Protein 3MJ8 (pdb70)

Nearest PDB structures (foldseek):
  3mj8-assembly1_L  TM=1.005E+00  e=5.708E-41  Nothocricetulus migratorius
  8ef3-assembly2_D  TM=9.587E-01  e=4.349E-30  Macaca mulatta
  5j13-assembly1_B  TM=7.323E-01  e=1.480E-30  Homo sapiens
  8ek6-assembly1_L  TM=7.692E-01  e=1.653E-29  Homo sapiens
  7dm2-assembly1_L  TM=6.391E-01  e=2.285E-27  Homo sapiens

Radius of gyration: 39.38 Å; Cα contacts (8 Å, |Δi|>4): 2222; chains: 4; bounding box: 56×84×122 Å

Secondary structure (DSSP, 8-state):
---BB--SEEEEETTS-EEEEEE-TTTTTS--EEEEE-TTS--EEEEBTTTBPPTTS-TTEEEEEETTEEEEEE-S--GGG-EEEEEEEEETTTTEEEEB--EEEEEE-S--BPPEEEEEPPPHHHHTTTEEEEEEEEEEEBSS--EEEEEESS-EE-TTEEEPPPEEETTEEEEEEEEEEEHHHHHH-S-EEEEEEETTEEE--EE--/--EEEEE--SEE-TTS-EEEEEEEESS-GGG--EEEEEE-TTS-EEEEEEE-TTS-EEE-SSSTTSEEEEEETTTTEEEEEE-S--GGG-EEEEEEEEETTEEEEE---EEEEE-----B--EEEEE-----EEEEEEEEEEEBSS--EEEEGGGT--TTB-----EEETTEEEEEEEEEEETTTTTTS--EEEEEEGGGTEEEEEE----/--EEEEE--SEE-TTSPEEEEEEEESS-GGG--EEEEEE-TTS-EEEEEEE-TTS-EEE-TTTTTSEEEEEETTTTEEEEEE-S--GGG-EEEEEEE-BTTB---B---EEEEE-----B--EEEEE-----EEEEEEEEEEEBSS--EEEEGGGT--TTEEEPPPEEETTEEEEEEEEEEETTHHHHS-EEEEEEETTTTEEEEEEE---/---BB--SEEEEETTS-EEEEEE-SSTTTS-EEEEEE-TTS--EEEEBTTTB--TTS-TTEEEEEETTEEEEEESS--GGG-EEEEEEEEETTTTEEEEB--EEEEEE-S--B--EEEEEPPPHHHHTTTEEEEEEEEEEEBSS--EEEEEETTEEE-TTEEEPPPEEETTEEEEEEEEEEESHHHHS-S-EEEEEEETTEEEEEEE--

B-factor: mean 54.67, std 15.6, range [28.01, 130.69]

Structure (mmCIF, N/CA/C/O backbone):
data_3MJ8
#
_entry.id   3MJ8
#
_cell.length_a   43.836
_cell.length_b   148.768
_cell.length_c   68.798
_cell.angle_alpha   90.00
_cell.angle_beta   106.23
_cell.angle_gamma   90.00
#
_symmetry.space_group_name_H-M   'P 1 21 1'
#
loop_
_entity.id
_entity.type
_entity.pdbx_description
1 polymer 'STIMULATORY HAMSTER ANTIBODY HL4E10 FAB LIGHT CHAIN'
2 polymer 'STIMULATORY HAMSTER ANTIBODY HL4E10 FAB HEAVY CHAIN'
#
loop_
_atom_site.group_PDB
_atom_site.id
_atom_site.type_symbol
_atom_site.label_atom_id
_atom_site.label_alt_id
_atom_site.label_comp_id
_atom_site.label_asym_id
_atom_site.label_entity_id
_atom_site.label_seq_id
_atom_site.pdbx_PDB_ins_code
_atom_site.Cartn_x
_atom_site.Cartn_y
_atom_site.Cartn_z
_atom_site.occupancy
_atom_site.B_iso_or_equiv
_atom_site.auth_seq_id
_atom_site.auth_comp_id
_atom_site.auth_asym_id
_atom_site.auth_atom_id
_atom_site.pdbx_PDB_model_num
ATOM 1 N N . SER A 1 1 ? -21.565 14.672 -4.402 1.00 104.17 1 SER L N 1
ATOM 2 C CA . SER A 1 1 ? -20.701 14.361 -3.225 1.00 100.93 1 SER L CA 1
ATOM 3 C C . SER A 1 1 ? -20.488 12.852 -3.104 1.00 95.52 1 SER L C 1
ATOM 4 O O . SER A 1 1 ? -20.763 12.253 -2.063 1.00 96.59 1 SER L O 1
ATOM 7 N N . TYR A 1 2 ? -19.986 12.250 -4.178 1.00 90.29 2 TYR L N 1
ATOM 8 C CA . TYR A 1 2 ? -19.816 10.802 -4.258 1.00 85.71 2 TYR L CA 1
ATOM 9 C C . TYR A 1 2 ? -18.668 10.339 -3.357 1.00 80.85 2 TYR L C 1
ATOM 10 O O . TYR A 1 2 ? -17.617 10.981 -3.315 1.00 78.60 2 TYR L O 1
ATOM 19 N N . THR A 1 3 ? -18.874 9.234 -2.638 1.00 79.77 3 THR L N 1
ATOM 20 C CA . THR A 1 3 ? -17.849 8.683 -1.741 1.00 75.55 3 THR L CA 1
ATOM 21 C C . THR A 1 3 ? -17.758 7.162 -1.845 1.00 71.97 3 THR L C 1
ATOM 22 O O . THR A 1 3 ? -18.780 6.472 -1.867 1.00 74.80 3 THR L O 1
ATOM 26 N N . LEU A 1 4 ? -16.525 6.656 -1.899 1.00 66.36 4 LEU L N 1
ATOM 27 C CA . LEU A 1 4 ? -16.264 5.221 -1.987 1.00 62.94 4 LEU L CA 1
ATOM 28 C C . LEU A 1 4 ? -15.832 4.675 -0.626 1.00 61.88 4 LEU L C 1
ATOM 29 O O . LEU A 1 4 ? -14.872 5.159 -0.034 1.00 60.12 4 LEU L O 1
ATOM 34 N N . THR A 1 5 ? -16.547 3.665 -0.139 1.00 63.52 5 THR L N 1
ATOM 35 C CA . THR A 1 5 ? -16.270 3.077 1.167 1.00 63.36 5 THR L CA 1
ATOM 36 C C . THR A 1 5 ? -15.242 1.952 1.032 1.00 58.24 5 THR L C 1
ATOM 37 O O . THR A 1 5 ? -15.360 1.084 0.161 1.00 56.73 5 THR L O 1
ATOM 41 N N . GLN A 1 6 ? -14.231 1.989 1.897 1.00 56.04 6 GLN L N 1
ATOM 42 C CA . GLN A 1 6 ? -13.150 1.005 1.902 1.00 51.77 6 GLN L CA 1
ATOM 43 C C . GLN A 1 6 ? -12.797 0.627 3.336 1.00 52.25 6 GLN L C 1
ATOM 44 O O . GLN A 1 6 ? -12.556 1.511 4.160 1.00 53.57 6 GLN L O 1
ATOM 50 N N . PRO A 1 7 ? -12.748 -0.683 3.640 1.00 51.62 7 PRO L N 1
ATOM 51 C CA . PRO A 1 7 ? -12.390 -1.089 4.997 1.00 52.34 7 PRO L CA 1
ATOM 52 C C . PRO A 1 7 ? -10.934 -0.734 5.301 1.00 49.06 7 PRO L C 1
ATOM 53 O O . PRO A 1 7 ? -10.061 -0.993 4.477 1.00 45.54 7 PRO L O 1
ATOM 57 N N . PRO A 1 8 ? -10.673 -0.147 6.479 1.00 50.92 8 PRO L N 1
ATOM 58 C CA . PRO A 1 8 ? -9.388 0.498 6.762 1.00 49.12 8 PRO L CA 1
ATOM 59 C C . PRO A 1 8 ? -8.164 -0.422 6.814 1.00 45.67 8 PRO L C 1
ATOM 60 O O . PRO A 1 8 ? -7.080 -0.013 6.395 1.00 43.50 8 PRO L O 1
ATOM 64 N N . LEU A 1 9 ? -8.330 -1.638 7.324 1.00 45.87 9 LEU L N 1
ATOM 65 C CA . LEU A 1 9 ? -7.198 -2.542 7.538 1.00 43.48 9 LEU L CA 1
ATOM 66 C C . LEU A 1 9 ? -7.522 -3.939 7.019 1.00 42.59 9 LEU L C 1
ATOM 67 O O . LEU A 1 9 ? -8.692 -4.322 6.942 1.00 44.71 9 LEU L O 1
ATOM 72 N N . VAL A 1 10 ? -6.482 -4.690 6.659 1.00 40.15 11 VAL L N 1
ATOM 73 C CA . VAL A 1 10 ? -6.629 -6.071 6.175 1.00 39.78 11 VAL L CA 1
ATOM 74 C C . VAL A 1 10 ? -5.362 -6.893 6.465 1.00 38.48 11 VAL L C 1
ATOM 75 O O . VAL A 1 10 ? -4.416 -6.905 5.679 1.00 36.55 11 VAL L O 1
ATOM 79 N N . SER A 1 11 ? -5.350 -7.571 7.607 1.00 40.19 12 SER L N 1
ATOM 80 C CA . SER A 1 11 ? -4.238 -8.444 7.975 1.00 39.68 12 SER L CA 1
ATOM 81 C C . SER A 1 11 ? -4.324 -9.760 7.218 1.00 39.78 12 SER L C 1
ATOM 82 O O . SER A 1 11 ? -5.408 -10.203 6.852 1.00 41.22 12 SER L O 1
ATOM 85 N N . VAL A 1 12 ? -3.171 -10.379 6.990 1.00 38.94 13 VAL L N 1
ATOM 86 C CA . VAL A 1 12 ? -3.093 -11.617 6.222 1.00 39.57 13 VAL L CA 1
ATOM 87 C C . VAL A 1 12 ? -1.686 -12.197 6.317 1.00 39.47 13 VAL L C 1
ATOM 88 O O . VAL A 1 12 ? -0.710 -11.512 6.016 1.00 38.21 13 VAL L O 1
ATOM 92 N N . ALA A 1 13 ? -1.585 -13.455 6.736 1.00 41.45 14 ALA L N 1
ATOM 93 C CA . ALA A 1 13 ? -0.288 -14.119 6.846 1.00 42.18 14 ALA L CA 1
ATOM 94 C C . ALA A 1 13 ? 0.318 -14.325 5.463 1.00 41.85 14 ALA L C 1
ATOM 95 O O . ALA A 1 13 ? -0.404 -14.486 4.479 1.00 41.92 14 ALA L O 1
ATOM 97 N N . LEU A 1 14 ? 1.645 -14.308 5.398 1.00 42.09 15 LEU L N 1
ATOM 98 C CA . LEU A 1 14 ? 2.359 -14.492 4.138 1.00 42.81 15 LEU L CA 1
ATOM 99 C C . LEU A 1 14 ? 1.891 -15.739 3.410 1.00 45.20 15 LEU L C 1
ATOM 100 O O . LEU A 1 14 ? 1.822 -16.814 4.000 1.00 47.45 15 LEU L O 1
ATOM 105 N N . GLY A 1 15 ? 1.575 -15.580 2.127 1.00 45.18 16 GLY L N 1
ATOM 106 C CA . GLY A 1 15 ? 1.082 -16.677 1.296 1.00 48.02 16 GLY L CA 1
ATOM 107 C C . GLY A 1 15 ? -0.424 -16.889 1.325 1.00 48.05 16 GLY L C 1
ATOM 108 O O . GLY A 1 15 ? -0.897 -17.917 0.852 1.00 51.36 16 GLY L O 1
ATOM 109 N N . GLN A 1 16 ? -1.179 -15.925 1.859 1.00 45.25 17 GLN L N 1
ATOM 110 C CA . GLN A 1 16 ? -2.647 -16.005 1.907 1.00 45.80 17 GLN L CA 1
ATOM 111 C C . GLN A 1 16 ? -3.328 -14.982 0.981 1.00 44.15 17 GLN L C 1
ATOM 112 O O . GLN A 1 16 ? -2.723 -13.993 0.567 1.00 41.46 17 GLN L O 1
ATOM 118 N N . LYS A 1 17 ? -4.598 -15.242 0.667 1.00 46.17 18 LYS L N 1
ATOM 119 C CA . LYS A 1 17 ? -5.406 -14.354 -0.184 1.00 45.48 18 LYS L CA 1
ATOM 120 C C . LYS A 1 17 ? -5.899 -13.133 0.587 1.00 43.18 18 LYS L C 1
ATOM 121 O O . LYS A 1 17 ? -6.629 -13.276 1.576 1.00 44.25 18 LYS L O 1
ATOM 127 N N . ALA A 1 18 ? -5.520 -11.945 0.119 1.00 40.68 19 ALA L N 1
ATOM 128 C CA . ALA A 1 18 ? -6.038 -10.690 0.661 1.00 39.21 19 ALA L CA 1
ATOM 129 C C . ALA A 1 18 ? -7.093 -10.111 -0.280 1.00 39.94 19 ALA L C 1
ATOM 130 O O . ALA A 1 18 ? -6.870 -10.003 -1.482 1.00 39.61 19 ALA L O 1
ATOM 132 N N . THR A 1 19 ? -8.242 -9.747 0.278 1.00 41.49 20 THR L N 1
ATOM 133 C CA . THR A 1 19 ? -9.319 -9.138 -0.489 1.00 43.03 20 THR L CA 1
ATOM 134 C C . THR A 1 19 ? -9.633 -7.752 0.059 1.00 42.41 20 THR L C 1
ATOM 135 O O . THR A 1 19 ? -9.901 -7.603 1.255 1.00 43.44 20 THR L O 1
ATOM 139 N N . ILE A 1 20 ? -9.585 -6.748 -0.817 1.00 41.49 21 ILE L N 1
ATOM 140 C CA . ILE A 1 20 ? -9.947 -5.378 -0.468 1.00 41.37 21 ILE L CA 1
ATOM 141 C C . ILE A 1 20 ? -11.159 -4.961 -1.279 1.00 43.77 21 ILE L C 1
ATOM 142 O O . ILE A 1 20 ? -11.181 -5.151 -2.493 1.00 43.79 21 ILE L O 1
ATOM 147 N N . THR A 1 21 ? -12.139 -4.357 -0.608 1.00 46.31 22 THR L N 1
ATOM 148 C CA . THR A 1 21 ? -13.452 -4.087 -1.194 1.00 49.68 22 THR L CA 1
ATOM 149 C C . THR A 1 21 ? -13.759 -2.595 -1.276 1.00 50.35 22 THR L C 1
ATOM 150 O O . THR A 1 21 ? -13.568 -1.866 -0.307 1.00 50.52 22 THR L O 1
ATOM 154 N N . CYS A 1 22 ? -14.252 -2.158 -2.434 1.00 51.60 23 CYS L N 1
ATOM 155 C CA . CYS A 1 22 ? -14.596 -0.754 -2.684 1.00 52.66 23 CYS L CA 1
ATOM 156 C C . CYS A 1 22 ? -16.098 -0.652 -3.013 1.00 57.49 23 CYS L C 1
ATOM 157 O O . CYS A 1 22 ? -16.581 -1.342 -3.912 1.00 58.85 23 CYS L O 1
ATOM 160 N N . SER A 1 23 ? -16.832 0.187 -2.274 1.00 60.66 24 SER L N 1
ATOM 161 C CA . SER A 1 23 ? -18.299 0.321 -2.438 1.00 66.25 24 SER L CA 1
ATOM 162 C C . SER A 1 23 ? -18.745 1.683 -2.988 1.00 68.42 24 SER L C 1
ATOM 163 O O . SER A 1 23 ? -18.041 2.682 -2.850 1.00 66.33 24 SER L O 1
ATOM 166 N N . GLY A 1 24 ? -19.929 1.703 -3.603 1.00 73.08 25 GLY L N 1
ATOM 167 C CA . GLY A 1 24 ? -20.511 2.928 -4.162 1.00 76.23 25 GLY L CA 1
ATOM 168 C C . GLY A 1 24 ? -21.982 2.758 -4.516 1.00 82.75 25 GLY L C 1
ATOM 169 O O . GLY A 1 24 ? -22.548 1.686 -4.309 1.00 85.04 25 GLY L O 1
ATOM 170 N N . ASP A 1 25 ? -22.600 3.808 -5.054 1.00 86.29 26 ASP L N 1
ATOM 171 C CA . ASP A 1 25 ? -24.026 3.767 -5.411 1.00 93.43 26 ASP L CA 1
ATOM 172 C C . ASP A 1 25 ? -24.305 2.785 -6.551 1.00 93.78 26 ASP L C 1
ATOM 173 O O . ASP A 1 25 ? -24.934 1.751 -6.337 1.00 96.90 26 ASP L O 1
ATOM 178 N N . LYS A 1 26 ? -23.856 3.124 -7.756 1.00 91.35 27 LYS L N 1
ATOM 179 C CA . LYS A 1 26 ? -23.948 2.231 -8.907 1.00 91.48 27 LYS L CA 1
ATOM 180 C C . LYS A 1 26 ? -22.533 2.037 -9.430 1.00 84.53 27 LYS L C 1
ATOM 181 O O . LYS A 1 26 ? -22.178 2.489 -10.520 1.00 83.59 27 LYS L O 1
ATOM 187 N N . LEU A 1 27 ? -21.724 1.360 -8.627 1.00 80.21 28 LEU L N 1
ATOM 188 C CA . LEU A 1 27 ? -20.298 1.266 -8.892 1.00 74.00 28 LEU L CA 1
ATOM 189 C C . LEU A 1 27 ? -19.976 0.436 -10.132 1.00 73.40 28 LEU L C 1
ATOM 190 O O . LEU A 1 27 ? -18.914 0.614 -10.728 1.00 69.86 28 LEU L O 1
ATOM 195 N N . SER A 1 28 ? -20.877 -0.461 -10.524 1.00 77.61 29 SER L N 1
ATOM 196 C CA . SER A 1 28 ? -20.657 -1.273 -11.723 1.00 78.18 29 SER L CA 1
ATOM 197 C C . SER A 1 28 ? -20.918 -0.510 -13.027 1.00 80.48 29 SER L C 1
ATOM 198 O O . SER A 1 28 ? -20.474 -0.943 -14.090 1.00 80.62 29 SER L O 1
ATOM 201 N N . ASP A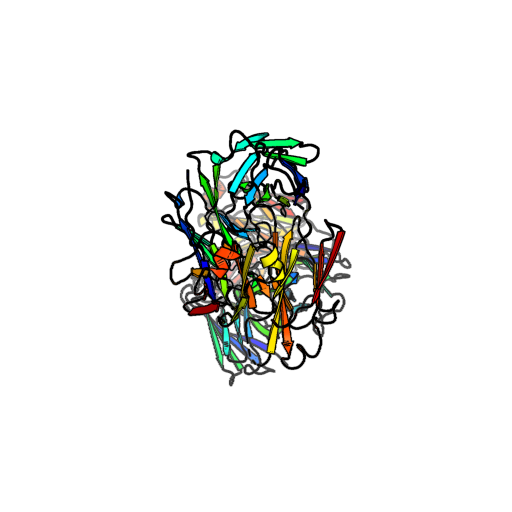 1 29 ? -21.625 0.616 -12.957 1.00 82.84 30 ASP L N 1
ATOM 202 C CA . ASP A 1 29 ? -21.819 1.456 -14.141 1.00 84.85 30 ASP L CA 1
ATOM 203 C C . ASP A 1 29 ? -20.484 2.022 -14.617 1.00 79.74 30 ASP L C 1
ATOM 204 O O . ASP A 1 29 ? -20.173 1.967 -15.808 1.00 80.36 30 ASP L O 1
ATOM 209 N N . VAL A 1 30 ? -19.700 2.542 -13.673 1.00 75.23 31 VAL L N 1
ATOM 210 C CA . VAL A 1 30 ? -18.425 3.194 -13.970 1.00 71.03 31 VAL L CA 1
ATOM 211 C C . VAL A 1 30 ? -17.241 2.280 -13.666 1.00 66.34 31 VAL L C 1
ATOM 212 O O . VAL A 1 30 ? -17.314 1.443 -12.772 1.00 65.26 31 VAL L O 1
ATOM 216 N N . TYR A 1 31 ? -16.152 2.451 -14.414 1.00 64.15 32 TYR L N 1
ATOM 217 C CA . TYR A 1 31 ? -14.909 1.707 -14.177 1.00 60.24 32 TYR L CA 1
ATOM 218 C C . TYR A 1 31 ? -14.242 2.070 -12.850 1.00 56.40 32 TYR L C 1
ATOM 219 O O . TYR A 1 31 ? -14.282 3.226 -12.414 1.00 56.07 32 TYR L O 1
ATOM 228 N N . VAL A 1 32 ? -13.611 1.068 -12.239 1.00 53.86 33 VAL L N 1
ATOM 229 C CA . VAL A 1 32 ? -12.836 1.233 -11.010 1.00 50.39 33 VAL L CA 1
ATOM 230 C C . VAL A 1 32 ? -11.355 0.972 -11.293 1.00 47.75 33 VAL L C 1
ATOM 231 O O . VAL A 1 32 ? -11.018 0.153 -12.157 1.00 48.47 33 VAL L O 1
ATOM 235 N N . HIS A 1 33 ? -10.487 1.683 -10.566 1.00 45.38 34 HIS L N 1
ATOM 236 C CA . HIS A 1 33 ? -9.027 1.555 -10.692 1.00 43.28 34 HIS L CA 1
ATOM 237 C C . HIS A 1 33 ? -8.392 1.480 -9.306 1.00 40.77 34 HIS L C 1
ATOM 238 O O . HIS A 1 33 ? -8.907 2.084 -8.362 1.00 40.86 34 HIS L O 1
ATOM 245 N N . TRP A 1 34 ? -7.281 0.748 -9.189 1.00 39.13 35 TRP L N 1
ATOM 246 C CA . TRP A 1 34 ? -6.602 0.550 -7.899 1.00 36.83 35 TRP L CA 1
ATOM 247 C C . TRP A 1 34 ? -5.151 0.987 -7.957 1.00 35.92 35 TRP L C 1
ATOM 248 O O . TRP A 1 34 ? -4.422 0.623 -8.882 1.00 36.56 35 TRP L O 1
ATOM 259 N N . TYR A 1 35 ? -4.739 1.759 -6.955 1.00 35.10 36 TYR L N 1
ATOM 260 C CA . TYR A 1 35 ? -3.349 2.175 -6.812 1.00 35.04 36 TYR L CA 1
ATOM 261 C C . TYR A 1 35 ? -2.776 1.637 -5.513 1.00 33.70 36 TYR L C 1
ATOM 262 O O . TYR A 1 35 ? -3.452 1.630 -4.476 1.00 33.34 36 TYR L O 1
ATOM 271 N N . GLN A 1 36 ? -1.529 1.188 -5.584 1.00 33.60 37 GLN L N 1
ATOM 272 C CA . GLN A 1 36 ? -0.773 0.756 -4.414 1.00 32.78 37 GLN L CA 1
ATOM 273 C C . GLN A 1 36 ? 0.072 1.941 -3.963 1.00 33.80 37 GLN L C 1
ATOM 274 O O . GLN A 1 36 ? 0.584 2.683 -4.799 1.00 35.50 37 GLN L O 1
ATOM 280 N N . GLN A 1 37 ? 0.205 2.128 -2.654 1.00 33.40 38 GLN L N 1
ATOM 281 C CA . GLN A 1 37 ? 1.068 3.181 -2.117 1.00 35.37 38 GLN L CA 1
ATOM 282 C C . GLN A 1 37 ? 1.838 2.687 -0.896 1.00 35.53 38 GLN L C 1
ATOM 283 O O . GLN A 1 37 ? 1.244 2.295 0.102 1.00 34.59 38 GLN L O 1
ATOM 289 N N . LYS A 1 38 ? 3.164 2.704 -0.992 1.00 37.48 39 LYS L N 1
ATOM 290 C CA . LYS A 1 38 ? 4.032 2.341 0.120 1.00 38.58 39 LYS L CA 1
ATOM 291 C C . LYS A 1 38 ? 4.472 3.613 0.821 1.00 41.47 39 LYS L C 1
ATOM 292 O O . LYS A 1 38 ? 4.813 4.593 0.164 1.00 43.58 39 LYS L O 1
ATOM 298 N N . ALA A 1 39 ? 4.465 3.586 2.151 1.00 42.20 40 ALA L N 1
ATOM 299 C CA . ALA A 1 39 ? 4.784 4.757 2.971 1.00 45.61 40 ALA L CA 1
ATOM 300 C C . ALA A 1 39 ? 5.803 5.694 2.310 1.00 49.15 40 ALA L C 1
ATOM 301 O O . ALA A 1 39 ? 6.897 5.267 1.923 1.00 50.43 40 ALA L O 1
ATOM 303 N N . GLY A 1 40 ? 5.421 6.963 2.167 1.00 51.33 41 GLY L N 1
ATOM 304 C CA . GLY A 1 40 ? 6.326 8.004 1.679 1.00 55.58 41 GLY L CA 1
ATOM 305 C C . GLY A 1 40 ? 6.701 7.901 0.208 1.00 55.52 41 GLY L C 1
ATOM 306 O O . GLY A 1 40 ? 7.763 8.385 -0.204 1.00 59.38 41 GLY L O 1
ATOM 307 N N . GLN A 1 41 ? 5.834 7.273 -0.584 1.00 51.79 42 GLN L N 1
ATOM 308 C CA . GLN A 1 41 ? 6.067 7.117 -2.020 1.00 51.79 42 GLN L CA 1
ATOM 309 C C . GLN A 1 41 ? 4.814 7.437 -2.813 1.00 49.63 42 GLN L C 1
ATOM 310 O O . GLN A 1 41 ? 3.702 7.395 -2.294 1.00 47.34 42 GLN L O 1
ATOM 316 N N . ALA A 1 42 ? 5.010 7.753 -4.084 1.00 50.88 43 ALA L N 1
ATOM 317 C CA . ALA A 1 42 ? 3.900 8.020 -4.973 1.00 49.41 43 ALA L CA 1
ATOM 318 C C . ALA A 1 42 ? 3.134 6.727 -5.209 1.00 45.27 43 ALA L C 1
ATOM 319 O O . ALA A 1 42 ? 3.718 5.645 -5.175 1.00 44.20 43 ALA L O 1
ATOM 321 N N . PRO A 1 43 ? 1.814 6.830 -5.422 1.00 43.38 44 PRO L N 1
ATOM 322 C CA . PRO A 1 43 ? 1.039 5.674 -5.834 1.00 40.56 44 PRO L CA 1
ATOM 323 C C . PRO A 1 43 ? 1.561 5.030 -7.118 1.00 41.12 44 PRO L C 1
ATOM 324 O O . PRO A 1 43 ? 2.222 5.692 -7.924 1.00 43.61 44 PRO L O 1
ATOM 328 N N . VAL A 1 44 ? 1.262 3.743 -7.283 1.00 39.19 45 VAL L N 1
ATOM 329 C CA . VAL A 1 44 ? 1.579 3.000 -8.500 1.00 40.25 45 VAL L CA 1
ATOM 330 C C . VAL A 1 44 ? 0.311 2.330 -9.000 1.00 38.80 45 VAL L C 1
ATOM 331 O O . VAL A 1 44 ? -0.424 1.739 -8.216 1.00 36.78 45 VAL L O 1
ATOM 335 N N . LEU A 1 45 ? 0.055 2.426 -10.300 1.00 40.62 46 LEU L N 1
ATOM 336 C CA . LEU A 1 45 ? -1.152 1.844 -10.892 1.00 40.33 46 LEU L CA 1
ATOM 337 C C . LEU A 1 45 ? -1.026 0.322 -10.997 1.00 40.21 46 LEU L C 1
ATOM 338 O O . LEU A 1 45 ? -0.348 -0.191 -11.889 1.00 42.41 46 LEU L O 1
ATOM 343 N N . VAL A 1 46 ? -1.678 -0.391 -10.078 1.00 38.26 47 VAL L N 1
ATOM 344 C CA . VAL A 1 46 ? -1.610 -1.863 -10.043 1.00 38.58 47 VAL L CA 1
ATOM 345 C C . VAL A 1 46 ? -2.685 -2.522 -10.900 1.00 40.03 47 VAL L C 1
ATOM 346 O O . VAL A 1 46 ? -2.431 -3.554 -11.520 1.00 41.95 47 VAL L O 1
ATOM 350 N N . ILE A 1 47 ? -3.876 -1.924 -10.921 1.00 39.74 48 ILE L N 1
ATOM 351 C CA . ILE A 1 47 ? -4.990 -2.411 -11.731 1.00 41.77 48 ILE L CA 1
ATOM 352 C C . ILE A 1 47 ? -5.761 -1.230 -12.309 1.00 42.69 48 ILE L C 1
ATOM 353 O O . ILE A 1 47 ? -5.808 -0.155 -11.705 1.00 41.33 48 ILE L O 1
ATOM 358 N N . TYR A 1 48 ? -6.342 -1.435 -13.491 1.00 45.54 49 TYR L N 1
ATOM 359 C CA . TYR A 1 48 ? -7.223 -0.448 -14.111 1.00 46.96 49 TYR L CA 1
ATOM 360 C C . TYR A 1 48 ? -8.385 -1.118 -14.841 1.00 49.88 49 TYR L C 1
ATOM 361 O O . TYR A 1 48 ? -8.351 -2.321 -15.107 1.00 51.26 49 TYR L O 1
ATOM 370 N N . GLU A 1 49 ? -9.407 -0.321 -15.150 1.00 51.39 50 GLU L N 1
ATOM 371 C CA . GLU A 1 49 ? -10.646 -0.789 -15.778 1.00 54.76 50 GLU L CA 1
ATOM 372 C C . GLU A 1 49 ? -11.116 -2.119 -15.202 1.00 55.14 50 GLU L C 1
ATOM 373 O O . GLU A 1 49 ? -11.140 -3.139 -15.893 1.00 57.79 50 GLU L O 1
ATOM 379 N N . ASP A 1 50 ? -11.456 -2.086 -13.914 1.00 53.03 51 ASP L N 1
ATOM 380 C CA . ASP A 1 50 ? -11.996 -3.234 -13.171 1.00 53.57 51 ASP L CA 1
ATOM 381 C C . ASP A 1 50 ? -11.012 -4.391 -12.986 1.00 52.69 51 ASP L C 1
ATOM 382 O O . ASP A 1 50 ? -10.680 -4.741 -11.850 1.00 50.29 51 ASP L O 1
ATOM 387 N N . ASN A 1 51 ? -10.554 -4.972 -14.095 1.00 55.22 52 ASN L N 1
ATOM 388 C CA . ASN A 1 51 ? -9.798 -6.222 -14.071 1.00 55.99 52 ASN L CA 1
ATOM 389 C C . ASN A 1 51 ? -8.706 -6.303 -15.144 1.00 57.73 52 ASN L C 1
ATOM 390 O O . ASN A 1 51 ? -8.674 -7.238 -15.943 1.00 61.59 52 ASN L O 1
ATOM 395 N N . ARG A 1 52 ? -7.803 -5.326 -15.145 1.00 55.76 53 ARG L N 1
ATOM 396 C CA . ARG A 1 52 ? -6.754 -5.239 -16.163 1.00 57.87 53 ARG L CA 1
ATOM 397 C C . ARG A 1 52 ? -5.436 -4.736 -15.571 1.00 55.19 53 ARG L C 1
ATOM 398 O O . ARG A 1 52 ? -5.433 -3.833 -14.735 1.00 51.86 53 ARG L O 1
ATOM 406 N N . ARG A 1 53 ? -4.325 -5.321 -16.016 1.00 57.49 54 ARG L N 1
ATOM 407 C CA . ARG A 1 53 ? -2.991 -4.972 -15.517 1.00 56.10 54 ARG L CA 1
ATOM 408 C C . ARG A 1 53 ? -2.208 -4.113 -16.508 1.00 58.64 54 ARG L C 1
ATOM 409 O O . ARG A 1 53 ? -2.239 -4.368 -17.713 1.00 62.94 54 ARG L O 1
ATOM 417 N N . PRO A 1 54 ? -1.491 -3.095 -16.005 1.00 56.76 55 PRO L N 1
ATOM 418 C CA . PRO A 1 54 ? -0.497 -2.440 -16.838 1.00 59.95 55 PRO L CA 1
ATOM 419 C C . PRO A 1 54 ? 0.777 -3.276 -16.846 1.00 62.56 55 PRO L C 1
ATOM 420 O O . PRO A 1 54 ? 1.007 -4.034 -15.900 1.00 60.58 55 PRO L O 1
ATOM 424 N N . SER A 1 55 ? 1.589 -3.146 -17.895 1.00 67.54 56 SER L N 1
ATOM 425 C CA . SER A 1 55 ? 2.799 -3.966 -18.040 1.00 71.49 56 SER L CA 1
ATOM 426 C C . SER A 1 55 ? 3.810 -3.685 -16.928 1.00 69.58 56 SER L C 1
ATOM 427 O O . SER A 1 55 ? 4.012 -2.534 -16.535 1.00 67.68 56 SER L O 1
ATOM 430 N N . GLY A 1 56 ? 4.437 -4.748 -16.428 1.00 70.71 57 GLY L N 1
ATOM 431 C CA . GLY A 1 56 ? 5.403 -4.649 -15.336 1.00 69.44 57 GLY L CA 1
ATOM 432 C C . GLY A 1 56 ? 4.847 -5.145 -14.015 1.00 64.58 57 GLY L C 1
ATOM 433 O O . GLY A 1 56 ? 5.591 -5.666 -13.187 1.00 64.66 57 GLY L O 1
ATOM 434 N N . ILE A 1 57 ? 3.541 -4.990 -13.818 1.00 61.17 58 ILE L N 1
ATOM 435 C CA . ILE A 1 57 ? 2.897 -5.383 -12.566 1.00 56.96 58 ILE L CA 1
ATOM 436 C C . ILE A 1 57 ? 2.784 -6.917 -12.460 1.00 58.62 58 ILE L C 1
ATOM 437 O O . ILE A 1 57 ? 2.450 -7.583 -13.445 1.00 61.94 58 ILE L O 1
ATOM 442 N N . PRO A 1 58 ? 3.078 -7.478 -11.265 1.00 56.89 59 PRO L N 1
ATOM 443 C CA . PRO A 1 58 ? 2.894 -8.902 -10.948 1.00 57.99 59 PRO L CA 1
ATOM 444 C C . PRO A 1 58 ? 1.544 -9.500 -11.354 1.00 58.20 59 PRO L C 1
ATOM 445 O O . PRO A 1 58 ? 0.522 -8.808 -11.346 1.00 55.62 59 PRO L O 1
ATOM 449 N N . ASP A 1 59 ? 1.557 -10.794 -11.667 1.00 61.75 60 ASP L N 1
ATOM 450 C CA . ASP A 1 59 ? 0.346 -11.528 -12.039 1.00 63.09 60 ASP L CA 1
ATOM 451 C C . ASP A 1 59 ? -0.499 -11.952 -10.829 1.00 59.96 60 ASP L C 1
ATOM 452 O O . ASP A 1 59 ? -1.574 -12.525 -11.008 1.00 61.21 60 ASP L O 1
ATOM 457 N N . HIS A 1 60 ? -0.029 -11.688 -9.609 1.00 56.52 61 HIS L N 1
ATOM 458 C CA . HIS A 1 60 ? -0.792 -12.074 -8.414 1.00 54.10 61 HIS L CA 1
ATOM 459 C C . HIS A 1 60 ? -1.777 -10.999 -7.932 1.00 50.14 61 HIS L C 1
ATOM 460 O O . HIS A 1 60 ? -2.423 -11.175 -6.903 1.00 48.55 61 HIS L O 1
ATOM 467 N N . PHE A 1 61 ? -1.887 -9.899 -8.675 1.00 49.21 62 PHE L N 1
ATOM 468 C CA . PHE A 1 61 ? -2.970 -8.928 -8.488 1.00 46.76 62 PHE L CA 1
ATOM 469 C C . PHE A 1 61 ? -4.099 -9.240 -9.459 1.00 49.15 62 PHE L C 1
ATOM 470 O O . PHE A 1 61 ? -3.853 -9.581 -10.616 1.00 52.20 62 PHE L O 1
ATOM 478 N N . SER A 1 62 ? -5.336 -9.111 -8.991 1.00 48.28 63 SER L N 1
ATOM 479 C CA . SER A 1 62 ? -6.505 -9.444 -9.808 1.00 51.12 63 SER L CA 1
ATOM 480 C C . SER A 1 62 ? -7.754 -8.747 -9.279 1.00 49.91 63 SER L C 1
ATOM 481 O O . SER A 1 62 ? -8.053 -8.819 -8.091 1.00 48.58 63 SER L O 1
ATOM 484 N N . GLY A 1 63 ? -8.478 -8.075 -10.169 1.00 51.04 64 GLY L N 1
ATOM 485 C CA . GLY A 1 63 ? -9.626 -7.263 -9.775 1.00 50.54 64 GLY L CA 1
ATOM 486 C C . GLY A 1 63 ? -10.915 -7.691 -10.440 1.00 54.47 64 GLY L C 1
ATOM 487 O O . GLY A 1 63 ? -10.908 -8.489 -11.373 1.00 57.74 64 GLY L O 1
ATOM 488 N N . SER A 1 64 ? -12.025 -7.154 -9.946 1.00 54.90 65 SER L N 1
ATOM 489 C CA . SER A 1 64 ? -13.351 -7.447 -10.485 1.00 59.25 65 SER L CA 1
ATOM 490 C C . SER A 1 64 ? -14.352 -6.429 -9.958 1.00 59.40 65 SER L C 1
ATOM 491 O O . SER A 1 64 ? -14.120 -5.807 -8.921 1.00 56.45 65 SER L O 1
ATOM 494 N N . ASN A 1 65 ? -15.463 -6.268 -10.670 1.00 63.39 66 ASN L N 1
ATOM 495 C CA . ASN A 1 65 ? -16.460 -5.258 -10.322 1.00 64.69 66 ASN L CA 1
ATOM 496 C C . ASN A 1 65 ? -17.879 -5.697 -10.689 1.00 70.65 66 ASN L C 1
ATOM 497 O O . ASN A 1 65 ? -18.335 -5.488 -11.815 1.00 73.67 66 ASN L O 1
ATOM 502 N N . SER A 1 66 ? -18.572 -6.299 -9.726 1.00 72.90 67 SER L N 1
ATOM 503 C CA . SER A 1 66 ? -19.961 -6.726 -9.920 1.00 79.44 67 SER L CA 1
ATOM 504 C C . SER A 1 66 ? -20.817 -6.398 -8.700 1.00 81.37 67 SER L C 1
ATOM 505 O O . SER A 1 66 ? -20.312 -6.278 -7.585 1.00 77.93 67 SER L O 1
ATOM 508 N N . GLY A 1 67 ? -22.120 -6.259 -8.925 1.00 87.55 68 GLY L N 1
ATOM 509 C CA . GLY A 1 67 ? -23.030 -5.758 -7.902 1.00 90.68 68 GLY L CA 1
ATOM 510 C C . GLY A 1 67 ? -22.780 -4.274 -7.730 1.00 87.68 68 GLY L C 1
ATOM 511 O O . GLY A 1 67 ? -23.034 -3.490 -8.645 1.00 88.76 68 GLY L O 1
ATOM 512 N N . ASN A 1 68 ? -22.295 -3.887 -6.554 1.00 84.47 69 ASN L N 1
ATOM 513 C CA . ASN A 1 68 ? -21.773 -2.541 -6.338 1.00 81.09 69 ASN L CA 1
ATOM 514 C C . ASN A 1 68 ? -20.379 -2.552 -5.716 1.00 74.64 69 ASN L C 1
ATOM 515 O O . ASN A 1 68 ? -19.845 -1.497 -5.365 1.00 72.03 69 ASN L O 1
ATOM 520 N N . MET A 1 69 ? -19.783 -3.741 -5.617 1.00 72.67 70 MET L N 1
ATOM 521 C CA . MET A 1 69 ? -18.474 -3.916 -5.003 1.00 67.10 70 MET L CA 1
ATOM 522 C C . MET A 1 69 ? -17.417 -4.092 -6.086 1.00 63.25 70 MET L C 1
ATOM 523 O O . MET A 1 69 ? -17.534 -4.971 -6.937 1.00 64.78 70 MET L O 1
ATOM 528 N N . ALA A 1 70 ? -16.400 -3.240 -6.066 1.00 58.99 71 ALA L N 1
ATOM 529 C CA . ALA A 1 70 ? -15.144 -3.541 -6.751 1.00 55.38 71 ALA L CA 1
ATOM 530 C C . ALA A 1 70 ? -14.279 -4.287 -5.742 1.00 52.60 71 ALA L C 1
ATOM 531 O O . ALA A 1 70 ? -14.456 -4.115 -4.535 1.00 52.69 71 ALA L O 1
ATOM 533 N N . THR A 1 71 ? -13.364 -5.125 -6.216 1.00 50.78 72 THR L N 1
ATOM 534 C CA . THR A 1 71 ? -12.525 -5.907 -5.311 1.00 48.60 72 THR L CA 1
ATOM 535 C C . THR A 1 71 ? -11.131 -6.141 -5.881 1.00 45.82 72 THR L C 1
ATOM 536 O O . THR A 1 71 ? -10.992 -6.574 -7.021 1.00 46.94 72 THR L O 1
ATOM 540 N N . LEU A 1 72 ? -10.105 -5.852 -5.083 1.00 42.81 73 LEU L N 1
ATOM 541 C CA . LEU A 1 72 ? -8.720 -6.132 -5.465 1.00 40.89 73 LEU L CA 1
ATOM 542 C C . LEU A 1 72 ? -8.181 -7.346 -4.710 1.00 40.67 73 LEU L C 1
ATOM 543 O O . LEU A 1 72 ? -8.038 -7.314 -3.492 1.00 39.40 73 LEU L O 1
ATOM 548 N N . THR A 1 73 ? -7.880 -8.410 -5.450 1.00 42.40 74 THR L N 1
ATOM 549 C CA . THR A 1 73 ? -7.328 -9.633 -4.881 1.00 43.04 74 THR L CA 1
ATOM 550 C C . THR A 1 73 ? -5.803 -9.613 -4.927 1.00 41.45 74 THR L C 1
ATOM 551 O O . THR A 1 73 ? -5.203 -9.252 -5.941 1.00 41.57 74 THR L O 1
ATOM 555 N N . ILE A 1 74 ? -5.193 -9.991 -3.807 1.00 40.47 75 ILE L N 1
ATOM 556 C CA . ILE A 1 74 ? -3.773 -10.301 -3.741 1.00 40.01 75 ILE L CA 1
ATOM 557 C C . ILE A 1 74 ? -3.661 -11.761 -3.336 1.00 42.18 75 ILE L C 1
ATOM 558 O O . ILE A 1 74 ? -3.807 -12.096 -2.160 1.00 42.03 75 ILE L O 1
ATOM 563 N N . SER A 1 75 ? -3.435 -12.632 -4.312 1.00 44.95 76 SER L N 1
ATOM 564 C CA . SER A 1 75 ? -3.278 -14.052 -4.033 1.00 47.86 76 SER L CA 1
ATOM 565 C C . SER A 1 75 ? -1.824 -14.315 -3.670 1.00 47.70 76 SER L C 1
ATOM 566 O O . SER A 1 75 ? -0.921 -13.683 -4.216 1.00 47.20 76 SER L O 1
ATOM 569 N N . LYS A 1 76 ? -1.607 -15.236 -2.737 1.00 48.73 77 LYS L N 1
ATOM 570 C CA . LYS A 1 76 ? -0.270 -15.523 -2.209 1.00 48.93 77 LYS L CA 1
ATOM 571 C C . LYS A 1 76 ? 0.518 -14.248 -1.860 1.00 45.53 77 LYS L C 1
ATOM 572 O O . LYS A 1 76 ? 1.539 -13.944 -2.473 1.00 46.33 77 LYS L O 1
ATOM 578 N N . ALA A 1 77 ? 0.028 -13.520 -0.858 1.00 42.56 78 ALA L N 1
ATOM 579 C CA . ALA A 1 77 ? 0.626 -12.254 -0.424 1.00 39.88 78 ALA L CA 1
ATOM 580 C C . ALA A 1 77 ? 2.097 -12.396 -0.049 1.00 40.76 78 ALA L C 1
ATOM 581 O O . ALA A 1 77 ? 2.536 -13.461 0.398 1.00 42.78 78 ALA L O 1
ATOM 583 N N . GLN A 1 78 ? 2.847 -11.310 -0.234 1.00 39.75 79 GLN L N 1
ATOM 584 C CA . GLN A 1 78 ? 4.268 -11.252 0.133 1.00 41.04 79 GLN L CA 1
ATOM 585 C C . GLN A 1 78 ? 4.604 -10.004 0.956 1.00 39.22 79 GLN L C 1
ATOM 586 O O . GLN A 1 78 ? 3.779 -9.104 1.114 1.00 36.85 79 GLN L O 1
ATOM 592 N N . ALA A 1 79 ? 5.825 -9.971 1.482 1.00 40.82 80 ALA L N 1
ATOM 593 C CA . ALA A 1 79 ? 6.301 -8.841 2.273 1.00 40.22 80 ALA L CA 1
ATOM 594 C C . ALA A 1 79 ? 6.250 -7.546 1.477 1.00 39.42 80 ALA L C 1
ATOM 595 O O . ALA A 1 79 ? 5.895 -6.505 2.011 1.00 38.20 80 ALA L O 1
ATOM 597 N N . GLY A 1 80 ? 6.589 -7.620 0.195 1.00 40.84 81 GLY L N 1
ATOM 598 C CA . GLY A 1 80 ? 6.590 -6.452 -0.675 1.00 40.79 81 GLY L CA 1
ATOM 599 C C . GLY A 1 80 ? 5.231 -6.024 -1.191 1.00 38.23 81 GLY L C 1
ATOM 600 O O . GLY A 1 80 ? 5.137 -5.022 -1.894 1.00 38.00 81 GLY L O 1
ATOM 601 N N . ASP A 1 81 ? 4.187 -6.782 -0.858 1.00 37.00 82 ASP L N 1
ATOM 602 C CA . ASP A 1 81 ? 2.801 -6.432 -1.216 1.00 35.43 82 ASP L CA 1
ATOM 603 C C . ASP A 1 81 ? 2.118 -5.580 -0.146 1.00 33.73 82 ASP L C 1
ATOM 604 O O . ASP A 1 81 ? 1.098 -4.946 -0.414 1.00 32.61 82 ASP L O 1
ATOM 609 N N . GLU A 1 82 ? 2.679 -5.572 1.060 1.00 34.11 83 GLU L N 1
ATOM 610 C CA . GLU A 1 82 ? 2.169 -4.744 2.146 1.00 33.71 83 GLU L CA 1
ATOM 611 C C . GLU A 1 82 ? 2.209 -3.268 1.746 1.00 34.01 83 GLU L C 1
ATOM 612 O O . GLU A 1 82 ? 3.243 -2.781 1.279 1.00 35.22 83 GLU L O 1
ATOM 618 N N . ALA A 1 83 ? 1.088 -2.567 1.928 1.00 33.49 84 ALA L N 1
ATOM 619 C CA . ALA A 1 83 ? 0.979 -1.157 1.540 1.00 34.10 84 ALA L CA 1
ATOM 620 C C . ALA A 1 83 ? -0.411 -0.601 1.800 1.00 34.14 84 ALA L C 1
ATOM 621 O O . ALA A 1 83 ? -1.323 -1.334 2.201 1.00 33.78 84 ALA L O 1
ATOM 623 N N . ASP A 1 84 ? -0.563 0.703 1.571 1.00 35.24 85 ASP L N 1
ATOM 624 C CA . ASP A 1 84 ? -1.883 1.329 1.514 1.00 35.85 85 ASP L CA 1
ATOM 625 C C . ASP A 1 84 ? -2.407 1.163 0.095 1.00 35.08 85 ASP L C 1
ATOM 626 O O . ASP A 1 84 ? -1.673 1.374 -0.865 1.00 35.24 85 ASP L O 1
ATOM 631 N N . TYR A 1 85 ? -3.667 0.763 -0.033 1.00 35.07 86 TYR L N 1
ATOM 632 C CA . TYR A 1 85 ? -4.284 0.538 -1.336 1.00 34.84 86 TYR L CA 1
ATOM 633 C C . TYR A 1 85 ? -5.496 1.431 -1.494 1.00 36.47 86 TYR L C 1
ATOM 634 O O . TYR A 1 85 ? -6.302 1.550 -0.569 1.00 37.73 86 TYR L O 1
ATOM 643 N N . TYR A 1 86 ? -5.626 2.050 -2.666 1.00 37.01 87 TYR L N 1
ATOM 644 C CA . TYR A 1 86 ? -6.708 2.995 -2.923 1.00 38.96 87 TYR L CA 1
ATOM 645 C C . TYR A 1 86 ? -7.471 2.659 -4.198 1.00 39.55 87 TYR L C 1
ATOM 646 O O . TYR A 1 86 ? -6.867 2.567 -5.267 1.00 39.17 87 TYR L O 1
ATOM 655 N N . CYS A 1 87 ? -8.789 2.486 -4.084 1.00 41.15 88 CYS L N 1
ATOM 656 C CA . CYS A 1 87 ? -9.658 2.408 -5.261 1.00 42.61 88 CYS L CA 1
ATOM 657 C C . CYS A 1 87 ? -10.000 3.822 -5.725 1.00 44.54 88 CYS L C 1
ATOM 658 O O . CYS A 1 87 ? -9.793 4.793 -4.995 1.00 45.15 88 CYS L O 1
ATOM 661 N N . GLN A 1 88 ? -10.541 3.923 -6.935 1.00 45.98 89 GLN L N 1
ATOM 662 C CA . GLN A 1 88 ? -10.757 5.207 -7.591 1.00 48.09 89 GLN L CA 1
ATOM 663 C C . GLN A 1 88 ? -11.827 5.064 -8.665 1.00 50.56 89 GLN L C 1
ATOM 664 O O . GLN A 1 88 ? -12.031 3.970 -9.188 1.00 50.45 89 GLN L O 1
ATOM 670 N N . SER A 1 89 ? -12.498 6.165 -8.998 1.00 53.38 90 SER L N 1
ATOM 671 C CA . SER A 1 89 ? -13.482 6.171 -10.076 1.00 56.25 90 SER L CA 1
ATOM 672 C C . SER A 1 89 ? -13.843 7.586 -10.531 1.00 59.30 90 SER L C 1
ATOM 673 O O . SER A 1 89 ? -13.501 8.573 -9.880 1.00 59.59 90 SER L O 1
ATOM 676 N N . TRP A 1 90 ? -14.537 7.661 -11.663 1.00 62.02 91 TRP L N 1
ATOM 677 C CA . TRP A 1 90 ? -15.058 8.917 -12.199 1.00 65.70 91 TRP L CA 1
ATOM 678 C C . TRP A 1 90 ? -16.528 9.047 -11.812 1.00 69.73 91 TRP L C 1
ATOM 679 O O . TRP A 1 90 ? -17.155 8.059 -11.431 1.00 69.97 91 TRP L O 1
ATOM 690 N N . ASP A 1 91 ? -17.067 10.263 -11.884 1.00 73.51 92 ASP L N 1
ATOM 691 C CA . ASP A 1 91 ? -18.516 10.459 -11.803 1.00 78.64 92 ASP L CA 1
ATOM 692 C C . ASP A 1 91 ? -18.966 11.677 -12.611 1.00 83.06 92 ASP L C 1
ATOM 693 O O . ASP A 1 91 ? -18.444 12.781 -12.443 1.00 83.67 92 ASP L O 1
ATOM 698 N N . GLY A 1 92 ? -19.933 11.460 -13.497 1.00 86.59 93 GLY L N 1
ATOM 699 C CA . GLY A 1 92 ? -20.449 12.521 -14.350 1.00 91.31 93 GLY L CA 1
ATOM 700 C C . GLY A 1 92 ? -21.280 13.531 -13.584 1.00 96.32 93 GLY L C 1
ATOM 701 O O . GLY A 1 92 ? -21.103 14.735 -13.766 1.00 98.71 93 GLY L O 1
ATOM 702 N N . THR A 1 93 ? -22.177 13.037 -12.726 1.00 98.47 94 THR L N 1
ATOM 703 C CA . THR A 1 93 ? -23.111 13.873 -11.949 1.00 104.46 94 THR L CA 1
ATOM 704 C C . THR A 1 93 ? -22.530 15.250 -11.654 1.00 105.47 94 THR L C 1
ATOM 705 O O . THR A 1 93 ? -23.189 16.273 -11.852 1.00 111.52 94 THR L O 1
ATOM 709 N N . ASN A 1 94 ? -21.296 15.252 -11.162 1.00 100.03 95 ASN L N 1
ATOM 710 C CA . ASN A 1 94 ? -20.471 16.452 -11.111 1.00 100.20 95 ASN L CA 1
ATOM 711 C C . ASN A 1 94 ? -19.065 16.073 -11.567 1.00 93.65 95 ASN L C 1
ATOM 712 O O . ASN A 1 94 ? -18.381 15.284 -10.907 1.00 88.91 95 ASN L O 1
ATOM 717 N N . SER A 1 95 A -18.658 16.613 -12.715 1.00 93.92 95 SER L N 1
ATOM 718 C CA . SER A 1 95 A -17.397 16.238 -13.356 1.00 88.76 95 SER L CA 1
ATOM 719 C C . SER A 1 95 A -16.229 16.264 -12.365 1.00 84.81 95 SER L C 1
ATOM 720 O O . SER A 1 95 A -15.704 17.325 -12.028 1.00 86.61 95 SER L O 1
ATOM 723 N N . ALA A 1 96 B -15.850 15.083 -11.887 1.00 79.81 95 ALA L N 1
ATOM 724 C CA . ALA A 1 96 B -14.792 14.963 -10.893 1.00 76.27 95 ALA L CA 1
ATOM 725 C C . ALA A 1 96 B -14.339 13.514 -10.716 1.00 70.87 95 ALA L C 1
ATOM 726 O O . ALA A 1 96 B -15.089 12.579 -11.001 1.00 70.50 95 ALA L O 1
ATOM 728 N N . TRP A 1 97 ? -13.100 13.346 -10.256 1.00 67.27 96 TRP L N 1
ATOM 729 C CA . TRP A 1 97 ? -12.550 12.034 -9.907 1.00 62.49 96 TRP L CA 1
ATOM 730 C C . TRP A 1 97 ? -12.614 11.847 -8.392 1.00 61.74 96 TRP L C 1
ATOM 731 O O . TRP A 1 97 ? -12.333 12.779 -7.638 1.00 63.59 96 TRP L O 1
ATOM 742 N N . VAL A 1 98 ? -12.984 10.643 -7.957 1.00 59.57 97 VAL L N 1
ATOM 743 C CA . VAL A 1 98 ? -13.220 10.354 -6.541 1.00 59.53 97 VAL L CA 1
ATOM 744 C C . VAL A 1 98 ? -12.336 9.198 -6.089 1.00 55.04 97 VAL L C 1
ATOM 745 O O . VAL A 1 98 ? -12.256 8.178 -6.771 1.00 52.89 97 VAL L O 1
ATOM 749 N N . PHE A 1 99 ? -11.677 9.360 -4.943 1.00 54.28 98 PHE L N 1
ATOM 750 C CA . PHE A 1 99 ? -10.824 8.307 -4.384 1.00 50.50 98 PHE L CA 1
ATOM 751 C C . PHE A 1 99 ? -11.499 7.604 -3.213 1.00 51.03 98 PHE L C 1
ATOM 752 O O . PHE A 1 99 ? -12.242 8.222 -2.448 1.00 54.57 98 PHE L O 1
ATOM 760 N N . GLY A 1 100 ? -11.224 6.311 -3.075 1.00 48.12 99 GLY L N 1
ATOM 761 C CA . GLY A 1 100 ? -11.713 5.537 -1.945 1.00 48.63 99 GLY L CA 1
ATOM 762 C C . GLY A 1 100 ? -11.036 5.936 -0.652 1.00 48.87 99 GLY L C 1
ATOM 763 O O . GLY A 1 100 ? -9.982 6.582 -0.659 1.00 47.76 99 GLY L O 1
ATOM 764 N N . SER A 1 101 ? -11.644 5.537 0.461 1.00 50.80 100 SER L N 1
ATOM 765 C CA . SER A 1 101 ? -11.136 5.873 1.789 1.00 52.08 100 SER L CA 1
ATOM 766 C C . SER A 1 101 ? -9.800 5.199 2.123 1.00 48.45 100 SER L C 1
ATOM 767 O O . SER A 1 101 ? -9.128 5.609 3.064 1.00 49.44 100 SER L O 1
ATOM 770 N N . GLY A 1 102 ? -9.429 4.162 1.374 1.00 45.15 101 GLY L N 1
ATOM 771 C CA . GLY A 1 102 ? -8.125 3.515 1.521 1.00 42.09 101 GLY L CA 1
ATOM 772 C C . GLY A 1 102 ? -8.148 2.303 2.438 1.00 41.55 101 GLY L C 1
ATOM 773 O O . GLY A 1 102 ? -8.776 2.332 3.491 1.00 44.05 101 GLY L O 1
ATOM 774 N N . THR A 1 103 ? -7.454 1.239 2.035 1.00 38.91 102 THR L N 1
ATOM 775 C CA . THR A 1 103 ? -7.314 0.033 2.857 1.00 38.46 102 THR L CA 1
ATOM 776 C C . THR A 1 103 ? -5.837 -0.279 3.106 1.00 36.53 102 THR L C 1
ATOM 777 O O . THR A 1 103 ? -5.132 -0.732 2.208 1.00 34.76 102 THR L O 1
ATOM 781 N N . LYS A 1 104 ? -5.378 -0.042 4.329 1.00 37.75 103 LYS L N 1
ATOM 782 C CA . LYS A 1 104 ? -4.013 -0.382 4.722 1.00 36.57 103 LYS L CA 1
ATOM 783 C C . LYS A 1 104 ? -3.854 -1.895 4.873 1.00 35.27 103 LYS L C 1
ATOM 784 O O . LYS A 1 104 ? -4.129 -2.456 5.929 1.00 36.37 103 LYS L O 1
ATOM 790 N N . VAL A 1 105 ? -3.407 -2.552 3.811 1.00 33.48 104 VAL L N 1
ATOM 791 C CA . VAL A 1 105 ? -3.212 -4.001 3.837 1.00 32.83 104 VAL L CA 1
ATOM 792 C C . VAL A 1 105 ? -1.891 -4.364 4.501 1.00 32.78 104 VAL L C 1
ATOM 793 O O . VAL A 1 105 ? -0.815 -4.108 3.939 1.00 32.55 104 VAL L O 1
ATOM 797 N N . THR A 1 106 ? -1.967 -4.968 5.683 1.00 33.53 105 THR L N 1
ATOM 798 C CA . THR A 1 106 ? -0.765 -5.404 6.391 1.00 33.73 105 THR L CA 1
ATOM 799 C C . THR A 1 106 ? -0.531 -6.906 6.161 1.00 33.44 105 THR L C 1
ATOM 800 O O . THR A 1 106 ? -1.438 -7.719 6.349 1.00 34.06 105 THR L O 1
ATOM 804 N N . VAL A 1 107 ? 0.680 -7.259 5.725 1.00 33.06 106 VAL L N 1
ATOM 805 C CA . VAL A 1 107 ? 1.048 -8.655 5.446 1.00 33.46 106 VAL L CA 1
ATOM 806 C C . VAL A 1 107 ? 1.897 -9.227 6.575 1.00 34.71 106 VAL L C 1
ATOM 807 O O . VAL A 1 107 ? 3.095 -8.950 6.650 1.00 35.30 106 VAL L O 1
ATOM 811 N N . LEU A 1 108 A 1.280 -10.028 7.442 1.00 35.50 106 LEU L N 1
ATOM 812 C CA . LEU A 1 108 A 1.955 -10.526 8.640 1.00 37.20 106 LEU L CA 1
ATOM 813 C C . LEU A 1 108 A 3.018 -11.577 8.311 1.00 38.39 106 LEU L C 1
ATOM 814 O O . LEU A 1 108 A 2.730 -12.565 7.634 1.00 39.05 106 LEU L O 1
ATOM 819 N N . GLY A 1 109 ? 4.242 -11.356 8.793 1.00 39.43 107 GLY L N 1
ATOM 820 C CA . GLY A 1 109 ? 5.362 -12.263 8.532 1.00 41.39 107 GLY L CA 1
ATOM 821 C C . GLY A 1 109 ? 6.138 -12.684 9.769 1.00 43.84 107 GLY L C 1
ATOM 822 O O . GLY A 1 109 ? 7.307 -13.062 9.667 1.00 45.95 107 GLY L O 1
ATOM 823 N N . GLN A 1 110 ? 5.495 -12.608 10.934 1.00 44.07 108 GLN L N 1
ATOM 824 C CA . GLN A 1 110 ? 6.087 -13.059 12.203 1.00 46.85 108 GLN L CA 1
ATOM 825 C C . GLN A 1 110 ? 5.024 -13.083 13.306 1.00 47.28 108 GLN L C 1
ATOM 826 O O . GLN A 1 110 ? 3.944 -12.515 13.137 1.00 45.62 108 GLN L O 1
ATOM 832 N N . PRO A 1 111 ? 5.314 -13.755 14.435 1.00 50.45 109 PRO L N 1
ATOM 833 C CA . PRO A 1 111 ? 4.326 -13.786 15.510 1.00 50.17 109 PRO L CA 1
ATOM 834 C C . PRO A 1 111 ? 3.974 -12.396 16.020 1.00 46.68 109 PRO L C 1
ATOM 835 O O . PRO A 1 111 ? 4.854 -11.539 16.117 1.00 44.87 109 PRO L O 1
ATOM 839 N N . ASN A 1 112 ? 2.697 -12.181 16.333 1.00 46.38 110 ASN L N 1
ATOM 840 C CA . ASN A 1 112 ? 2.257 -10.922 16.920 1.00 43.97 110 ASN L CA 1
ATOM 841 C C . ASN A 1 112 ? 2.806 -10.787 18.334 1.00 44.24 110 ASN L C 1
ATOM 842 O O . ASN A 1 112 ? 2.484 -11.593 19.205 1.00 47.17 110 ASN L O 1
ATOM 847 N N . ALA A 1 113 ? 3.638 -9.770 18.551 1.00 41.91 111 ALA L N 1
ATOM 848 C CA . ALA A 1 113 ? 4.346 -9.598 19.813 1.00 42.44 111 ALA L CA 1
ATOM 849 C C . ALA A 1 113 ? 3.730 -8.471 20.625 1.00 40.52 111 ALA L C 1
ATOM 850 O O . ALA A 1 113 ? 3.265 -7.479 20.062 1.00 38.04 111 ALA L O 1
ATOM 852 N N . ALA A 1 114 ? 3.741 -8.633 21.949 1.00 42.38 112 ALA L N 1
ATOM 853 C CA . ALA A 1 114 ? 3.171 -7.647 22.866 1.00 41.40 112 ALA L CA 1
ATOM 854 C C . ALA A 1 114 ? 4.129 -6.475 23.047 1.00 38.96 112 ALA L C 1
ATOM 855 O O . ALA A 1 114 ? 5.338 -6.639 22.889 1.00 39.30 112 ALA L O 1
ATOM 857 N N . PRO A 1 115 ? 3.591 -5.286 23.388 1.00 37.28 113 PRO L N 1
ATOM 858 C CA . PRO A 1 115 ? 4.425 -4.111 23.641 1.00 35.08 113 PRO L CA 1
ATOM 859 C C . PRO A 1 115 ? 5.013 -4.076 25.054 1.00 36.64 113 PRO L C 1
ATOM 860 O O . PRO A 1 115 ? 4.422 -4.624 25.982 1.00 39.29 113 PRO L O 1
ATOM 864 N N . SER A 1 116 ? 6.169 -3.435 25.205 1.00 35.96 114 SER L N 1
ATOM 865 C CA . SER A 1 116 ? 6.731 -3.121 26.520 1.00 37.28 114 SER L CA 1
ATOM 866 C C . SER A 1 116 ? 6.564 -1.627 26.763 1.00 34.97 114 SER L C 1
ATOM 867 O O . SER A 1 116 ? 7.190 -0.808 26.077 1.00 33.46 114 SER L O 1
ATOM 870 N N . VAL A 1 117 ? 5.719 -1.282 27.736 1.00 35.38 115 VAL L N 1
ATOM 871 C CA . VAL A 1 117 ? 5.413 0.113 28.044 1.00 33.36 115 VAL L CA 1
ATOM 872 C C . VAL A 1 117 ? 6.342 0.654 29.141 1.00 34.14 115 VAL L C 1
ATOM 873 O O . VAL A 1 117 ? 6.694 -0.067 30.074 1.00 36.97 115 VAL L O 1
ATOM 877 N N . THR A 1 118 ? 6.748 1.916 29.006 1.00 32.05 116 THR L N 1
ATOM 878 C CA . THR A 1 118 ? 7.449 2.636 30.069 1.00 32.69 116 THR L CA 1
ATOM 879 C C . THR A 1 118 ? 6.862 4.033 30.189 1.00 31.01 116 THR L C 1
ATOM 880 O O . THR A 1 118 ? 6.844 4.783 29.218 1.00 29.04 116 THR L O 1
ATOM 884 N N . LEU A 1 119 ? 6.380 4.362 31.387 1.00 32.39 117 LEU L N 1
ATOM 885 C CA . LEU A 1 119 ? 5.726 5.637 31.665 1.00 31.74 117 LEU L CA 1
ATOM 886 C C . LEU A 1 119 ? 6.623 6.464 32.580 1.00 32.23 117 LEU L C 1
ATOM 887 O O . LEU A 1 119 ? 6.864 6.083 33.729 1.00 34.30 117 LEU L O 1
ATOM 892 N N . PHE A 1 120 ? 7.125 7.582 32.050 1.00 30.92 118 PHE L N 1
ATOM 893 C CA . PHE A 1 120 ? 8.035 8.478 32.776 1.00 31.75 118 PHE L CA 1
ATOM 894 C C . PHE A 1 120 ? 7.271 9.648 33.405 1.00 32.23 118 PHE L C 1
ATOM 895 O O . PHE A 1 120 ? 6.352 10.194 32.793 1.00 31.53 118 PHE L O 1
ATOM 903 N N . PRO A 1 121 ? 7.671 10.062 34.617 1.00 34.16 119 PRO L N 1
ATOM 904 C CA . PRO A 1 121 ? 7.044 11.208 35.251 1.00 35.17 119 PRO L CA 1
ATOM 905 C C . PRO A 1 121 ? 7.678 12.506 34.769 1.00 34.62 119 PRO L C 1
ATOM 906 O O . PRO A 1 121 ? 8.733 12.466 34.140 1.00 34.23 119 PRO L O 1
ATOM 910 N N . PRO A 1 122 ? 7.054 13.657 35.077 1.00 35.67 120 PRO L N 1
ATOM 911 C CA . PRO A 1 122 ? 7.645 14.939 34.684 1.00 35.83 120 PRO L CA 1
ATOM 912 C C . PRO A 1 122 ? 8.993 15.178 35.355 1.00 36.86 120 PRO L C 1
ATOM 913 O O . PRO A 1 122 ? 9.232 14.665 36.444 1.00 38.15 120 PRO L O 1
ATOM 917 N N . SER A 1 123 ? 9.862 15.948 34.709 1.00 37.29 121 SER L N 1
ATOM 918 C CA . SER A 1 123 ? 11.170 16.271 35.271 1.00 39.24 121 SER L CA 1
ATOM 919 C C . SER A 1 123 ? 11.099 17.551 36.088 1.00 41.04 121 SER L C 1
ATOM 920 O O . SER A 1 123 ? 10.498 18.532 35.652 1.00 41.34 121 SER L O 1
ATOM 923 N N . SER A 1 124 ? 11.725 17.542 37.263 1.00 42.94 122 SER L N 1
ATOM 924 C CA . SER A 1 124 ? 11.882 18.750 38.080 1.00 45.20 122 SER L CA 1
ATOM 925 C C . SER A 1 124 ? 12.212 19.955 37.214 1.00 46.13 122 SER L C 1
ATOM 926 O O . SER A 1 124 ? 11.578 21.004 37.319 1.00 46.90 122 SER L O 1
ATOM 929 N N . GLU A 1 125 ? 13.195 19.769 36.338 1.00 46.84 123 GLU L N 1
ATOM 930 C CA . GLU A 1 125 ? 13.660 20.816 35.428 1.00 48.97 123 GLU L CA 1
ATOM 931 C C . GLU A 1 125 ? 12.510 21.411 34.607 1.00 48.05 123 GLU L C 1
ATOM 932 O O . GLU A 1 125 ? 12.446 22.627 34.424 1.00 50.35 123 GLU L O 1
ATOM 938 N N . GLU A 1 126 ? 11.604 20.555 34.130 1.00 45.27 124 GLU L N 1
ATOM 939 C CA . GLU A 1 126 ? 10.412 21.014 33.414 1.00 45.08 124 GLU L CA 1
ATOM 940 C C . GLU A 1 126 ? 9.387 21.643 34.346 1.00 45.70 124 GLU L C 1
ATOM 941 O O . GLU A 1 126 ? 8.710 22.600 33.968 1.00 47.69 124 GLU L O 1
ATOM 947 N N . LEU A 1 127 ? 9.263 21.095 35.553 1.00 44.78 125 LEU L N 1
ATOM 948 C CA . LEU A 1 127 ? 8.229 21.539 36.494 1.00 45.99 125 LEU L CA 1
ATOM 949 C C . LEU A 1 127 ? 8.462 22.960 36.982 1.00 48.88 125 LEU L C 1
ATOM 950 O O . LEU A 1 127 ? 7.516 23.636 37.392 1.00 50.95 125 LEU L O 1
ATOM 955 N N . LYS A 1 128 ? 9.714 23.410 36.929 1.00 49.72 126 LYS L N 1
ATOM 956 C CA . LYS A 1 128 ? 10.051 24.797 37.251 1.00 53.01 126 LYS L CA 1
ATOM 957 C C . LYS A 1 128 ? 9.528 25.774 36.190 1.00 55.07 126 LYS L C 1
ATOM 958 O O . LYS A 1 128 ? 9.419 26.967 36.450 1.00 58.34 126 LYS L O 1
ATOM 964 N N . THR A 1 129 ? 9.196 25.260 35.007 1.00 53.75 127 THR L N 1
ATOM 965 C CA . THR A 1 129 ? 8.516 26.042 33.973 1.00 56.43 127 THR L CA 1
ATOM 966 C C . THR A 1 129 ? 7.008 26.140 34.224 1.00 57.18 127 THR L C 1
ATOM 967 O O . THR A 1 129 ? 6.302 26.841 33.501 1.00 60.36 127 THR L O 1
ATOM 971 N N . ASN A 1 130 ? 6.528 25.438 35.246 1.00 55.21 128 ASN L N 1
ATOM 972 C CA . ASN A 1 130 ? 5.100 25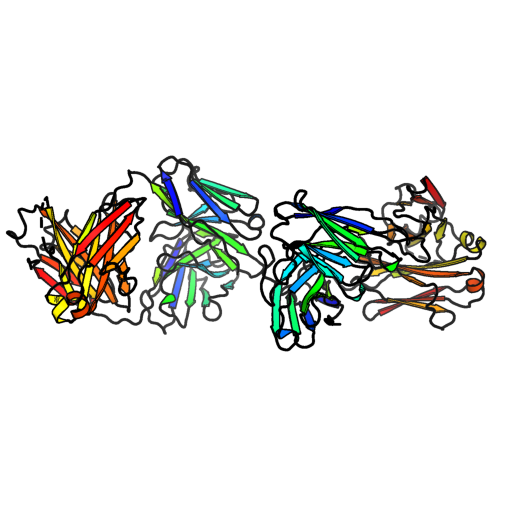.332 35.549 1.00 56.73 128 ASN L CA 1
ATOM 973 C C . ASN A 1 130 ? 4.365 24.536 34.466 1.00 55.60 128 ASN L C 1
ATOM 974 O O . ASN A 1 130 ? 3.232 24.842 34.100 1.00 58.52 128 ASN L O 1
ATOM 979 N N . GLN A 1 131 ? 5.035 23.501 33.973 1.00 51.96 129 GLN L N 1
ATOM 980 C CA . GLN A 1 131 ? 4.487 22.602 32.966 1.00 50.53 129 GLN L CA 1
ATOM 981 C C . GLN A 1 131 ? 4.762 21.164 33.375 1.00 46.59 129 GLN L C 1
ATOM 982 O O . GLN A 1 131 ? 5.619 20.903 34.223 1.00 45.04 129 GLN L O 1
ATOM 988 N N . ALA A 1 132 ? 4.035 20.238 32.760 1.00 45.64 130 ALA L N 1
ATOM 989 C CA . ALA A 1 132 ? 4.195 18.810 33.037 1.00 42.67 130 ALA L CA 1
ATOM 990 C C . ALA A 1 132 ? 3.940 17.982 31.778 1.00 41.30 130 ALA L C 1
ATOM 991 O O . ALA A 1 132 ? 2.853 18.048 31.193 1.00 43.07 130 ALA L O 1
ATOM 993 N N . THR A 1 133 ? 4.948 17.215 31.365 1.00 38.67 131 THR L N 1
ATOM 994 C CA . THR A 1 133 ? 4.831 16.327 30.213 1.00 37.27 131 THR L CA 1
ATOM 995 C C . THR A 1 133 ? 5.115 14.897 30.638 1.00 34.95 131 THR L C 1
ATOM 996 O O . THR A 1 133 ? 6.249 14.568 31.000 1.00 34.08 131 THR L O 1
ATOM 1000 N N . LEU A 1 134 ? 4.079 14.059 30.611 1.00 34.98 132 LEU L N 1
ATOM 1001 C CA . LEU A 1 134 ? 4.222 12.626 30.858 1.00 33.30 132 LEU L CA 1
ATOM 1002 C C . LEU A 1 134 ? 4.640 11.974 29.542 1.00 31.68 132 LEU L C 1
ATOM 1003 O O . LEU A 1 134 ? 4.150 12.358 28.475 1.00 32.18 132 LEU L O 1
ATOM 1008 N N . VAL A 1 135 ? 5.538 10.994 29.615 1.00 30.44 133 VAL L N 1
ATOM 1009 C CA . VAL A 1 135 ? 6.040 10.294 28.417 1.00 29.56 133 VAL L CA 1
ATOM 1010 C C . VAL A 1 135 ? 5.773 8.789 28.535 1.00 29.19 133 VAL L C 1
ATOM 1011 O O . VAL A 1 135 ? 6.428 8.105 29.325 1.00 29.66 133 VAL L O 1
ATOM 1015 N N . CYS A 1 136 ? 4.808 8.287 27.762 1.00 29.20 134 CYS L N 1
ATOM 1016 C CA . CYS A 1 136 ? 4.469 6.860 27.749 1.00 29.18 134 CYS L CA 1
ATOM 1017 C C . CYS A 1 136 ? 5.071 6.235 26.485 1.00 28.29 134 CYS L C 1
ATOM 1018 O O . CYS A 1 136 ? 4.584 6.458 25.385 1.00 28.01 134 CYS L O 1
ATOM 1021 N N . MET A 1 137 ? 6.157 5.481 26.670 1.00 28.48 135 MET L N 1
ATOM 1022 C CA . MET A 1 137 ? 6.944 4.891 25.583 1.00 28.62 135 MET L CA 1
ATOM 1023 C C . MET A 1 137 ? 6.572 3.427 25.378 1.00 28.94 135 MET L C 1
ATOM 1024 O O . MET A 1 137 ? 6.610 2.653 26.330 1.00 30.02 135 MET L O 1
ATOM 1029 N N . ILE A 1 138 ? 6.269 3.051 24.132 1.00 28.64 136 ILE L N 1
ATOM 1030 C CA . ILE A 1 138 ? 5.786 1.707 23.788 1.00 29.05 136 ILE L CA 1
ATOM 1031 C C . ILE A 1 138 ? 6.749 0.997 22.824 1.00 29.64 136 ILE L C 1
ATOM 1032 O O . ILE A 1 138 ? 7.125 1.561 21.799 1.00 29.49 136 ILE L O 1
ATOM 1037 N N . ASN A 1 139 ? 7.130 -0.242 23.152 1.00 31.03 137 ASN L N 1
ATOM 1038 C CA . ASN A 1 139 ? 8.241 -0.932 22.463 1.00 32.66 137 ASN L CA 1
ATOM 1039 C C . ASN A 1 139 ? 7.966 -2.373 22.048 1.00 33.90 137 ASN L C 1
ATOM 1040 O O . ASN A 1 139 ? 7.127 -3.054 22.629 1.00 34.29 137 ASN L O 1
ATOM 1045 N N . GLY A 1 140 ? 8.702 -2.819 21.033 1.00 35.15 138 GLY L N 1
ATOM 1046 C CA . GLY A 1 140 ? 8.783 -4.229 20.659 1.00 37.06 138 GLY L CA 1
ATOM 1047 C C . GLY A 1 140 ? 7.478 -4.938 20.376 1.00 36.20 138 GLY L C 1
ATOM 1048 O O . GLY A 1 140 ? 7.288 -6.073 20.800 1.00 37.98 138 GLY L O 1
ATOM 1049 N N . PHE A 1 141 ? 6.585 -4.281 19.647 1.00 34.25 139 PHE L N 1
ATOM 1050 C CA . PHE A 1 141 ? 5.300 -4.889 19.289 1.00 34.40 139 PHE L CA 1
ATOM 1051 C C . PHE A 1 141 ? 5.189 -5.081 17.782 1.00 34.82 139 PHE L C 1
ATOM 1052 O O . PHE A 1 141 ? 5.928 -4.468 17.011 1.00 35.09 139 PHE L O 1
ATOM 1060 N N . TYR A 1 142 ? 4.276 -5.961 17.384 1.00 35.77 140 TYR L N 1
ATOM 1061 C CA . TYR A 1 142 ? 4.036 -6.271 15.980 1.00 36.70 140 TYR L CA 1
ATOM 1062 C C . TYR A 1 142 ? 2.655 -6.917 15.879 1.00 37.99 140 TYR L C 1
ATOM 1063 O O . TYR A 1 142 ? 2.313 -7.755 16.712 1.00 39.22 140 TYR L O 1
ATOM 1072 N N . PRO A 1 143 ? 1.846 -6.524 14.877 1.00 38.66 141 PRO L N 1
ATOM 1073 C CA . PRO A 1 143 ? 2.088 -5.550 13.823 1.00 38.70 141 PRO L CA 1
ATOM 1074 C C . PRO A 1 143 ? 2.089 -4.106 14.340 1.00 37.42 141 PRO L C 1
ATOM 1075 O O . PRO A 1 143 ? 2.038 -3.886 15.550 1.00 36.21 141 PRO L O 1
ATOM 1079 N N . ALA A 1 144 ? 2.162 -3.141 13.422 1.00 38.39 142 ALA L N 1
ATOM 1080 C CA . ALA A 1 144 ? 2.287 -1.731 13.770 1.00 37.88 142 ALA L CA 1
ATOM 1081 C C . ALA A 1 144 ? 0.936 -1.046 13.893 1.00 39.21 142 ALA L C 1
ATOM 1082 O O . ALA A 1 144 ? 0.568 -0.250 13.033 1.00 41.79 142 ALA L O 1
ATOM 1084 N N . ASP A 1 145 ? 0.193 -1.359 14.951 1.00 38.91 143 ASP L N 1
ATOM 1085 C CA . ASP A 1 145 ? -1.032 -0.617 15.283 1.00 40.73 143 ASP L CA 1
ATOM 1086 C C . ASP A 1 145 ? -1.401 -0.768 16.760 1.00 40.02 143 ASP L C 1
ATOM 1087 O O . ASP A 1 145 ? -1.728 -1.859 17.231 1.00 40.45 143 ASP L O 1
ATOM 1092 N N . VAL A 1 146 ? -1.319 0.347 17.478 1.00 39.40 144 VAL L N 1
ATOM 1093 C CA . VAL A 1 146 ? -1.588 0.401 18.906 1.00 39.15 144 VAL L CA 1
ATOM 1094 C C . VAL A 1 146 ? -2.723 1.400 19.135 1.00 42.05 144 VAL L C 1
ATOM 1095 O O . VAL A 1 146 ? -3.082 2.158 18.229 1.00 44.07 144 VAL L O 1
ATOM 1099 N N . ALA A 1 147 ? -3.319 1.364 20.322 1.00 43.27 145 ALA L N 1
ATOM 1100 C CA . ALA A 1 147 ? -4.298 2.368 20.727 1.00 46.50 145 ALA L CA 1
ATOM 1101 C C . ALA A 1 147 ? -4.014 2.781 22.166 1.00 45.61 145 ALA L C 1
ATOM 1102 O O . ALA A 1 147 ? -4.050 1.944 23.074 1.00 46.04 145 ALA L O 1
ATOM 1104 N N . VAL A 1 148 ? -3.727 4.069 22.365 1.00 44.91 146 VAL L N 1
ATOM 1105 C CA . VAL A 1 148 ? -3.368 4.598 23.679 1.00 43.89 146 VAL L CA 1
ATOM 1106 C C . VAL A 1 148 ? -4.523 5.408 24.284 1.00 48.39 146 VAL L C 1
ATOM 1107 O O . VAL A 1 148 ? -5.194 6.162 23.582 1.00 51.25 146 VAL L O 1
ATOM 1111 N N . THR A 1 149 ? -4.752 5.220 25.585 1.00 49.75 147 THR L N 1
ATOM 1112 C CA . THR A 1 149 ? -5.757 5.970 26.340 1.00 54.63 147 THR L CA 1
ATOM 1113 C C . THR A 1 149 ? -5.117 6.464 27.632 1.00 53.39 147 THR L C 1
ATOM 1114 O O . THR A 1 149 ? -4.334 5.735 28.250 1.00 50.98 147 THR L O 1
ATOM 1118 N N . TRP A 1 150 ? -5.436 7.697 28.031 1.00 55.64 148 TRP L N 1
ATOM 1119 C CA . TRP A 1 150 ? -4.972 8.243 29.310 1.00 55.12 148 TRP L CA 1
ATOM 1120 C C . TRP A 1 150 ? -6.141 8.407 30.273 1.00 61.42 148 TRP L C 1
ATOM 1121 O O . TRP A 1 150 ? -7.278 8.640 29.859 1.00 66.40 148 TRP L O 1
ATOM 1132 N N . GLU A 1 151 ? -5.843 8.289 31.564 1.00 61.83 149 GLU L N 1
ATOM 1133 C CA . GLU A 1 151 ? -6.865 8.226 32.595 1.00 68.43 149 GLU L CA 1
ATOM 1134 C C . GLU A 1 151 ? -6.317 8.770 33.909 1.00 68.32 149 GLU L C 1
ATOM 1135 O O . GLU A 1 151 ? -5.284 8.306 34.389 1.00 64.61 149 GLU L O 1
ATOM 1141 N N . ALA A 1 152 ? -7.014 9.748 34.484 1.00 73.07 150 ALA L N 1
ATOM 1142 C CA . ALA A 1 152 ? -6.600 10.375 35.741 1.00 73.92 150 ALA L CA 1
ATOM 1143 C C . ALA A 1 152 ? -7.661 10.139 36.818 1.00 82.12 150 ALA L C 1
ATOM 1144 O O . ALA A 1 152 ? -8.844 10.446 36.626 1.00 88.14 150 ALA L O 1
ATOM 1146 N N . ASP A 1 153 ? -7.224 9.580 37.945 1.00 82.93 151 ASP L N 1
ATOM 1147 C CA . ASP A 1 153 ? -8.114 9.230 39.047 1.00 91.30 151 ASP L CA 1
ATOM 1148 C C . ASP A 1 153 ? -9.367 8.508 38.546 1.00 97.26 151 ASP L C 1
ATOM 1149 O O . ASP A 1 153 ? -10.449 8.647 39.124 1.00 106.01 151 ASP L O 1
ATOM 1154 N N . GLY A 1 154 ? -9.208 7.732 37.474 1.00 93.11 152 GLY L N 1
ATOM 1155 C CA . GLY A 1 154 ? -10.307 6.962 36.897 1.00 98.39 152 GLY L CA 1
ATOM 1156 C C . GLY A 1 154 ? -11.359 7.763 36.145 1.00 102.58 152 GLY L C 1
ATOM 1157 O O . GLY A 1 154 ? -12.554 7.475 36.255 1.00 111.16 152 GLY L O 1
ATOM 1158 N N . THR A 1 155 ? -10.922 8.768 35.387 1.00 97.40 153 THR L N 1
ATOM 1159 C CA . THR A 1 155 ? -11.821 9.522 34.505 1.00 101.33 153 THR L CA 1
ATOM 1160 C C . THR A 1 155 ? -11.100 9.842 33.197 1.00 93.69 153 THR L C 1
ATOM 1161 O O . THR A 1 155 ? -10.222 10.698 33.182 1.00 88.52 153 THR L O 1
ATOM 1165 N N . PRO A 1 156 ? -11.471 9.152 32.098 1.00 93.55 154 PRO L N 1
ATOM 1166 C CA . PRO A 1 156 ? -10.818 9.269 30.792 1.00 87.29 154 PRO L CA 1
ATOM 1167 C C . PRO A 1 156 ? -10.311 10.674 30.451 1.00 84.90 154 PRO L C 1
ATOM 1168 O O . PRO A 1 156 ? -11.094 11.623 30.451 1.00 90.96 154 PRO L O 1
ATOM 1172 N N . ILE A 1 157 ? -9.011 10.791 30.175 1.00 76.98 155 ILE L N 1
ATOM 1173 C CA . ILE A 1 157 ? -8.375 12.084 29.883 1.00 74.72 155 ILE L CA 1
ATOM 1174 C C . ILE A 1 157 ? -7.974 12.195 28.411 1.00 71.70 155 ILE L C 1
ATOM 1175 O O . ILE A 1 157 ? -7.054 11.512 27.946 1.00 65.66 155 ILE L O 1
ATOM 1180 N N . THR A 1 158 ? -8.664 13.075 27.694 1.00 76.72 156 THR L N 1
ATOM 1181 C CA . THR A 1 158 ? -8.460 13.258 26.262 1.00 75.81 156 THR L CA 1
ATOM 1182 C C . THR A 1 158 ? -7.608 14.493 25.974 1.00 74.06 156 THR L C 1
ATOM 1183 O O . THR A 1 158 ? -6.586 14.407 25.291 1.00 68.98 156 THR L O 1
ATOM 1187 N N . GLN A 1 159 ? -8.031 15.636 26.509 1.00 78.94 157 GLN L N 1
ATOM 1188 C CA . GLN A 1 159 ? -7.428 16.928 26.170 1.00 79.30 157 GLN L CA 1
ATOM 1189 C C . GLN A 1 159 ? -5.945 17.003 26.555 1.00 71.91 157 GLN L C 1
ATOM 1190 O O . GLN A 1 159 ? -5.532 16.491 27.596 1.00 68.15 157 GLN L O 1
ATOM 1196 N N . GLY A 1 160 ? -5.157 17.644 25.696 1.00 70.73 158 GLY L N 1
ATOM 1197 C CA . GLY A 1 160 ? -3.724 17.802 25.916 1.00 65.01 158 GLY L CA 1
ATOM 1198 C C . GLY A 1 160 ? -2.886 16.634 25.430 1.00 59.21 158 GLY L C 1
ATOM 1199 O O . GLY A 1 160 ? -1.664 16.654 25.579 1.00 55.06 158 GLY L O 1
ATOM 1200 N N . VAL A 1 161 ? -3.527 15.625 24.838 1.00 59.61 159 VAL L N 1
ATOM 1201 C CA . VAL A 1 161 ? -2.838 14.392 24.428 1.00 54.58 159 VAL L CA 1
ATOM 1202 C C . VAL A 1 161 ? -2.413 14.428 22.958 1.00 54.78 159 VAL L C 1
ATOM 1203 O O . VAL A 1 161 ? -3.048 15.075 22.126 1.00 59.49 159 VAL L O 1
ATOM 1207 N N . LYS A 1 162 ? -1.320 13.729 22.661 1.00 50.32 160 LYS L N 1
ATOM 1208 C CA . LYS A 1 162 ? -0.827 13.574 21.297 1.00 50.60 160 LYS L CA 1
ATOM 1209 C C . LYS A 1 162 ? 0.050 12.330 21.217 1.00 45.72 160 LYS L C 1
ATOM 1210 O O . LYS A 1 162 ? 0.844 12.072 22.124 1.00 42.30 160 LYS L O 1
ATOM 1216 N N . THR A 1 163 ? -0.110 11.563 20.137 1.00 46.03 161 THR L N 1
ATOM 1217 C CA . THR A 1 163 ? 0.578 10.282 19.963 1.00 42.37 161 THR L CA 1
ATOM 1218 C C . THR A 1 163 ? 1.273 10.200 18.608 1.00 43.12 161 THR L C 1
ATOM 1219 O O . THR A 1 163 ? 0.689 10.547 17.584 1.00 46.61 161 THR L O 1
ATOM 1223 N N . THR A 1 164 ? 2.517 9.727 18.613 1.00 40.61 162 THR L N 1
ATOM 1224 C CA . THR A 1 164 ? 3.270 9.519 17.382 1.00 42.03 162 THR L CA 1
ATOM 1225 C C . THR A 1 164 ? 2.683 8.324 16.660 1.00 42.09 162 THR L C 1
ATOM 1226 O O . THR A 1 164 ? 2.136 7.424 17.297 1.00 40.18 162 THR L O 1
ATOM 1230 N N . GLN A 1 165 ? 2.790 8.308 15.335 1.00 45.12 163 GLN L N 1
ATOM 1231 C CA . GLN A 1 165 ? 2.423 7.120 14.576 1.00 45.33 163 GLN L CA 1
ATOM 1232 C C . GLN A 1 165 ? 3.494 6.054 14.823 1.00 42.41 163 GLN L C 1
ATOM 1233 O O . GLN A 1 165 ? 4.612 6.392 15.229 1.00 41.79 163 GLN L O 1
ATOM 1239 N N . PRO A 1 166 ? 3.158 4.766 14.609 1.00 41.36 164 PRO L N 1
ATOM 1240 C CA . PRO A 1 166 ? 4.157 3.713 14.815 1.00 39.46 164 PRO L CA 1
ATOM 1241 C C . PRO A 1 166 ? 5.351 3.851 13.872 1.00 41.75 164 PRO L C 1
ATOM 1242 O O . PRO A 1 166 ? 5.314 4.653 12.935 1.00 45.05 164 PRO L O 1
ATOM 1246 N N . SER A 1 167 ? 6.398 3.074 14.120 1.00 40.97 165 SER L N 1
ATOM 1247 C CA . SER A 1 167 ? 7.638 3.209 13.369 1.00 44.10 165 SER L CA 1
ATOM 1248 C C . SER A 1 167 ? 8.570 2.043 13.655 1.00 43.88 165 SER L C 1
ATOM 1249 O O . SER A 1 167 ? 8.758 1.659 14.810 1.00 41.63 165 SER L O 1
ATOM 1252 N N . LYS A 1 168 ? 9.166 1.499 12.599 1.00 47.16 166 LYS L N 1
ATOM 1253 C CA . LYS A 1 168 ? 9.862 0.221 12.686 1.00 47.77 166 LYS L CA 1
ATOM 1254 C C . LYS A 1 168 ? 11.248 0.372 13.315 1.00 49.62 166 LYS L C 1
ATOM 1255 O O . LYS A 1 168 ? 11.988 1.308 13.001 1.00 52.62 166 LYS L O 1
ATOM 1261 N N . SER A 1 169 ? 11.574 -0.554 14.216 1.00 48.66 168 SER L N 1
ATOM 1262 C CA . SER A 1 169 ? 12.871 -0.593 14.890 1.00 51.17 168 SER L CA 1
ATOM 1263 C C . SER A 1 169 ? 13.435 -1.999 14.816 1.00 53.68 168 SER L C 1
ATOM 1264 O O . SER A 1 169 ? 12.852 -2.927 15.384 1.00 51.74 168 SER L O 1
ATOM 1267 N N . ASP A 1 170 ? 14.558 -2.155 14.118 1.00 58.86 170 ASP L N 1
ATOM 1268 C CA . ASP A 1 170 ? 15.274 -3.434 14.049 1.00 62.62 170 ASP L CA 1
ATOM 1269 C C . ASP A 1 170 ? 14.410 -4.589 13.523 1.00 61.05 170 ASP L C 1
ATOM 1270 O O . ASP A 1 170 ? 14.601 -5.015 12.388 1.00 64.29 170 ASP L O 1
ATOM 1275 N N . SER A 1 171 ? 13.488 -5.102 14.343 1.00 56.85 171 SER L N 1
ATOM 1276 C CA . SER A 1 171 ? 12.529 -6.128 13.896 1.00 55.47 171 SER L CA 1
ATOM 1277 C C . SER A 1 171 ? 11.067 -5.854 14.253 1.00 50.37 171 SER L C 1
ATOM 1278 O O . SER A 1 171 ? 10.178 -6.509 13.705 1.00 49.53 171 SER L O 1
ATOM 1281 N N . LYS A 1 172 ? 10.819 -4.916 15.170 1.00 47.46 172 LYS L N 1
ATOM 1282 C CA . LYS A 1 172 ? 9.466 -4.644 15.662 1.00 43.56 172 LYS L CA 1
ATOM 1283 C C . LYS A 1 172 ? 9.184 -3.148 15.695 1.00 41.52 172 LYS L C 1
ATOM 1284 O O . LYS A 1 172 ? 10.084 -2.344 15.476 1.00 43.20 172 LYS L O 1
ATOM 1290 N N . TYR A 1 173 ? 7.937 -2.781 15.974 1.00 38.71 173 TYR L N 1
ATOM 1291 C CA . TYR A 1 173 ? 7.515 -1.382 15.922 1.00 37.60 173 TYR L CA 1
ATOM 1292 C C . TYR A 1 173 ? 7.626 -0.678 17.274 1.00 35.89 173 TYR L C 1
ATOM 1293 O O . TYR A 1 173 ? 7.741 -1.336 18.311 1.00 35.42 173 TYR L O 1
ATOM 1302 N N . MET A 1 174 ? 7.600 0.659 17.245 1.00 35.55 174 MET L N 1
ATOM 1303 C CA . MET A 1 174 ? 7.678 1.488 18.460 1.00 34.20 174 MET L CA 1
ATOM 1304 C C . MET A 1 174 ? 6.857 2.781 18.343 1.00 33.75 174 MET L C 1
ATOM 1305 O O . MET A 1 174 ? 6.693 3.316 17.244 1.00 35.47 174 MET L O 1
ATOM 1310 N N . ALA A 1 175 ? 6.349 3.273 19.476 1.00 32.21 175 ALA L N 1
ATOM 1311 C CA . ALA A 1 175 ? 5.594 4.534 19.514 1.00 32.46 175 ALA L CA 1
ATOM 1312 C C . ALA A 1 175 ? 5.528 5.149 20.917 1.00 31.43 175 ALA L C 1
ATOM 1313 O O . ALA A 1 175 ? 5.596 4.431 21.913 1.00 30.43 175 ALA L O 1
ATOM 1315 N N . THR A 1 176 ? 5.390 6.478 20.981 1.00 32.18 176 THR L N 1
ATOM 1316 C CA . THR A 1 176 ? 5.197 7.202 22.247 1.00 31.56 176 THR L CA 1
ATOM 1317 C C . THR A 1 176 ? 3.870 7.952 22.278 1.00 32.78 176 THR L C 1
ATOM 1318 O O . THR A 1 176 ? 3.337 8.342 21.233 1.00 34.59 176 THR L O 1
ATOM 1322 N N . SER A 1 177 ? 3.358 8.170 23.487 1.00 32.48 177 SER L N 1
ATOM 1323 C CA . SER A 1 177 ? 2.188 9.015 23.700 1.00 34.50 177 SER L CA 1
ATOM 1324 C C . SER A 1 177 ? 2.506 10.003 24.818 1.00 34.43 177 SER L C 1
ATOM 1325 O O . SER A 1 177 ? 3.010 9.610 25.862 1.00 32.97 177 SER L O 1
ATOM 1328 N N . TYR A 1 178 ? 2.228 11.283 24.584 1.00 36.60 178 TYR L N 1
ATOM 1329 C CA . TYR A 1 178 ? 2.499 12.330 25.565 1.00 37.18 178 TYR L CA 1
ATOM 1330 C C . TYR A 1 178 ? 1.207 12.925 26.130 1.00 40.17 178 TYR L C 1
ATOM 1331 O O . TYR A 1 178 ? 0.222 13.107 25.405 1.00 42.87 178 TYR L O 1
ATOM 1340 N N . LEU A 1 179 ? 1.226 13.240 27.422 1.00 40.28 179 LEU L N 1
ATOM 1341 C CA . LEU A 1 179 ? 0.162 14.023 28.041 1.00 43.92 179 LEU L CA 1
ATOM 1342 C C . LEU A 1 179 ? 0.760 15.316 28.594 1.00 44.78 179 LEU L C 1
ATOM 1343 O O . LEU A 1 179 ? 1.544 15.288 29.547 1.00 42.97 179 LEU L O 1
ATOM 1348 N N . THR A 1 180 ? 0.394 16.439 27.976 1.00 48.16 180 THR L N 1
ATOM 1349 C CA . THR A 1 180 ? 0.872 17.763 28.374 1.00 49.77 180 THR L CA 1
ATOM 1350 C C . THR A 1 180 ? -0.147 18.469 29.261 1.00 53.74 180 THR L C 1
ATOM 1351 O O . THR A 1 180 ? -1.354 18.363 29.042 1.00 57.15 180 THR L O 1
ATOM 1355 N N . MET A 1 181 ? 0.354 19.192 30.258 1.00 53.93 181 MET L N 1
ATOM 1356 C CA . MET A 1 181 ? -0.492 19.863 31.248 1.00 57.99 181 MET L CA 1
ATOM 1357 C C . MET A 1 181 ? 0.337 20.768 32.157 1.00 57.71 181 MET L C 1
ATOM 1358 O O . MET A 1 181 ? 1.567 20.780 32.077 1.00 54.56 181 MET L O 1
ATOM 1363 N N . THR A 1 182 ? -0.342 21.516 33.024 1.00 61.68 182 THR L N 1
ATOM 1364 C CA . THR A 1 182 ? 0.329 22.428 33.948 1.00 62.14 182 THR L CA 1
ATOM 1365 C C . THR A 1 182 ? 1.042 21.655 35.054 1.00 58.66 182 THR L C 1
ATOM 1366 O O . THR A 1 182 ? 0.733 20.486 35.309 1.00 57.14 182 THR L O 1
ATOM 1370 N N . ALA A 1 183 ? 1.984 22.327 35.712 1.00 58.14 183 ALA L N 1
ATOM 1371 C CA . ALA A 1 183 ? 2.810 21.710 36.746 1.00 55.61 183 ALA L CA 1
ATOM 1372 C C . ALA A 1 183 ? 1.993 21.259 37.950 1.00 57.90 183 ALA L C 1
ATOM 1373 O O . ALA A 1 183 ? 2.250 20.193 38.505 1.00 56.16 183 ALA L O 1
ATOM 1375 N N . ASP A 1 184 ? 1.016 22.074 38.346 1.00 62.66 184 ASP L N 1
ATOM 1376 C CA . ASP A 1 184 ? 0.185 21.791 39.529 1.00 66.37 184 ASP L CA 1
ATOM 1377 C C . ASP A 1 184 ? -1.022 20.885 39.236 1.00 68.43 184 ASP L C 1
ATOM 1378 O O . ASP A 1 184 ? -1.497 20.167 40.127 1.00 70.68 184 ASP L O 1
ATOM 1383 N N . ALA A 1 185 ? -1.513 20.908 37.996 1.00 68.33 185 ALA L N 1
ATOM 1384 C CA . ALA A 1 185 ? -2.558 19.967 37.574 1.00 70.01 185 ALA L CA 1
ATOM 1385 C C . ALA A 1 185 ? -2.001 18.542 37.479 1.00 65.32 185 ALA L C 1
ATOM 1386 O O . ALA A 1 185 ? -2.740 17.603 37.192 1.00 66.46 185 ALA L O 1
ATOM 1388 N N . TRP A 1 186 ? -0.693 18.400 37.688 1.00 60.73 186 TRP L N 1
ATOM 1389 C CA . TRP A 1 186 ? -0.047 17.101 37.877 1.00 57.38 186 TRP L CA 1
ATOM 1390 C C . TRP A 1 186 ? 0.034 16.770 39.375 1.00 59.69 186 TRP L C 1
ATOM 1391 O O . TRP A 1 186 ? -0.291 15.656 39.788 1.00 60.81 186 TRP L O 1
ATOM 1402 N N . LYS A 1 187 ? 0.465 17.744 40.178 1.00 60.90 187 LYS L N 1
ATOM 1403 C CA . LYS A 1 187 ? 0.667 17.548 41.621 1.00 63.47 187 LYS L CA 1
ATOM 1404 C C . LYS A 1 187 ? -0.647 17.310 42.349 1.00 69.37 187 LYS L C 1
ATOM 1405 O O . LYS A 1 187 ? -0.683 16.621 43.371 1.00 72.27 187 LYS L O 1
ATOM 1411 N N . SER A 1 188 ? -1.718 17.889 41.817 1.00 72.05 188 SER L N 1
ATOM 1412 C CA . SER A 1 188 ? -3.055 17.729 42.372 1.00 78.68 188 SER L CA 1
ATOM 1413 C C . SER A 1 188 ? -3.561 16.282 42.331 1.00 79.74 188 SER L C 1
ATOM 1414 O O . SER A 1 188 ? -4.094 15.778 43.317 1.00 85.18 188 SER L O 1
ATOM 1417 N N . ARG A 1 189 ? -3.377 15.615 41.197 1.00 75.16 189 ARG L N 1
ATOM 1418 C CA . ARG A 1 189 ? -3.991 14.303 40.955 1.00 76.55 189 ARG L CA 1
ATOM 1419 C C . ARG A 1 189 ? -3.426 13.182 41.829 1.00 76.63 189 ARG L C 1
ATOM 1420 O O . ARG A 1 189 ? -2.290 13.259 42.303 1.00 73.59 189 ARG L O 1
ATOM 1428 N N . ASN A 1 190 ? -4.231 12.137 42.017 1.00 80.81 190 ASN L N 1
ATOM 1429 C CA . ASN A 1 190 ? -3.821 10.954 42.776 1.00 82.11 190 ASN L CA 1
ATOM 1430 C C . ASN A 1 190 ? -2.992 9.989 41.937 1.00 76.01 190 ASN L C 1
ATOM 1431 O O . ASN A 1 190 ? -1.893 9.615 42.339 1.00 73.67 190 ASN L O 1
ATOM 1436 N N . THR A 1 191 ? -3.518 9.579 40.784 1.00 74.08 191 THR L N 1
ATOM 1437 C CA . THR A 1 191 ? -2.828 8.605 39.934 1.00 69.16 191 THR L CA 1
ATOM 1438 C C . THR A 1 191 ? -3.148 8.766 38.446 1.00 65.44 191 THR L C 1
ATOM 1439 O O . THR A 1 191 ? -4.311 8.945 38.067 1.00 68.83 191 THR L O 1
ATOM 1443 N N . PHE A 1 192 ? -2.098 8.689 37.622 1.00 59.10 192 PHE L N 1
ATOM 1444 C CA . PHE A 1 192 ? -2.204 8.724 36.160 1.00 55.49 192 PHE L CA 1
ATOM 1445 C C . PHE A 1 192 ? -1.874 7.360 35.551 1.00 53.52 192 PHE L C 1
ATOM 1446 O O . PHE A 1 192 ? -1.027 6.630 36.076 1.00 52.90 192 PHE L O 1
ATOM 1454 N N . ILE A 1 193 ? -2.518 7.037 34.428 1.00 53.10 193 ILE L N 1
ATOM 1455 C CA . ILE A 1 193 ? -2.279 5.774 33.712 1.00 51.38 193 ILE L CA 1
ATOM 1456 C C . ILE A 1 193 ? -2.296 5.956 32.182 1.00 48.05 193 ILE L C 1
ATOM 1457 O O . ILE A 1 193 ? -3.153 6.662 31.645 1.00 49.47 193 ILE L O 1
ATOM 1462 N N . CYS A 1 194 ? -1.336 5.338 31.488 1.00 44.21 194 CYS L N 1
ATOM 1463 C CA . CYS A 1 194 ? -1.435 5.185 30.031 1.00 42.27 194 CYS L CA 1
ATOM 1464 C C . CYS A 1 194 ? -1.801 3.717 29.737 1.00 43.60 194 CYS L C 1
ATOM 1465 O O . CYS A 1 194 ? -1.146 2.785 30.225 1.00 43.21 194 CYS L O 1
ATOM 1468 N N . LYS A 1 195 ? -2.888 3.530 28.985 1.00 45.82 195 LYS L N 1
ATOM 1469 C CA . LYS A 1 195 ? -3.358 2.207 28.582 1.00 47.57 195 LYS L CA 1
ATOM 1470 C C . LYS A 1 195 ? -3.007 1.970 27.122 1.00 44.39 195 LYS L C 1
ATOM 1471 O O . LYS A 1 195 ? -3.556 2.629 26.248 1.00 44.80 195 LYS L O 1
ATOM 1477 N N . VAL A 1 196 ? -2.099 1.031 26.866 1.00 42.04 196 VAL L N 1
ATOM 1478 C CA . VAL A 1 196 ? -1.665 0.707 25.508 1.00 39.69 196 VAL L CA 1
ATOM 1479 C C . VAL A 1 196 ? -2.309 -0.596 25.039 1.00 42.15 196 VAL L C 1
ATOM 1480 O O . VAL A 1 196 ? -1.972 -1.678 25.528 1.00 43.19 196 VAL L O 1
ATOM 1484 N N . THR A 1 197 ? -3.235 -0.484 24.092 1.00 43.84 197 THR L N 1
ATOM 1485 C CA . THR A 1 197 ? -3.963 -1.635 23.572 1.00 46.67 197 THR L CA 1
ATOM 1486 C C . THR A 1 197 ? -3.296 -2.139 22.295 1.00 44.04 197 THR L C 1
ATOM 1487 O O . THR A 1 197 ? -2.916 -1.346 21.433 1.00 41.88 197 THR L O 1
ATOM 1491 N N . HIS A 1 198 ? -3.165 -3.458 22.178 1.00 44.90 198 HIS L N 1
ATOM 1492 C CA . HIS A 1 198 ? -2.591 -4.081 20.991 1.00 43.22 198 HIS L CA 1
ATOM 1493 C C . HIS A 1 198 ? -3.078 -5.520 20.856 1.00 46.22 198 HIS L C 1
ATOM 1494 O O . HIS A 1 198 ? -2.930 -6.317 21.779 1.00 47.92 198 HIS L O 1
ATOM 1501 N N . GLY A 1 199 ? -3.640 -5.852 19.699 1.00 47.57 199 GLY L N 1
ATOM 1502 C CA . GLY A 1 199 ? -4.320 -7.131 19.514 1.00 51.32 199 GLY L CA 1
ATOM 1503 C C . GLY A 1 199 ? -5.544 -7.173 20.410 1.00 56.14 199 GLY L C 1
ATOM 1504 O O . GLY A 1 199 ? -6.378 -6.267 20.369 1.00 57.69 199 GLY L O 1
ATOM 1505 N N . GLY A 1 200 ? -5.638 -8.220 21.226 1.00 59.34 200 GLY L N 1
ATOM 1506 C CA . GLY A 1 200 ? -6.652 -8.311 22.279 1.00 64.89 200 GLY L CA 1
ATOM 1507 C C . GLY A 1 200 ? -6.016 -8.258 23.657 1.00 64.79 200 GLY L C 1
ATOM 1508 O O . GLY A 1 200 ? -6.438 -8.973 24.571 1.00 69.91 200 GLY L O 1
ATOM 1509 N N . ASN A 1 201 ? -4.997 -7.409 23.795 1.00 59.71 203 ASN L N 1
ATOM 1510 C CA . ASN A 1 201 ? -4.232 -7.268 25.035 1.00 59.34 203 ASN L CA 1
ATOM 1511 C C . ASN A 1 201 ? -4.074 -5.796 25.415 1.00 56.53 203 ASN L C 1
ATOM 1512 O O . ASN A 1 201 ? -3.701 -4.974 24.580 1.00 52.30 203 ASN L O 1
ATOM 1517 N N . THR A 1 202 ? -4.356 -5.472 26.673 1.00 59.44 204 THR L N 1
ATOM 1518 C CA . THR A 1 202 ? -4.042 -4.154 27.212 1.00 57.08 204 THR L CA 1
ATOM 1519 C C . THR A 1 202 ? -2.827 -4.282 28.119 1.00 55.68 204 THR L C 1
ATOM 1520 O O . THR A 1 202 ? -2.652 -5.287 28.803 1.00 58.97 204 THR L O 1
ATOM 1524 N N . VAL A 1 203 ? -1.976 -3.265 28.093 1.00 51.51 205 VAL L N 1
ATOM 1525 C CA . VAL A 1 203 ? -0.848 -3.171 29.000 1.00 50.70 205 VAL L CA 1
ATOM 1526 C C . VAL A 1 203 ? -0.992 -1.822 29.692 1.00 50.23 205 VAL L C 1
ATOM 1527 O O . VAL A 1 203 ? -1.248 -0.807 29.032 1.00 47.94 205 VAL L O 1
ATOM 1531 N N . GLU A 1 204 ? -0.840 -1.810 31.014 1.00 53.07 206 GLU L N 1
ATOM 1532 C CA . GLU A 1 204 ? -1.024 -0.590 31.803 1.00 53.33 206 GLU L CA 1
ATOM 1533 C C . GLU A 1 204 ? 0.237 -0.243 32.595 1.00 51.84 206 GLU L C 1
ATOM 1534 O O . GLU A 1 204 ? 0.984 -1.127 33.013 1.00 53.35 206 GLU L O 1
ATOM 1540 N N . LYS A 1 205 ? 0.472 1.052 32.781 1.00 49.60 207 LYS L N 1
ATOM 1541 C CA . LYS A 1 205 ? 1.570 1.537 33.612 1.00 48.93 207 LYS L CA 1
ATOM 1542 C C . LYS A 1 205 ? 1.087 2.747 34.410 1.00 50.07 207 LYS L C 1
ATOM 1543 O O . LYS A 1 205 ? 0.492 3.675 33.846 1.00 48.29 207 LYS L O 1
ATOM 1549 N N . SER A 1 206 ? 1.345 2.719 35.720 1.00 53.42 208 SER L N 1
ATOM 1550 C CA . SER A 1 206 ? 0.820 3.717 36.654 1.00 55.78 208 SER L CA 1
ATOM 1551 C C . SER A 1 206 ? 1.860 4.768 37.026 1.00 53.27 208 SER L C 1
ATOM 1552 O O . SER A 1 206 ? 3.069 4.540 36.920 1.00 51.38 208 SER L O 1
ATOM 1555 N N . LEU A 1 207 ? 1.370 5.921 37.469 1.00 54.04 209 LEU L N 1
ATOM 1556 C CA . LEU A 1 207 ? 2.226 7.047 37.815 1.00 52.12 209 LEU L CA 1
ATOM 1557 C C . LEU A 1 207 ? 1.448 7.962 38.756 1.00 55.68 209 LEU L C 1
ATOM 1558 O O . LEU A 1 207 ? 0.521 8.653 38.331 1.00 56.06 209 LEU L O 1
ATOM 1563 N N . SER A 1 208 ? 1.823 7.943 40.035 1.00 59.03 210 SER L N 1
ATOM 1564 C CA . SER A 1 208 ? 1.110 8.671 41.085 1.00 63.43 210 SER L CA 1
ATOM 1565 C C . SER A 1 208 ? 2.033 9.652 41.817 1.00 62.86 210 SER L C 1
ATOM 1566 O O . SER A 1 208 ? 2.973 9.226 42.489 1.00 64.06 210 SER L O 1
ATOM 1569 N N . PRO A 1 209 ? 1.760 10.965 41.713 1.00 61.89 211 PRO L N 1
ATOM 1570 C CA . PRO A 1 209 ? 2.603 11.932 42.431 1.00 61.81 211 PRO L CA 1
ATOM 1571 C C . PRO A 1 209 ? 2.385 11.894 43.946 1.00 67.68 211 PRO L C 1
ATOM 1572 O O . PRO A 1 209 ? 3.028 12.645 44.680 1.00 68.41 211 PRO L O 1
ATOM 1576 N N . GLN B 2 1 ? 10.695 6.578 -20.029 1.00 65.80 1 GLN H N 1
ATOM 1577 C CA . GLN B 2 1 ? 10.891 7.948 -20.587 1.00 66.57 1 GLN H CA 1
ATOM 1578 C C . GLN B 2 1 ? 9.894 8.949 -20.013 1.00 62.64 1 GLN H C 1
ATOM 1579 O O . GLN B 2 1 ? 10.287 10.015 -19.527 1.00 62.22 1 GLN H O 1
ATOM 1585 N N . VAL B 2 2 ? 8.610 8.594 -20.063 1.00 60.21 2 VAL H N 1
ATOM 1586 C CA . VAL B 2 2 ? 7.535 9.493 -19.638 1.00 57.06 2 VAL H CA 1
ATOM 1587 C C . VAL B 2 2 ? 7.616 9.785 -18.135 1.00 54.08 2 VAL H C 1
ATOM 1588 O O . VAL B 2 2 ? 7.271 8.932 -17.316 1.00 52.39 2 VAL H O 1
ATOM 1592 N N . GLN B 2 3 ? 8.067 10.994 -17.790 1.00 53.88 3 GLN H N 1
ATOM 1593 C CA . GLN B 2 3 ? 8.315 11.385 -16.392 1.00 51.87 3 GLN H CA 1
ATOM 1594 C C . GLN B 2 3 ? 7.660 12.717 -15.994 1.00 50.22 3 GLN H C 1
ATOM 1595 O O . GLN B 2 3 ? 7.535 13.632 -16.812 1.00 51.58 3 GLN H O 1
ATOM 1601 N N . LEU B 2 4 ? 7.249 12.798 -14.725 1.00 47.74 4 LEU H N 1
ATOM 1602 C CA . LEU B 2 4 ? 6.696 14.018 -14.124 1.00 46.42 4 LEU H CA 1
ATOM 1603 C C . LEU B 2 4 ? 7.429 14.312 -12.822 1.00 45.85 4 LEU H C 1
ATOM 1604 O O . LEU B 2 4 ? 7.552 13.429 -11.978 1.00 45.09 4 LEU H O 1
ATOM 1609 N N . LYS B 2 5 ? 7.909 15.544 -12.658 1.00 46.82 5 LYS H N 1
ATOM 1610 C CA . LYS B 2 5 ? 8.599 15.947 -11.430 1.00 46.63 5 LYS H CA 1
ATOM 1611 C C . LYS B 2 5 ? 7.942 17.187 -10.824 1.00 45.76 5 LYS H C 1
ATOM 1612 O O . LYS B 2 5 ? 7.552 18.096 -11.552 1.00 46.88 5 LYS H O 1
ATOM 1618 N N . GLU B 2 6 ? 7.823 17.218 -9.498 1.00 44.23 6 GLU H N 1
ATOM 1619 C CA . GLU B 2 6 ? 7.291 18.384 -8.797 1.00 43.93 6 GLU H CA 1
ATOM 1620 C C . GLU B 2 6 ? 8.428 19.229 -8.235 1.00 45.54 6 GLU H C 1
ATOM 1621 O O . GLU B 2 6 ? 9.420 18.689 -7.752 1.00 46.06 6 GLU H O 1
ATOM 1627 N N . SER B 2 7 ? 8.272 20.551 -8.303 1.00 46.65 7 SER H N 1
ATOM 1628 C CA . SER B 2 7 ? 9.201 21.494 -7.679 1.00 48.60 7 SER H CA 1
ATOM 1629 C C . SER B 2 7 ? 8.423 22.544 -6.892 1.00 48.48 7 SER H C 1
ATOM 1630 O O . SER B 2 7 ? 7.233 22.758 -7.142 1.00 47.53 7 SER H O 1
ATOM 1633 N N . GLY B 2 8 ? 9.098 23.192 -5.942 1.00 49.78 8 GLY H N 1
ATOM 1634 C CA . GLY B 2 8 ? 8.474 24.223 -5.107 1.00 50.23 8 GLY H CA 1
ATOM 1635 C C . GLY B 2 8 ? 8.934 24.204 -3.658 1.00 50.28 8 GLY H C 1
ATOM 1636 O O . GLY B 2 8 ? 9.801 23.410 -3.293 1.00 50.22 8 GLY H O 1
ATOM 1637 N N . PRO B 2 9 ? 8.354 25.086 -2.823 1.00 50.87 9 PRO H N 1
ATOM 1638 C CA . PRO B 2 9 ? 8.727 25.207 -1.420 1.00 51.45 9 PRO H CA 1
ATOM 1639 C C . PRO B 2 9 ? 8.099 24.131 -0.547 1.00 49.08 9 PRO H C 1
ATOM 1640 O O . PRO B 2 9 ? 7.098 23.531 -0.936 1.00 47.18 9 PRO H O 1
ATOM 1644 N N . GLY B 2 10 ? 8.692 23.901 0.624 1.00 49.76 10 GLY H N 1
ATOM 1645 C CA . GLY B 2 10 ? 8.148 22.977 1.629 1.00 48.31 10 GLY H CA 1
ATOM 1646 C C . GLY B 2 10 ? 7.733 23.623 2.950 1.00 49.64 10 GLY H C 1
ATOM 1647 O O . GLY B 2 10 ? 7.225 22.937 3.842 1.00 49.06 10 GLY H O 1
ATOM 1648 N N . LEU B 2 11 ? 7.950 24.933 3.082 1.00 51.73 11 LEU H N 1
ATOM 1649 C CA . LEU B 2 11 ? 7.561 25.674 4.280 1.00 53.62 11 LEU H CA 1
ATOM 1650 C C . LEU B 2 11 ? 6.909 27.014 3.918 1.00 55.21 11 LEU H C 1
ATOM 1651 O O . LEU B 2 11 ? 7.577 27.914 3.406 1.00 56.94 11 LEU H O 1
ATOM 1656 N N . LEU B 2 12 ? 5.602 27.121 4.179 1.00 55.01 12 LEU H N 1
ATOM 1657 C CA . LEU B 2 12 ? 4.823 28.355 3.987 1.00 57.08 12 LEU H CA 1
ATOM 1658 C C . LEU B 2 12 ? 4.079 28.704 5.273 1.00 59.11 12 LEU H C 1
ATOM 1659 O O . LEU B 2 12 ? 4.028 27.888 6.202 1.00 58.51 12 LEU H O 1
ATOM 1664 N N . GLN B 2 13 ? 3.484 29.900 5.311 1.00 61.88 13 GLN H N 1
ATOM 1665 C CA . GLN B 2 13 ? 2.634 30.330 6.436 1.00 64.36 13 GLN H CA 1
ATOM 1666 C C . GLN B 2 13 ? 1.190 30.559 5.982 1.00 64.98 13 GLN H C 1
ATOM 1667 O O . GLN B 2 13 ? 0.941 30.736 4.788 1.00 64.24 13 GLN H O 1
ATOM 1673 N N . PRO B 2 14 ? 0.232 30.570 6.936 1.00 66.84 14 PRO H N 1
ATOM 1674 C CA . PRO B 2 14 ? -1.198 30.677 6.613 1.00 68.08 14 PRO H CA 1
ATOM 1675 C C . PRO B 2 14 ? -1.649 31.954 5.879 1.00 71.15 14 PRO H C 1
ATOM 1676 O O . PRO B 2 14 ? -2.854 32.179 5.736 1.00 73.24 14 PRO H O 1
ATOM 1680 N N . SER B 2 15 ? -0.706 32.779 5.434 1.00 71.91 15 SER H N 1
ATOM 1681 C CA . SER B 2 15 ? -1.016 33.895 4.550 1.00 74.82 15 SER H CA 1
ATOM 1682 C C . SER B 2 15 ? -0.736 33.525 3.096 1.00 72.15 15 SER H C 1
ATOM 1683 O O . SER B 2 15 ? -1.608 33.663 2.234 1.00 73.16 15 SER H O 1
ATOM 1686 N N . GLN B 2 16 ? 0.475 33.032 2.846 1.00 69.18 16 GLN H N 1
ATOM 1687 C CA . GLN B 2 16 ? 1.044 32.970 1.498 1.00 67.71 16 GLN H CA 1
ATOM 1688 C C . GLN B 2 16 ? 0.241 32.110 0.523 1.00 65.24 16 GLN H C 1
ATOM 1689 O O . GLN B 2 16 ? -0.606 31.321 0.938 1.00 63.84 16 GLN H O 1
ATOM 1695 N N . THR B 2 17 ? 0.503 32.292 -0.772 1.00 65.21 17 THR H N 1
ATOM 1696 C CA . THR B 2 17 ? -0.110 31.477 -1.822 1.00 63.07 17 THR H CA 1
ATOM 1697 C C . THR B 2 17 ? 0.899 30.444 -2.319 1.00 59.38 17 THR H C 1
ATOM 1698 O O . THR B 2 17 ? 2.047 30.780 -2.617 1.00 59.68 17 THR H O 1
ATOM 1702 N N . LEU B 2 18 ? 0.462 29.189 -2.404 1.00 56.29 18 LEU H N 1
ATOM 1703 C CA . LEU B 2 18 ? 1.338 28.086 -2.794 1.00 53.13 18 LEU H CA 1
ATOM 1704 C C . LEU B 2 18 ? 1.511 28.057 -4.303 1.00 53.28 18 LEU H C 1
ATOM 1705 O O . LEU B 2 18 ? 0.569 28.340 -5.039 1.00 54.47 18 LEU H O 1
ATOM 1710 N N . SER B 2 19 ? 2.719 27.715 -4.750 1.00 52.42 19 SER H N 1
ATOM 1711 C CA . SER B 2 19 ? 3.027 27.609 -6.172 1.00 52.72 19 SER H CA 1
ATOM 1712 C C . SER B 2 19 ? 3.901 26.395 -6.456 1.00 50.24 19 SER H C 1
ATOM 1713 O O . SER B 2 19 ? 5.084 26.385 -6.114 1.00 50.50 19 SER H O 1
ATOM 1716 N N . LEU B 2 20 ? 3.310 25.376 -7.075 1.00 48.33 20 LEU H N 1
ATOM 1717 C CA . LEU B 2 20 ? 4.049 24.182 -7.480 1.00 46.50 20 LEU H CA 1
ATOM 1718 C C . LEU B 2 20 ? 4.031 24.034 -8.996 1.00 47.38 20 LEU H C 1
ATOM 1719 O O . LEU B 2 20 ? 2.982 24.153 -9.631 1.00 47.81 20 LEU H O 1
ATOM 1724 N N . THR B 2 21 ? 5.208 23.776 -9.559 1.00 48.11 21 THR H N 1
ATOM 1725 C CA . THR B 2 21 ? 5.360 23.494 -10.975 1.00 49.22 21 THR H CA 1
ATOM 1726 C C . THR B 2 21 ? 5.607 21.998 -11.142 1.00 47.06 21 THR H C 1
ATOM 1727 O O . THR B 2 21 ? 6.508 21.445 -10.521 1.00 46.48 21 THR H O 1
ATOM 1731 N N . CYS B 2 22 ? 4.792 21.338 -11.954 1.00 46.50 22 CYS H N 1
ATOM 1732 C CA . CYS B 2 22 ? 5.041 19.954 -12.335 1.00 45.13 22 CYS H CA 1
ATOM 1733 C C . CYS B 2 22 ? 5.678 19.949 -13.719 1.00 47.40 22 CYS H C 1
ATOM 1734 O O . CYS B 2 22 ? 5.072 20.418 -14.681 1.00 49.07 22 CYS H O 1
ATOM 1737 N N . THR B 2 23 ? 6.898 19.426 -13.813 1.00 47.96 23 THR H N 1
ATOM 1738 C CA . THR B 2 23 ? 7.661 19.444 -15.061 1.00 50.80 23 THR H CA 1
ATOM 1739 C C . THR B 2 23 ? 7.593 18.094 -15.783 1.00 50.38 23 THR H C 1
ATOM 1740 O O . THR B 2 23 ? 8.003 17.065 -15.238 1.00 48.94 23 THR H O 1
ATOM 1744 N N . VAL B 2 24 ? 7.079 18.120 -17.014 1.00 51.89 24 VAL H N 1
ATOM 1745 C CA . VAL B 2 24 ? 6.938 16.925 -17.844 1.00 52.24 24 VAL H CA 1
ATOM 1746 C C . VAL B 2 24 ? 8.129 16.723 -18.780 1.00 55.71 24 VAL H C 1
ATOM 1747 O O . VAL B 2 24 ? 8.718 17.691 -19.269 1.00 58.76 24 VAL H O 1
ATOM 1751 N N . SER B 2 25 ? 8.472 15.460 -19.030 1.00 55.83 25 SER H N 1
ATOM 1752 C CA . SER B 2 25 ? 9.536 15.107 -19.977 1.00 59.44 25 SER H CA 1
ATOM 1753 C C . SER B 2 25 ? 9.339 13.680 -20.484 1.00 59.44 25 SER H C 1
ATOM 1754 O O . SER B 2 25 ? 8.850 12.819 -19.751 1.00 56.63 25 SER H O 1
ATOM 1757 N N . GLY B 2 26 ? 9.719 13.439 -21.736 1.00 63.01 26 GLY H N 1
ATOM 1758 C CA . GLY B 2 26 ? 9.410 12.177 -22.409 1.00 63.70 26 GLY H CA 1
ATOM 1759 C C . GLY B 2 26 ? 8.216 12.330 -23.334 1.00 63.89 26 GLY H C 1
ATOM 1760 O O . GLY B 2 26 ? 8.219 11.811 -24.451 1.00 66.97 26 GLY H O 1
ATOM 1761 N N . ILE B 2 27 ? 7.199 13.051 -22.863 1.00 61.11 27 ILE H N 1
ATOM 1762 C CA . ILE B 2 27 ? 5.979 13.312 -23.628 1.00 61.49 27 ILE H CA 1
ATOM 1763 C C . ILE B 2 27 ? 5.711 14.807 -23.703 1.00 62.20 27 ILE H C 1
ATOM 1764 O O . ILE B 2 27 ? 6.319 15.585 -22.974 1.00 61.63 27 ILE H O 1
ATOM 1769 N N . SER B 2 28 ? 4.781 15.195 -24.569 1.00 63.89 28 SER H N 1
ATOM 1770 C CA . SER B 2 28 ? 4.419 16.598 -24.745 1.00 65.40 28 SER H CA 1
ATOM 1771 C C . SER B 2 28 ? 3.069 16.910 -24.105 1.00 62.84 28 SER H C 1
ATOM 1772 O O . SER B 2 28 ? 2.155 16.086 -24.128 1.00 61.50 28 SER H O 1
ATOM 1775 N N . LEU B 2 29 ? 2.953 18.112 -23.548 1.00 62.73 29 LEU H N 1
ATOM 1776 C CA . LEU B 2 29 ? 1.718 18.558 -22.895 1.00 61.15 29 LEU H CA 1
ATOM 1777 C C . LEU B 2 29 ? 0.590 18.806 -23.890 1.00 64.04 29 LEU H C 1
ATOM 1778 O O . LEU B 2 29 ? -0.587 18.720 -23.535 1.00 62.88 29 LEU H O 1
ATOM 1783 N N . SER B 2 30 ? 0.954 19.117 -25.132 1.00 68.20 30 SER H N 1
ATOM 1784 C CA . SER B 2 30 ? -0.026 19.372 -26.190 1.00 71.88 30 SER H CA 1
ATOM 1785 C C . SER B 2 30 ? -1.038 18.237 -26.332 1.00 70.66 30 SER H C 1
ATOM 1786 O O . SER B 2 30 ? -2.192 18.471 -26.698 1.00 72.64 30 SER H O 1
ATOM 1789 N N . ASP B 2 31 ? -0.603 17.014 -26.039 1.00 67.95 31 ASP H N 1
ATOM 1790 C CA . ASP B 2 31 ? -1.448 15.835 -26.201 1.00 67.15 31 ASP H CA 1
ATOM 1791 C C . ASP B 2 31 ? -1.491 14.966 -24.937 1.00 62.58 31 ASP H C 1
ATOM 1792 O O . ASP B 2 31 ? -1.494 13.739 -25.020 1.00 61.60 31 ASP H O 1
ATOM 1797 N N . TYR B 2 32 ? -1.540 15.622 -23.774 1.00 60.17 32 TYR H N 1
ATOM 1798 C CA . TYR B 2 32 ? -1.789 14.956 -22.484 1.00 56.28 32 TYR H CA 1
ATOM 1799 C C . TYR B 2 32 ? -2.210 15.964 -21.417 1.00 54.85 32 TYR H C 1
ATOM 1800 O O . TYR B 2 32 ? -1.697 17.082 -21.376 1.00 55.74 32 TYR H O 1
ATOM 1809 N N . GLY B 2 33 ? -3.142 15.556 -20.557 1.00 53.08 33 GLY H N 1
ATOM 1810 C CA . GLY B 2 33 ? -3.566 16.361 -19.407 1.00 51.86 33 GLY H CA 1
ATOM 1811 C C . GLY B 2 33 ? -2.845 15.931 -18.141 1.00 48.41 33 GLY H C 1
ATOM 1812 O O . GLY B 2 33 ? -2.322 14.822 -18.078 1.00 47.05 33 GLY H O 1
ATOM 1813 N N . VAL B 2 34 ? -2.822 16.805 -17.134 1.00 47.57 34 VAL H N 1
ATOM 1814 C CA . VAL B 2 34 ? -2.095 16.552 -15.883 1.00 44.89 34 VAL H CA 1
ATOM 1815 C C . VAL B 2 34 ? -2.967 16.834 -14.660 1.00 44.27 34 VAL H C 1
ATOM 1816 O O . VAL B 2 34 ? -3.490 17.941 -14.516 1.00 45.92 34 VAL H O 1
ATOM 1820 N N . HIS B 2 35 ? -3.111 15.837 -13.785 1.00 42.52 35 HIS H N 1
ATOM 1821 C CA . HIS B 2 35 ? -3.860 15.987 -12.531 1.00 42.06 35 HIS H CA 1
ATOM 1822 C C . HIS B 2 35 ? -2.963 16.486 -11.415 1.00 40.77 35 HIS H C 1
ATOM 1823 O O . HIS B 2 35 ? -1.748 16.294 -11.460 1.00 40.06 35 HIS H O 1
ATOM 1830 N N . TRP B 2 36 ? -3.574 17.095 -10.401 1.00 41.10 36 TRP H N 1
ATOM 1831 C CA . TRP B 2 36 ? -2.921 17.314 -9.108 1.00 39.73 36 TRP H CA 1
ATOM 1832 C C . TRP B 2 36 ? -3.709 16.576 -8.031 1.00 39.30 36 TRP H C 1
ATOM 1833 O O . TRP B 2 36 ? -4.940 16.579 -8.041 1.00 40.69 36 TRP H O 1
ATOM 1844 N N . VAL B 2 37 ? -2.991 15.928 -7.119 1.00 37.81 37 VAL H N 1
ATOM 1845 C CA . VAL B 2 37 ? -3.594 15.262 -5.969 1.00 37.78 37 VAL H CA 1
ATOM 1846 C C . VAL B 2 37 ? -2.735 15.519 -4.743 1.00 37.09 37 VAL H C 1
ATOM 1847 O O . VAL B 2 37 ? -1.509 15.626 -4.847 1.00 36.21 37 VAL H O 1
ATOM 1851 N N . ARG B 2 38 ? -3.375 15.623 -3.583 1.00 37.91 38 ARG H N 1
ATOM 1852 C CA . ARG B 2 38 ? -2.642 15.801 -2.336 1.00 37.73 38 ARG H CA 1
ATOM 1853 C C . ARG B 2 38 ? -3.069 14.782 -1.295 1.00 38.19 38 ARG H C 1
ATOM 1854 O O . ARG B 2 38 ? -4.057 14.070 -1.476 1.00 38.95 38 ARG H O 1
ATOM 1862 N N . GLN B 2 39 ? -2.310 14.726 -0.206 1.00 38.20 39 GLN H N 1
ATOM 1863 C CA . GLN B 2 39 ? -2.501 13.719 0.823 1.00 39.15 39 GLN H CA 1
ATOM 1864 C C . GLN B 2 39 ? -2.002 14.221 2.175 1.00 40.29 39 GLN H C 1
ATOM 1865 O O . GLN B 2 39 ? -0.792 14.306 2.409 1.00 39.56 39 GLN H O 1
ATOM 1871 N N . ALA B 2 40 ? -2.946 14.541 3.061 1.00 42.47 40 ALA H N 1
ATOM 1872 C CA . ALA B 2 40 ? -2.626 14.967 4.423 1.00 44.14 40 ALA H CA 1
ATOM 1873 C C . ALA B 2 40 ? -2.005 13.808 5.204 1.00 44.74 40 ALA H C 1
ATOM 1874 O O . ALA B 2 40 ? -2.335 12.644 4.952 1.00 44.76 40 ALA H O 1
ATOM 1876 N N . PRO B 2 41 ? -1.103 14.120 6.152 1.00 45.60 41 PRO H N 1
ATOM 1877 C CA . PRO B 2 41 ? -0.442 13.087 6.937 1.00 46.75 41 PRO H CA 1
ATOM 1878 C C . PRO B 2 41 ? -1.407 11.980 7.376 1.00 48.72 41 PRO H C 1
ATOM 1879 O O . PRO B 2 41 ? -2.413 12.258 8.033 1.00 50.92 41 PRO H O 1
ATOM 1883 N N . GLY B 2 42 ? -1.116 10.744 6.975 1.00 48.44 42 GLY H N 1
ATOM 1884 C CA . GLY B 2 42 ? -1.900 9.582 7.391 1.00 50.63 42 GLY H CA 1
ATOM 1885 C C . GLY B 2 42 ? -3.367 9.620 7.000 1.00 51.30 42 GLY H C 1
ATOM 1886 O O . GLY B 2 42 ? -4.212 9.077 7.713 1.00 54.15 42 GLY H O 1
ATOM 1887 N N . LYS B 2 43 ? -3.668 10.250 5.864 1.00 49.21 43 LYS H N 1
ATOM 1888 C CA . LYS B 2 43 ? -5.045 10.395 5.383 1.00 50.01 43 LYS H CA 1
ATOM 1889 C C . LYS B 2 43 ? -5.150 10.099 3.887 1.00 47.81 43 LYS H C 1
ATOM 1890 O O . LYS B 2 43 ? -4.145 9.856 3.226 1.00 45.60 43 LYS H O 1
ATOM 1896 N N . GLY B 2 44 ? -6.374 10.095 3.367 1.00 49.07 44 GLY H N 1
ATOM 1897 C CA . GLY B 2 44 ? -6.638 9.652 1.998 1.00 47.91 44 GLY H CA 1
ATOM 1898 C C . GLY B 2 44 ? -6.114 10.567 0.907 1.00 45.49 44 GLY H C 1
ATOM 1899 O O . GLY B 2 44 ? -5.791 11.733 1.149 1.00 45.02 44 GLY H O 1
ATOM 1900 N N . LEU B 2 45 ? -6.026 10.022 -0.302 1.00 44.45 45 LEU H N 1
ATOM 1901 C CA . LEU B 2 45 ? -5.608 10.782 -1.474 1.00 42.65 45 LEU H CA 1
ATOM 1902 C C . LEU B 2 45 ? -6.796 11.590 -1.952 1.00 44.11 45 LEU H C 1
ATOM 1903 O O . LEU B 2 45 ? -7.859 11.024 -2.190 1.00 45.76 45 LEU H O 1
ATOM 1908 N N . GLU B 2 46 ? -6.619 12.906 -2.078 1.00 43.92 46 GLU H N 1
ATOM 1909 C CA . GLU B 2 46 ? -7.675 13.784 -2.577 1.00 45.76 46 GLU H CA 1
ATOM 1910 C C . GLU B 2 46 ? -7.283 14.384 -3.923 1.00 44.55 46 GLU H C 1
ATOM 1911 O O . GLU B 2 46 ? -6.204 14.960 -4.065 1.00 43.05 46 GLU H O 1
ATOM 1917 N N . TRP B 2 47 ? -8.169 14.235 -4.905 1.00 45.73 47 TRP H N 1
ATOM 1918 C CA . TRP B 2 47 ? -8.026 14.915 -6.187 1.00 45.54 47 TRP H CA 1
ATOM 1919 C C . TRP B 2 47 ? -8.383 16.390 -6.015 1.00 47.19 47 TRP H C 1
ATOM 1920 O O . TRP B 2 47 ? -9.407 16.727 -5.415 1.00 49.73 47 TRP H O 1
ATOM 1931 N N . MET B 2 48 ? -7.528 17.259 -6.538 1.00 46.18 48 MET H N 1
ATOM 1932 C CA . MET B 2 48 ? -7.745 18.697 -6.469 1.00 48.11 48 MET H CA 1
ATOM 1933 C C . MET B 2 48 ? -8.284 19.206 -7.798 1.00 49.92 48 MET H C 1
ATOM 1934 O O . MET B 2 48 ? -9.266 19.949 -7.835 1.00 53.16 48 MET H O 1
ATOM 1939 N N . GLY B 2 49 ? -7.636 18.808 -8.889 1.00 48.34 49 GLY H N 1
ATOM 1940 C CA . GLY B 2 49 ? -8.003 19.309 -10.203 1.00 50.36 49 GLY H CA 1
ATOM 1941 C C . GLY B 2 49 ? -7.191 18.742 -11.350 1.00 48.76 49 GLY H C 1
ATOM 1942 O O . GLY B 2 49 ? -6.348 17.860 -11.166 1.00 45.85 49 GLY H O 1
ATOM 1943 N N . ILE B 2 50 ? -7.457 19.277 -12.538 1.00 51.04 50 ILE H N 1
ATOM 1944 C CA . ILE B 2 50 ? -6.839 18.821 -13.775 1.00 50.65 50 ILE H CA 1
ATOM 1945 C C . ILE B 2 50 ? -6.788 19.962 -14.784 1.00 53.57 50 ILE H C 1
ATOM 1946 O O . ILE B 2 50 ? -7.673 20.823 -14.804 1.00 56.53 50 ILE H O 1
ATOM 1951 N N . ILE B 2 51 ? -5.736 19.968 -15.601 1.00 53.19 51 ILE H N 1
ATOM 1952 C CA . ILE B 2 51 ? -5.675 20.806 -16.799 1.00 56.41 51 ILE H CA 1
ATOM 1953 C C . ILE B 2 51 ? -5.412 19.885 -17.991 1.00 56.63 51 ILE H C 1
ATOM 1954 O O . ILE B 2 51 ? -4.366 19.244 -18.070 1.00 54.58 51 ILE H O 1
ATOM 1959 N N . GLY B 2 52 ? -6.376 19.808 -18.904 1.00 59.60 52 GLY H N 1
ATOM 1960 C CA . GLY B 2 52 ? -6.330 18.846 -20.004 1.00 60.17 52 GLY H CA 1
ATOM 1961 C C . GLY B 2 52 ? -5.341 19.190 -21.102 1.00 61.82 52 GLY H C 1
ATOM 1962 O O . GLY B 2 52 ? -4.670 20.227 -21.058 1.00 62.79 52 GLY H O 1
ATOM 1963 N N . HIS B 2 53 ? -5.258 18.306 -22.092 1.00 62.58 53 HIS H N 1
ATOM 1964 C CA . HIS B 2 53 ? -4.400 18.519 -23.257 1.00 64.87 53 HIS H CA 1
ATOM 1965 C C . HIS B 2 53 ? -4.891 19.704 -24.089 1.00 69.56 53 HIS H C 1
ATOM 1966 O O . HIS B 2 53 ? -4.098 20.381 -24.739 1.00 71.82 53 HIS H O 1
ATOM 1973 N N . ALA B 2 54 ? -6.202 19.946 -24.056 1.00 71.49 54 ALA H N 1
ATOM 1974 C CA . ALA B 2 54 ? -6.818 21.053 -24.787 1.00 76.51 54 ALA H CA 1
ATOM 1975 C C . ALA B 2 54 ? -6.654 22.399 -24.076 1.00 77.12 54 ALA H C 1
ATOM 1976 O O . ALA B 2 54 ? -6.882 23.450 -24.676 1.00 81.56 54 ALA H O 1
ATOM 1978 N N . GLY B 2 55 ? -6.269 22.364 -22.803 1.00 73.08 55 GLY H N 1
ATOM 1979 C CA . GLY B 2 55 ? -6.136 23.574 -21.998 1.00 73.62 55 GLY H CA 1
ATOM 1980 C C . GLY B 2 55 ? -7.347 23.831 -21.119 1.00 73.99 55 GLY H C 1
ATOM 1981 O O . GLY B 2 55 ? -7.362 24.787 -20.343 1.00 74.59 55 GLY H O 1
ATOM 1982 N N . GLY B 2 56 ? -8.368 22.985 -21.245 1.00 74.14 56 GLY H N 1
ATOM 1983 C CA . GLY B 2 56 ? -9.530 23.048 -20.369 1.00 74.66 56 GLY H CA 1
ATOM 1984 C C . GLY B 2 56 ? -9.168 22.572 -18.973 1.00 69.90 56 GLY H C 1
ATOM 1985 O O . GLY B 2 56 ? -8.341 21.670 -18.815 1.00 66.01 56 GLY H O 1
ATOM 1986 N N . THR B 2 57 ? -9.785 23.183 -17.964 1.00 70.62 57 THR H N 1
ATOM 1987 C CA . THR B 2 57 ? -9.509 22.861 -16.565 1.00 66.80 57 THR H CA 1
ATOM 1988 C C . THR B 2 57 ? -10.765 22.354 -15.859 1.00 67.55 57 THR H C 1
ATOM 1989 O O . THR B 2 57 ? -11.874 22.492 -16.380 1.00 71.54 57 THR H O 1
ATOM 1993 N N . ASP B 2 58 ? -10.586 21.758 -14.680 1.00 64.18 58 ASP H N 1
ATOM 1994 C CA . ASP B 2 58 ? -11.709 21.214 -13.906 1.00 65.02 58 ASP H CA 1
ATOM 1995 C C . ASP B 2 58 ? -11.276 20.948 -12.465 1.00 61.81 58 ASP H C 1
ATOM 1996 O O . ASP B 2 58 ? -10.360 20.159 -12.239 1.00 57.94 58 ASP H O 1
ATOM 2001 N N . TYR B 2 59 ? -11.942 21.591 -11.502 1.00 63.91 59 TYR H N 1
ATOM 2002 C CA . TYR B 2 59 ? -11.514 21.555 -10.092 1.00 61.60 59 TYR H CA 1
ATOM 2003 C C . TYR B 2 59 ? -12.516 20.871 -9.156 1.00 62.64 59 TYR H C 1
ATOM 2004 O O . TYR B 2 59 ? -13.679 20.668 -9.509 1.00 66.13 59 TYR H O 1
ATOM 2013 N N . ASN B 2 60 ? -12.040 20.530 -7.958 1.00 60.15 60 ASN H N 1
ATOM 2014 C CA . ASN B 2 60 ? -12.859 19.911 -6.911 1.00 61.34 60 ASN H CA 1
ATOM 2015 C C . ASN B 2 60 ? -13.715 20.958 -6.183 1.00 65.65 60 ASN H C 1
ATOM 2016 O O . ASN B 2 60 ? -13.292 22.100 -6.011 1.00 66.39 60 ASN H O 1
ATOM 2021 N N . SER B 2 61 ? -14.908 20.560 -5.746 1.00 68.96 61 SER H N 1
ATOM 2022 C CA . SER B 2 61 ? -15.865 21.495 -5.140 1.00 74.12 61 SER H CA 1
ATOM 2023 C C . SER B 2 61 ? -15.382 22.092 -3.821 1.00 73.81 61 SER H C 1
ATOM 2024 O O . SER B 2 61 ? -15.501 23.299 -3.607 1.00 76.75 61 SER H O 1
ATOM 2027 N N . ASN B 2 62 ? -14.850 21.249 -2.940 1.00 70.79 62 ASN H N 1
ATOM 2028 C CA . ASN B 2 62 ? -14.382 21.705 -1.626 1.00 70.68 62 ASN H CA 1
ATOM 2029 C C . ASN B 2 62 ? -13.118 22.570 -1.691 1.00 68.04 62 ASN H C 1
ATOM 2030 O O . ASN B 2 62 ? -12.846 23.334 -0.769 1.00 69.19 62 ASN H O 1
ATOM 2035 N N . LEU B 2 63 ? -12.357 22.449 -2.778 1.00 65.02 63 LEU H N 1
ATOM 2036 C CA . LEU B 2 63 ? -11.176 23.290 -3.010 1.00 63.16 63 LEU H CA 1
ATOM 2037 C C . LEU B 2 63 ? -11.521 24.625 -3.679 1.00 66.85 63 LEU H C 1
ATOM 2038 O O . LEU B 2 63 ? -10.800 25.609 -3.505 1.00 67.16 63 LEU H O 1
ATOM 2043 N N . LYS B 2 64 ? -12.615 24.655 -4.439 1.00 70.20 64 LYS H N 1
ATOM 2044 C CA . LYS B 2 64 ? -12.915 25.784 -5.339 1.00 73.78 64 LYS H CA 1
ATOM 2045 C C . LYS B 2 64 ? -12.989 27.152 -4.657 1.00 77.43 64 LYS H C 1
A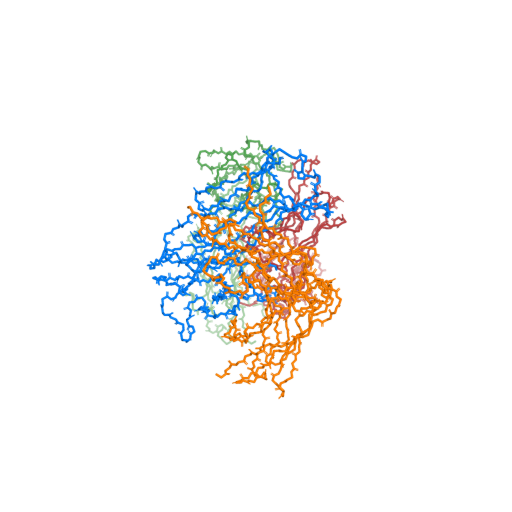TOM 2046 O O . LYS B 2 64 ? -13.112 27.255 -3.435 1.00 78.15 64 LYS H O 1
ATOM 2052 N N . SER B 2 65 ? -12.896 28.188 -5.489 1.00 80.04 65 SER H N 1
ATOM 2053 C CA . SER B 2 65 ? -12.801 29.589 -5.066 1.00 83.83 65 SER H CA 1
ATOM 2054 C C . SER B 2 65 ? -11.427 29.955 -4.494 1.00 80.59 65 SER H C 1
ATOM 2055 O O . SER B 2 65 ? -11.235 31.082 -4.038 1.00 83.60 65 SER H O 1
ATOM 2058 N N . ARG B 2 66 ? -10.474 29.023 -4.518 1.00 74.99 66 ARG H N 1
ATOM 2059 C CA . ARG B 2 66 ? -9.116 29.320 -4.059 1.00 72.24 66 ARG H CA 1
ATOM 2060 C C . ARG B 2 66 ? -8.047 28.381 -4.636 1.00 66.98 66 ARG H C 1
ATOM 2061 O O . ARG B 2 66 ? -7.033 28.111 -3.989 1.00 63.85 66 ARG H O 1
ATOM 2069 N N . VAL B 2 67 ? -8.263 27.915 -5.863 1.00 66.46 67 VAL H N 1
ATOM 2070 C CA . VAL B 2 67 ? -7.336 26.993 -6.507 1.00 62.27 67 VAL H CA 1
ATOM 2071 C C . VAL B 2 67 ? -7.236 27.264 -8.012 1.00 63.54 67 VAL H C 1
ATOM 2072 O O . VAL B 2 67 ? -8.251 27.387 -8.705 1.00 66.45 67 VAL H O 1
ATOM 2076 N N . SER B 2 68 ? -6.004 27.352 -8.506 1.00 61.77 68 SER H N 1
ATOM 2077 C CA . SER B 2 68 ? -5.748 27.688 -9.903 1.00 63.31 68 SER H CA 1
ATOM 2078 C C . SER B 2 68 ? -4.713 26.741 -10.511 1.00 59.76 68 SER H C 1
ATOM 2079 O O . SER B 2 68 ? -3.685 26.461 -9.892 1.00 57.17 68 SER H O 1
ATOM 2082 N N . ILE B 2 69 ? -4.996 26.245 -11.715 1.00 60.09 69 ILE H N 1
ATOM 2083 C CA . ILE B 2 69 ? -4.051 25.410 -12.454 1.00 57.57 69 ILE H CA 1
ATOM 2084 C C . ILE B 2 69 ? -3.809 25.989 -13.839 1.00 60.48 69 ILE H C 1
ATOM 2085 O O . ILE B 2 69 ? -4.755 26.368 -14.526 1.00 63.63 69 ILE H O 1
ATOM 2090 N N . SER B 2 70 ? -2.542 26.052 -14.239 1.00 59.86 70 SER H N 1
ATOM 2091 C CA . SER B 2 70 ? -2.164 26.520 -15.572 1.00 62.97 70 SER H CA 1
ATOM 2092 C C . SER B 2 70 ? -0.932 25.755 -16.059 1.00 61.10 70 SER H C 1
ATOM 2093 O O . SER B 2 70 ? -0.459 24.844 -15.370 1.00 57.50 70 SER H O 1
ATOM 2096 N N . ARG B 2 71 ? -0.421 26.121 -17.238 1.00 63.93 71 ARG H N 1
ATOM 2097 C CA . ARG B 2 71 ? 0.730 25.432 -17.829 1.00 62.96 71 ARG H CA 1
ATOM 2098 C C . ARG B 2 71 ? 1.587 26.328 -18.735 1.00 67.03 71 ARG H C 1
ATOM 2099 O O . ARG B 2 71 ? 1.291 27.510 -18.926 1.00 70.66 71 ARG H O 1
ATOM 2107 N N . ASP B 2 72 ? 2.661 25.746 -19.267 1.00 66.82 72 ASP H N 1
ATOM 2108 C CA . ASP B 2 72 ? 3.494 26.379 -20.293 1.00 71.01 72 ASP H CA 1
ATOM 2109 C C . ASP B 2 72 ? 4.058 25.276 -21.192 1.00 70.72 72 ASP H C 1
ATOM 2110 O O . ASP B 2 72 ? 5.042 24.618 -20.853 1.00 68.95 72 ASP H O 1
ATOM 2115 N N . THR B 2 73 ? 3.423 25.085 -22.341 1.00 72.90 73 THR H N 1
ATOM 2116 C CA . THR B 2 73 ? 3.636 23.894 -23.158 1.00 72.49 73 THR H CA 1
ATOM 2117 C C . THR B 2 73 ? 5.009 23.803 -23.827 1.00 75.15 73 THR H C 1
ATOM 2118 O O . THR B 2 73 ? 5.443 22.713 -24.196 1.00 74.40 73 THR H O 1
ATOM 2122 N N . SER B 2 74 ? 5.687 24.937 -23.986 1.00 78.81 74 SER H N 1
ATOM 2123 C CA . SER B 2 74 ? 7.030 24.956 -24.570 1.00 82.04 74 SER H CA 1
ATOM 2124 C C . SER B 2 74 ? 8.050 24.361 -23.603 1.00 79.02 74 SER H C 1
ATOM 2125 O O . SER B 2 74 ? 8.837 23.490 -23.973 1.00 79.50 74 SER H O 1
ATOM 2128 N N . LYS B 2 75 ? 8.019 24.837 -22.361 1.00 76.36 75 LYS H N 1
ATOM 2129 C CA . LYS B 2 75 ? 8.891 24.321 -21.304 1.00 73.59 75 LYS H CA 1
ATOM 2130 C C . LYS B 2 75 ? 8.360 23.027 -20.675 1.00 68.44 75 LYS H C 1
ATOM 2131 O O . LYS B 2 75 ? 9.007 22.458 -19.795 1.00 66.14 75 LYS H O 1
ATOM 2137 N N . SER B 2 76 ? 7.187 22.573 -21.118 1.00 67.10 76 SER H N 1
ATOM 2138 C CA . SER B 2 76 ? 6.535 21.379 -20.569 1.00 62.79 76 SER H CA 1
ATOM 2139 C C . SER B 2 76 ? 6.301 21.493 -19.058 1.00 59.09 76 SER H C 1
ATOM 2140 O O . SER B 2 76 ? 6.467 20.526 -18.317 1.00 56.17 76 SER H O 1
ATOM 2143 N N . GLN B 2 77 ? 5.905 22.682 -18.614 1.00 59.78 77 GLN H N 1
ATOM 2144 C CA . GLN B 2 77 ? 5.657 22.936 -17.201 1.00 57.17 77 GLN H CA 1
ATOM 2145 C C . GLN B 2 77 ? 4.159 23.019 -16.931 1.00 55.83 77 GLN H C 1
ATOM 2146 O O . GLN B 2 77 ? 3.418 23.601 -17.725 1.00 58.35 77 GLN H O 1
ATOM 2152 N N . VAL B 2 78 ? 3.724 22.439 -15.811 1.00 52.42 78 VAL H N 1
ATOM 2153 C CA . VAL B 2 78 ? 2.334 22.529 -15.361 1.00 51.49 78 VAL H CA 1
ATOM 2154 C C . VAL B 2 78 ? 2.306 23.153 -13.968 1.00 50.48 78 VAL H C 1
ATOM 2155 O O . VAL B 2 78 ? 3.046 22.722 -13.089 1.00 48.53 78 VAL H O 1
ATOM 2159 N N . PHE B 2 79 ? 1.448 24.152 -13.765 1.00 52.27 79 PHE H N 1
ATOM 2160 C CA . PHE B 2 79 ? 1.479 24.971 -12.544 1.00 52.44 79 PHE H CA 1
ATOM 2161 C C . PHE B 2 79 ? 0.241 24.817 -11.671 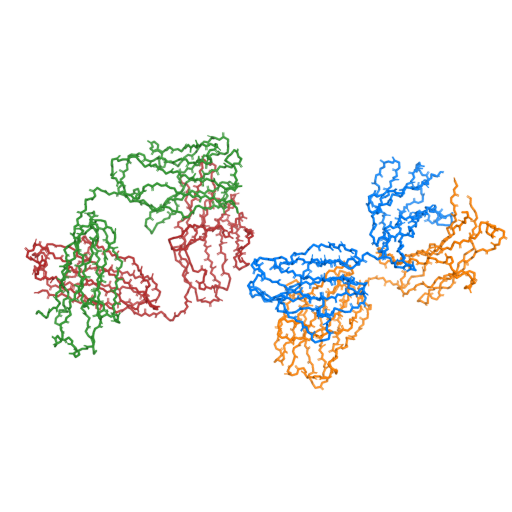1.00 51.37 79 PHE H C 1
ATOM 2162 O O . PHE B 2 79 ? -0.857 24.610 -12.177 1.00 52.20 79 PHE H O 1
ATOM 2170 N N . LEU B 2 80 ? 0.434 24.941 -10.359 1.00 50.18 80 LEU H N 1
ATOM 2171 C CA . LEU B 2 80 ? -0.645 24.800 -9.379 1.00 49.58 80 LEU H CA 1
ATOM 2172 C C . LEU B 2 80 ? -0.549 25.882 -8.315 1.00 51.08 80 LEU H C 1
ATOM 2173 O O . LEU B 2 80 ? 0.545 26.162 -7.830 1.00 50.85 80 LEU H O 1
ATOM 2178 N N . LYS B 2 81 ? -1.688 26.463 -7.931 1.00 53.09 81 LYS H N 1
ATOM 2179 C CA . LYS B 2 81 ? -1.701 27.523 -6.915 1.00 55.24 81 LYS H CA 1
ATOM 2180 C C . LYS B 2 81 ? -2.876 27.458 -5.923 1.00 55.94 81 LYS H C 1
ATOM 2181 O O . LYS B 2 81 ? -4.040 27.422 -6.331 1.00 57.41 81 LYS H O 1
ATOM 2187 N N . LEU B 2 82 ? -2.545 27.462 -4.625 1.00 55.30 82 LEU H N 1
ATOM 2188 C CA . LEU B 2 82 ? -3.525 27.460 -3.532 1.00 56.41 82 LEU H CA 1
ATOM 2189 C C . LEU B 2 82 ? -3.346 28.721 -2.688 1.00 59.43 82 LEU H C 1
ATOM 2190 O O . LEU B 2 82 ? -2.366 28.844 -1.959 1.00 58.67 82 LEU H O 1
ATOM 2195 N N . ASN B 2 83 A -4.271 29.667 -2.810 1.00 63.35 82 ASN H N 1
ATOM 2196 C CA . ASN B 2 83 A -4.263 30.848 -1.949 1.00 66.89 82 ASN H CA 1
ATOM 2197 C C . ASN B 2 83 A -5.174 30.617 -0.750 1.00 68.06 82 ASN H C 1
ATOM 2198 O O . ASN B 2 83 A -5.992 29.697 -0.756 1.00 66.97 82 ASN H O 1
ATOM 2203 N N . SER B 2 84 B -5.028 31.463 0.268 1.00 70.73 82 SER H N 1
ATOM 2204 C CA . SER B 2 84 B -5.774 31.332 1.521 1.00 72.39 82 SER H CA 1
ATOM 2205 C C . SER B 2 84 B -5.449 29.991 2.190 1.00 68.43 82 SER H C 1
ATOM 2206 O O . SER B 2 84 B -6.264 29.065 2.182 1.00 67.59 82 SER H O 1
ATOM 2209 N N . LEU B 2 85 C -4.247 29.904 2.761 1.00 66.46 82 LEU H N 1
ATOM 2210 C CA . LEU B 2 85 C -3.728 28.655 3.330 1.00 62.85 82 LEU H CA 1
ATOM 2211 C C . LEU B 2 85 C -4.013 28.533 4.824 1.00 64.62 82 LEU H C 1
ATOM 2212 O O . LEU B 2 85 C -4.236 29.535 5.505 1.00 68.30 82 LEU H O 1
ATOM 2217 N N . GLN B 2 86 ? -3.997 27.294 5.318 1.00 62.36 83 GLN H N 1
ATOM 2218 C CA . GLN B 2 86 ? -4.065 27.006 6.757 1.00 63.88 83 GLN H CA 1
ATOM 2219 C C . GLN B 2 86 ? -3.269 25.742 7.109 1.00 60.68 83 GLN H C 1
ATOM 2220 O O . GLN B 2 86 ? -2.765 25.051 6.224 1.00 57.26 83 GLN H O 1
ATOM 2226 N N . GLN B 2 87 ? -3.163 25.454 8.408 1.00 62.25 84 GLN H N 1
ATOM 2227 C CA . GLN B 2 87 ? -2.490 24.247 8.910 1.00 60.22 84 GLN H CA 1
ATOM 2228 C C . GLN B 2 87 ? -2.866 23.006 8.109 1.00 57.39 84 GLN H C 1
ATOM 2229 O O . GLN B 2 87 ? -2.001 22.231 7.705 1.00 54.54 84 GLN H O 1
ATOM 2235 N N . GLU B 2 88 ? -4.164 22.839 7.878 1.00 58.64 85 GLU H N 1
ATOM 2236 C CA . GLU B 2 88 ? -4.705 21.619 7.273 1.00 56.84 85 GLU H CA 1
ATOM 2237 C C . GLU B 2 88 ? -4.512 21.560 5.755 1.00 54.00 85 GLU H C 1
ATOM 2238 O O . GLU B 2 88 ? -4.993 20.632 5.107 1.00 52.87 85 GLU H O 1
ATOM 2244 N N . ASP B 2 89 ? -3.814 22.543 5.189 1.00 53.38 86 ASP H N 1
ATOM 2245 C CA . ASP B 2 89 ? -3.333 22.442 3.812 1.00 50.75 86 ASP H CA 1
ATOM 2246 C C . ASP B 2 89 ? -2.021 21.648 3.736 1.00 47.99 86 ASP H C 1
ATOM 2247 O O . ASP B 2 89 ? -1.592 21.258 2.646 1.00 45.89 86 ASP H O 1
ATOM 2252 N N . THR B 2 90 ? -1.400 21.405 4.892 1.00 48.44 87 THR H N 1
ATOM 2253 C CA . THR B 2 90 ? -0.128 20.686 4.966 1.00 46.68 87 THR H CA 1
ATOM 2254 C C . THR B 2 90 ? -0.285 19.248 4.469 1.00 44.68 87 THR H C 1
ATOM 2255 O O . THR B 2 90 ? -1.084 18.484 5.011 1.00 45.34 87 THR H O 1
ATOM 2259 N N . ALA B 2 91 ? 0.471 18.889 3.432 1.00 42.60 88 ALA H N 1
ATOM 2260 C CA . ALA B 2 91 ? 0.320 17.578 2.800 1.00 41.01 88 ALA H CA 1
ATOM 2261 C C . ALA B 2 91 ? 1.412 17.283 1.778 1.00 39.32 88 ALA H C 1
ATOM 2262 O O . ALA B 2 91 ? 2.210 18.155 1.444 1.00 39.42 88 ALA H O 1
ATOM 2264 N N . MET B 2 92 ? 1.436 16.039 1.302 1.00 38.31 89 MET H N 1
ATOM 2265 C CA . MET B 2 92 ? 2.273 15.639 0.170 1.00 37.30 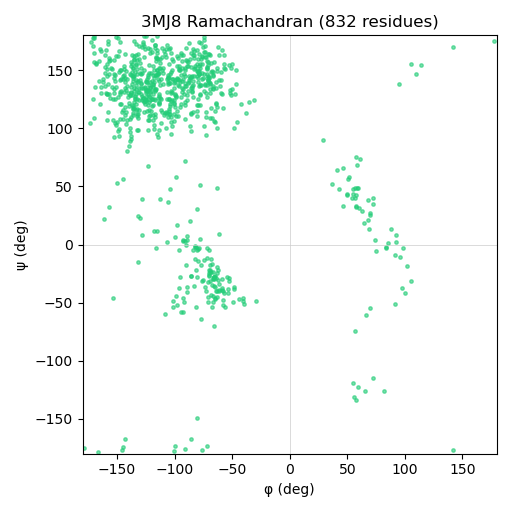89 MET H CA 1
ATOM 2266 C C . MET B 2 92 ? 1.522 15.960 -1.107 1.00 36.70 89 MET H C 1
ATOM 2267 O O . MET B 2 92 ? 0.347 15.621 -1.233 1.00 36.85 89 MET H O 1
ATOM 2272 N N . TYR B 2 93 ? 2.194 16.613 -2.050 1.00 36.56 90 TYR H N 1
ATOM 2273 C CA . TYR B 2 93 ? 1.555 17.025 -3.298 1.00 36.42 90 TYR H CA 1
ATOM 2274 C C . TYR B 2 93 ? 2.135 16.263 -4.487 1.00 35.84 90 TYR H C 1
ATOM 2275 O O . TYR B 2 93 ? 3.356 16.249 -4.702 1.00 36.02 90 TYR H O 1
ATOM 2284 N N . PHE B 2 94 ? 1.242 15.632 -5.248 1.00 35.54 91 PHE H N 1
ATOM 2285 C CA . PHE B 2 94 ? 1.615 14.836 -6.416 1.00 35.40 91 PHE H CA 1
ATOM 2286 C C . PHE B 2 94 ? 1.038 15.439 -7.688 1.00 36.06 91 PHE H C 1
ATOM 2287 O O . PHE B 2 94 ? -0.053 15.994 -7.662 1.00 36.75 91 PHE H O 1
ATOM 2295 N N . CYS B 2 95 ? 1.761 15.325 -8.798 1.00 36.61 92 CYS H N 1
ATOM 2296 C CA . CYS B 2 95 ? 1.167 15.559 -10.117 1.00 37.75 92 CYS H CA 1
ATOM 2297 C C . CYS B 2 95 ? 1.178 14.245 -10.905 1.00 37.79 92 CYS H C 1
ATOM 2298 O O . CYS B 2 95 ? 2.117 13.454 -10.799 1.00 37.62 92 CYS H O 1
ATOM 2301 N N . ALA B 2 96 ? 0.123 14.003 -11.676 1.00 38.54 93 ALA H N 1
ATOM 2302 C CA . ALA B 2 96 ? -0.083 12.698 -12.314 1.00 38.74 93 ALA H CA 1
ATOM 2303 C C . ALA B 2 96 ? -0.723 12.849 -13.691 1.00 40.45 93 ALA H C 1
ATOM 2304 O O . ALA B 2 96 ? -1.563 13.732 -13.896 1.00 41.43 93 ALA H O 1
ATOM 2306 N N . ARG B 2 97 ? -0.336 11.985 -14.629 1.00 41.26 94 ARG H N 1
ATOM 2307 C CA . ARG B 2 97 ? -0.852 12.071 -15.996 1.00 43.17 94 ARG H CA 1
ATOM 2308 C C . ARG B 2 97 ? -2.311 11.632 -16.088 1.00 43.66 94 ARG H C 1
ATOM 2309 O O . ARG B 2 97 ? -2.759 10.759 -15.349 1.00 42.86 94 ARG H O 1
ATOM 2317 N N . HIS B 2 98 ? -3.046 12.258 -16.999 1.00 45.62 95 HIS H N 1
ATOM 2318 C CA . HIS B 2 98 ? -4.394 11.826 -17.336 1.00 47.04 95 HIS H CA 1
ATOM 2319 C C . HIS B 2 98 ? -4.315 10.855 -18.509 1.00 48.63 95 HIS H C 1
ATOM 2320 O O . HIS B 2 98 ? -3.677 11.147 -19.526 1.00 50.11 95 HIS H O 1
ATOM 2327 N N . PHE B 2 99 ? -4.960 9.702 -18.354 1.00 48.60 96 PHE H N 1
ATOM 2328 C CA . PHE B 2 99 ? -5.004 8.683 -19.398 1.00 50.29 96 PHE H CA 1
ATOM 2329 C C . PHE B 2 99 ? -6.338 7.952 -19.247 1.00 51.39 96 PHE H C 1
ATOM 2330 O O . PHE B 2 99 ? -6.482 7.065 -18.401 1.00 50.42 96 PHE H O 1
ATOM 2338 N N . TYR B 2 100 ? -7.310 8.361 -20.062 1.00 53.77 97 TYR H N 1
ATOM 2339 C CA . TYR B 2 100 ? -8.707 7.956 -19.910 1.00 55.52 97 TYR H CA 1
ATOM 2340 C C . TYR B 2 100 ? -9.204 8.277 -18.486 1.00 53.89 97 TYR H C 1
ATOM 2341 O O . TYR B 2 100 ? -9.198 9.441 -18.086 1.00 53.29 97 TYR H O 1
ATOM 2350 N N . THR B 2 101 ? -9.610 7.265 -17.720 1.00 53.60 98 THR H N 1
ATOM 2351 C CA . THR B 2 101 ? -10.147 7.477 -16.372 1.00 52.73 98 THR H CA 1
ATOM 2352 C C . THR B 2 101 ? -9.084 7.320 -15.284 1.00 49.39 98 THR H C 1
ATOM 2353 O O . THR B 2 101 ? -9.177 7.935 -14.225 1.00 48.35 98 THR H O 1
ATOM 2357 N N . TYR B 2 102 ? -8.073 6.502 -15.557 1.00 48.18 99 TYR H N 1
ATOM 2358 C CA . TYR B 2 102 ? -7.035 6.192 -14.573 1.00 45.74 99 TYR H CA 1
ATOM 2359 C C . TYR B 2 102 ? -5.857 7.175 -14.641 1.00 43.77 99 TYR H C 1
ATOM 2360 O O . TYR B 2 102 ? -5.756 7.986 -15.565 1.00 44.41 99 TYR H O 1
ATOM 2369 N N . PHE B 2 103 ? -4.991 7.093 -13.632 1.00 41.89 100 PHE H N 1
ATOM 2370 C CA . PHE B 2 103 ? -3.816 7.949 -13.488 1.00 40.19 100 PHE H CA 1
ATOM 2371 C C . PHE B 2 103 ? -2.609 7.039 -13.652 1.00 39.82 100 PHE H C 1
ATOM 2372 O O . PHE B 2 103 ? -2.225 6.369 -12.699 1.00 39.08 100 PHE H O 1
ATOM 2380 N N . ASP B 2 104 ? -2.009 7.002 -14.841 1.00 40.67 101 ASP H N 1
ATOM 2381 C CA . ASP B 2 104 ? -0.995 5.970 -15.154 1.00 41.40 101 ASP H CA 1
ATOM 2382 C C . ASP B 2 104 ? 0.432 6.262 -14.685 1.00 40.48 101 ASP H C 1
ATOM 2383 O O . ASP B 2 104 ? 1.150 5.342 -14.306 1.00 40.90 101 ASP H O 1
ATOM 2388 N N . VAL B 2 105 ? 0.843 7.524 -14.729 1.00 39.73 102 VAL H N 1
ATOM 2389 C CA . VAL B 2 105 ? 2.189 7.913 -14.314 1.00 39.45 102 VAL H CA 1
ATOM 2390 C C . VAL B 2 105 ? 2.099 9.057 -13.307 1.00 37.82 102 VAL H C 1
ATOM 2391 O O . VAL B 2 105 ? 1.447 10.072 -13.565 1.00 37.54 102 VAL H O 1
ATOM 2395 N N . TRP B 2 106 ? 2.757 8.879 -12.163 1.00 37.15 103 TRP H N 1
ATOM 2396 C CA . TRP B 2 106 ? 2.738 9.852 -11.077 1.00 35.85 103 TRP H CA 1
ATOM 2397 C C . TRP B 2 106 ? 4.110 10.489 -10.895 1.00 36.41 103 TRP H C 1
ATOM 2398 O O . TRP B 2 106 ? 5.121 9.937 -11.327 1.00 37.77 103 TRP H O 1
ATOM 2409 N N . GLY B 2 107 ? 4.135 11.652 -10.251 1.00 35.87 104 GLY H N 1
ATOM 2410 C CA . GLY B 2 107 ? 5.378 12.265 -9.803 1.00 36.63 104 GLY H CA 1
ATOM 2411 C C . GLY B 2 107 ? 5.873 11.560 -8.558 1.00 36.60 104 GLY H C 1
ATOM 2412 O O . GLY B 2 107 ? 5.186 10.704 -8.019 1.00 36.06 104 GLY H O 1
ATOM 2413 N N . GLN B 2 108 ? 7.071 11.902 -8.099 1.00 37.99 105 GLN H N 1
ATOM 2414 C CA . GLN B 2 108 ? 7.619 11.290 -6.884 1.00 38.61 105 GLN H CA 1
ATOM 2415 C C . GLN B 2 108 ? 6.971 11.879 -5.624 1.00 37.34 105 GLN H C 1
ATOM 2416 O O . GLN B 2 108 ? 6.828 11.191 -4.613 1.00 37.41 105 GLN H O 1
ATOM 2422 N N . GLY B 2 109 ? 6.587 13.150 -5.694 1.00 36.71 106 GLY H N 1
ATOM 2423 C CA . GLY B 2 109 ? 5.892 13.811 -4.600 1.00 36.04 106 GLY H CA 1
ATOM 2424 C C . GLY B 2 109 ? 6.746 14.857 -3.912 1.00 37.09 106 GLY H C 1
ATOM 2425 O O . GLY B 2 109 ? 7.970 14.716 -3.802 1.00 38.56 106 GLY H O 1
ATOM 2426 N N . ILE B 2 110 ? 6.086 15.911 -3.445 1.00 36.69 107 ILE H N 1
ATOM 2427 C CA . ILE B 2 110 ? 6.745 16.995 -2.742 1.00 37.85 107 ILE H CA 1
ATOM 2428 C C . ILE B 2 110 ? 5.947 17.302 -1.476 1.00 37.68 107 ILE H C 1
ATOM 2429 O O . ILE B 2 110 ? 4.739 17.538 -1.539 1.00 36.97 107 ILE H O 1
ATOM 2434 N N . GLN B 2 111 ? 6.624 17.263 -0.329 1.00 38.75 108 GLN H N 1
ATOM 2435 C CA . GLN B 2 111 ? 5.994 17.567 0.953 1.00 39.07 108 GLN H CA 1
ATOM 2436 C C . GLN B 2 111 ? 5.917 19.073 1.078 1.00 39.98 108 GLN H C 1
ATOM 2437 O O . GLN B 2 111 ? 6.844 19.781 0.676 1.00 41.11 108 GLN H O 1
ATOM 2443 N N . VAL B 2 112 ? 4.801 19.561 1.609 1.00 40.07 109 VAL H N 1
ATOM 2444 C CA . VAL B 2 112 ? 4.650 20.976 1.935 1.00 41.56 109 VAL H CA 1
ATOM 2445 C C . VAL B 2 112 ? 4.004 21.091 3.315 1.00 42.72 109 VAL H C 1
ATOM 2446 O O . VAL B 2 112 ? 3.041 20.374 3.616 1.00 42.19 109 VAL H O 1
ATOM 2450 N N . THR B 2 113 ? 4.556 21.969 4.154 1.00 44.63 110 THR H N 1
ATOM 2451 C CA . THR B 2 113 ? 3.987 22.252 5.477 1.00 46.40 110 THR H CA 1
ATOM 2452 C C . THR B 2 113 ? 3.545 23.709 5.585 1.00 48.37 110 THR H C 1
ATOM 2453 O O . THR B 2 113 ? 4.290 24.620 5.218 1.00 49.39 110 THR H O 1
ATOM 2457 N N . VAL B 2 114 ? 2.328 23.914 6.085 1.00 49.33 111 VAL H N 1
ATOM 2458 C CA . VAL B 2 114 ? 1.816 25.247 6.369 1.00 51.95 111 VAL H CA 1
ATOM 2459 C C . VAL B 2 114 ? 1.875 25.451 7.875 1.00 54.48 111 VAL H C 1
ATOM 2460 O O . VAL B 2 114 ? 1.247 24.710 8.630 1.00 54.80 111 VAL H O 1
ATOM 2464 N N . SER B 2 115 ? 2.635 26.450 8.309 1.00 56.69 112 SER H N 1
ATOM 2465 C CA . SER B 2 115 ? 2.867 26.672 9.732 1.00 59.50 112 SER H CA 1
ATOM 2466 C C . SER B 2 115 ? 3.424 28.067 9.996 1.00 62.48 112 SER H C 1
ATOM 2467 O O . SER B 2 115 ? 4.394 28.490 9.367 1.00 62.05 112 SER H O 1
ATOM 2470 N N . SER B 2 116 ? 2.810 28.761 10.949 1.00 65.91 113 SER H N 1
ATOM 2471 C CA . SER B 2 116 ? 3.239 30.096 11.350 1.00 69.66 113 SER H CA 1
ATOM 2472 C C . SER B 2 116 ? 4.333 30.036 12.421 1.00 71.53 113 SER H C 1
ATOM 2473 O O . SER B 2 116 ? 4.562 31.013 13.133 1.00 75.20 113 SER H O 1
ATOM 2476 N N . ALA B 2 117 ? 5.013 28.895 12.522 1.00 59.58 114 ALA H N 1
ATOM 2477 C CA . ALA B 2 117 ? 6.057 28.688 13.521 1.00 55.62 114 ALA H CA 1
ATOM 2478 C C . ALA B 2 117 ? 7.374 29.353 13.112 1.00 55.32 114 ALA H C 1
ATOM 2479 O O . ALA B 2 117 ? 7.703 29.433 11.925 1.00 56.90 114 ALA H O 1
ATOM 2481 N N . THR B 2 118 ? 8.113 29.829 14.113 1.00 53.91 115 THR H N 1
ATOM 2482 C CA . THR B 2 118 ? 9.443 30.403 13.920 1.00 53.85 115 THR H CA 1
ATOM 2483 C C . THR B 2 118 ? 10.496 29.439 14.453 1.00 50.18 115 THR H C 1
ATOM 2484 O O . THR B 2 118 ? 10.185 28.555 15.256 1.00 47.68 115 THR H O 1
ATOM 2488 N N . THR B 2 119 ? 11.741 29.619 14.018 1.00 50.48 116 THR H N 1
ATOM 2489 C CA . THR B 2 119 ? 12.824 28.709 14.393 1.00 47.97 116 THR H CA 1
ATOM 2490 C C . THR B 2 119 ? 13.073 28.730 15.905 1.00 46.19 116 THR H C 1
ATOM 2491 O O . THR B 2 119 ? 13.718 29.645 16.433 1.00 47.49 116 THR H O 1
ATOM 2495 N N . THR B 2 120 ? 12.545 27.713 16.585 1.00 43.69 117 THR H N 1
ATOM 2496 C CA . THR B 2 120 ? 12.647 27.590 18.035 1.00 42.15 117 THR H CA 1
ATOM 2497 C C . THR B 2 120 ? 13.543 26.398 18.391 1.00 39.85 117 THR H C 1
ATOM 2498 O O . THR B 2 120 ? 13.305 25.278 17.939 1.00 38.67 117 THR H O 1
ATOM 2502 N N . ALA B 2 121 ? 14.579 26.655 19.187 1.00 39.89 118 ALA H N 1
ATOM 2503 C CA . ALA B 2 121 ? 15.467 25.601 19.676 1.00 38.25 118 ALA H CA 1
ATOM 2504 C C . ALA B 2 121 ? 14.742 24.860 20.791 1.00 36.48 118 ALA H C 1
ATOM 2505 O O . ALA B 2 121 ? 13.962 25.467 21.529 1.00 37.21 118 ALA H O 1
ATOM 2507 N N . PRO B 2 122 ? 14.997 23.549 20.924 1.00 34.82 119 PRO H N 1
ATOM 2508 C CA . PRO B 2 122 ? 14.237 22.725 21.850 1.00 33.54 119 PRO H CA 1
ATOM 2509 C C . PRO B 2 122 ? 14.657 22.899 23.296 1.00 33.67 119 PRO H C 1
ATOM 2510 O O . PRO B 2 122 ? 15.758 23.369 23.570 1.00 34.42 119 PRO H O 1
ATOM 2514 N N . SER B 2 123 ? 13.755 22.527 24.200 1.00 33.54 120 SER H N 1
ATOM 2515 C CA . SER B 2 123 ? 14.082 22.308 25.598 1.00 33.96 120 SER H CA 1
ATOM 2516 C C . SER B 2 123 ? 14.306 20.808 25.779 1.00 32.96 120 SER H C 1
ATOM 2517 O O . SER B 2 123 ? 13.356 20.029 25.667 1.00 32.65 120 SER H O 1
ATOM 2520 N N . VAL B 2 124 ? 15.556 20.407 26.024 1.00 32.98 121 VAL H N 1
ATOM 2521 C CA . VAL B 2 124 ? 15.871 19.020 26.372 1.00 32.70 121 VAL H CA 1
ATOM 2522 C C . VAL B 2 124 ? 15.668 18.790 27.867 1.00 33.91 121 VAL H C 1
ATOM 2523 O O . VAL B 2 124 ? 16.216 19.522 28.684 1.00 35.48 121 VAL H O 1
ATOM 2527 N N . TYR B 2 125 ? 14.882 17.775 28.219 1.00 33.96 122 TYR H N 1
ATOM 2528 C CA . TYR B 2 125 ? 14.700 17.378 29.616 1.00 35.55 122 TYR H CA 1
ATOM 2529 C C . TYR B 2 125 ? 15.063 15.899 29.800 1.00 35.78 122 TYR H C 1
ATOM 2530 O O . TYR B 2 125 ? 14.766 15.081 28.932 1.00 34.74 122 TYR H O 1
ATOM 2539 N N . PRO B 2 126 ? 15.697 15.548 30.936 1.00 37.60 123 PRO H N 1
ATOM 2540 C CA . PRO B 2 126 ? 16.027 14.145 31.200 1.00 38.63 123 PRO H CA 1
ATOM 2541 C C . PRO B 2 126 ? 14.806 13.333 31.635 1.00 39.56 123 PRO H C 1
ATOM 2542 O O . PRO B 2 126 ? 13.791 13.899 32.032 1.00 40.32 123 PRO H O 1
ATOM 2546 N N . LEU B 2 127 ? 14.915 12.014 31.551 1.00 40.31 124 LEU H N 1
ATOM 2547 C CA . LEU B 2 127 ? 13.839 11.121 31.952 1.00 42.05 124 LEU H CA 1
ATOM 2548 C C . LEU B 2 127 ? 14.429 9.950 32.720 1.00 44.53 124 LEU H C 1
ATOM 2549 O O . LEU B 2 127 ? 14.866 8.967 32.126 1.00 44.63 124 LEU H O 1
ATOM 2554 N N . ALA B 2 128 ? 14.466 10.073 34.043 1.00 47.13 125 ALA H N 1
ATOM 2555 C CA . ALA B 2 128 ? 14.925 8.991 34.905 1.00 50.31 125 ALA H CA 1
ATOM 2556 C C . ALA B 2 128 ? 13.727 8.134 35.295 1.00 52.81 125 ALA H C 1
ATOM 2557 O O . ALA B 2 128 ? 12.602 8.634 35.352 1.00 52.85 125 ALA H O 1
ATOM 2559 N N . PRO B 2 129 ? 13.958 6.839 35.574 1.00 55.53 126 PRO H N 1
ATOM 2560 C CA . PRO B 2 129 ? 12.818 5.996 35.929 1.00 58.61 126 PRO H CA 1
ATOM 2561 C C . PRO B 2 129 ? 12.228 6.444 37.255 1.00 61.92 126 PRO H C 1
ATOM 2562 O O . PRO B 2 129 ? 12.970 6.892 38.130 1.00 63.11 126 PRO H O 1
ATOM 2566 N N . ALA B 2 130 ? 10.910 6.345 37.388 1.00 64.04 127 ALA H N 1
ATOM 2567 C CA . ALA B 2 130 ? 10.239 6.688 38.637 1.00 68.23 127 ALA H CA 1
ATOM 2568 C C . ALA B 2 130 ? 10.242 5.476 39.574 1.00 73.51 127 ALA H C 1
ATOM 2569 O O . ALA B 2 130 ? 9.404 4.583 39.446 1.00 76.36 127 ALA H O 1
ATOM 2571 N N . CYS B 2 131 ? 11.199 5.451 40.500 1.00 75.32 128 CYS H N 1
ATOM 2572 C CA . CYS B 2 131 ? 11.356 4.356 41.463 1.00 80.83 128 CYS H CA 1
ATOM 2573 C C . CYS B 2 131 ? 10.857 3.009 40.944 1.00 82.68 128 CYS H C 1
ATOM 2574 O O . CYS B 2 131 ? 11.649 2.173 40.508 1.00 82.08 128 CYS H O 1
ATOM 2577 N N . ASN B 2 139 ? 16.267 -6.979 34.401 1.00 92.97 136 ASN H N 1
ATOM 2578 C CA . ASN B 2 139 ? 17.654 -6.931 34.850 1.00 94.17 136 ASN H CA 1
ATOM 2579 C C . ASN B 2 139 ? 18.468 -5.869 34.095 1.00 89.00 136 ASN H C 1
ATOM 2580 O O . ASN B 2 139 ? 19.679 -6.013 33.916 1.00 90.37 136 ASN H O 1
ATOM 2585 N N . THR B 2 140 ? 17.800 -4.796 33.672 1.00 83.66 137 THR H N 1
ATOM 2586 C CA . THR B 2 140 ? 18.428 -3.756 32.855 1.00 78.80 137 THR H CA 1
ATOM 2587 C C . THR B 2 140 ? 17.548 -2.500 32.811 1.00 73.95 137 THR H C 1
ATOM 2588 O O . THR B 2 140 ? 16.321 -2.600 32.721 1.00 73.63 137 THR H O 1
ATOM 2592 N N . VAL B 2 141 ? 18.186 -1.329 32.861 1.00 70.69 138 VAL H N 1
ATOM 2593 C CA . VAL B 2 141 ? 17.488 -0.048 33.021 1.00 66.75 138 VAL H CA 1
ATOM 2594 C C . VAL B 2 141 ? 17.395 0.727 31.708 1.00 62.19 138 VAL H C 1
ATOM 2595 O O . VAL B 2 141 ? 18.291 0.636 30.871 1.00 61.77 138 VAL H O 1
ATOM 2599 N N . THR B 2 142 ? 16.317 1.499 31.546 1.00 59.39 139 THR H N 1
ATOM 2600 C CA . THR B 2 142 ? 16.116 2.349 30.367 1.00 55.37 139 THR H CA 1
ATOM 2601 C C . THR B 2 142 ? 15.885 3.812 30.750 1.00 52.46 139 THR H C 1
ATOM 2602 O O . THR B 2 142 ? 15.006 4.125 31.547 1.00 52.99 139 THR H O 1
ATOM 2606 N N . LEU B 2 143 ? 16.677 4.697 30.154 1.00 50.09 140 LEU H N 1
ATOM 2607 C CA . LEU B 2 143 ? 16.621 6.134 30.421 1.00 47.89 140 LEU H CA 1
ATOM 2608 C C . LEU B 2 143 ? 16.217 6.876 29.144 1.00 44.87 140 LEU H C 1
ATOM 2609 O O . LEU B 2 143 ? 16.150 6.267 28.072 1.00 44.80 140 LEU H O 1
ATOM 2614 N N . GLY B 2 144 ? 15.953 8.181 29.245 1.00 42.84 141 GLY H N 1
ATOM 2615 C CA . GLY B 2 144 ? 15.437 8.929 28.094 1.00 40.33 141 GLY H CA 1
ATOM 2616 C C . GLY B 2 144 ? 15.649 10.429 28.072 1.00 38.47 141 GLY H C 1
ATOM 2617 O O . GLY B 2 144 ? 15.908 11.051 29.097 1.00 38.85 141 GLY H O 1
ATOM 2618 N N . CYS B 2 145 ? 15.541 10.997 26.871 1.00 36.89 142 CYS H N 1
ATOM 2619 C CA . CYS B 2 145 ? 15.711 12.430 26.638 1.00 35.57 142 CYS H CA 1
ATOM 2620 C C . CYS B 2 145 ? 14.484 12.963 25.943 1.00 34.27 142 CYS H C 1
ATOM 2621 O O . CYS B 2 145 ? 14.086 12.450 24.902 1.00 33.90 142 CYS H O 1
ATOM 2624 N N . LEU B 2 146 ? 13.882 13.987 26.531 1.00 34.10 143 LEU H N 1
ATOM 2625 C CA . LEU B 2 146 ? 12.712 14.621 25.951 1.00 33.74 143 LEU H CA 1
ATOM 2626 C C . LEU B 2 146 ? 13.146 15.905 25.261 1.00 32.56 143 LEU H C 1
ATOM 2627 O O . LEU B 2 146 ? 13.477 16.886 25.922 1.00 32.54 143 LEU H O 1
ATOM 2632 N N . VAL B 2 147 ? 13.165 15.875 23.931 1.00 31.96 144 VAL H N 1
ATOM 2633 C CA . VAL B 2 147 ? 13.338 17.083 23.125 1.00 31.71 144 VAL H CA 1
ATOM 2634 C C . VAL B 2 147 ? 11.954 17.713 22.903 1.00 32.29 144 VAL H C 1
ATOM 2635 O O . VAL B 2 147 ? 11.173 17.239 22.067 1.00 32.78 144 VAL H O 1
ATOM 2639 N N . LYS B 2 148 ? 11.653 18.766 23.667 1.00 32.73 145 LYS H N 1
ATOM 2640 C CA . LYS B 2 148 ? 10.338 19.409 23.634 1.00 34.20 145 LYS H CA 1
ATOM 2641 C C . LYS B 2 148 ? 10.403 20.744 22.901 1.00 34.62 145 LYS H C 1
ATOM 2642 O O . LYS B 2 148 ? 11.392 21.470 23.006 1.00 34.17 145 LYS H O 1
ATOM 2648 N N . GLY B 2 149 ? 9.340 21.044 22.153 1.00 36.04 146 GLY H N 1
ATOM 2649 C CA . GLY B 2 149 ? 9.124 22.365 21.551 1.00 37.26 146 GLY H CA 1
ATOM 2650 C C . GLY B 2 149 ? 10.215 22.879 20.628 1.00 36.54 146 GLY H C 1
ATOM 2651 O O . GLY B 2 149 ? 10.987 23.757 21.011 1.00 36.88 146 GLY H O 1
ATOM 2652 N N . TYR B 2 150 ? 10.282 22.349 19.412 1.00 36.30 147 TYR H N 1
ATOM 2653 C CA . TYR B 2 150 ? 11.199 22.890 18.410 1.00 36.64 147 TYR H CA 1
ATOM 2654 C C . TYR B 2 150 ? 10.566 22.998 17.035 1.00 38.36 147 TYR H C 1
ATOM 2655 O O . TYR B 2 150 ? 9.544 22.375 16.754 1.00 39.24 147 TYR H O 1
ATOM 2664 N N . PHE B 2 151 ? 11.198 23.793 16.182 1.00 39.54 148 PHE H N 1
ATOM 2665 C CA . PHE B 2 151 ? 10.790 23.935 14.789 1.00 41.50 148 PHE H CA 1
ATOM 2666 C C . PHE B 2 151 ? 11.955 24.594 14.061 1.00 42.48 148 PHE H C 1
ATOM 2667 O O . PHE B 2 151 ? 12.546 25.534 14.585 1.00 42.83 148 PHE H O 1
ATOM 2675 N N . PRO B 2 152 ? 12.309 24.101 12.866 1.00 43.54 149 PRO H N 1
ATOM 2676 C CA . PRO B 2 152 ? 11.752 22.991 12.119 1.00 43.86 149 PRO H CA 1
ATOM 2677 C C . PRO B 2 152 ? 12.446 21.661 12.421 1.00 41.95 149 PRO H C 1
ATOM 2678 O O . PRO B 2 152 ? 13.323 21.590 13.282 1.00 40.18 149 PRO H O 1
ATOM 2682 N N . GLU B 2 153 ? 12.037 20.624 11.695 1.00 42.81 150 GLU H N 1
ATOM 2683 C CA . GLU B 2 153 ? 12.737 19.343 11.670 1.00 42.14 150 GLU H CA 1
ATOM 2684 C C . GLU B 2 153 ? 14.059 19.508 10.908 1.00 43.81 150 GLU H C 1
ATOM 2685 O O . GLU B 2 153 ? 14.171 20.393 10.054 1.00 46.23 150 GLU H O 1
ATOM 2691 N N . PRO B 2 154 ? 15.068 18.664 11.199 1.00 43.20 151 PRO H N 1
ATOM 2692 C CA . PRO B 2 154 ? 15.124 17.575 12.155 1.00 41.08 151 PRO H CA 1
ATOM 2693 C C . PRO B 2 154 ? 15.823 17.972 13.467 1.00 39.26 151 PRO H C 1
ATOM 2694 O O . PRO B 2 154 ? 16.150 19.141 13.673 1.00 39.35 151 PRO H O 1
ATOM 2698 N N . VAL B 2 155 ? 16.035 16.985 14.335 1.00 37.96 152 VAL H N 1
ATOM 2699 C CA . VAL B 2 155 ? 16.788 17.145 15.576 1.00 36.83 152 VAL H CA 1
ATOM 2700 C C . VAL B 2 155 ? 17.577 15.859 15.790 1.00 37.44 152 VAL H C 1
ATOM 2701 O O . VAL B 2 155 ? 16.976 14.799 15.911 1.00 37.27 152 VAL H O 1
ATOM 2705 N N . THR B 2 156 ? 18.906 15.943 15.825 1.00 38.96 153 THR H N 1
ATOM 2706 C CA . THR B 2 156 ? 19.755 14.769 16.071 1.00 40.10 153 THR H CA 1
ATOM 2707 C C . THR B 2 156 ? 19.761 14.426 17.555 1.00 38.35 153 THR H C 1
ATOM 2708 O O . THR B 2 156 ? 19.858 15.323 18.380 1.00 37.59 153 THR H O 1
ATOM 2712 N N . VAL B 2 157 ? 19.663 13.142 17.897 1.00 38.25 154 VAL H N 1
ATOM 2713 C CA . VAL B 2 157 ? 19.812 12.702 19.294 1.00 37.60 154 VAL H CA 1
ATOM 2714 C C . VAL B 2 157 ? 20.857 11.586 19.408 1.00 40.16 154 VAL H C 1
ATOM 2715 O O . VAL B 2 157 ? 20.767 10.565 18.714 1.00 41.52 154 VAL H O 1
ATOM 2719 N N . SER B 2 158 ? 21.839 11.796 20.284 1.00 41.34 156 SER H N 1
ATOM 2720 C CA . SER B 2 158 ? 22.927 10.841 20.517 1.00 44.57 156 SER H CA 1
ATOM 2721 C C . SER B 2 158 ? 23.052 10.521 22.006 1.00 44.62 156 SER H C 1
ATOM 2722 O O . SER B 2 158 ? 22.382 11.137 22.837 1.00 42.51 156 SER H O 1
ATOM 2725 N N . TRP B 2 159 ? 23.904 9.552 22.337 1.00 47.61 157 TRP H N 1
ATOM 2726 C CA . TRP B 2 159 ? 24.169 9.190 23.729 1.00 48.46 157 TRP H CA 1
ATOM 2727 C C . TRP B 2 159 ? 25.657 8.978 23.947 1.00 52.95 157 TRP H C 1
ATOM 2728 O O . TRP B 2 159 ? 26.298 8.229 23.208 1.00 55.92 157 TRP H O 1
ATOM 2739 N N . ASN B 2 160 ? 26.188 9.646 24.972 1.00 53.87 162 ASN H N 1
ATOM 2740 C CA . ASN B 2 160 ? 27.618 9.664 25.261 1.00 58.72 162 ASN H CA 1
ATOM 2741 C C . ASN B 2 160 ? 28.449 9.825 23.986 1.00 61.49 162 ASN H C 1
ATOM 2742 O O . ASN B 2 160 ? 29.401 9.086 23.755 1.00 66.30 162 ASN H O 1
ATOM 2747 N N . SER B 2 161 ? 28.057 10.787 23.154 1.00 59.10 163 SER H N 1
ATOM 2748 C CA . SER B 2 161 ? 28.789 11.138 21.933 1.00 62.12 163 SER H CA 1
ATOM 2749 C C . SER B 2 161 ? 29.134 9.935 21.042 1.00 65.22 163 SER H C 1
ATOM 2750 O O . SER B 2 161 ? 30.252 9.826 20.526 1.00 70.47 163 SER H O 1
ATOM 2753 N N . GLY B 2 162 ? 28.167 9.038 20.865 1.00 62.51 164 GLY H N 1
ATOM 2754 C CA . GLY B 2 162 ? 28.339 7.876 19.995 1.00 65.37 164 GLY H CA 1
ATOM 2755 C C . GLY B 2 162 ? 28.866 6.631 20.686 1.00 68.92 164 GLY H C 1
ATOM 2756 O O . GLY B 2 162 ? 28.879 5.557 20.087 1.00 71.20 164 GLY H O 1
ATOM 2757 N N . ALA B 2 163 ? 29.293 6.763 21.941 1.00 69.93 165 ALA H N 1
ATOM 2758 C CA . ALA B 2 163 ? 29.776 5.619 22.719 1.00 73.80 165 ALA H CA 1
ATOM 2759 C C . ALA B 2 163 ? 28.657 4.638 23.079 1.00 71.07 165 ALA H C 1
ATOM 2760 O O . ALA B 2 163 ? 28.930 3.465 23.336 1.00 74.48 165 ALA H O 1
ATOM 2762 N N . LEU B 2 164 ? 27.412 5.123 23.109 1.00 65.72 166 LEU H N 1
ATOM 2763 C CA . LEU B 2 164 ? 26.227 4.269 23.289 1.00 63.42 166 LEU H CA 1
ATOM 2764 C C . LEU B 2 164 ? 25.511 4.068 21.958 1.00 62.03 166 LEU H C 1
ATOM 2765 O O . LEU B 2 164 ? 24.695 4.900 21.557 1.00 58.09 166 LEU H O 1
ATOM 2770 N N . THR B 2 165 ? 25.829 2.963 21.283 1.00 65.90 167 THR H N 1
ATOM 2771 C CA . THR B 2 165 ? 25.218 2.619 19.997 1.00 65.68 167 THR H CA 1
ATOM 2772 C C . THR B 2 165 ? 24.092 1.597 20.175 1.00 64.84 167 THR H C 1
ATOM 2773 O O . THR B 2 165 ? 23.019 1.744 19.586 1.00 62.10 167 THR H O 1
ATOM 2777 N N . SER B 2 166 ? 24.337 0.578 20.994 1.00 67.78 168 SER H N 1
ATOM 2778 C CA . SER B 2 166 ? 23.357 -0.478 21.240 1.00 68.14 168 SER H CA 1
ATOM 2779 C C . SER B 2 166 ? 22.314 -0.021 22.264 1.00 64.30 168 SER H C 1
ATOM 2780 O O . SER B 2 166 ? 22.606 0.798 23.137 1.00 62.70 168 SER H O 1
ATOM 2783 N N . GLY B 2 167 ? 21.096 -0.543 22.134 1.00 63.48 169 GLY H N 1
ATOM 2784 C CA . GLY B 2 167 ? 20.019 -0.267 23.087 1.00 60.95 169 GLY H CA 1
ATOM 2785 C C . GLY B 2 167 ? 19.242 1.022 22.862 1.00 56.56 169 GLY H C 1
ATOM 2786 O O . GLY B 2 167 ? 18.282 1.299 23.585 1.00 54.78 169 GLY H O 1
ATOM 2787 N N . VAL B 2 168 ? 19.637 1.804 21.858 1.00 55.40 171 VAL H N 1
ATOM 2788 C CA . VAL B 2 168 ? 19.017 3.105 21.598 1.00 51.57 171 VAL H CA 1
ATOM 2789 C C . VAL B 2 168 ? 17.683 2.953 20.863 1.00 50.78 171 VAL H C 1
ATOM 2790 O O . VAL B 2 168 ? 17.509 2.036 20.061 1.00 53.22 171 VAL H O 1
ATOM 2794 N N . HIS B 2 169 ? 16.744 3.850 21.153 1.00 48.06 172 HIS H N 1
ATOM 2795 C CA . HIS B 2 169 ? 15.472 3.913 20.438 1.00 47.59 172 HIS H CA 1
ATOM 2796 C C . HIS B 2 169 ? 15.035 5.365 20.259 1.00 44.62 172 HIS H C 1
ATOM 2797 O O . HIS B 2 169 ? 14.714 6.033 21.241 1.00 43.09 172 HIS H O 1
ATOM 2804 N N . THR B 2 170 ? 15.044 5.847 19.014 1.00 44.29 173 THR H N 1
ATOM 2805 C CA . THR B 2 170 ? 14.553 7.189 18.683 1.00 42.11 173 THR H CA 1
ATOM 2806 C C . THR B 2 170 ? 13.179 7.123 18.026 1.00 42.70 173 THR H C 1
ATOM 2807 O O . THR B 2 170 ? 13.009 6.513 16.968 1.00 44.69 173 THR H O 1
ATOM 2811 N N . PHE B 2 171 ? 12.214 7.783 18.660 1.00 41.49 174 PHE H N 1
ATOM 2812 C CA . PHE B 2 171 ? 10.813 7.721 18.261 1.00 42.62 174 PHE H CA 1
ATOM 2813 C C . PHE B 2 171 ? 10.495 8.888 17.327 1.00 41.73 174 PHE H C 1
ATOM 2814 O O . PHE B 2 171 ? 11.256 9.855 17.271 1.00 39.73 174 PHE H O 1
ATOM 2822 N N . PRO B 2 172 ? 9.374 8.804 16.588 1.00 43.60 175 PRO H N 1
ATOM 2823 C CA . PRO B 2 172 ? 9.033 9.871 15.650 1.00 43.66 175 PRO H CA 1
ATOM 2824 C C . PRO B 2 172 ? 8.569 11.136 16.355 1.00 42.23 175 PRO H C 1
ATOM 2825 O O . PRO B 2 172 ? 8.019 11.058 17.459 1.00 42.37 175 PRO H O 1
ATOM 2829 N N . SER B 2 173 ? 8.779 12.289 15.722 1.00 41.45 176 SER H N 1
ATOM 2830 C CA . SER B 2 173 ? 8.365 13.564 16.305 1.00 40.52 176 SER H CA 1
ATOM 2831 C C . SER B 2 173 ? 6.851 13.749 16.210 1.00 42.94 176 SER H C 1
ATOM 2832 O O . SER B 2 173 ? 6.232 13.289 15.257 1.00 45.58 176 SER H O 1
ATOM 2835 N N . VAL B 2 174 ? 6.269 14.412 17.206 1.00 42.78 177 VAL H N 1
ATOM 2836 C CA . VAL B 2 174 ? 4.844 14.730 17.221 1.00 45.94 177 VAL H CA 1
ATOM 2837 C C . VAL B 2 174 ? 4.689 16.244 17.341 1.00 45.76 177 VAL H C 1
ATOM 2838 O O . VAL B 2 174 ? 5.573 16.921 17.864 1.00 43.37 177 VAL H O 1
ATOM 2842 N N . LEU B 2 175 ? 3.565 16.771 16.864 1.00 49.10 178 LEU H N 1
ATOM 2843 C CA . LEU B 2 175 ? 3.390 18.218 16.717 1.00 49.74 178 LEU H CA 1
ATOM 2844 C C . LEU B 2 175 ? 2.029 18.720 17.232 1.00 53.64 178 LEU H C 1
ATOM 2845 O O . LEU B 2 175 ? 0.975 18.211 16.832 1.00 57.45 178 LEU H O 1
ATOM 2850 N N . HIS B 2 176 ? 2.058 19.704 18.132 1.00 53.23 179 HIS H N 1
ATOM 2851 C CA . HIS B 2 176 ? 0.852 20.478 18.465 1.00 57.48 179 HIS H 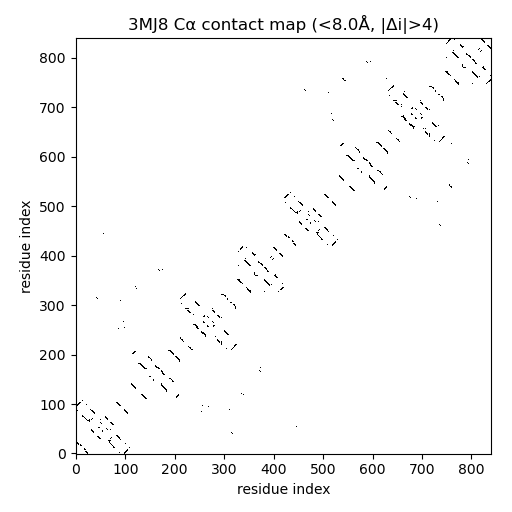CA 1
ATOM 2852 C C . HIS B 2 176 ? 1.194 21.877 18.983 1.00 56.76 179 HIS H C 1
ATOM 2853 O O . HIS B 2 176 ? 2.249 22.088 19.584 1.00 53.01 179 HIS H O 1
ATOM 2860 N N . SER B 2 177 ? 0.277 22.814 18.743 1.00 60.69 180 SER H N 1
ATOM 2861 C CA . SER B 2 177 ? 0.516 24.255 18.905 1.00 61.08 180 SER H CA 1
ATOM 2862 C C . SER B 2 177 ? 1.810 24.712 18.207 1.00 57.16 180 SER H C 1
ATOM 2863 O O . SER B 2 177 ? 2.589 25.491 18.751 1.00 55.32 180 SER H O 1
ATOM 2866 N N . GLY B 2 178 ? 2.023 24.209 16.994 1.00 56.46 183 GLY H N 1
ATOM 2867 C CA . GLY B 2 178 ? 3.091 24.688 16.123 1.00 54.42 183 GLY H CA 1
ATOM 2868 C C . GLY B 2 178 ? 4.407 23.945 16.247 1.00 49.88 183 GLY H C 1
ATOM 2869 O O . GLY B 2 178 ? 4.976 23.513 15.243 1.00 49.11 183 GLY H O 1
ATOM 2870 N N . LEU B 2 179 ? 4.890 23.802 17.478 1.00 47.49 184 LEU H N 1
ATOM 2871 C CA . LEU B 2 179 ? 6.216 23.250 17.729 1.00 43.65 184 LEU H CA 1
ATOM 2872 C C . LEU B 2 179 ? 6.203 21.728 17.786 1.00 42.37 184 LEU H C 1
ATOM 2873 O O . LEU B 2 179 ? 5.184 21.115 18.123 1.00 44.16 184 LEU H O 1
ATOM 2878 N N . TYR B 2 180 ? 7.350 21.133 17.454 1.00 39.87 185 TYR H N 1
ATOM 2879 C CA . TYR B 2 180 ? 7.522 19.685 17.451 1.00 38.71 185 TYR H CA 1
ATOM 2880 C C . TYR B 2 180 ? 7.997 19.193 18.810 1.00 36.85 185 TYR H C 1
ATOM 2881 O O . TYR B 2 180 ? 8.559 19.947 19.607 1.00 35.67 185 TYR H O 1
ATOM 2890 N N . SER B 2 181 ? 7.761 17.909 19.052 1.00 36.92 186 SER H N 1
ATOM 2891 C CA . SER B 2 181 ? 8.231 17.220 20.244 1.00 35.66 186 SER H CA 1
ATOM 2892 C C . SER B 2 181 ? 8.749 15.839 19.830 1.00 35.05 186 SER H C 1
ATOM 2893 O O . SER B 2 181 ? 8.219 15.230 18.908 1.00 36.32 186 SER H O 1
ATOM 2896 N N . LEU B 2 182 ? 9.780 15.350 20.509 1.00 33.44 187 LEU H N 1
ATOM 2897 C CA . LEU B 2 182 ? 10.395 14.072 20.153 1.00 33.37 187 LEU H CA 1
ATOM 2898 C C . LEU B 2 182 ? 11.195 13.550 21.331 1.00 32.62 187 LEU H C 1
ATOM 2899 O O . LEU B 2 182 ? 11.757 14.332 22.088 1.00 31.95 187 LEU H O 1
ATOM 2904 N N . SER B 2 183 ? 11.254 12.230 21.476 1.00 33.49 188 SER H N 1
ATOM 2905 C CA . SER B 2 183 ? 11.930 11.606 22.613 1.00 33.58 188 SER H CA 1
ATOM 2906 C C . SER B 2 183 ? 12.798 10.426 22.187 1.00 34.23 188 SER H C 1
ATOM 2907 O O . SER B 2 183 ? 12.535 9.776 21.177 1.00 35.01 188 SER H O 1
ATOM 2910 N N . SER B 2 184 ? 13.844 10.167 22.965 1.00 34.49 189 SER H N 1
ATOM 2911 C CA . SER B 2 184 ? 14.768 9.064 22.696 1.00 35.92 189 SER H CA 1
ATOM 2912 C C . SER B 2 184 ? 15.065 8.308 23.985 1.00 37.31 189 SER H C 1
ATOM 2913 O O . SER B 2 184 ? 14.816 8.825 25.079 1.00 37.02 189 SER H O 1
ATOM 2916 N N . SER B 2 185 ? 15.586 7.087 23.857 1.00 39.27 190 SER H N 1
ATOM 2917 C CA . SER B 2 185 ? 15.838 6.241 25.026 1.00 41.28 190 SER H CA 1
ATOM 2918 C C . SER B 2 185 ? 17.028 5.315 24.844 1.00 43.52 190 SER H C 1
ATOM 2919 O O . SER B 2 185 ? 17.461 5.065 23.724 1.00 43.98 190 SER H O 1
ATOM 2922 N N . VAL B 2 186 ? 17.537 4.799 25.960 1.00 45.55 191 VAL H N 1
ATOM 2923 C CA . VAL B 2 186 ? 18.689 3.898 25.955 1.00 48.56 191 VAL H CA 1
ATOM 2924 C C . VAL B 2 186 ? 18.585 2.853 27.061 1.00 51.52 191 VAL H C 1
ATOM 2925 O O . VAL B 2 186 ? 18.634 3.188 28.235 1.00 51.84 191 VAL H O 1
ATOM 2929 N N . THR B 2 187 ? 18.441 1.589 26.677 1.00 54.30 192 THR H N 1
ATOM 2930 C CA . THR B 2 187 ? 18.495 0.485 27.629 1.00 58.11 192 THR H CA 1
ATOM 2931 C C . THR B 2 187 ? 19.954 0.167 27.937 1.00 61.05 192 THR H C 1
ATOM 2932 O O . THR B 2 187 ? 20.723 -0.167 27.033 1.00 62.45 192 THR H O 1
ATOM 2936 N N . VAL B 2 188 ? 20.334 0.275 29.207 1.00 62.69 193 VAL H N 1
ATOM 2937 C CA . VAL B 2 188 ? 21.703 -0.013 29.631 1.00 66.35 193 VAL H CA 1
ATOM 2938 C C . VAL B 2 188 ? 21.720 -1.157 30.636 1.00 71.03 193 VAL H C 1
ATOM 2939 O O . VAL B 2 188 ? 20.790 -1.283 31.438 1.00 71.03 193 VAL H O 1
ATOM 2943 N N . PRO B 2 189 ? 22.775 -1.997 30.595 1.00 75.69 194 PRO H N 1
ATOM 2944 C CA . PRO B 2 189 ? 22.955 -3.027 31.620 1.00 80.85 194 PRO H CA 1
ATOM 2945 C C . PRO B 2 189 ? 22.785 -2.461 33.034 1.00 81.14 194 PRO H C 1
ATOM 2946 O O . PRO B 2 189 ? 23.394 -1.443 33.374 1.00 79.89 194 PRO H O 1
ATOM 2950 N N . SER B 2 190 ? 21.955 -3.122 33.838 1.00 83.27 195 SER H N 1
ATOM 2951 C CA . SER B 2 190 ? 21.570 -2.621 35.161 1.00 83.77 195 SER H CA 1
ATOM 2952 C C . SER B 2 190 ? 22.753 -2.169 36.021 1.00 86.45 195 SER H C 1
ATOM 2953 O O . SER B 2 190 ? 22.641 -1.191 36.761 1.00 85.03 195 SER H O 1
ATOM 2956 N N . SER B 2 191 ? 23.876 -2.880 35.918 1.00 90.84 196 SER H N 1
ATOM 2957 C CA . SER B 2 191 ? 25.068 -2.573 36.711 1.00 94.61 196 SER H CA 1
ATOM 2958 C C . SER B 2 191 ? 25.709 -1.230 36.337 1.00 91.38 196 SER H C 1
ATOM 2959 O O . SER B 2 191 ? 26.062 -0.449 37.219 1.00 92.24 196 SER H O 1
ATOM 2962 N N . THR B 2 192 ? 25.842 -0.959 35.038 1.00 88.15 197 THR H N 1
ATOM 2963 C CA . THR B 2 192 ? 26.555 0.237 34.562 1.00 86.02 197 THR H CA 1
ATOM 2964 C C . THR B 2 192 ? 25.975 1.555 35.101 1.00 82.01 197 THR H C 1
ATOM 2965 O O . THR B 2 192 ? 26.712 2.376 35.648 1.00 83.50 197 THR H O 1
ATOM 2969 N N . TRP B 2 193 ? 24.668 1.755 34.942 1.00 77.51 198 TRP H N 1
ATOM 2970 C CA . TRP B 2 193 ? 23.998 2.945 35.479 1.00 74.17 198 TRP H CA 1
ATOM 2971 C C . TRP B 2 193 ? 23.616 2.700 36.940 1.00 77.18 198 TRP H C 1
ATOM 2972 O O . TRP B 2 193 ? 23.120 1.622 37.266 1.00 79.56 198 TRP H O 1
ATOM 2983 N N . PRO B 2 194 ? 23.834 3.693 37.828 1.00 77.64 200 PRO H N 1
ATOM 2984 C CA . PRO B 2 194 ? 24.432 5.013 37.642 1.00 75.82 200 PRO H CA 1
ATOM 2985 C C . PRO B 2 194 ? 25.921 5.107 38.033 1.00 80.55 200 PRO H C 1
ATOM 2986 O O . PRO B 2 194 ? 26.434 6.214 38.200 1.00 80.47 200 PRO H O 1
ATOM 2990 N N . SER B 2 195 ? 26.606 3.970 38.168 1.00 85.12 202 SER H N 1
ATOM 2991 C CA . SER B 2 195 ? 28.047 3.957 38.471 1.00 90.54 202 SER H CA 1
ATOM 2992 C C . SER B 2 195 ? 28.863 4.649 37.375 1.00 89.28 202 SER H C 1
ATOM 2993 O O . SER B 2 195 ? 29.900 5.257 37.649 1.00 92.74 202 SER H O 1
ATOM 2996 N N . GLN B 2 196 ? 28.395 4.514 36.136 1.00 84.94 203 GLN H N 1
ATOM 2997 C CA . GLN B 2 196 ? 28.897 5.279 35.002 1.00 82.90 203 GLN H CA 1
ATOM 2998 C C . GLN B 2 196 ? 27.760 6.181 34.551 1.00 76.26 203 GLN H C 1
ATOM 2999 O O . GLN B 2 196 ? 26.601 5.762 34.556 1.00 73.14 203 GLN H O 1
ATOM 3005 N N . THR B 2 197 ? 28.084 7.418 34.182 1.00 74.66 205 THR H N 1
ATOM 3006 C CA . THR B 2 197 ? 27.059 8.402 33.830 1.00 69.12 205 THR H CA 1
ATOM 3007 C C . THR B 2 197 ? 26.618 8.237 32.387 1.00 65.40 205 THR H C 1
ATOM 3008 O O . THR B 2 197 ? 27.395 7.795 31.539 1.00 67.32 205 THR H O 1
ATOM 3012 N N . VAL B 2 198 ? 25.367 8.600 32.119 1.00 60.71 206 VAL H N 1
ATOM 3013 C CA . VAL B 2 198 ? 24.839 8.635 30.757 1.00 57.30 206 VAL H CA 1
ATOM 3014 C C . VAL B 2 198 ? 24.299 10.032 30.435 1.00 53.83 206 VAL H C 1
ATOM 3015 O O . VAL B 2 198 ? 23.406 10.546 31.114 1.00 51.94 206 VAL H O 1
ATOM 3019 N N . THR B 2 199 ? 24.879 10.646 29.409 1.00 53.67 207 THR H N 1
ATOM 3020 C CA . THR B 2 199 ? 24.434 11.935 28.905 1.00 50.93 207 THR H CA 1
ATOM 3021 C C . THR B 2 199 ? 23.882 11.713 27.516 1.00 48.59 207 THR H C 1
ATOM 3022 O O . THR B 2 199 ? 24.296 10.781 26.828 1.00 50.08 207 THR H O 1
ATOM 3026 N N . CYS B 2 200 ? 22.939 12.552 27.104 1.00 45.62 208 CYS H N 1
ATOM 3027 C CA . CYS B 2 200 ? 22.465 12.522 25.726 1.00 44.01 208 CYS H CA 1
ATOM 3028 C C . CYS B 2 200 ? 22.839 13.825 25.048 1.00 43.79 208 CYS H C 1
ATOM 3029 O O . CYS B 2 200 ? 22.881 14.874 25.686 1.00 43.63 208 CYS H O 1
ATOM 3032 N N . ASN B 2 201 ? 23.125 13.742 23.755 1.00 44.32 209 ASN H N 1
ATOM 3033 C CA . ASN B 2 201 ? 23.578 14.889 22.988 1.00 45.05 209 ASN H CA 1
ATOM 3034 C C . ASN B 2 201 ? 22.563 15.204 21.905 1.00 42.71 209 ASN H C 1
ATOM 3035 O O . ASN B 2 201 ? 22.405 14.432 20.956 1.00 43.04 209 ASN H O 1
ATOM 3040 N N . VAL B 2 202 ? 21.864 16.329 22.075 1.00 40.83 210 VAL H N 1
ATOM 3041 C CA . VAL B 2 202 ? 20.847 16.793 21.129 1.00 38.87 210 VAL H CA 1
ATOM 3042 C C . VAL B 2 202 ? 21.379 17.935 20.248 1.00 40.38 210 VAL H C 1
ATOM 3043 O O . VAL B 2 202 ? 21.974 18.883 20.755 1.00 41.75 210 VAL H O 1
ATOM 3047 N N . ALA B 2 203 ? 21.156 17.829 18.935 1.00 40.74 211 ALA H N 1
ATOM 3048 C CA . ALA B 2 203 ? 21.594 18.831 17.951 1.00 42.69 211 ALA H CA 1
ATOM 3049 C C . ALA B 2 203 ? 20.410 19.323 17.112 1.00 41.27 211 ALA H C 1
ATOM 3050 O O . ALA B 2 203 ? 19.534 18.536 16.741 1.00 39.94 211 ALA H O 1
ATOM 3052 N N . HIS B 2 204 ? 20.386 20.624 16.824 1.00 42.10 212 HIS H N 1
ATOM 3053 C CA . HIS B 2 204 ? 19.301 21.246 16.059 1.00 41.54 212 HIS H CA 1
ATOM 3054 C C . HIS B 2 204 ? 19.890 22.287 15.123 1.00 44.71 212 HIS H C 1
ATOM 3055 O O . HIS B 2 204 ? 19.869 23.481 15.420 1.00 45.55 212 HIS H O 1
ATOM 3062 N N . PRO B 2 205 ? 20.426 21.836 13.982 1.00 47.18 213 PRO H N 1
ATOM 3063 C CA . PRO B 2 205 ? 21.182 22.700 13.073 1.00 51.19 213 PRO H CA 1
ATOM 3064 C C . PRO B 2 205 ? 20.455 23.980 12.650 1.00 51.91 213 PRO H C 1
ATOM 3065 O O . PRO B 2 205 ? 21.106 24.981 12.349 1.00 55.27 213 PRO H O 1
ATOM 3069 N N . ALA B 2 206 ? 19.124 23.942 12.619 1.00 49.50 214 ALA H N 1
ATOM 3070 C CA . ALA B 2 206 ? 18.326 25.119 12.284 1.00 50.37 214 ALA H CA 1
ATOM 3071 C C . ALA B 2 206 ? 18.518 26.249 13.297 1.00 50.45 214 ALA H C 1
ATOM 3072 O O . ALA B 2 206 ? 18.603 27.417 12.910 1.00 53.07 214 ALA H O 1
ATOM 3074 N N . SER B 2 207 ? 18.594 25.894 14.583 1.00 48.01 215 SER H N 1
ATOM 3075 C CA . SER B 2 207 ? 18.814 26.868 15.664 1.00 48.39 215 SER H CA 1
ATOM 3076 C C . SER B 2 207 ? 20.273 26.941 16.144 1.00 50.48 215 SER H C 1
ATOM 3077 O O . SER B 2 207 ? 20.561 27.628 17.122 1.00 51.10 215 SER H O 1
ATOM 3080 N N . SER B 2 208 ? 21.176 26.238 15.456 1.00 52.31 216 SER H N 1
ATOM 3081 C CA . SER B 2 208 ? 22.615 26.233 15.767 1.00 55.40 216 SER H CA 1
ATOM 3082 C C . SER B 2 208 ? 22.889 25.854 17.219 1.00 53.82 216 SER H C 1
ATOM 3083 O O . SER B 2 208 ? 23.681 26.508 17.901 1.00 56.36 216 SER H O 1
ATOM 3086 N N . THR B 2 209 ? 22.242 24.780 17.668 1.00 50.27 217 THR H N 1
ATOM 3087 C CA . THR B 2 209 ? 22.180 24.434 19.083 1.00 48.43 217 THR H CA 1
ATOM 3088 C C . THR B 2 209 ? 22.643 23.011 19.360 1.00 47.81 217 THR H C 1
ATOM 3089 O O . THR B 2 209 ? 22.095 22.061 18.800 1.00 45.99 217 THR H O 1
ATOM 3093 N N . LYS B 2 210 ? 23.639 22.880 20.237 1.00 49.75 218 LYS H N 1
ATOM 3094 C CA . LYS B 2 210 ? 24.091 21.584 20.752 1.00 49.47 218 LYS H CA 1
ATOM 3095 C C . LYS B 2 210 ? 23.955 21.590 22.276 1.00 48.53 218 LYS H C 1
ATOM 3096 O O . LYS B 2 210 ? 24.515 22.467 22.938 1.00 50.78 218 LYS H O 1
ATOM 3102 N N . VAL B 2 211 ? 23.222 20.618 22.827 1.00 45.77 219 VAL H N 1
ATOM 3103 C CA . VAL B 2 211 ? 22.851 20.616 24.256 1.00 44.83 219 VAL H CA 1
ATOM 3104 C C . VAL B 2 211 ? 22.973 19.238 24.932 1.00 44.55 219 VAL H C 1
ATOM 3105 O O . VAL B 2 211 ? 22.166 18.343 24.674 1.00 42.49 219 VAL H O 1
ATOM 3109 N N . ASP B 2 212 ? 23.958 19.092 25.820 1.00 47.24 220 ASP H N 1
ATOM 3110 C CA . ASP B 2 212 ? 24.180 17.846 26.568 1.00 47.77 220 ASP H CA 1
ATOM 3111 C C . ASP B 2 212 ? 23.349 17.816 27.846 1.00 46.39 220 ASP H C 1
ATOM 3112 O O . ASP B 2 212 ? 23.169 18.852 28.483 1.00 46.87 220 ASP H O 1
ATOM 3117 N N . LYS B 2 213 ? 22.869 16.632 28.233 1.00 45.46 221 LYS H N 1
ATOM 3118 C CA . LYS B 2 213 ? 22.019 16.494 29.430 1.00 44.93 221 LYS H CA 1
ATOM 3119 C C . LYS B 2 213 ? 22.178 15.157 30.182 1.00 46.38 221 LYS H C 1
ATOM 3120 O O . LYS B 2 213 ? 21.715 14.109 29.720 1.00 45.28 221 LYS H O 1
ATOM 3126 N N . LYS B 2 214 ? 22.816 15.217 31.353 1.00 49.37 222 LYS H N 1
ATOM 3127 C CA . LYS B 2 214 ? 23.056 14.035 32.184 1.00 51.61 222 LYS H CA 1
ATOM 3128 C C . LYS B 2 214 ? 21.763 13.501 32.777 1.00 50.25 222 LYS H C 1
ATOM 3129 O O . LYS B 2 214 ? 20.991 14.255 33.365 1.00 49.71 222 LYS H O 1
ATOM 3135 N N . ILE B 2 215 ? 21.542 12.197 32.633 1.00 50.43 223 ILE H N 1
ATOM 3136 C CA . ILE B 2 215 ? 20.395 11.534 33.249 1.00 50.23 223 ILE H CA 1
ATOM 3137 C C . ILE B 2 215 ? 20.813 10.967 34.600 1.00 54.02 223 ILE H C 1
ATOM 3138 O O . ILE B 2 215 ? 21.841 10.291 34.705 1.00 56.64 223 ILE H O 1
ATOM 3143 N N . VAL B 2 216 ? 20.016 11.244 35.628 1.00 54.88 226 VAL H N 1
ATOM 3144 C CA . VAL B 2 216 ? 20.413 10.963 37.007 1.00 59.02 226 VAL H CA 1
ATOM 3145 C C . VAL B 2 216 ? 19.220 10.507 37.864 1.00 60.29 226 VAL H C 1
ATOM 3146 O O . VAL B 2 216 ? 18.095 10.957 37.646 1.00 58.25 226 VAL H O 1
ATOM 3150 N N . PRO B 2 217 ? 19.456 9.601 38.836 1.00 64.34 227 PRO H N 1
ATOM 3151 C CA . PRO B 2 217 ? 18.391 9.198 39.763 1.00 66.70 227 PRO H CA 1
ATOM 3152 C C . PRO B 2 217 ? 17.690 10.363 40.466 1.00 67.17 227 PRO H C 1
ATOM 3153 O O . PRO B 2 217 ? 18.279 11.431 40.632 1.00 67.03 227 PRO H O 1
ATOM 3157 N N . GLY B 2 218 ? 16.443 10.141 40.879 1.00 68.42 228 GLY H N 1
ATOM 3158 C CA . GLY B 2 218 ? 15.660 11.146 41.600 1.00 69.77 228 GLY H CA 1
ATOM 3159 C C . GLY B 2 218 ? 14.963 10.556 42.809 1.00 74.87 228 GLY H C 1
ATOM 3160 O O . GLY B 2 218 ? 13.744 10.660 42.948 1.00 75.87 228 GLY H O 1
ATOM 3161 N N . SER C 1 1 ? 0.050 -16.115 -16.301 1.00 104.20 1 SER A N 1
ATOM 3162 C CA . SER C 1 1 ? -0.094 -15.869 -17.766 1.00 102.31 1 SER A CA 1
ATOM 3163 C C . SER C 1 1 ? 1.152 -15.167 -18.329 1.00 97.00 1 SER A C 1
ATOM 3164 O O . SER C 1 1 ? 1.056 -14.141 -19.009 1.00 99.10 1 SER A O 1
ATOM 3167 N N . TYR C 1 2 ? 2.319 -15.744 -18.051 1.00 90.70 2 TYR A N 1
ATOM 3168 C CA . TYR C 1 2 ? 3.598 -15.143 -18.437 1.00 86.06 2 TYR A CA 1
ATOM 3169 C C . TYR C 1 2 ? 3.972 -15.492 -19.881 1.00 80.69 2 TYR A C 1
ATOM 3170 O O . TYR C 1 2 ? 3.817 -16.639 -20.309 1.00 77.76 2 TYR A O 1
ATOM 3179 N N . THR C 1 3 ? 4.468 -14.495 -20.617 1.00 79.90 3 THR A N 1
ATOM 3180 C CA . THR C 1 3 ? 4.866 -14.663 -22.019 1.00 75.39 3 THR A CA 1
ATOM 3181 C C . THR C 1 3 ? 6.300 -14.179 -22.232 1.00 71.03 3 THR A C 1
ATOM 3182 O O . THR C 1 3 ? 6.767 -13.277 -21.532 1.00 73.18 3 THR A O 1
ATOM 3186 N N . LEU C 1 4 ? 6.988 -14.790 -23.198 1.00 65.51 4 LEU A N 1
ATOM 3187 C CA . LEU C 1 4 ? 8.351 -14.405 -23.564 1.00 61.67 4 LEU A CA 1
ATOM 3188 C C . LEU C 1 4 ? 8.433 -14.042 -25.045 1.00 60.23 4 LEU A C 1
ATOM 3189 O O . LEU C 1 4 ? 8.548 -14.913 -25.907 1.00 56.74 4 LEU A O 1
ATOM 3194 N N . THR C 1 5 ? 8.384 -12.745 -25.327 1.00 63.49 5 THR A N 1
ATOM 3195 C CA . THR C 1 5 ? 8.353 -12.244 -26.694 1.00 63.34 5 THR A CA 1
ATOM 3196 C C . THR C 1 5 ? 9.681 -12.473 -27.412 1.00 58.14 5 THR A C 1
ATOM 3197 O O . THR C 1 5 ? 10.750 -12.220 -26.857 1.00 56.80 5 THR A O 1
ATOM 3201 N N . GLN C 1 6 ? 9.590 -12.968 -28.644 1.00 56.00 6 GLN A N 1
ATOM 3202 C CA . GLN C 1 6 ? 10.740 -13.138 -29.531 1.00 51.84 6 GLN A CA 1
ATOM 3203 C C . GLN C 1 6 ? 10.379 -12.582 -30.905 1.00 53.55 6 GLN A C 1
ATOM 3204 O O . GLN C 1 6 ? 9.202 -12.589 -31.280 1.00 56.72 6 GLN A O 1
ATOM 3210 N N . PRO C 1 7 ? 11.380 -12.093 -31.664 1.00 52.03 7 PRO A N 1
ATOM 3211 C CA . PRO C 1 7 ? 11.109 -11.767 -33.063 1.00 53.09 7 PRO A CA 1
ATOM 3212 C C . PRO C 1 7 ? 10.966 -13.062 -33.867 1.00 50.14 7 PRO A C 1
ATOM 3213 O O . PRO C 1 7 ? 11.821 -13.946 -33.749 1.00 46.16 7 PRO A O 1
ATOM 3217 N N . PRO C 1 8 ? 9.892 -13.181 -34.669 1.00 52.75 8 PRO A N 1
ATOM 3218 C CA . PRO C 1 8 ? 9.580 -14.450 -35.329 1.00 51.03 8 PRO A CA 1
ATOM 3219 C C . PRO C 1 8 ? 10.551 -14.845 -36.440 1.00 48.04 8 PRO A C 1
ATOM 3220 O O . PRO C 1 8 ? 10.672 -16.036 -36.735 1.00 45.89 8 PRO A O 1
ATOM 3224 N N . LEU C 1 9 ? 11.225 -13.862 -37.041 1.00 48.50 9 LEU A N 1
ATOM 3225 C CA . LEU C 1 9 ? 12.170 -14.103 -38.134 1.00 46.43 9 LEU A CA 1
ATOM 3226 C C . LEU C 1 9 ? 13.495 -13.366 -37.926 1.00 44.91 9 LEU A C 1
ATOM 3227 O O . LEU C 1 9 ? 13.515 -12.270 -37.375 1.00 46.98 9 LEU A O 1
ATOM 3232 N N . VAL C 1 10 ? 14.591 -13.973 -38.383 1.00 42.17 11 VAL A N 1
ATOM 3233 C CA . VAL C 1 10 ? 15.908 -13.311 -38.438 1.00 41.54 11 VAL A CA 1
ATOM 3234 C C . VAL C 1 10 ? 16.784 -13.926 -39.535 1.00 40.23 11 VAL A C 1
ATOM 3235 O O . VAL C 1 10 ? 17.009 -15.137 -39.548 1.00 38.25 11 VAL A O 1
ATOM 3239 N N . SER C 1 11 ? 17.285 -13.085 -40.438 1.00 42.03 12 SER A N 1
ATOM 3240 C CA . SER C 1 11 ? 18.104 -13.539 -41.567 1.00 41.65 12 SER A CA 1
ATOM 3241 C C . SER C 1 11 ? 19.477 -12.869 -41.618 1.00 42.02 12 SER A C 1
ATOM 3242 O O . SER C 1 11 ? 19.581 -11.639 -41.570 1.00 44.13 12 SER A O 1
ATOM 3245 N N . VAL C 1 12 ? 20.518 -13.693 -41.733 1.00 40.47 13 VAL A N 1
ATOM 3246 C CA . VAL C 1 12 ? 21.881 -13.220 -41.947 1.00 41.57 13 VAL A CA 1
ATOM 3247 C C . VAL C 1 12 ? 22.567 -14.065 -43.016 1.00 41.74 13 VAL A C 1
ATOM 3248 O O . VAL C 1 12 ? 22.223 -15.226 -43.205 1.00 40.46 13 VAL A O 1
ATOM 3252 N N . ALA C 1 13 ? 23.528 -13.473 -43.719 1.00 43.92 14 ALA A N 1
ATOM 3253 C CA . ALA C 1 13 ? 24.354 -14.213 -44.672 1.00 45.00 14 ALA A CA 1
ATOM 325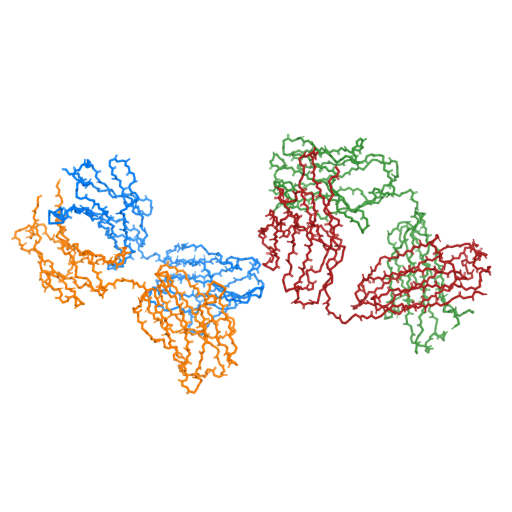4 C C . ALA C 1 13 ? 25.385 -15.029 -43.903 1.00 44.40 14 ALA A C 1
ATOM 3255 O O . ALA C 1 13 ? 25.650 -14.748 -42.734 1.00 43.75 14 ALA A O 1
ATOM 3257 N N . LEU C 1 14 ? 25.961 -16.038 -44.555 1.00 45.33 15 LEU A N 1
ATOM 3258 C CA . LEU C 1 14 ? 26.986 -16.876 -43.921 1.00 45.68 15 LEU A CA 1
ATOM 3259 C C . LEU C 1 14 ? 28.188 -16.048 -43.467 1.00 47.68 15 LEU A C 1
ATOM 3260 O O . LEU C 1 14 ? 28.733 -15.266 -44.240 1.00 50.16 15 LEU A O 1
ATOM 3265 N N . GLY C 1 15 ? 28.587 -16.232 -42.212 1.00 47.04 16 GLY A N 1
ATOM 3266 C CA . GLY C 1 15 ? 29.729 -15.528 -41.638 1.00 49.73 16 GLY A CA 1
ATOM 3267 C C . GLY C 1 15 ? 29.377 -14.236 -40.921 1.00 49.19 16 GLY A C 1
ATOM 3268 O O . GLY C 1 15 ? 30.273 -13.491 -40.516 1.00 52.09 16 GLY A O 1
ATOM 3269 N N . GLN C 1 16 ? 28.081 -13.974 -40.750 1.00 46.28 17 GLN A N 1
ATOM 3270 C CA . GLN C 1 16 ? 27.602 -12.754 -40.089 1.00 46.34 17 GLN A CA 1
ATOM 3271 C C . GLN C 1 16 ? 27.132 -13.014 -38.657 1.00 44.48 17 GLN A C 1
ATOM 3272 O O . GLN C 1 16 ? 26.914 -14.159 -38.261 1.00 42.52 17 GLN A O 1
ATOM 3278 N N . LYS C 1 17 ? 26.979 -11.934 -37.894 1.00 45.80 18 LYS A N 1
ATOM 3279 C CA . LYS C 1 17 ? 26.475 -12.002 -36.522 1.00 44.88 18 LYS A CA 1
ATOM 3280 C C . LYS C 1 17 ? 24.953 -11.990 -36.509 1.00 42.65 18 LYS A C 1
ATOM 3281 O O . LYS C 1 17 ? 24.336 -10.991 -36.870 1.00 43.88 18 LYS A O 1
ATOM 3287 N N . ALA C 1 18 ? 24.357 -13.101 -36.091 1.00 40.17 19 ALA A N 1
ATOM 3288 C CA . ALA C 1 18 ? 22.930 -13.151 -35.810 1.00 38.78 19 ALA A CA 1
ATOM 3289 C C . ALA C 1 18 ? 22.709 -12.869 -34.324 1.00 39.42 19 ALA A C 1
ATOM 3290 O O . ALA C 1 18 ? 23.483 -13.321 -33.476 1.00 39.47 19 ALA A O 1
ATOM 3292 N N . THR C 1 19 ? 21.654 -12.115 -34.023 1.00 40.58 20 THR A N 1
ATOM 3293 C CA . THR C 1 19 ? 21.288 -11.774 -32.650 1.00 41.90 20 THR A CA 1
ATOM 3294 C C . THR C 1 19 ? 19.796 -11.998 -32.440 1.00 41.50 20 THR A C 1
ATOM 3295 O O . THR C 1 19 ? 18.969 -11.290 -33.014 1.00 43.27 20 THR A O 1
ATOM 3299 N N . ILE C 1 20 ? 19.461 -12.992 -31.624 1.00 40.13 21 ILE A N 1
ATOM 3300 C CA . ILE C 1 20 ? 18.076 -13.269 -31.259 1.00 40.26 21 ILE A CA 1
ATOM 3301 C C . ILE C 1 20 ? 17.832 -12.594 -29.928 1.00 42.90 21 ILE A C 1
ATOM 3302 O O . ILE C 1 20 ? 18.753 -12.467 -29.126 1.00 43.57 21 ILE A O 1
ATOM 3307 N N . THR C 1 21 ? 16.592 -12.184 -29.688 1.00 45.09 22 THR A N 1
ATOM 3308 C CA . THR C 1 21 ? 16.264 -11.363 -28.526 1.00 48.61 22 THR A CA 1
ATOM 3309 C C . THR C 1 21 ? 14.982 -11.840 -27.829 1.00 49.70 22 THR A C 1
ATOM 3310 O O . THR C 1 21 ? 13.901 -11.823 -28.417 1.00 50.92 22 THR A O 1
ATOM 3314 N N . CYS C 1 22 ? 15.120 -12.267 -26.575 1.00 49.98 23 CYS A N 1
ATOM 3315 C CA . CYS C 1 22 ? 13.990 -12.699 -25.751 1.00 51.38 23 CYS A CA 1
ATOM 3316 C C . CYS C 1 22 ? 13.616 -11.566 -24.801 1.00 56.33 23 CYS A C 1
ATOM 3317 O O . CYS C 1 22 ? 14.494 -10.959 -24.191 1.00 57.94 23 CYS A O 1
ATOM 3320 N N . SER C 1 23 ? 12.322 -11.274 -24.679 1.00 59.55 24 SER A N 1
ATOM 3321 C CA . SER C 1 23 ? 11.861 -10.184 -23.811 1.00 65.26 24 SER A CA 1
ATOM 3322 C C . SER C 1 23 ? 10.682 -10.594 -22.930 1.00 68.07 24 SER A C 1
ATOM 3323 O O . SER C 1 23 ? 9.797 -11.332 -23.361 1.00 67.17 24 SER A O 1
ATOM 3326 N N . GLY C 1 24 ? 10.682 -10.109 -21.693 1.00 71.98 25 GLY A N 1
ATOM 3327 C CA . GLY C 1 24 ? 9.628 -10.434 -20.737 1.00 75.50 25 GLY A CA 1
ATOM 3328 C C . GLY C 1 24 ? 9.618 -9.482 -19.555 1.00 81.60 25 GLY A C 1
ATOM 3329 O O . GLY C 1 24 ? 10.568 -8.723 -19.352 1.00 82.50 25 GLY A O 1
ATOM 3330 N N . ASP C 1 25 ? 8.540 -9.524 -18.776 1.00 86.30 26 ASP A N 1
ATOM 3331 C CA . ASP C 1 25 ? 8.395 -8.641 -17.617 1.00 93.17 26 ASP A CA 1
ATOM 3332 C C . ASP C 1 25 ? 9.416 -8.993 -16.539 1.00 91.83 26 ASP A C 1
ATOM 3333 O O . ASP C 1 25 ? 9.306 -10.036 -15.894 1.00 90.00 26 ASP A O 1
ATOM 3338 N N . LYS C 1 26 ? 10.403 -8.115 -16.361 1.00 93.33 27 LYS A N 1
ATOM 3339 C CA . LYS C 1 26 ? 11.487 -8.313 -15.396 1.00 92.90 27 LYS A CA 1
ATOM 3340 C C . LYS C 1 26 ? 12.223 -9.626 -15.668 1.00 85.44 27 LYS A C 1
ATOM 3341 O O . LYS C 1 26 ? 12.468 -10.420 -14.762 1.00 84.96 27 LYS A O 1
ATOM 3347 N N . LEU C 1 27 ? 12.576 -9.833 -16.933 1.00 80.23 28 LEU A N 1
ATOM 3348 C CA . LEU C 1 27 ? 13.199 -11.077 -17.387 1.00 73.66 28 LEU A CA 1
ATOM 3349 C C . LEU C 1 27 ? 14.586 -11.327 -16.788 1.00 72.69 28 LEU A C 1
ATOM 3350 O O . LEU C 1 27 ? 15.007 -12.477 -16.670 1.00 69.20 28 LEU A O 1
ATOM 3355 N N . SER C 1 28 ? 15.292 -10.261 -16.418 1.00 76.54 29 SER A N 1
ATOM 3356 C CA . SER C 1 28 ? 16.649 -10.388 -15.875 1.00 76.74 29 SER A CA 1
ATOM 3357 C C . SER C 1 28 ? 16.712 -11.086 -14.518 1.00 78.81 29 SER A C 1
ATOM 3358 O O . SER C 1 28 ? 17.721 -11.717 -14.195 1.00 77.73 29 SER A O 1
ATOM 3361 N N . ASP C 1 29 ? 15.639 -10.972 -13.734 1.00 82.36 30 ASP A N 1
ATOM 3362 C CA . ASP C 1 29 ? 15.553 -11.634 -12.425 1.00 84.69 30 ASP A CA 1
ATOM 3363 C C . ASP C 1 29 ? 15.718 -13.145 -12.548 1.00 79.47 30 ASP A C 1
ATOM 3364 O O . ASP C 1 29 ? 16.489 -13.755 -11.806 1.00 80.02 30 ASP A O 1
ATOM 3369 N N . VAL C 1 30 ? 14.993 -13.729 -13.497 1.00 74.95 31 VAL A N 1
ATOM 3370 C CA . VAL C 1 30 ? 14.955 -15.172 -13.687 1.00 70.71 31 VAL A CA 1
ATOM 3371 C C . VAL C 1 30 ? 16.056 -15.612 -14.651 1.00 65.90 31 VAL A C 1
ATOM 3372 O O . VAL C 1 30 ? 16.556 -14.802 -15.431 1.00 64.98 31 VAL A O 1
ATOM 3376 N N . TYR C 1 31 ? 16.439 -16.889 -14.573 1.00 63.47 32 TYR A N 1
ATOM 3377 C CA . TYR C 1 31 ? 17.351 -17.501 -15.552 1.00 59.27 32 TYR A CA 1
ATOM 3378 C C . TYR C 1 31 ? 16.669 -17.718 -16.893 1.00 55.12 32 TYR A C 1
ATOM 3379 O O . TYR C 1 31 ? 15.485 -18.067 -16.948 1.00 54.92 32 TYR A O 1
ATOM 3388 N N . VAL C 1 32 ? 17.432 -17.523 -17.967 1.00 52.36 33 VAL A N 1
ATOM 3389 C CA . VAL C 1 32 ? 16.964 -17.806 -19.315 1.00 48.60 33 VAL A CA 1
ATOM 3390 C C . VAL C 1 32 ? 17.883 -18.822 -19.970 1.00 45.77 33 VAL A C 1
ATOM 3391 O O . VAL C 1 32 ? 19.109 -18.710 -19.890 1.00 46.21 33 VAL A O 1
ATOM 3395 N N . HIS C 1 33 ? 17.267 -19.808 -20.617 1.00 43.41 34 HIS A N 1
ATOM 3396 C CA . HIS C 1 33 ? 17.974 -20.878 -21.298 1.00 41.28 34 HIS A CA 1
ATOM 3397 C C . HIS C 1 33 ? 17.546 -20.875 -22.751 1.00 38.62 34 HIS A C 1
ATOM 3398 O O . HIS C 1 33 ? 16.358 -20.721 -23.035 1.00 38.62 34 HIS A O 1
ATOM 3405 N N . TRP C 1 34 ? 18.503 -21.045 -23.662 1.00 37.17 35 TRP A N 1
ATOM 3406 C CA . TRP C 1 34 ? 18.227 -21.064 -25.106 1.00 34.93 35 TRP A CA 1
ATOM 3407 C C . TRP C 1 34 ? 18.339 -22.478 -25.675 1.00 33.86 35 TRP A C 1
ATOM 3408 O O . TRP C 1 34 ? 19.217 -23.240 -25.273 1.00 34.82 35 TRP A O 1
ATOM 3419 N N . TYR C 1 35 ? 17.459 -22.806 -26.620 1.00 32.51 36 TYR A N 1
ATOM 3420 C CA . TYR C 1 35 ? 17.469 -24.103 -27.297 1.00 32.09 36 TYR A CA 1
ATOM 3421 C C . TYR C 1 35 ? 17.492 -23.925 -28.808 1.00 30.85 36 TYR A C 1
ATOM 3422 O O . TYR C 1 35 ? 17.156 -22.860 -29.327 1.00 30.38 36 TYR A O 1
ATOM 3431 N N . GLN C 1 36 ? 17.891 -24.981 -29.506 1.00 31.04 37 GLN A N 1
ATOM 3432 C CA . GLN C 1 36 ? 17.987 -24.980 -30.965 1.00 30.40 37 GLN A CA 1
ATOM 3433 C C . GLN C 1 36 ? 17.187 -26.161 -31.492 1.00 31.26 37 GLN A C 1
ATOM 3434 O O . GLN C 1 36 ? 17.447 -27.298 -31.106 1.00 32.71 37 GLN A O 1
ATOM 3440 N N . GLN C 1 37 ? 16.214 -25.893 -32.358 1.00 31.07 38 GLN A N 1
ATOM 3441 C CA . GLN C 1 37 ? 15.393 -26.951 -32.929 1.00 32.72 38 GLN A CA 1
ATOM 3442 C C . GLN C 1 37 ? 15.434 -26.906 -34.441 1.00 33.25 38 GLN A C 1
ATOM 3443 O O . GLN C 1 37 ? 15.122 -25.882 -35.040 1.00 32.71 38 GLN A O 1
ATOM 3449 N N . LYS C 1 38 ? 15.806 -28.026 -35.049 1.00 35.02 39 LYS A N 1
ATOM 3450 C CA . LYS C 1 38 ? 15.743 -28.172 -36.490 1.00 36.50 39 LYS A CA 1
ATOM 3451 C C . LYS C 1 38 ? 14.517 -29.004 -36.818 1.00 39.20 39 LYS A C 1
ATOM 3452 O O . LYS C 1 38 ? 14.195 -29.944 -36.093 1.00 40.58 39 LYS A O 1
ATOM 3458 N N . ALA C 1 39 ? 13.841 -28.646 -37.910 1.00 40.61 40 ALA A N 1
ATOM 3459 C CA . ALA C 1 39 ? 12.521 -29.191 -38.255 1.00 43.63 40 ALA A CA 1
ATOM 3460 C C . ALA C 1 39 ? 12.491 -30.711 -38.231 1.00 46.72 40 ALA A C 1
ATOM 3461 O O . ALA C 1 39 ? 13.338 -31.363 -38.838 1.00 48.11 40 ALA A O 1
ATOM 3463 N N . GLY C 1 40 ? 11.518 -31.270 -37.518 1.00 48.57 41 GLY A N 1
ATOM 3464 C CA . GLY C 1 40 ? 11.366 -32.725 -37.434 1.00 52.22 41 GLY A CA 1
ATOM 3465 C C . GLY C 1 40 ? 12.249 -33.400 -36.394 1.00 51.51 41 GLY A C 1
ATOM 3466 O O . GLY C 1 40 ? 12.160 -34.615 -36.197 1.00 54.78 41 GLY A O 1
ATOM 3467 N N . GLN C 1 41 ? 13.095 -32.617 -35.729 1.00 47.82 42 GLN A N 1
ATOM 3468 C CA . GLN C 1 41 ? 13.963 -33.126 -34.673 1.00 47.55 42 GLN A CA 1
ATOM 3469 C C . GLN C 1 41 ? 13.592 -32.469 -33.349 1.00 45.09 42 GLN A C 1
ATOM 3470 O O . GLN C 1 41 ? 12.983 -31.399 -33.323 1.00 43.13 42 GLN A O 1
ATOM 3476 N N . ALA C 1 42 ? 13.959 -33.125 -32.253 1.00 45.76 43 ALA A N 1
ATOM 3477 C CA . ALA C 1 42 ? 13.718 -32.586 -30.923 1.00 44.06 43 ALA A CA 1
ATOM 3478 C C . ALA C 1 42 ? 14.734 -31.483 -30.620 1.00 40.62 43 ALA A C 1
ATOM 3479 O O . ALA C 1 42 ? 15.813 -31.468 -31.209 1.00 40.04 43 ALA A O 1
ATOM 3481 N N . PRO C 1 43 ? 14.386 -30.552 -29.710 1.00 38.79 44 PRO A N 1
ATOM 3482 C CA . PRO C 1 43 ? 15.274 -29.454 -29.323 1.00 36.43 44 PRO A CA 1
ATOM 3483 C C . PRO C 1 43 ? 16.574 -29.883 -28.640 1.00 37.07 44 PRO A C 1
ATOM 3484 O O . PRO C 1 43 ? 16.611 -30.905 -27.952 1.00 39.27 44 PRO A O 1
ATOM 3488 N N . VAL C 1 44 ? 17.619 -29.078 -28.843 1.00 35.71 45 VAL A N 1
ATOM 3489 C CA . VAL C 1 44 ? 18.942 -29.272 -28.241 1.00 36.85 45 VAL A CA 1
ATOM 3490 C C . VAL C 1 44 ? 19.317 -28.008 -27.465 1.00 35.59 45 VAL A C 1
ATOM 3491 O O . VAL C 1 44 ? 19.180 -26.901 -27.980 1.00 33.72 45 VAL A O 1
ATOM 3495 N N . LEU C 1 45 ? 19.789 -28.176 -26.234 1.00 37.33 46 LEU A N 1
ATOM 3496 C CA . LEU C 1 45 ? 20.124 -27.042 -25.368 1.00 37.07 46 LEU A CA 1
ATOM 3497 C C . LEU C 1 45 ? 21.397 -26.365 -25.854 1.00 37.33 46 LEU A C 1
ATOM 3498 O O . LEU C 1 45 ? 22.484 -26.929 -25.749 1.00 39.97 46 LEU A O 1
ATOM 3503 N N . VAL C 1 46 ? 21.261 -25.156 -26.387 1.00 35.58 47 VAL A N 1
ATOM 3504 C CA . VAL C 1 46 ? 22.404 -24.425 -26.933 1.00 35.93 47 VAL A CA 1
ATOM 3505 C C . VAL C 1 46 ? 23.102 -23.572 -25.864 1.00 37.77 47 VAL A C 1
ATOM 3506 O O . VAL C 1 46 ? 24.325 -23.517 -25.837 1.00 40.11 47 VAL A O 1
ATOM 3510 N N . ILE C 1 47 ? 22.333 -22.918 -24.991 1.00 37.58 48 ILE A N 1
ATOM 3511 C CA . ILE C 1 47 ? 22.889 -22.178 -23.845 1.00 40.08 48 ILE A CA 1
ATOM 3512 C C . ILE C 1 47 ? 21.926 -22.199 -22.654 1.00 40.78 48 ILE A C 1
ATOM 3513 O O . ILE C 1 47 ? 20.708 -22.217 -22.840 1.00 39.15 48 ILE A O 1
ATOM 3518 N N . TYR C 1 48 ? 22.474 -22.185 -21.439 1.00 43.89 49 TYR A N 1
ATOM 3519 C CA . TYR C 1 48 ? 21.659 -22.212 -20.217 1.00 45.26 49 TYR A CA 1
ATOM 3520 C C . TYR C 1 48 ? 22.170 -21.257 -19.141 1.00 48.71 49 TYR A C 1
ATOM 3521 O O . TYR C 1 48 ? 23.341 -20.883 -19.135 1.00 50.69 49 TYR A O 1
ATOM 3530 N N . GLU C 1 49 ? 21.270 -20.870 -18.238 1.00 49.99 50 GLU A N 1
ATOM 3531 C CA . GLU C 1 49 ? 21.559 -19.903 -17.177 1.00 53.85 50 GLU A CA 1
ATOM 3532 C C . GLU C 1 49 ? 22.180 -18.629 -17.745 1.00 54.34 50 GLU A C 1
ATOM 3533 O O . GLU C 1 49 ? 23.296 -18.253 -17.391 1.00 57.48 50 GLU A O 1
ATOM 3539 N N . ASP C 1 50 ? 21.440 -17.991 -18.652 1.00 51.88 51 ASP A N 1
ATOM 3540 C CA . ASP C 1 50 ? 21.809 -16.702 -19.265 1.00 52.46 51 ASP A CA 1
ATOM 3541 C C . ASP C 1 50 ? 22.999 -16.753 -20.235 1.00 51.64 51 ASP A C 1
ATOM 3542 O O . ASP C 1 50 ? 22.866 -16.322 -21.383 1.00 49.34 51 ASP A O 1
ATOM 3547 N N . ASN C 1 51 ? 24.147 -17.262 -19.793 1.00 54.11 52 ASN A N 1
ATOM 3548 C CA . ASN C 1 51 ? 25.337 -17.290 -20.645 1.00 54.57 52 ASN A CA 1
ATOM 3549 C C . ASN C 1 51 ? 26.295 -18.455 -20.362 1.00 56.67 52 ASN A C 1
ATOM 3550 O O . ASN C 1 51 ? 27.495 -18.250 -20.168 1.00 60.52 52 ASN A O 1
ATOM 3555 N N . ARG C 1 52 ? 25.765 -19.677 -20.364 1.00 54.95 53 ARG A N 1
ATOM 3556 C CA . ARG C 1 52 ? 26.578 -20.867 -20.101 1.00 57.36 53 ARG A CA 1
ATOM 3557 C C . ARG C 1 52 ? 26.393 -21.941 -21.172 1.00 54.65 53 ARG A C 1
ATOM 3558 O O . ARG C 1 52 ? 25.272 -22.202 -21.608 1.00 51.10 53 ARG A O 1
ATOM 3566 N N . ARG C 1 53 ? 27.502 -22.569 -21.568 1.00 57.31 54 ARG A N 1
ATOM 3567 C CA . ARG C 1 53 ? 27.511 -23.567 -22.644 1.00 55.81 54 ARG A CA 1
ATOM 3568 C C . ARG C 1 53 ? 27.518 -24.989 -22.105 1.00 58.13 54 ARG A C 1
ATOM 3569 O O . ARG C 1 53 ? 28.355 -25.325 -21.261 1.00 63.03 54 ARG A O 1
ATOM 3577 N N . PRO C 1 54 ? 26.609 -25.840 -22.607 1.00 55.49 55 PRO A N 1
ATOM 3578 C CA . PRO C 1 54 ? 26.670 -27.246 -22.243 1.00 58.24 55 PRO A CA 1
ATOM 3579 C C . PRO C 1 54 ? 27.721 -27.958 -23.076 1.00 61.26 55 PRO A C 1
ATOM 3580 O O . PRO C 1 54 ? 27.912 -27.616 -24.243 1.00 59.25 55 PRO A O 1
ATOM 3584 N N . SER C 1 55 ? 28.392 -28.935 -22.470 1.00 66.68 56 SER A N 1
ATOM 3585 C CA . SER C 1 55 ? 29.491 -29.661 -23.111 1.00 71.34 56 SER A CA 1
ATOM 3586 C C . SER C 1 55 ? 29.146 -30.106 -24.530 1.00 69.04 56 SER A C 1
ATOM 3587 O O . SER C 1 55 ? 28.027 -30.559 -24.791 1.00 65.77 56 SER A O 1
ATOM 3590 N N . GLY C 1 56 ? 30.107 -29.956 -25.442 1.00 71.33 57 GLY A N 1
ATOM 3591 C CA . GLY C 1 56 ? 29.949 -30.392 -26.829 1.00 70.23 57 GLY A CA 1
ATOM 3592 C C . GLY C 1 56 ? 29.553 -29.291 -27.793 1.00 65.30 57 GLY A C 1
ATOM 3593 O O . GLY C 1 56 ? 30.012 -29.276 -28.936 1.00 66.04 57 GLY A O 1
ATOM 3594 N N . ILE C 1 57 ? 28.699 -28.374 -27.339 1.00 61.00 58 ILE A N 1
ATOM 3595 C CA . ILE C 1 57 ? 28.186 -27.294 -28.188 1.00 56.61 58 ILE A CA 1
ATOM 3596 C C . ILE C 1 57 ? 29.303 -26.312 -28.589 1.00 58.54 58 ILE A C 1
ATOM 3597 O O . ILE C 1 57 ? 30.100 -25.910 -27.737 1.00 61.75 58 ILE A O 1
ATOM 3602 N N . PRO C 1 58 ? 29.363 -25.925 -29.883 1.00 57.25 59 PRO A N 1
ATOM 3603 C CA . PRO C 1 58 ? 30.405 -25.011 -30.407 1.00 59.26 59 PRO A CA 1
ATOM 3604 C C . PRO C 1 58 ? 30.595 -23.697 -29.633 1.00 59.06 59 PRO A C 1
ATOM 3605 O O . PRO C 1 58 ? 29.648 -23.179 -29.041 1.00 55.88 59 PRO A O 1
ATOM 3609 N N . ASP C 1 59 ? 31.811 -23.156 -29.675 1.00 63.19 60 ASP A N 1
ATOM 3610 C CA . ASP C 1 59 ? 32.149 -21.926 -28.946 1.00 64.28 60 ASP A CA 1
ATOM 3611 C C . ASP C 1 59 ? 31.746 -20.622 -29.651 1.00 61.30 60 ASP A C 1
ATOM 3612 O O . ASP C 1 59 ? 31.961 -19.540 -29.104 1.00 62.70 60 ASP A O 1
ATOM 3617 N N . HIS C 1 60 ? 31.164 -20.703 -30.846 1.00 57.96 61 HIS A N 1
ATOM 3618 C CA . HIS C 1 60 ? 30.690 -19.490 -31.528 1.00 55.36 61 HIS A CA 1
ATOM 3619 C C . HIS C 1 60 ? 29.288 -19.057 -31.072 1.00 51.02 61 HIS A C 1
ATOM 3620 O O . HIS C 1 60 ? 28.803 -18.011 -31.499 1.00 49.57 61 HIS A O 1
ATOM 3627 N N . PHE C 1 61 ? 28.644 -19.861 -30.221 1.00 49.51 62 PHE A N 1
ATOM 3628 C CA . PHE C 1 61 ? 27.402 -19.456 -29.544 1.00 46.51 62 PHE A CA 1
ATOM 3629 C C . PHE C 1 61 ? 27.718 -18.673 -28.265 1.00 48.62 62 PHE A C 1
ATOM 3630 O O . PHE C 1 61 ? 28.691 -18.977 -27.578 1.00 52.04 62 PHE A O 1
ATOM 3638 N N . SER C 1 62 ? 26.896 -17.675 -27.947 1.00 47.10 63 SER A N 1
ATOM 3639 C CA . SER C 1 62 ? 27.016 -16.952 -26.676 1.00 49.51 63 SER A CA 1
ATOM 3640 C C . SER C 1 62 ? 25.710 -16.249 -26.294 1.00 47.65 63 SER A C 1
ATOM 3641 O O . SER C 1 62 ? 24.927 -15.867 -27.162 1.00 45.42 63 SER A O 1
ATOM 3644 N N . GLY C 1 63 ? 25.485 -16.089 -24.992 1.00 49.24 64 GLY A N 1
ATOM 3645 C CA . GLY C 1 63 ? 24.279 -15.445 -24.478 1.00 48.72 64 GLY A CA 1
ATOM 3646 C C . GLY C 1 63 ? 24.571 -14.322 -23.501 1.00 52.70 64 GLY A C 1
ATOM 3647 O O . GLY C 1 63 ? 25.718 -14.094 -23.123 1.00 55.96 64 GLY A O 1
ATOM 3648 N N . SER C 1 64 ? 23.518 -13.618 -23.099 1.00 53.14 65 SER A N 1
ATOM 3649 C CA . SER C 1 64 ? 23.616 -12.537 -22.114 1.00 57.64 65 SER A CA 1
ATOM 3650 C C . SER C 1 64 ? 22.224 -12.115 -21.656 1.00 57.96 65 SER A C 1
ATOM 3651 O O . SER C 1 64 ? 21.243 -12.309 -22.376 1.00 55.15 65 SER A O 1
ATOM 3654 N N . ASN C 1 65 ? 22.144 -11.530 -20.466 1.00 62.08 66 ASN A N 1
ATOM 3655 C CA . ASN C 1 65 ? 20.865 -11.136 -19.890 1.00 63.64 66 ASN A CA 1
ATOM 3656 C C . ASN C 1 65 ? 20.998 -9.915 -18.983 1.00 69.74 66 ASN A C 1
ATOM 3657 O O . ASN C 1 65 ? 21.500 -10.018 -17.865 1.00 72.92 66 ASN A O 1
ATOM 3662 N N . SER C 1 66 ? 20.546 -8.766 -19.479 1.00 71.94 67 SER A N 1
ATOM 3663 C CA . SER C 1 66 ? 20.491 -7.538 -18.691 1.00 78.60 67 SER A CA 1
ATOM 3664 C C . SER C 1 66 ? 19.378 -6.627 -19.212 1.00 80.53 67 SER A C 1
ATOM 3665 O O . SER C 1 66 ? 19.140 -6.553 -20.419 1.00 77.59 67 SER A O 1
ATOM 3668 N N . GLY C 1 67 ? 18.711 -5.932 -18.294 1.00 86.20 68 GLY A N 1
ATOM 3669 C CA . GLY C 1 67 ? 17.489 -5.194 -18.607 1.00 89.04 68 GLY A CA 1
ATOM 3670 C C . GLY C 1 67 ? 16.309 -6.151 -18.597 1.00 85.88 68 GLY A C 1
ATOM 3671 O O . GLY C 1 67 ? 16.081 -6.856 -17.611 1.00 85.98 68 GLY A O 1
ATOM 3672 N N . ASN C 1 68 ? 15.549 -6.164 -19.688 1.00 83.71 69 ASN A N 1
ATOM 3673 C CA . ASN C 1 68 ? 14.524 -7.183 -19.913 1.00 80.20 69 ASN A CA 1
ATOM 3674 C C . ASN C 1 68 ? 14.848 -7.988 -21.167 1.00 73.59 69 ASN A C 1
ATOM 3675 O O . ASN C 1 68 ? 14.020 -8.765 -21.648 1.00 70.86 69 ASN A O 1
ATOM 3680 N N . MET C 1 69 ? 16.065 -7.808 -21.678 1.00 71.69 70 MET A N 1
ATOM 3681 C CA . MET C 1 69 ? 16.500 -8.439 -22.915 1.00 66.29 70 MET A CA 1
ATOM 3682 C C . MET C 1 69 ? 17.466 -9.576 -22.616 1.00 62.33 70 MET A C 1
ATOM 3683 O O . MET C 1 69 ? 18.594 -9.346 -22.170 1.00 63.62 70 MET A O 1
ATOM 3688 N N . ALA C 1 70 ? 17.001 -10.801 -22.836 1.00 58.24 71 ALA A N 1
ATOM 3689 C CA . ALA C 1 70 ? 17.882 -11.947 -22.988 1.00 54.21 71 ALA A CA 1
ATOM 3690 C C . ALA C 1 70 ? 18.179 -12.033 -24.475 1.00 51.12 71 ALA A C 1
ATOM 3691 O O . ALA C 1 70 ? 17.266 -11.862 -25.290 1.00 50.61 71 ALA A O 1
ATOM 3693 N N . THR C 1 71 ? 19.439 -12.277 -24.838 1.00 49.72 72 THR A N 1
ATOM 3694 C CA . THR C 1 71 ? 19.825 -12.360 -26.254 1.00 47.23 72 THR A CA 1
ATOM 3695 C C . THR C 1 71 ? 20.880 -13.430 -26.541 1.00 44.71 72 THR A C 1
ATOM 3696 O O . THR C 1 71 ? 21.887 -13.511 -25.843 1.00 46.22 72 THR A O 1
ATOM 3700 N N . LEU C 1 72 ? 20.644 -14.231 -27.582 1.00 41.60 73 LEU A N 1
ATOM 3701 C CA . LEU C 1 72 ? 21.617 -15.226 -28.052 1.00 39.88 73 LEU A CA 1
ATOM 3702 C C . LEU C 1 72 ? 22.349 -14.695 -29.274 1.00 39.82 73 LEU A C 1
ATOM 3703 O O . LEU C 1 72 ? 21.726 -14.374 -30.284 1.00 38.80 73 LEU A O 1
ATOM 3708 N N . THR C 1 73 ? 23.670 -14.609 -29.174 1.00 41.47 74 THR A N 1
ATOM 3709 C CA . THR C 1 73 ? 24.501 -14.174 -30.289 1.00 42.22 74 THR A CA 1
ATOM 3710 C C . THR C 1 73 ? 25.136 -15.379 -30.962 1.00 41.04 74 THR A C 1
ATOM 3711 O O . THR C 1 73 ? 25.809 -16.179 -30.306 1.00 41.91 74 THR A O 1
ATOM 3715 N N . ILE C 1 74 ? 24.908 -15.504 -32.268 1.00 39.61 75 ILE A N 1
ATOM 3716 C CA . ILE C 1 74 ? 25.587 -16.499 -33.082 1.00 39.36 75 ILE A CA 1
ATOM 3717 C C . ILE C 1 74 ? 26.596 -15.734 -33.910 1.00 41.65 75 ILE A C 1
ATOM 3718 O O . ILE C 1 74 ? 26.233 -14.784 -34.602 1.00 41.78 75 ILE A O 1
ATOM 3723 N N . SER C 1 75 ? 27.861 -16.135 -33.825 1.00 44.10 76 SER A N 1
ATOM 3724 C CA . SER C 1 75 ? 28.954 -15.399 -34.459 1.00 47.17 76 SER A CA 1
ATOM 3725 C C . SER C 1 75 ? 29.557 -16.218 -35.592 1.00 47.88 76 SER A C 1
ATOM 3726 O O . SER C 1 75 ? 29.760 -17.422 -35.451 1.00 48.03 76 SER A O 1
ATOM 3729 N N . LYS C 1 76 ? 29.843 -15.560 -36.712 1.00 49.02 77 LYS A N 1
ATOM 3730 C CA . LYS C 1 76 ? 30.301 -16.242 -37.928 1.00 50.02 77 LYS A CA 1
ATOM 3731 C C . LYS C 1 76 ? 29.364 -17.402 -38.272 1.00 46.86 77 LYS A C 1
ATOM 3732 O O . LYS C 1 76 ? 29.792 -18.550 -38.394 1.00 48.01 77 LYS A O 1
ATOM 3738 N N . ALA C 1 77 ? 28.081 -17.075 -38.419 1.00 43.67 78 ALA A N 1
ATOM 3739 C CA . ALA C 1 77 ? 27.019 -18.064 -38.625 1.00 41.03 78 ALA A CA 1
ATOM 3740 C C . ALA C 1 77 ? 27.330 -19.056 -39.747 1.00 42.28 78 ALA A C 1
ATOM 3741 O O . ALA C 1 77 ? 27.772 -18.667 -40.829 1.00 44.01 78 ALA A O 1
ATOM 3743 N N . GLN C 1 78 ? 27.095 -20.337 -39.469 1.00 41.84 79 GLN A N 1
ATOM 3744 C CA . GLN C 1 78 ? 27.308 -21.413 -40.435 1.00 43.60 79 GLN A CA 1
ATOM 3745 C C . GLN C 1 78 ? 25.968 -21.938 -40.917 1.00 41.60 79 GLN A C 1
ATOM 3746 O O . GLN C 1 78 ? 24.926 -21.612 -40.348 1.00 39.23 79 GLN A O 1
ATOM 3752 N N . ALA C 1 79 ? 25.995 -22.752 -41.965 1.00 43.46 80 ALA A N 1
ATOM 3753 C CA . ALA C 1 79 ? 24.773 -23.361 -42.490 1.00 42.54 80 ALA A CA 1
ATOM 3754 C C . ALA C 1 79 ? 24.054 -24.173 -41.411 1.00 40.86 80 ALA A C 1
ATOM 3755 O O . ALA C 1 79 ? 22.834 -24.116 -41.290 1.00 38.97 80 ALA A O 1
ATOM 3757 N N . GLY C 1 80 ? 24.823 -24.911 -40.616 1.00 42.16 81 GLY A N 1
ATOM 3758 C CA . GLY C 1 80 ? 24.267 -25.739 -39.553 1.00 41.43 81 GLY A CA 1
ATOM 3759 C C . GLY C 1 80 ? 23.529 -24.961 -38.484 1.00 38.20 81 GLY A C 1
ATOM 3760 O O . GLY C 1 80 ? 22.694 -25.513 -37.782 1.00 37.07 81 GLY A O 1
ATOM 3761 N N . ASP C 1 81 ? 23.833 -23.674 -38.363 1.00 37.39 82 ASP A N 1
ATOM 3762 C CA . ASP C 1 81 ? 23.205 -22.826 -37.353 1.00 35.44 82 ASP A CA 1
ATOM 3763 C C . ASP C 1 81 ? 21.758 -22.454 -37.691 1.00 34.11 82 ASP A C 1
ATOM 3764 O O . ASP C 1 81 ? 21.024 -21.965 -36.824 1.00 33.04 82 ASP A O 1
ATOM 3769 N N . GLU C 1 82 ? 21.343 -22.684 -38.937 1.00 34.92 83 GLU A N 1
ATOM 3770 C CA . GLU C 1 82 ? 19.947 -22.477 -39.320 1.00 34.44 83 GLU A CA 1
ATOM 3771 C C . GLU C 1 82 ? 19.045 -23.424 -38.537 1.00 34.10 83 GLU A C 1
ATOM 3772 O O . GLU C 1 82 ? 19.177 -24.642 -38.643 1.00 35.20 83 GLU A O 1
ATOM 3778 N N . ALA C 1 83 ? 18.142 -22.850 -37.748 1.00 33.22 84 ALA A N 1
ATOM 3779 C CA . ALA C 1 83 ? 17.150 -23.620 -36.999 1.00 33.39 84 ALA A CA 1
ATOM 3780 C C . ALA C 1 83 ? 16.099 -22.696 -36.386 1.00 33.16 84 ALA A C 1
ATOM 3781 O O . ALA C 1 83 ? 16.154 -21.479 -36.557 1.00 33.06 84 ALA A O 1
ATOM 3783 N N . ASP C 1 84 ? 15.131 -23.284 -35.692 1.00 33.92 85 ASP A N 1
ATOM 3784 C CA . ASP C 1 84 ? 14.240 -22.527 -34.819 1.00 34.37 85 ASP A CA 1
ATOM 3785 C C . ASP C 1 84 ? 14.938 -22.384 -33.475 1.00 33.33 85 ASP A C 1
ATOM 3786 O O . ASP C 1 84 ? 15.656 -23.286 -33.045 1.00 32.97 85 ASP A O 1
ATOM 3791 N N . TYR C 1 85 ? 14.730 -21.245 -32.824 1.00 33.60 86 TYR A N 1
ATOM 3792 C CA . TYR C 1 85 ? 15.346 -20.960 -31.537 1.00 33.21 86 TYR A CA 1
ATOM 3793 C C . TYR C 1 85 ? 14.296 -20.499 -30.529 1.00 34.78 86 TYR A C 1
ATOM 3794 O O . TYR C 1 85 ? 13.389 -19.729 -30.866 1.00 36.26 86 TYR A O 1
ATOM 3803 N N . TYR C 1 86 ? 14.417 -20.992 -29.300 1.00 34.94 87 TYR A N 1
ATOM 3804 C CA . TYR C 1 86 ? 13.471 -20.673 -28.242 1.00 36.94 87 TYR A CA 1
ATOM 3805 C C . TYR C 1 86 ? 14.219 -20.344 -26.958 1.00 37.45 87 TYR A C 1
ATOM 3806 O O . TYR C 1 86 ? 15.135 -21.074 -26.563 1.00 36.66 87 TYR A O 1
ATOM 3815 N N . CYS C 1 87 ? 13.834 -19.243 -26.316 1.00 39.39 88 CYS A N 1
ATOM 3816 C CA . CYS C 1 87 ? 14.279 -18.960 -24.955 1.00 40.75 88 CYS A CA 1
ATOM 3817 C C . CYS C 1 87 ? 13.325 -19.668 -23.998 1.00 42.34 88 CYS A C 1
ATOM 3818 O O . CYS C 1 87 ? 12.244 -20.101 -24.398 1.00 42.81 88 CYS A O 1
ATOM 3821 N N . GLN C 1 88 ? 13.730 -19.787 -22.739 1.00 43.66 89 GLN A N 1
ATOM 3822 C CA . GLN C 1 88 ? 12.942 -20.501 -21.738 1.00 45.66 89 GLN A CA 1
ATOM 3823 C C . GLN C 1 88 ? 13.203 -19.941 -20.338 1.00 48.46 89 GLN A C 1
ATOM 3824 O O . GLN C 1 88 ? 14.320 -19.530 -20.029 1.00 48.36 89 GLN A O 1
ATOM 3830 N N . SER C 1 89 ? 12.173 -19.938 -19.496 1.00 51.50 90 SER A N 1
ATOM 3831 C CA . SER C 1 89 ? 12.312 -19.465 -18.122 1.00 54.90 90 SER A CA 1
ATOM 3832 C C . SER C 1 89 ? 11.365 -20.179 -17.167 1.00 57.66 90 SER A C 1
ATOM 3833 O O . SER C 1 89 ? 10.559 -21.016 -17.571 1.00 57.12 90 SER A O 1
ATOM 3836 N N . TRP C 1 90 ? 11.486 -19.827 -15.892 1.00 61.13 91 TRP A N 1
ATOM 3837 C CA . TRP C 1 90 ? 10.627 -20.336 -14.836 1.00 64.73 91 TRP A CA 1
ATOM 3838 C C . TRP C 1 90 ? 9.973 -19.132 -14.144 1.00 69.61 91 TRP A C 1
ATOM 3839 O O . TRP C 1 90 ? 10.585 -18.067 -14.059 1.00 70.54 91 TRP A O 1
ATOM 3850 N N . ASP C 1 91 ? 8.729 -19.284 -13.684 1.00 73.30 92 ASP A N 1
ATOM 3851 C CA . ASP C 1 91 ? 8.081 -18.243 -12.865 1.00 79.17 92 ASP A CA 1
ATOM 3852 C C . ASP C 1 91 ? 7.341 -18.822 -11.656 1.00 83.73 92 ASP A C 1
ATOM 3853 O O . ASP C 1 91 ? 6.772 -19.913 -11.720 1.00 83.16 92 ASP A O 1
ATOM 3858 N N . GLY C 1 92 ? 7.357 -18.071 -10.558 1.00 88.74 93 GLY A N 1
ATOM 3859 C CA . GLY C 1 92 ? 6.789 -18.518 -9.289 1.00 93.72 93 GLY A CA 1
ATOM 3860 C C . GLY C 1 92 ? 5.374 -18.033 -9.044 1.00 99.75 93 GLY A C 1
ATOM 3861 O O . GLY C 1 92 ? 4.560 -18.767 -8.485 1.00 102.79 93 GLY A O 1
ATOM 3862 N N . THR C 1 93 ? 5.082 -16.795 -9.451 1.00 102.16 94 THR A N 1
ATOM 3863 C CA . THR C 1 93 ? 3.748 -16.192 -9.277 1.00 108.99 94 THR A CA 1
ATOM 3864 C C . THR C 1 93 ? 2.654 -17.215 -9.574 1.00 109.31 94 THR A C 1
ATOM 3865 O O . THR C 1 93 ? 1.674 -17.334 -8.834 1.00 115.67 94 THR A O 1
ATOM 3869 N N . ASN C 1 94 ? 2.839 -17.927 -10.683 1.00 102.91 95 ASN A N 1
ATOM 3870 C CA . ASN C 1 94 ? 2.128 -19.166 -10.974 1.00 101.93 95 ASN A CA 1
ATOM 3871 C C . ASN C 1 94 ? 3.169 -20.191 -11.438 1.00 94.34 95 ASN A C 1
ATOM 3872 O O . ASN C 1 94 ? 3.835 -19.991 -12.457 1.00 89.12 95 ASN A O 1
ATOM 3877 N N . SER C 1 95 A 3.321 -21.270 -10.670 1.00 94.22 95 SER A N 1
ATOM 3878 C CA . SER C 1 95 A 4.416 -22.228 -10.866 1.00 88.32 95 SER A CA 1
ATOM 3879 C C . SER C 1 95 A 4.320 -22.973 -12.199 1.00 83.57 95 SER A C 1
ATOM 3880 O O . SER C 1 95 A 3.481 -23.859 -12.369 1.00 85.02 95 SER A O 1
ATOM 3883 N N . ALA C 1 96 B 5.194 -22.599 -13.133 1.00 78.28 95 ALA A N 1
ATOM 3884 C CA . ALA C 1 96 B 5.238 -23.210 -14.459 1.00 73.81 95 ALA A CA 1
ATOM 3885 C C . ALA C 1 96 B 6.483 -22.769 -15.226 1.00 68.42 95 ALA A C 1
ATOM 3886 O O . ALA C 1 96 B 7.070 -21.723 -14.935 1.00 68.52 95 ALA A O 1
ATOM 3888 N N . TRP C 1 97 ? 6.880 -23.582 -16.201 1.00 64.18 96 TRP A N 1
ATOM 3889 C CA . TRP C 1 97 ? 7.913 -23.202 -17.164 1.00 59.50 96 TRP A CA 1
ATOM 3890 C C . TRP C 1 97 ? 7.240 -22.492 -18.344 1.00 59.14 96 TRP A C 1
ATOM 3891 O O . TRP C 1 97 ? 6.057 -22.717 -18.623 1.00 61.77 96 TRP A O 1
ATOM 3902 N N . VAL C 1 98 ? 7.988 -21.622 -19.020 1.00 56.52 97 VAL A N 1
ATOM 3903 C CA . VAL C 1 98 ? 7.439 -20.805 -20.106 1.00 56.64 97 VAL A CA 1
ATOM 3904 C C . VAL C 1 98 ? 8.412 -20.738 -21.279 1.00 52.10 97 VAL A C 1
ATOM 3905 O O . VAL C 1 98 ? 9.602 -20.459 -21.092 1.00 49.85 97 VAL A O 1
ATOM 3909 N N . PHE C 1 99 ? 7.897 -20.987 -22.482 1.00 51.22 98 PHE A N 1
ATOM 3910 C CA . PHE C 1 99 ? 8.696 -20.925 -23.702 1.00 47.56 98 PHE A CA 1
ATOM 3911 C C . PHE C 1 99 ? 8.423 -19.640 -24.460 1.00 48.69 98 PHE A C 1
ATOM 3912 O O . PHE C 1 99 ? 7.388 -19.006 -24.269 1.00 52.84 98 PHE A O 1
ATOM 3920 N N . GLY C 1 100 ? 9.360 -19.266 -25.323 1.00 45.77 99 GLY A N 1
ATOM 3921 C CA . GLY C 1 100 ? 9.207 -18.095 -26.173 1.00 46.87 99 GLY A CA 1
ATOM 3922 C C . GLY C 1 100 ? 8.422 -18.402 -27.432 1.00 47.44 99 GLY A C 1
ATOM 3923 O O . GLY C 1 100 ? 8.264 -19.562 -27.809 1.00 45.99 99 GLY A O 1
ATOM 3924 N N . SER C 1 101 ? 7.935 -17.347 -28.084 1.00 50.15 100 SER A N 1
ATOM 3925 C CA . SER C 1 101 ? 7.154 -17.462 -29.319 1.00 51.82 100 SER A CA 1
ATOM 3926 C C . SER C 1 101 ? 7.914 -18.163 -30.445 1.00 48.18 100 SER A C 1
ATOM 3927 O O . SER C 1 101 ? 7.305 -18.798 -31.305 1.00 49.17 100 SER A O 1
ATOM 3930 N N . GLY C 1 102 ? 9.239 -18.032 -30.441 1.00 44.70 101 GLY A N 1
ATOM 3931 C CA . GLY C 1 102 ? 10.092 -18.698 -31.417 1.00 41.53 101 GLY A CA 1
ATOM 3932 C C . GLY C 1 102 ? 10.786 -17.699 -32.315 1.00 41.06 101 GLY A C 1
ATOM 3933 O O . GLY C 1 102 ? 10.293 -16.587 -32.508 1.00 43.94 101 GLY A O 1
ATOM 3934 N N . THR C 1 103 ? 11.939 -18.098 -32.850 1.00 38.09 102 THR A N 1
ATOM 3935 C CA . THR C 1 103 ? 12.699 -17.273 -33.783 1.00 37.76 102 THR A CA 1
ATOM 3936 C C . THR C 1 103 ? 13.327 -18.152 -34.861 1.00 35.93 102 THR A C 1
ATOM 3937 O O . THR C 1 103 ? 14.312 -18.835 -34.608 1.00 33.81 102 THR A O 1
ATOM 3941 N N . LYS C 1 104 ? 12.748 -18.142 -36.059 1.00 37.59 103 LYS A N 1
ATOM 3942 C CA . LYS C 1 104 ? 13.350 -18.830 -37.190 1.00 36.57 103 LYS A CA 1
ATOM 3943 C C . LYS C 1 104 ? 14.562 -18.030 -37.627 1.00 35.55 103 LYS A C 1
ATOM 3944 O O . LYS C 1 104 ? 14.437 -16.890 -38.077 1.00 37.25 103 LYS A O 1
ATOM 3950 N N . VAL C 1 105 ? 15.736 -18.625 -37.465 1.00 33.50 104 VAL A N 1
ATOM 3951 C CA . VAL C 1 105 ? 16.973 -18.020 -37.920 1.00 33.07 104 VAL A CA 1
ATOM 3952 C C . VAL C 1 105 ? 17.361 -18.671 -39.241 1.00 33.36 104 VAL A C 1
ATOM 3953 O O . VAL C 1 105 ? 17.690 -19.856 -39.279 1.00 32.97 104 VAL A O 1
ATOM 3957 N N . THR C 1 106 ? 17.305 -17.900 -40.320 1.00 34.56 105 THR A N 1
ATOM 3958 C CA . THR C 1 106 ? 17.739 -18.377 -41.621 1.00 35.34 105 THR A CA 1
ATOM 3959 C C . THR C 1 106 ? 19.151 -17.875 -41.878 1.00 35.14 105 THR A C 1
ATOM 3960 O O . THR C 1 106 ? 19.414 -16.679 -41.762 1.00 35.71 105 THR A O 1
ATOM 3964 N N . VAL C 1 107 ? 20.060 -18.784 -42.217 1.00 34.84 106 VAL A N 1
ATOM 3965 C CA . VAL C 1 107 ? 21.362 -18.381 -42.719 1.00 35.74 106 VAL A CA 1
ATOM 3966 C C . VAL C 1 107 ? 21.289 -18.472 -44.239 1.00 37.76 106 VAL A C 1
ATOM 3967 O O . VAL C 1 107 ? 21.106 -19.555 -44.796 1.00 38.54 106 VAL A O 1
ATOM 3971 N N . LEU C 1 108 A 21.399 -17.321 -44.898 1.00 39.09 106 LEU A N 1
ATOM 3972 C CA . LEU C 1 108 A 21.377 -17.243 -46.352 1.00 41.50 106 LEU A CA 1
ATOM 3973 C C . LEU C 1 108 A 22.744 -17.598 -46.923 1.00 42.88 106 LEU A C 1
ATOM 3974 O O . LEU C 1 108 A 23.716 -16.884 -46.694 1.00 43.41 106 LEU A O 1
ATOM 3979 N N . GLY C 1 109 ? 22.808 -18.700 -47.668 1.00 44.24 107 GLY A N 1
ATOM 3980 C CA . GLY C 1 109 ? 24.062 -19.201 -48.233 1.00 46.54 107 GLY A CA 1
ATOM 3981 C C . GLY C 1 109 ? 24.122 -19.177 -49.750 1.00 50.02 107 GLY A C 1
ATOM 3982 O O . GLY C 1 109 ? 25.030 -19.759 -50.346 1.00 52.74 107 GLY A O 1
ATOM 3983 N N . GLN C 1 110 ? 23.160 -18.505 -50.377 1.00 50.52 108 GLN A N 1
ATOM 3984 C CA . GLN C 1 110 ? 23.135 -18.347 -51.831 1.00 54.25 108 GLN A CA 1
ATOM 3985 C C . GLN C 1 110 ? 22.228 -17.171 -52.196 1.00 54.92 108 GLN A C 1
ATOM 3986 O O . GLN C 1 110 ? 21.429 -16.729 -51.369 1.00 52.71 108 GLN A O 1
ATOM 3992 N N . PRO C 1 111 ? 22.350 -16.648 -53.428 1.00 51.96 109 PRO A N 1
ATOM 3993 C CA . PRO C 1 111 ? 21.517 -15.506 -53.790 1.00 51.79 109 PRO A CA 1
ATOM 3994 C C . PRO C 1 111 ? 20.027 -15.809 -53.692 1.00 48.89 109 PRO A C 1
ATOM 3995 O O . PRO C 1 111 ? 19.611 -16.947 -53.901 1.00 46.93 109 PRO A O 1
ATOM 3999 N N . ASN C 1 112 ? 19.243 -14.787 -53.364 1.00 49.13 110 ASN A N 1
ATOM 4000 C CA . ASN C 1 112 ? 17.793 -14.919 -53.293 1.00 47.21 110 ASN A CA 1
ATOM 4001 C C . ASN C 1 112 ? 17.207 -15.102 -54.680 1.00 46.96 110 ASN A C 1
ATOM 4002 O O . ASN C 1 112 ? 17.194 -14.167 -55.476 1.00 49.01 110 ASN A O 1
ATOM 4007 N N . ALA C 1 113 ? 16.726 -16.310 -54.962 1.00 45.08 111 ALA A N 1
ATOM 4008 C CA . ALA C 1 113 ? 16.195 -16.652 -56.280 1.00 45.00 111 ALA A CA 1
ATOM 4009 C C . ALA C 1 113 ? 14.689 -16.440 -56.333 1.00 43.87 111 ALA A C 1
ATOM 4010 O O . ALA C 1 113 ? 13.961 -16.840 -55.416 1.00 42.05 111 ALA A O 1
ATOM 4012 N N . ALA C 1 114 ? 14.235 -15.809 -57.416 1.00 45.37 112 ALA A N 1
ATOM 4013 C CA . ALA C 1 114 ? 12.816 -15.562 -57.645 1.00 44.87 112 ALA A CA 1
ATOM 4014 C C . ALA C 1 114 ? 12.126 -16.873 -57.992 1.00 42.69 112 ALA A C 1
ATOM 4015 O O . ALA C 1 114 ? 12.760 -17.777 -58.535 1.00 42.49 112 ALA A O 1
ATOM 4017 N N . PRO C 1 115 ? 10.824 -16.983 -57.689 1.00 41.67 113 PRO A N 1
ATOM 4018 C CA . PRO C 1 115 ? 10.113 -18.228 -57.922 1.00 39.93 113 PRO A CA 1
ATOM 4019 C C . PRO C 1 115 ? 9.693 -18.396 -59.375 1.00 40.93 113 PRO A C 1
ATOM 4020 O O . PRO C 1 115 ? 9.770 -17.437 -60.154 1.00 43.38 113 PRO A O 1
ATOM 4024 N N . SER C 1 116 ? 9.274 -19.613 -59.721 1.00 39.64 114 SER A N 1
ATOM 4025 C CA . SER C 1 116 ? 8.651 -19.910 -61.006 1.00 40.32 114 SER A CA 1
ATOM 4026 C C . SER C 1 116 ? 7.267 -20.458 -60.730 1.00 39.09 114 SER A C 1
ATOM 4027 O O . SER C 1 116 ? 7.131 -21.531 -60.139 1.00 37.68 114 SER A O 1
ATOM 4030 N N . VAL C 1 117 ? 6.244 -19.719 -61.154 1.00 40.17 115 VAL A N 1
ATOM 4031 C CA . VAL C 1 117 ? 4.850 -20.130 -60.962 1.00 39.43 115 VAL A CA 1
ATOM 4032 C C . VAL C 1 117 ? 4.345 -20.939 -62.153 1.00 39.58 115 VAL A C 1
ATOM 4033 O O . VAL C 1 117 ? 4.802 -20.740 -63.277 1.00 41.17 115 VAL A O 1
ATOM 4037 N N . THR C 1 118 ? 3.414 -21.855 -61.896 1.00 38.36 116 THR A N 1
ATOM 4038 C CA . THR C 1 118 ? 2.766 -22.627 -62.955 1.00 38.82 116 THR A CA 1
ATOM 4039 C C . THR C 1 118 ? 1.311 -22.878 -62.586 1.00 38.69 116 THR A C 1
ATOM 4040 O O . THR C 1 118 ? 1.014 -23.679 -61.698 1.00 37.60 116 THR A O 1
ATOM 4044 N N . LEU C 1 119 ? 0.410 -22.198 -63.283 1.00 40.31 117 LEU A N 1
ATOM 4045 C CA . LEU C 1 119 ? -0.998 -22.213 -62.932 1.00 41.00 117 LEU A CA 1
ATOM 4046 C C . LEU C 1 119 ? -1.749 -23.200 -63.812 1.00 41.45 117 LEU A C 1
ATOM 4047 O O . LEU C 1 119 ? -1.906 -22.974 -65.012 1.00 43.18 117 LEU A O 1
ATOM 4052 N N . PHE C 1 120 ? -2.197 -24.300 -63.213 1.00 40.44 118 PHE A N 1
ATOM 4053 C CA . PHE C 1 120 ? -3.017 -25.286 -63.916 1.00 41.19 118 PHE A CA 1
ATOM 4054 C C . PHE C 1 120 ? -4.523 -24.996 -63.759 1.00 43.03 118 PHE A C 1
ATOM 4055 O O . PHE C 1 120 ? -4.960 -24.488 -62.723 1.00 43.21 118 PHE A O 1
ATOM 4063 N N . PRO C 1 121 ? -5.319 -25.307 -64.797 1.00 44.79 119 PRO A N 1
ATOM 4064 C CA . PRO C 1 121 ? -6.766 -25.214 -64.701 1.00 46.97 119 PRO A CA 1
ATOM 4065 C C . PRO C 1 121 ? -7.356 -26.510 -64.163 1.00 46.86 119 PRO A C 1
ATOM 4066 O O . PRO C 1 121 ? -6.628 -27.495 -64.012 1.00 45.43 119 PRO A O 1
ATOM 4070 N N . PRO C 1 122 ? -8.670 -26.523 -63.886 1.00 49.06 120 PRO A N 1
ATOM 4071 C CA . PRO C 1 122 ? -9.283 -27.740 -63.374 1.00 49.47 120 PRO A CA 1
ATOM 4072 C C . PRO C 1 122 ? -9.493 -28.764 -64.482 1.00 50.11 120 PRO A C 1
ATOM 4073 O O . PRO C 1 122 ? -9.835 -28.401 -65.607 1.00 51.48 120 PRO A O 1
ATOM 4077 N N . SER C 1 123 ? -9.292 -30.034 -64.155 1.00 49.70 121 SER A N 1
ATOM 4078 C CA . SER C 1 123 ? -9.470 -31.112 -65.116 1.00 50.71 121 SER A CA 1
ATOM 4079 C C . SER C 1 123 ? -10.941 -31.316 -65.448 1.00 53.49 121 SER A C 1
ATOM 4080 O O . SER C 1 123 ? -11.797 -31.235 -64.573 1.00 54.83 121 SER A O 1
ATOM 4083 N N . SER C 1 124 ? -11.217 -31.581 -66.722 1.00 54.88 122 SER A N 1
ATOM 4084 C CA . SER C 1 124 ? -12.545 -31.971 -67.176 1.00 57.94 122 SER A CA 1
ATOM 4085 C C . SER C 1 124 ? -13.097 -33.083 -66.298 1.00 59.32 122 SER A C 1
ATOM 4086 O O . SER C 1 124 ? -14.300 -33.119 -65.984 1.00 61.89 122 SER A O 1
ATOM 4089 N N . GLU C 1 125 ? -12.202 -33.989 -65.909 1.00 58.15 123 GLU A N 1
ATOM 4090 C CA . GLU C 1 125 ? -12.549 -35.115 -65.049 1.00 59.84 123 GLU A CA 1
ATOM 4091 C C . GLU C 1 125 ? -13.189 -34.623 -63.748 1.00 60.60 123 GLU A C 1
ATOM 4092 O O . GLU C 1 125 ? -14.305 -35.033 -63.406 1.00 63.46 123 GLU A O 1
ATOM 4098 N N . GLU C 1 126 ? -12.489 -33.721 -63.057 1.00 58.26 124 GLU A N 1
ATOM 4099 C CA . GLU C 1 126 ? -12.969 -33.134 -61.798 1.00 59.11 124 GLU A CA 1
ATOM 4100 C C . GLU C 1 126 ? -14.271 -32.350 -61.963 1.00 61.41 124 GLU A C 1
ATOM 4101 O O . GLU C 1 126 ? -15.135 -32.398 -61.090 1.00 63.92 124 GLU A O 1
ATOM 4107 N N . LEU C 1 127 ? -14.404 -31.622 -63.070 1.00 60.98 125 LEU A N 1
ATOM 4108 C CA . LEU C 1 127 ? -15.565 -30.753 -63.278 1.00 63.69 125 LEU A CA 1
ATOM 4109 C C . LEU C 1 127 ? -16.880 -31.533 -63.333 1.00 67.41 125 LEU A C 1
ATOM 4110 O O . LEU C 1 127 ? -17.926 -31.019 -62.922 1.00 70.33 125 LEU A O 1
ATOM 4115 N N . LYS C 1 128 ? -16.820 -32.774 -63.818 1.00 67.61 126 LYS A N 1
ATOM 4116 C CA . LYS C 1 128 ? -17.990 -33.669 -63.821 1.00 71.27 126 LYS A CA 1
ATOM 4117 C C . LYS C 1 128 ? -18.409 -34.103 -62.411 1.00 73.27 126 LYS A C 1
ATOM 4118 O O . LYS C 1 128 ? -19.482 -34.675 -62.233 1.00 77.09 126 LYS A O 1
ATOM 4124 N N . THR C 1 129 ? -17.553 -33.849 -61.422 1.00 71.13 127 THR A N 1
ATOM 4125 C CA . THR C 1 129 ? -17.915 -33.984 -60.012 1.00 73.48 127 THR A CA 1
ATOM 4126 C C . THR C 1 129 ? -18.492 -32.671 -59.476 1.00 74.82 127 THR A C 1
ATOM 4127 O O . THR C 1 129 ? -18.744 -32.553 -58.280 1.00 77.07 127 THR A O 1
ATOM 4131 N N . ASN C 1 130 ? -18.712 -31.697 -60.357 1.00 74.23 128 ASN A N 1
ATOM 4132 C CA . ASN C 1 130 ? -19.100 -30.345 -59.955 1.00 75.62 128 ASN A CA 1
ATOM 4133 C C . ASN C 1 130 ? -18.124 -29.722 -58.944 1.00 73.27 128 ASN A C 1
ATOM 4134 O O . ASN C 1 130 ? -18.532 -29.048 -58.000 1.00 75.68 128 ASN A O 1
ATOM 4139 N N . GLN C 1 131 ? -16.831 -29.948 -59.159 1.00 69.08 129 GLN A N 1
ATOM 4140 C CA . GLN C 1 131 ? -15.782 -29.366 -58.319 1.00 66.66 129 GLN A CA 1
ATOM 4141 C C . GLN C 1 131 ? -14.744 -28.668 -59.196 1.00 62.93 129 GLN A C 1
ATOM 4142 O O . GLN C 1 131 ? -14.484 -29.099 -60.324 1.00 61.42 129 GLN A O 1
ATOM 4148 N N . ALA C 1 132 ? -14.159 -27.595 -58.668 1.00 61.87 130 ALA A N 1
ATOM 4149 C CA . ALA C 1 132 ? -13.150 -26.818 -59.381 1.00 58.99 130 ALA A CA 1
ATOM 4150 C C . ALA C 1 132 ? -11.954 -26.529 -58.472 1.00 56.57 130 ALA A C 1
ATOM 4151 O O . ALA C 1 132 ? -12.088 -25.846 -57.457 1.00 57.86 130 ALA A O 1
ATOM 4153 N N . THR C 1 133 ? -10.791 -27.066 -58.836 1.00 53.43 131 THR A N 1
ATOM 4154 C CA . THR C 1 133 ? -9.540 -26.760 -58.143 1.00 51.14 131 THR A CA 1
ATOM 4155 C C . THR C 1 133 ? -8.572 -26.113 -59.119 1.00 48.84 131 THR A C 1
ATOM 4156 O O . THR C 1 133 ? -8.461 -26.550 -60.263 1.00 48.24 131 THR A O 1
ATOM 4160 N N . LEU C 1 134 ? -7.888 -25.064 -58.673 1.00 48.14 132 LEU A N 1
ATOM 4161 C CA . LEU C 1 134 ? -6.817 -24.461 -59.455 1.00 46.39 132 LEU A CA 1
ATOM 4162 C C . LEU C 1 134 ? -5.502 -24.691 -58.729 1.00 44.26 132 LEU A C 1
ATOM 4163 O O . LEU C 1 134 ? -5.396 -24.410 -57.537 1.00 44.73 132 LEU A O 1
ATOM 4168 N N . VAL C 1 135 ? -4.506 -25.203 -59.446 1.00 42.55 133 VAL A N 1
ATOM 4169 C CA . VAL C 1 135 ? -3.212 -25.528 -58.850 1.00 40.80 133 VAL A CA 1
ATOM 4170 C C . VAL C 1 135 ? -2.148 -24.532 -59.303 1.00 40.00 133 VAL A C 1
ATOM 4171 O O . VAL C 1 135 ? -1.790 -24.490 -60.480 1.00 39.86 133 VAL A O 1
ATOM 4175 N N . CYS C 1 136 ? -1.660 -23.737 -58.354 1.00 39.99 134 CYS A N 1
ATOM 4176 C CA . CYS C 1 136 ? -0.634 -22.724 -58.602 1.00 39.60 134 CYS A CA 1
ATOM 4177 C C . CYS C 1 136 ? 0.678 -23.215 -57.999 1.00 38.01 134 CYS A C 1
ATOM 4178 O O . CYS C 1 136 ? 0.881 -23.134 -56.792 1.00 37.68 134 CYS A O 1
ATOM 4181 N N . MET C 1 137 ? 1.554 -23.750 -58.848 1.00 37.43 135 MET A N 1
ATOM 4182 C CA . MET C 1 137 ? 2.804 -24.382 -58.398 1.00 36.73 135 MET A CA 1
ATOM 4183 C C . MET C 1 137 ? 3.989 -23.416 -58.413 1.00 36.44 135 MET A C 1
ATOM 4184 O O . MET C 1 137 ? 4.274 -22.799 -59.434 1.00 36.90 135 MET A O 1
ATOM 4189 N N . ILE C 1 138 ? 4.678 -23.314 -57.279 1.00 35.98 136 ILE A N 1
ATOM 4190 C CA . ILE C 1 138 ? 5.738 -22.332 -57.090 1.00 36.24 136 ILE A CA 1
ATOM 4191 C C . ILE C 1 138 ? 7.067 -23.055 -56.919 1.00 35.96 136 ILE A C 1
ATOM 4192 O O . ILE C 1 138 ? 7.187 -23.923 -56.054 1.00 35.71 136 ILE A O 1
ATOM 4197 N N . ASN C 1 139 ? 8.057 -22.686 -57.737 1.00 36.46 137 ASN A N 1
ATOM 4198 C CA . ASN C 1 139 ? 9.321 -23.418 -57.817 1.00 36.79 137 ASN A CA 1
ATOM 4199 C C . ASN C 1 139 ? 10.549 -22.538 -57.829 1.00 37.63 137 ASN A C 1
ATOM 4200 O O . ASN C 1 139 ? 10.465 -21.355 -58.138 1.00 38.26 137 ASN A O 1
ATOM 4205 N N . GLY C 1 140 ? 11.684 -23.146 -57.480 1.00 38.13 138 GLY A N 1
ATOM 4206 C CA . GLY C 1 140 ? 13.015 -22.551 -57.648 1.00 39.33 138 GLY A CA 1
ATOM 4207 C C . GLY C 1 140 ? 13.310 -21.283 -56.870 1.00 39.44 138 GLY A C 1
ATOM 4208 O O . GLY C 1 140 ? 14.127 -20.479 -57.311 1.00 40.96 138 GLY A O 1
ATOM 4209 N N . PHE C 1 141 ? 12.671 -21.104 -55.715 1.00 38.33 139 PHE A N 1
ATOM 4210 C CA . PHE C 1 141 ? 12.855 -19.886 -54.919 1.00 38.91 139 PHE A CA 1
ATOM 4211 C C . PHE C 1 141 ? 13.628 -20.119 -53.624 1.00 39.30 139 PHE A C 1
ATOM 4212 O O . PHE C 1 141 ? 13.583 -21.208 -53.052 1.00 39.08 139 PHE A O 1
ATOM 4220 N N . TYR C 1 142 ? 14.324 -19.076 -53.170 1.00 40.44 140 TYR A N 1
ATOM 4221 C CA . TYR C 1 142 ? 15.160 -19.133 -51.971 1.00 41.30 140 TYR A CA 1
ATOM 4222 C C . TYR C 1 142 ? 15.274 -17.727 -51.385 1.00 42.73 140 TYR A C 1
ATOM 4223 O O . TYR C 1 142 ? 15.499 -16.783 -52.134 1.00 43.89 140 TYR A O 1
ATOM 4232 N N . PRO C 1 143 ? 15.140 -17.577 -50.051 1.00 43.41 141 PRO A N 1
ATOM 4233 C CA . PRO C 1 143 ? 14.888 -18.581 -49.023 1.00 43.35 141 PRO A CA 1
ATOM 4234 C C . PRO C 1 143 ? 13.431 -19.041 -49.006 1.00 42.41 141 PRO A C 1
ATOM 4235 O O . PRO C 1 143 ? 12.632 -18.586 -49.831 1.00 41.78 141 PRO A O 1
ATOM 4239 N N . ALA C 1 144 ? 13.094 -19.917 -48.059 1.00 42.95 142 ALA A N 1
ATOM 4240 C CA . ALA C 1 144 ? 11.798 -20.594 -48.028 1.00 42.51 142 ALA A CA 1
ATOM 4241 C C . ALA C 1 144 ? 10.679 -19.708 -47.501 1.00 43.40 142 ALA A C 1
ATOM 4242 O O . ALA C 1 144 ? 9.928 -20.118 -46.619 1.00 44.68 142 ALA A O 1
ATOM 4244 N N . ASP C 1 145 ? 10.551 -18.510 -48.061 1.00 43.76 143 ASP A N 1
ATOM 4245 C CA . ASP C 1 145 ? 9.634 -17.501 -47.536 1.00 45.24 143 ASP A CA 1
ATOM 4246 C C . ASP C 1 145 ? 8.804 -16.875 -48.659 1.00 44.92 143 ASP A C 1
ATOM 4247 O O . ASP C 1 145 ? 9.257 -15.962 -49.351 1.00 45.38 143 ASP A O 1
ATOM 4252 N N . VAL C 1 146 ? 7.577 -17.364 -48.811 1.00 44.57 144 VAL A N 1
ATOM 4253 C CA . VAL C 1 146 ? 6.687 -16.930 -49.878 1.00 44.54 144 VAL A CA 1
ATOM 4254 C C . VAL C 1 146 ? 5.270 -16.700 -49.355 1.00 46.20 144 VAL A C 1
ATOM 4255 O O . VAL C 1 146 ? 4.782 -17.458 -48.521 1.00 46.53 144 VAL A O 1
ATOM 4259 N N . ALA C 1 147 ? 4.621 -15.647 -49.848 1.00 47.89 145 ALA A N 1
ATOM 4260 C CA . ALA C 1 147 ? 3.221 -15.369 -49.531 1.00 50.11 145 ALA A CA 1
ATOM 4261 C C . ALA C 1 147 ? 2.415 -15.319 -50.825 1.00 50.06 145 ALA A C 1
ATOM 4262 O O . ALA C 1 147 ? 2.720 -14.531 -51.727 1.00 50.76 145 ALA A O 1
ATOM 4264 N N . VAL C 1 148 ? 1.390 -16.164 -50.909 1.00 49.71 146 VAL A N 1
ATOM 4265 C CA . VAL C 1 148 ? 0.563 -16.283 -52.107 1.00 49.56 146 VAL A CA 1
ATOM 4266 C C . VAL C 1 148 ? -0.707 -15.435 -51.979 1.00 53.29 146 VAL A C 1
ATOM 4267 O O . VAL C 1 148 ? -1.200 -15.202 -50.871 1.00 55.47 146 VAL A O 1
ATOM 4271 N N . THR C 1 149 ? -1.220 -14.966 -53.118 1.00 54.48 147 THR A N 1
ATOM 4272 C CA . THR C 1 149 ? -2.458 -14.180 -53.167 1.00 58.54 147 THR A CA 1
ATOM 4273 C C . THR C 1 149 ? -3.252 -14.505 -54.432 1.00 58.73 147 THR A C 1
ATOM 4274 O O . THR C 1 149 ? -2.792 -14.242 -55.543 1.00 58.31 147 THR A O 1
ATOM 4278 N N . TRP C 1 150 ? -4.441 -15.075 -54.259 1.00 59.91 148 TRP A N 1
ATOM 4279 C CA . TRP C 1 150 ? -5.343 -15.338 -55.381 1.00 60.66 148 TRP A CA 1
ATOM 4280 C C . TRP C 1 150 ? -6.209 -14.117 -55.671 1.00 65.64 148 TRP A C 1
ATOM 4281 O O . TRP C 1 150 ? -6.624 -13.408 -54.751 1.00 68.91 148 TRP A O 1
ATOM 4292 N N . GLU C 1 151 ? -6.473 -13.878 -56.954 1.00 66.64 149 GLU A N 1
ATOM 4293 C CA . GLU C 1 151 ? -7.300 -12.751 -57.382 1.00 72.01 149 GLU A CA 1
ATOM 4294 C C . GLU C 1 151 ? -8.224 -13.165 -58.531 1.00 73.01 149 GLU A C 1
ATOM 4295 O O . GLU C 1 151 ? -7.758 -13.625 -59.574 1.00 70.62 149 GLU A O 1
ATOM 4301 N N . ALA C 1 152 ? -9.531 -13.005 -58.325 1.00 76.88 150 ALA A N 1
ATOM 4302 C CA . ALA C 1 152 ? -10.534 -13.381 -59.319 1.00 78.56 150 ALA A CA 1
ATOM 4303 C C . ALA C 1 152 ? -11.297 -12.148 -59.787 1.00 85.07 150 ALA A C 1
ATOM 4304 O O . ALA C 1 152 ? -12.046 -11.555 -59.014 1.00 89.42 150 ALA A O 1
ATOM 4306 N N . ASP C 1 153 ? -11.098 -11.771 -61.051 1.00 86.30 151 ASP A N 1
ATOM 4307 C CA . ASP C 1 153 ? -11.716 -10.572 -61.641 1.00 93.15 151 ASP A CA 1
ATOM 4308 C C . ASP C 1 153 ? -11.374 -9.290 -60.874 1.00 96.90 151 ASP A C 1
ATOM 4309 O O . ASP C 1 153 ? -12.181 -8.362 -60.811 1.00 103.57 151 ASP A O 1
ATOM 4314 N N . GLY C 1 154 ? -10.172 -9.238 -60.304 1.00 93.13 152 GLY A N 1
ATOM 4315 C CA . GLY C 1 154 ? -9.753 -8.107 -59.478 1.00 96.27 152 GLY A CA 1
ATOM 4316 C C . GLY C 1 154 ? -10.446 -8.081 -58.129 1.00 97.94 152 GLY A C 1
ATOM 4317 O O . GLY C 1 154 ? -10.753 -7.012 -57.606 1.00 103.57 152 GLY A O 1
ATOM 4318 N N . THR C 1 155 ? -10.696 -9.266 -57.575 1.00 93.56 153 THR A N 1
ATOM 4319 C CA . THR C 1 155 ? -11.324 -9.411 -56.266 1.00 95.08 153 THR A CA 1
ATOM 4320 C C . THR C 1 155 ? -10.504 -10.406 -55.452 1.00 88.72 153 THR A C 1
ATOM 4321 O O . THR C 1 155 ? -10.647 -11.613 -55.636 1.00 84.69 153 THR A O 1
ATOM 4325 N N . PRO C 1 156 ? -9.624 -9.904 -54.566 1.00 88.20 154 PRO A N 1
ATOM 4326 C CA . PRO C 1 156 ? -8.819 -10.786 -53.720 1.00 83.03 154 PRO A CA 1
ATOM 4327 C C . PRO C 1 156 ? -9.643 -11.911 -53.082 1.00 82.18 154 PRO A C 1
ATOM 4328 O O . PRO C 1 156 ? -10.416 -11.667 -52.155 1.00 86.40 154 PRO A O 1
ATOM 4332 N N . ILE C 1 157 ? -9.485 -13.127 -53.598 1.00 77.48 155 ILE A N 1
ATOM 4333 C CA . ILE C 1 157 ? -10.214 -14.287 -53.088 1.00 76.76 155 ILE A CA 1
ATOM 4334 C C . ILE C 1 157 ? -9.460 -14.895 -51.907 1.00 74.13 155 ILE A C 1
ATOM 4335 O O . ILE C 1 157 ? -8.369 -15.449 -52.072 1.00 69.54 155 ILE A O 1
ATOM 4340 N N . THR C 1 158 ? -10.053 -14.788 -50.721 1.00 77.70 156 THR A N 1
ATOM 4341 C CA . THR C 1 158 ? -9.445 -15.283 -49.493 1.00 76.49 156 THR A CA 1
ATOM 4342 C C . THR C 1 158 ? -9.878 -16.719 -49.198 1.00 75.22 156 THR A C 1
ATOM 4343 O O . THR C 1 158 ? -9.041 -17.580 -48.929 1.00 71.53 156 THR A O 1
ATOM 4347 N N . GLN C 1 159 ? -11.185 -16.970 -49.259 1.00 78.88 157 GLN A N 1
ATOM 4348 C CA . GLN C 1 159 ? -11.756 -18.284 -48.929 1.00 78.93 157 GLN A CA 1
ATOM 4349 C C . GLN C 1 159 ? -11.496 -19.329 -50.010 1.00 74.40 157 GLN A C 1
ATOM 4350 O O . GLN C 1 159 ? -11.102 -18.997 -51.129 1.00 71.99 157 GLN A O 1
ATOM 4356 N N . GLY C 1 160 ? -11.709 -20.595 -49.651 1.00 73.96 158 GLY A N 1
ATOM 4357 C CA . GLY C 1 160 ? -11.485 -21.724 -50.558 1.00 70.23 158 GLY A CA 1
ATOM 4358 C C . GLY C 1 160 ? -10.035 -21.924 -50.978 1.00 65.12 158 GLY A C 1
ATOM 4359 O O . GLY C 1 160 ? -9.763 -22.612 -51.961 1.00 62.35 158 GLY A O 1
ATOM 4360 N N . VAL C 1 161 ? -9.105 -21.340 -50.226 1.00 64.45 159 VAL A N 1
ATOM 4361 C CA . VAL C 1 161 ? -7.684 -21.384 -50.551 1.00 60.20 159 VAL A CA 1
ATOM 4362 C C . VAL C 1 161 ? -6.940 -22.204 -49.503 1.00 59.55 159 VAL A C 1
ATOM 4363 O O . VAL C 1 161 ? -7.379 -22.301 -48.355 1.00 62.79 159 VAL A O 1
ATOM 4367 N N . LYS C 1 162 ? -5.827 -22.812 -49.907 1.00 55.96 160 LYS A N 1
ATOM 4368 C CA . LYS C 1 162 ? -4.902 -23.451 -48.967 1.00 55.45 160 LYS A CA 1
ATOM 4369 C C . LYS C 1 162 ? -3.551 -23.665 -49.635 1.00 51.53 160 LYS A C 1
ATOM 4370 O O . LYS C 1 162 ? -3.492 -24.033 -50.807 1.00 49.62 160 LYS A O 1
ATOM 4376 N N . THR C 1 163 ? -2.479 -23.425 -48.881 1.00 50.92 161 THR A N 1
ATOM 4377 C CA . THR C 1 163 ? -1.114 -23.397 -49.417 1.00 47.86 161 THR A CA 1
ATOM 4378 C C . THR C 1 163 ? -0.174 -24.229 -48.548 1.00 47.83 161 THR A C 1
ATOM 4379 O O . THR C 1 163 ? -0.267 -24.200 -47.323 1.00 50.15 161 THR A O 1
ATOM 4383 N N . THR C 1 164 ? 0.740 -24.957 -49.180 1.00 45.81 162 THR A N 1
ATOM 4384 C CA . THR C 1 164 ? 1.658 -25.822 -48.441 1.00 46.58 162 THR A CA 1
ATOM 4385 C C . THR C 1 164 ? 2.785 -25.026 -47.804 1.00 46.40 162 THR A C 1
ATOM 4386 O O . THR C 1 164 ? 3.139 -23.944 -48.268 1.00 45.04 162 THR A O 1
ATOM 4390 N N . GLN C 1 165 ? 3.344 -25.581 -46.735 1.00 48.38 163 GLN A N 1
ATOM 4391 C CA . GLN C 1 165 ? 4.562 -25.052 -46.145 1.00 48.52 163 GLN A CA 1
ATOM 4392 C C . GLN C 1 165 ? 5.685 -25.352 -47.127 1.00 46.34 163 GLN A C 1
ATOM 4393 O O . GLN C 1 165 ? 5.679 -26.404 -47.769 1.00 46.17 163 GLN A O 1
ATOM 4399 N N . PRO C 1 166 ? 6.651 -24.437 -47.257 1.00 45.32 164 PRO A N 1
ATOM 4400 C CA . PRO C 1 166 ? 7.706 -24.685 -48.229 1.0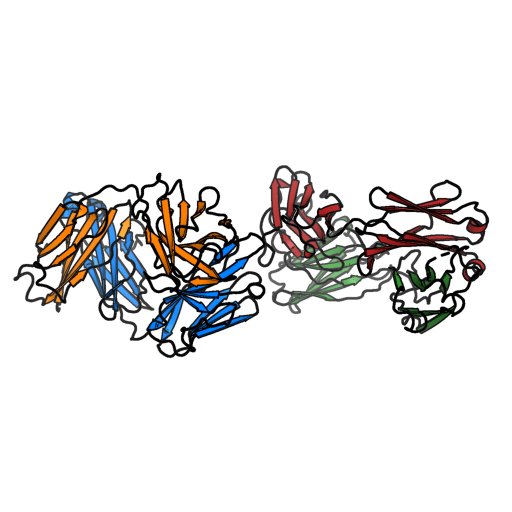0 43.72 164 PRO A CA 1
ATOM 4401 C C . PRO C 1 166 ? 8.628 -25.818 -47.783 1.00 45.15 164 PRO A C 1
ATOM 4402 O O . PRO C 1 166 ? 8.961 -25.922 -46.602 1.00 47.10 164 PRO A O 1
ATOM 4406 N N . SER C 1 167 ? 9.014 -26.658 -48.738 1.00 44.66 165 SER A N 1
ATOM 4407 C CA . SER C 1 167 ? 9.884 -27.799 -48.490 1.00 46.77 165 SER A CA 1
ATOM 4408 C C . SER C 1 167 ? 11.029 -27.771 -49.490 1.00 46.05 165 SER A C 1
ATOM 4409 O O . SER C 1 167 ? 10.869 -27.266 -50.602 1.00 44.12 165 SER A O 1
ATOM 4412 N N . LYS C 1 168 ? 12.177 -28.321 -49.100 1.00 48.30 166 LYS A N 1
ATOM 4413 C CA . LYS C 1 168 ? 13.407 -28.145 -49.880 1.00 48.30 166 LYS A CA 1
ATOM 4414 C C . LYS C 1 168 ? 13.455 -29.070 -51.096 1.00 48.65 166 LYS A C 1
ATOM 4415 O O . LYS C 1 168 ? 12.888 -30.162 -51.076 1.00 50.02 166 LYS A O 1
ATOM 4421 N N . SER C 1 169 ? 14.122 -28.604 -52.151 1.00 47.96 168 SER A N 1
ATOM 4422 C CA . SER C 1 169 ? 14.247 -29.337 -53.414 1.00 48.58 168 SER A CA 1
ATOM 4423 C C . SER C 1 169 ? 15.559 -28.947 -54.089 1.00 49.65 168 SER A C 1
ATOM 4424 O O . SER C 1 169 ? 15.676 -27.867 -54.683 1.00 48.28 168 SER A O 1
ATOM 4427 N N . ASP C 1 170 ? 16.542 -29.840 -53.991 1.00 52.78 170 ASP A N 1
ATOM 4428 C CA . ASP C 1 170 ? 17.922 -29.535 -54.366 1.00 54.54 170 ASP A CA 1
ATOM 4429 C C . ASP C 1 170 ? 18.400 -28.356 -53.503 1.00 53.41 170 ASP A C 1
ATOM 4430 O O . ASP C 1 170 ? 18.354 -28.450 -52.279 1.00 53.71 170 ASP A O 1
ATOM 4435 N N . SER C 1 171 ? 18.835 -27.254 -54.103 1.00 52.49 171 SER A N 1
ATOM 4436 C CA . SER C 1 171 ? 19.332 -26.124 -53.315 1.00 52.19 171 SER A CA 1
ATOM 4437 C C . SER C 1 171 ? 18.191 -25.265 -52.763 1.00 49.26 171 SER A C 1
ATOM 4438 O O . SER C 1 171 ? 18.330 -24.645 -51.704 1.00 49.18 171 SER A O 1
ATOM 4441 N N . LYS C 1 172 ? 17.060 -25.264 -53.469 1.00 47.15 172 LYS A N 1
ATOM 4442 C CA . LYS C 1 172 ? 16.014 -24.266 -53.272 1.00 44.89 172 LYS A CA 1
ATOM 4443 C C . LYS C 1 172 ? 14.714 -24.883 -52.750 1.00 43.70 172 LYS A C 1
ATOM 4444 O O . LYS C 1 172 ? 14.636 -26.094 -52.547 1.00 44.66 172 LYS A O 1
ATOM 4450 N N . TYR C 1 173 ? 13.703 -24.040 -52.527 1.00 42.11 173 TYR A N 1
ATOM 4451 C CA . TYR C 1 173 ? 12.419 -24.473 -51.962 1.00 41.35 173 TYR A CA 1
ATOM 4452 C C . TYR C 1 173 ? 11.298 -24.466 -52.996 1.00 40.07 173 TYR A C 1
ATOM 4453 O O . TYR C 1 173 ? 11.413 -23.854 -54.061 1.00 39.67 173 TYR A O 1
ATOM 4462 N N . MET C 1 174 ? 10.209 -25.152 -52.661 1.00 39.77 174 MET A N 1
ATOM 4463 C CA . MET C 1 174 ? 9.052 -25.255 -53.539 1.00 38.72 174 MET A CA 1
ATOM 4464 C C . MET C 1 174 ? 7.783 -25.334 -52.706 1.00 38.80 174 MET A C 1
ATOM 4465 O O . MET C 1 174 ? 7.802 -25.837 -51.590 1.00 39.98 174 MET A O 1
ATOM 4470 N N . ALA C 1 175 ? 6.686 -24.828 -53.252 1.00 38.13 175 ALA A N 1
ATOM 4471 C CA . ALA C 1 175 ? 5.394 -24.905 -52.590 1.00 38.83 175 ALA A CA 1
ATOM 4472 C C . ALA C 1 175 ? 4.276 -24.802 -53.620 1.00 38.54 175 ALA A C 1
ATOM 4473 O O . ALA C 1 175 ? 4.488 -24.307 -54.732 1.00 38.03 175 ALA A O 1
ATOM 4475 N N . THR C 1 176 ? 3.093 -25.285 -53.257 1.00 39.34 176 THR A N 1
ATOM 4476 C CA . THR C 1 176 ? 1.921 -25.125 -54.105 1.00 39.43 176 THR A CA 1
ATOM 4477 C C . THR C 1 176 ? 0.757 -24.575 -53.312 1.00 40.95 176 THR A C 1
ATOM 4478 O O . THR C 1 176 ? 0.690 -24.722 -52.094 1.00 42.10 176 THR A O 1
ATOM 4482 N N . SER C 1 177 ? -0.160 -23.942 -54.030 1.00 41.42 177 SER A N 1
ATOM 4483 C CA . SER C 1 177 ? -1.360 -23.393 -53.444 1.00 43.49 177 SER A CA 1
ATOM 4484 C C . SER C 1 177 ? -2.531 -23.744 -54.333 1.00 44.17 177 SER A C 1
ATOM 4485 O O . SER C 1 177 ? -2.406 -23.755 -55.564 1.00 42.98 177 SER A O 1
ATOM 4488 N N . TYR C 1 178 ? -3.660 -24.029 -53.688 1.00 46.33 178 TYR A N 1
ATOM 4489 C CA . TYR C 1 178 ? -4.867 -24.480 -54.356 1.00 47.55 178 TYR A CA 1
ATOM 4490 C C . TYR C 1 178 ? -5.955 -23.437 -54.198 1.00 50.29 178 TYR A C 1
ATOM 4491 O O . TYR C 1 178 ? -5.892 -22.591 -53.309 1.00 51.72 178 TYR A O 1
ATOM 4500 N N . LEU C 1 179 ? -6.952 -23.497 -55.071 1.00 51.66 179 LEU A N 1
ATOM 4501 C CA . LEU C 1 179 ? -8.156 -22.689 -54.915 1.00 55.15 179 LEU A CA 1
ATOM 4502 C C . LEU C 1 179 ? -9.376 -23.534 -55.264 1.00 57.07 179 LEU A C 1
ATOM 4503 O O . LEU C 1 179 ? -9.687 -23.733 -56.440 1.00 56.73 179 LEU A O 1
ATOM 4508 N N . THR C 1 180 ? -10.047 -24.037 -54.229 1.00 59.49 180 THR A N 1
ATOM 4509 C CA . THR C 1 180 ? -11.189 -24.938 -54.390 1.00 61.86 180 THR A CA 1
ATOM 4510 C C . THR C 1 180 ? -12.465 -24.166 -54.729 1.00 65.57 180 THR A C 1
ATOM 4511 O O . THR C 1 180 ? -12.648 -23.030 -54.292 1.00 67.75 180 THR A O 1
ATOM 4515 N N . MET C 1 181 ? -13.350 -24.800 -55.495 1.00 66.85 181 MET A N 1
ATOM 4516 C CA . MET C 1 181 ? -14.579 -24.158 -55.974 1.00 70.65 181 MET A CA 1
ATOM 4517 C C . MET C 1 181 ? -15.662 -25.169 -56.343 1.00 72.71 181 MET A C 1
ATOM 4518 O O . MET C 1 181 ? -15.441 -26.381 -56.320 1.00 71.15 181 MET A O 1
ATOM 4523 N N . THR C 1 182 ? -16.836 -24.648 -56.685 1.00 76.71 182 THR A N 1
ATOM 4524 C CA . THR C 1 182 ? -17.877 -25.434 -57.339 1.00 78.92 182 THR A CA 1
ATOM 4525 C C . THR C 1 182 ? -17.674 -25.290 -58.846 1.00 76.92 182 THR A C 1
ATOM 4526 O O . THR C 1 182 ? -17.272 -24.227 -59.322 1.00 76.34 182 THR A O 1
ATOM 4530 N N . ALA C 1 183 ? -17.947 -26.356 -59.593 1.00 76.34 183 ALA A N 1
ATOM 4531 C CA . ALA C 1 183 ? -17.643 -26.393 -61.026 1.00 74.59 183 ALA A CA 1
ATOM 4532 C C . ALA C 1 183 ? -18.152 -25.159 -61.777 1.00 77.36 183 ALA A C 1
ATOM 4533 O O . ALA C 1 183 ? -17.398 -24.540 -62.528 1.00 75.62 183 ALA A O 1
ATOM 4535 N N . ASP C 1 184 ? -19.421 -24.802 -61.569 1.00 82.34 184 ASP A N 1
ATOM 4536 C CA . ASP C 1 184 ? -20.017 -23.636 -62.239 1.00 85.96 184 ASP A CA 1
ATOM 4537 C C . ASP C 1 184 ? -19.371 -22.316 -61.803 1.00 85.91 184 ASP A C 1
ATOM 4538 O O . ASP C 1 184 ? -19.356 -21.348 -62.566 1.00 87.63 184 ASP A O 1
ATOM 4543 N N . ALA C 1 185 ? -18.842 -22.286 -60.580 1.00 84.34 185 ALA A N 1
ATOM 4544 C CA . ALA C 1 185 ? -18.105 -21.126 -60.075 1.00 84.01 185 ALA A CA 1
ATOM 4545 C C . ALA C 1 185 ? -16.902 -20.808 -60.954 1.00 80.15 185 ALA A C 1
ATOM 4546 O O . ALA C 1 185 ? -16.581 -19.641 -61.176 1.00 81.58 185 ALA A O 1
ATOM 4548 N N . TRP C 1 186 ? -16.242 -21.853 -61.445 1.00 75.89 186 TRP A N 1
ATOM 4549 C CA . TRP C 1 186 ? -15.114 -21.703 -62.366 1.00 72.56 186 TRP A CA 1
ATOM 4550 C C . TRP C 1 186 ? -15.555 -21.131 -63.725 1.00 75.29 186 TRP A C 1
ATOM 4551 O O . TRP C 1 186 ? -14.973 -20.162 -64.214 1.00 75.73 186 TRP A O 1
ATOM 4562 N N . LYS C 1 187 ? -16.593 -21.720 -64.313 1.00 77.52 187 LYS A N 1
ATOM 4563 C CA . LYS C 1 187 ? -17.032 -21.357 -65.667 1.00 80.31 187 LYS A CA 1
ATOM 4564 C C . LYS C 1 187 ? -17.653 -19.963 -65.756 1.00 85.50 187 LYS A C 1
ATOM 4565 O O . LYS C 1 187 ? -17.538 -19.296 -66.785 1.00 87.72 187 LYS A O 1
ATOM 4571 N N . SER C 1 188 ? -18.309 -19.535 -64.682 1.00 88.00 188 SER A N 1
ATOM 4572 C CA . SER C 1 188 ? -18.942 -18.219 -64.624 1.00 93.66 188 SER A CA 1
ATOM 4573 C C . SER C 1 188 ? -17.932 -17.066 -64.631 1.00 93.27 188 SER A C 1
ATOM 4574 O O . SER C 1 188 ? -18.199 -16.010 -65.206 1.00 97.89 188 SER A O 1
ATOM 4577 N N . ARG C 1 189 ? -16.780 -17.275 -63.994 1.00 88.14 189 ARG A N 1
ATOM 4578 C CA . ARG C 1 189 ? -15.772 -16.219 -63.826 1.00 87.73 189 ARG A CA 1
ATOM 4579 C C . ARG C 1 189 ? -15.012 -15.888 -65.121 1.00 87.16 189 ARG A C 1
ATOM 4580 O O . ARG C 1 189 ? -14.999 -16.675 -66.068 1.00 85.54 189 ARG A O 1
ATOM 4588 N N . ASN C 1 190 ? -14.384 -14.711 -65.133 1.00 88.97 190 ASN A N 1
ATOM 4589 C CA . ASN C 1 190 ? -13.646 -14.196 -66.296 1.00 89.67 190 ASN A CA 1
ATOM 4590 C C . ASN C 1 190 ? -12.160 -14.549 -66.265 1.00 83.98 190 ASN A C 1
ATOM 4591 O O . ASN C 1 190 ? -11.653 -15.173 -67.192 1.00 81.72 190 ASN A O 1
ATOM 4596 N N . THR C 1 191 ? -11.469 -14.129 -65.205 1.00 82.08 191 THR A N 1
ATOM 4597 C CA . THR C 1 191 ? -10.019 -14.322 -65.085 1.00 77.47 191 THR A CA 1
ATOM 4598 C C . THR C 1 191 ? -9.600 -14.633 -63.650 1.00 73.77 191 THR A C 1
ATOM 4599 O O . THR C 1 191 ? -10.051 -13.978 -62.712 1.00 76.24 191 THR A O 1
ATOM 4603 N N . PHE C 1 192 ? -8.732 -15.632 -63.502 1.00 68.40 192 PHE A N 1
ATOM 4604 C CA . PHE C 1 192 ? -8.137 -15.991 -62.216 1.00 64.87 192 PHE A CA 1
ATOM 4605 C C . PHE C 1 192 ? -6.630 -15.753 -62.259 1.00 62.23 192 PHE A C 1
ATOM 4606 O O . PHE C 1 192 ? -6.003 -15.944 -63.301 1.00 61.41 192 PHE A O 1
ATOM 4614 N N . ILE C 1 193 ? -6.055 -15.345 -61.127 1.00 61.28 193 ILE A N 1
ATOM 4615 C CA . ILE C 1 193 ? -4.607 -15.155 -61.004 1.00 58.88 193 ILE A CA 1
ATOM 4616 C C . ILE C 1 193 ? -4.111 -15.576 -59.623 1.00 56.06 193 ILE A C 1
ATOM 4617 O O . ILE C 1 193 ? -4.806 -15.373 -58.630 1.00 57.48 193 ILE A O 1
ATOM 4622 N N . CYS C 1 194 ? -2.919 -16.170 -59.566 1.00 52.64 194 CYS A N 1
ATOM 4623 C CA . CYS C 1 194 ? -2.210 -16.353 -58.295 1.00 50.83 194 CYS A CA 1
ATOM 4624 C C . CYS C 1 194 ? -0.956 -15.461 -58.275 1.00 51.06 194 CYS A C 1
ATOM 4625 O O . CYS C 1 194 ? -0.052 -15.611 -59.103 1.00 49.80 194 CYS A O 1
ATOM 4628 N N . LYS C 1 195 ? -0.943 -14.500 -57.353 1.00 53.11 195 LYS A N 1
ATOM 4629 C CA . LYS C 1 195 ? 0.238 -13.686 -57.090 1.00 53.54 195 LYS A CA 1
ATOM 4630 C C . LYS C 1 195 ? 1.086 -14.380 -56.034 1.00 50.53 195 LYS A C 1
ATOM 4631 O O . LYS C 1 195 ? 0.578 -14.773 -54.982 1.00 50.18 195 LYS A O 1
ATOM 4637 N N . VAL C 1 196 ? 2.374 -14.541 -56.326 1.00 48.83 196 VAL A N 1
ATOM 4638 C CA . VAL C 1 196 ? 3.343 -15.040 -55.359 1.00 46.70 196 VAL A CA 1
ATOM 4639 C C . VAL C 1 196 ? 4.313 -13.910 -55.063 1.00 48.46 196 VAL A C 1
ATOM 4640 O O . VAL C 1 196 ? 4.962 -13.394 -55.973 1.00 49.38 196 VAL A O 1
ATOM 4644 N N . THR C 1 197 ? 4.395 -13.520 -53.795 1.00 49.44 197 THR A N 1
ATOM 4645 C CA . THR C 1 197 ? 5.391 -12.554 -53.351 1.00 51.08 197 THR A CA 1
ATOM 4646 C C . THR C 1 197 ? 6.587 -13.286 -52.747 1.00 48.73 197 THR A C 1
ATOM 4647 O O . THR C 1 197 ? 6.435 -14.324 -52.095 1.00 46.81 197 THR A O 1
ATOM 4651 N N . HIS C 1 198 ? 7.775 -12.740 -52.990 1.00 49.39 198 HIS A N 1
ATOM 4652 C CA . HIS C 1 198 ? 9.013 -13.231 -52.392 1.00 47.95 198 HIS A CA 1
ATOM 4653 C C . HIS C 1 198 ? 10.027 -12.090 -52.403 1.00 50.34 198 HIS A C 1
ATOM 4654 O O . HIS C 1 198 ? 10.243 -11.459 -53.439 1.00 51.90 198 HIS A O 1
ATOM 4661 N N . GLY C 1 199 ? 10.646 -11.827 -51.257 1.00 51.07 199 GLY A N 1
ATOM 4662 C CA . GLY C 1 199 ? 11.501 -10.652 -51.114 1.00 53.95 199 GLY A CA 1
ATOM 4663 C C . GLY C 1 199 ? 10.713 -9.404 -51.471 1.00 57.47 199 GLY A C 1
ATOM 4664 O O . GLY C 1 199 ? 9.592 -9.215 -50.998 1.00 58.46 199 GLY A O 1
ATOM 4665 N N . GLY C 1 200 ? 11.293 -8.560 -52.319 1.00 60.06 200 GLY A N 1
ATOM 4666 C CA . GLY C 1 200 ? 10.597 -7.391 -52.851 1.00 64.12 200 GLY A CA 1
ATOM 4667 C C . GLY C 1 200 ? 10.165 -7.638 -54.282 1.00 64.03 200 GLY A C 1
ATOM 4668 O O . GLY C 1 200 ? 10.389 -6.799 -55.158 1.00 67.39 200 GLY A O 1
ATOM 4669 N N . ASN C 1 201 ? 9.545 -8.794 -54.514 1.00 60.61 203 ASN A N 1
ATOM 4670 C CA . ASN C 1 201 ? 9.177 -9.230 -55.863 1.00 60.21 203 ASN A CA 1
ATOM 4671 C C . ASN C 1 201 ? 7.789 -9.852 -55.940 1.00 58.84 203 ASN A C 1
ATOM 4672 O O . ASN C 1 201 ? 7.288 -10.406 -54.964 1.00 56.97 203 ASN A O 1
ATOM 4677 N N . THR C 1 202 ? 7.187 -9.756 -57.122 1.00 60.30 204 THR A N 1
ATOM 4678 C CA . THR C 1 202 ? 5.874 -10.326 -57.391 1.00 59.49 204 THR A CA 1
ATOM 4679 C C . THR C 1 202 ? 5.912 -11.036 -58.741 1.00 58.53 204 THR A C 1
ATOM 4680 O O . THR C 1 202 ? 6.600 -10.596 -59.662 1.00 60.50 204 THR A O 1
ATOM 4684 N N . VAL C 1 203 ? 5.180 -12.141 -58.845 1.00 55.94 205 VAL A N 1
ATOM 4685 C CA . VAL C 1 203 ? 5.139 -12.936 -60.068 1.00 55.08 205 VAL A CA 1
ATOM 4686 C C . VAL C 1 203 ? 3.722 -13.464 -60.282 1.00 54.72 205 VAL A C 1
ATOM 4687 O O . VAL C 1 203 ? 3.238 -14.270 -59.495 1.00 52.30 205 VAL A O 1
ATOM 4691 N N . GLU C 1 204 ? 3.067 -13.002 -61.345 1.00 57.74 206 GLU A N 1
ATOM 4692 C CA . GLU C 1 204 ? 1.666 -13.330 -61.608 1.00 58.39 206 GLU A CA 1
ATOM 4693 C C . GLU C 1 204 ? 1.519 -14.356 -62.721 1.00 57.07 206 GLU A C 1
ATOM 4694 O O . GLU C 1 204 ? 2.394 -14.485 -63.573 1.00 57.27 206 GLU A O 1
ATOM 4700 N N . LYS C 1 205 ? 0.406 -15.084 -62.693 1.00 56.17 207 LYS A N 1
ATOM 4701 C CA . LYS C 1 205 ? 0.052 -16.037 -63.742 1.00 55.49 207 LYS A CA 1
ATOM 4702 C C . LYS C 1 205 ? -1.455 -16.032 -63.927 1.00 57.37 207 LYS A C 1
ATOM 4703 O O . LYS C 1 205 ? -2.194 -15.922 -62.957 1.00 57.39 207 LYS A O 1
ATOM 4709 N N . SER C 1 206 ? -1.904 -16.164 -65.171 1.00 59.43 208 SER A N 1
ATOM 4710 C CA . SER C 1 206 ? -3.314 -15.987 -65.507 1.00 62.24 208 SER A CA 1
ATOM 4711 C C . SER C 1 206 ? -4.015 -17.289 -65.874 1.00 60.42 208 SER A C 1
ATOM 4712 O O . SER C 1 206 ? -3.381 -18.317 -66.108 1.00 57.44 208 SER A O 1
ATOM 4715 N N . LEU C 1 207 ? -5.341 -17.225 -65.910 1.00 62.74 209 LEU A N 1
ATOM 4716 C CA . LEU C 1 207 ? -6.179 -18.375 -66.225 1.00 61.82 209 LEU A CA 1
ATOM 4717 C C . LEU C 1 207 ? -7.612 -17.887 -66.426 1.00 65.95 209 LEU A C 1
ATOM 4718 O O . LEU C 1 207 ? -8.278 -17.475 -65.471 1.00 67.08 209 LEU A O 1
ATOM 4723 N N . SER C 1 208 ? -8.066 -17.916 -67.677 1.00 68.64 210 SER A N 1
ATOM 4724 C CA . SER C 1 208 ? -9.392 -17.444 -68.045 1.00 73.12 210 SER A CA 1
ATOM 4725 C C . SER C 1 208 ? -10.183 -18.580 -68.700 1.00 72.87 210 SER A C 1
ATOM 4726 O O . SER C 1 208 ? -9.692 -19.203 -69.641 1.00 71.99 210 SER A O 1
ATOM 4729 N N . PRO C 1 209 ? -11.403 -18.869 -68.200 1.00 74.09 211 PRO A N 1
ATOM 4730 C CA . PRO C 1 209 ? -12.218 -19.888 -68.863 1.00 74.47 211 PRO A CA 1
ATOM 4731 C C . PRO C 1 209 ? -12.841 -19.375 -70.164 1.00 79.35 211 PRO A C 1
ATOM 4732 O O . PRO C 1 209 ? -13.604 -20.094 -70.812 1.00 80.42 211 PRO A O 1
ATOM 4736 N N . GLN D 2 1 ? 25.001 -42.095 -22.661 1.00 64.71 1 GLN B N 1
ATOM 4737 C CA . GLN D 2 1 ? 24.166 -43.038 -21.857 1.00 64.48 1 GLN B CA 1
ATOM 4738 C C . GLN D 2 1 ? 22.737 -42.521 -21.686 1.00 60.20 1 GLN B C 1
ATOM 4739 O O . GLN D 2 1 ? 21.778 -43.193 -22.078 1.00 59.91 1 GLN B O 1
ATOM 4745 N N . VAL D 2 2 ? 22.609 -41.331 -21.097 1.00 57.37 2 VAL B N 1
ATOM 4746 C CA . VAL D 2 2 ? 21.305 -40.770 -20.724 1.00 53.82 2 VAL B CA 1
ATOM 4747 C C . VAL D 2 2 ? 20.387 -40.650 -21.944 1.00 52.26 2 VAL B C 1
ATOM 4748 O O . VAL D 2 2 ? 20.683 -39.920 -22.888 1.00 51.72 2 VAL B O 1
ATOM 4752 N N . GLN D 2 3 ? 19.275 -41.378 -21.907 1.00 51.83 3 GLN B N 1
ATOM 4753 C CA . GLN D 2 3 ? 18.412 -41.541 -23.072 1.00 51.31 3 GLN B CA 1
ATOM 4754 C C . GLN D 2 3 ? 16.940 -41.659 -22.700 1.00 49.75 3 GLN B C 1
ATOM 4755 O O . GLN D 2 3 ? 16.576 -42.437 -21.817 1.00 50.70 3 GLN B O 1
ATOM 4761 N N . LEU D 2 4 ? 16.108 -40.889 -23.397 1.00 47.82 4 LEU B N 1
ATOM 4762 C CA . LEU D 2 4 ? 14.661 -40.930 -23.233 1.00 46.85 4 LEU B CA 1
ATOM 4763 C C . LEU D 2 4 ? 14.023 -41.265 -24.582 1.00 47.57 4 LEU B C 1
ATOM 4764 O O . LEU D 2 4 ? 14.320 -40.625 -25.592 1.00 47.07 4 LEU B O 1
ATOM 4769 N N . LYS D 2 5 ? 13.161 -42.277 -24.594 1.00 49.10 5 LYS B N 1
ATOM 4770 C CA . LYS D 2 5 ? 12.442 -42.674 -25.801 1.00 50.25 5 LYS B CA 1
ATOM 4771 C C . LYS D 2 5 ? 10.943 -42.704 -25.538 1.00 49.96 5 LYS B C 1
ATOM 4772 O O . LYS D 2 5 ? 10.482 -43.442 -24.665 1.00 51.21 5 LYS B O 1
ATOM 4778 N N . GLU D 2 6 ? 10.191 -41.901 -26.292 1.00 48.73 6 GLU B N 1
ATOM 4779 C CA . GLU D 2 6 ? 8.738 -41.849 -26.150 1.00 49.09 6 GLU B CA 1
ATOM 4780 C C . GLU D 2 6 ? 8.083 -42.987 -26.922 1.00 51.94 6 GLU B C 1
ATOM 4781 O O . GLU D 2 6 ? 8.629 -43.482 -27.909 1.00 53.30 6 GLU B O 1
ATOM 4787 N N . SER D 2 7 ? 6.903 -43.389 -26.466 1.00 53.14 7 SER B N 1
ATOM 4788 C CA . SER D 2 7 ? 6.134 -44.431 -27.127 1.00 56.35 7 SER B CA 1
ATOM 4789 C C . SER D 2 7 ? 4.652 -44.225 -26.853 1.00 57.21 7 SER B C 1
ATOM 4790 O O . SER D 2 7 ? 4.281 -43.559 -25.887 1.00 55.67 7 SER B O 1
ATOM 4793 N N . GLY D 2 8 ? 3.818 -44.795 -27.718 1.00 60.04 8 GLY B N 1
ATOM 4794 C CA . GLY D 2 8 ? 2.367 -44.640 -27.634 1.00 61.69 8 GLY B CA 1
ATOM 4795 C C . GLY D 2 8 ? 1.738 -44.503 -29.010 1.00 63.30 8 GLY B C 1
ATOM 4796 O O . GLY D 2 8 ? 2.448 -44.319 -29.999 1.00 62.48 8 GLY B O 1
ATOM 4797 N N . PRO D 2 9 ? 0.394 -44.569 -29.080 1.00 65.92 9 PRO B N 1
ATOM 4798 C CA . PRO D 2 9 ? -0.335 -44.603 -30.352 1.00 68.28 9 PRO B CA 1
ATOM 4799 C C . PRO D 2 9 ? -0.317 -43.270 -31.105 1.00 65.89 9 PRO B C 1
ATOM 4800 O O . PRO D 2 9 ? -0.421 -42.204 -30.487 1.00 63.64 9 PRO B O 1
ATOM 4804 N N . GLY D 2 10 ? -0.194 -43.339 -32.430 1.00 66.80 10 GLY B N 1
ATOM 4805 C CA . GLY D 2 10 ? -0.157 -42.144 -33.265 1.00 64.93 10 GLY B CA 1
ATOM 4806 C C . GLY D 2 10 ? -1.533 -41.535 -33.464 1.00 66.78 10 GLY B C 1
ATOM 4807 O O . GLY D 2 10 ? -1.796 -40.418 -33.015 1.00 65.04 10 GLY B O 1
ATOM 4808 N N . LEU D 2 11 ? -2.416 -42.286 -34.119 1.00 70.78 11 LEU B N 1
ATOM 4809 C CA . LEU D 2 11 ? -3.713 -41.769 -34.562 1.00 73.37 11 LEU B CA 1
ATOM 4810 C C . LEU D 2 11 ? -4.823 -42.046 -33.552 1.00 75.75 11 LEU B C 1
ATOM 4811 O O . LEU D 2 11 ? -5.096 -43.200 -33.226 1.00 78.48 11 LEU B O 1
ATOM 4816 N N . LEU D 2 12 ? -5.458 -40.982 -33.068 1.00 75.16 12 LEU B N 1
ATOM 4817 C CA . LEU D 2 12 ? -6.621 -41.089 -32.189 1.00 78.18 12 LEU B CA 1
ATOM 4818 C C . LEU D 2 12 ? -7.767 -40.270 -32.769 1.00 81.16 12 LEU B C 1
ATOM 4819 O O . LEU D 2 12 ? -7.616 -39.644 -33.816 1.00 80.68 12 LEU B O 1
ATOM 4824 N N . GLN D 2 13 ? -8.910 -40.279 -32.086 1.00 84.72 13 GLN B N 1
ATOM 4825 C CA . GLN D 2 13 ? -10.086 -39.513 -32.518 1.00 88.38 13 GLN B CA 1
ATOM 4826 C C . GLN D 2 13 ? -10.651 -38.696 -31.354 1.00 88.95 13 GLN B C 1
ATOM 4827 O O . GLN D 2 13 ? -10.382 -39.019 -30.197 1.00 87.73 13 GLN B O 1
ATOM 4833 N N . PRO D 2 14 ? -11.447 -37.645 -31.649 1.00 91.31 14 PRO B N 1
ATOM 4834 C CA . PRO D 2 14 ? -11.834 -36.633 -30.648 1.00 91.76 14 PRO B CA 1
ATOM 4835 C C . PRO D 2 14 ? -12.676 -37.136 -29.465 1.00 95.35 14 PRO B C 1
ATOM 4836 O O . PRO D 2 14 ? -13.698 -36.525 -29.124 1.00 99.61 14 PRO B O 1
ATOM 4840 N N . SER D 2 15 ? -12.228 -38.229 -28.843 1.00 93.98 15 SER B N 1
ATOM 4841 C CA . SER D 2 15 ? -12.911 -38.825 -27.691 1.00 97.28 15 SER B CA 1
ATOM 4842 C C . SER D 2 15 ? -11.936 -39.600 -26.802 1.00 93.54 15 SER B C 1
ATOM 4843 O O . SER D 2 15 ? -11.957 -39.456 -25.580 1.00 93.44 15 SER B O 1
ATOM 4846 N N . GLN D 2 16 ? -11.086 -40.411 -27.433 1.00 90.88 16 GLN B N 1
ATOM 4847 C CA . GLN D 2 16 ? -10.149 -41.304 -26.740 1.00 88.09 16 GLN B CA 1
ATOM 4848 C C . GLN D 2 16 ? -9.171 -40.573 -25.816 1.00 83.16 16 GLN B C 1
ATOM 4849 O O . GLN D 2 16 ? -9.040 -39.349 -25.863 1.00 81.27 16 GLN B O 1
ATOM 4855 N N . THR D 2 17 ? -8.482 -41.348 -24.983 1.00 81.50 17 THR B N 1
ATOM 4856 C CA . THR D 2 17 ? -7.505 -40.815 -24.039 1.00 77.32 17 THR B CA 1
ATOM 4857 C C . THR D 2 17 ? -6.081 -41.160 -24.479 1.00 72.97 17 THR B C 1
ATOM 4858 O O . THR D 2 17 ? -5.692 -42.330 -24.498 1.00 73.42 17 THR B O 1
ATOM 4862 N N . LEU D 2 18 ? -5.312 -40.131 -24.834 1.00 69.26 18 LEU B N 1
ATOM 4863 C CA . LEU D 2 18 ? -3.912 -40.301 -25.221 1.00 65.37 18 LEU B CA 1
ATOM 4864 C C . LEU D 2 18 ? -3.086 -40.830 -24.055 1.00 63.76 18 LEU B C 1
ATOM 4865 O O . LEU D 2 18 ? -3.200 -40.339 -22.930 1.00 63.56 18 LEU B O 1
ATOM 4870 N N . SER D 2 19 ? -2.252 -41.826 -24.337 1.00 63.07 19 SER B N 1
ATOM 4871 C CA . SER D 2 19 ? -1.357 -42.394 -23.339 1.00 61.69 19 SER B CA 1
ATOM 4872 C C . SER D 2 19 ? 0.023 -42.606 -23.945 1.00 58.98 19 SER B C 1
ATOM 4873 O O . SER D 2 19 ? 0.183 -43.381 -24.887 1.00 60.21 19 SER B O 1
ATOM 4876 N N . LEU D 2 20 ? 1.009 -41.893 -23.411 1.00 55.82 20 LEU B N 1
ATOM 4877 C CA . LEU D 2 20 ? 2.391 -42.037 -23.851 1.00 53.69 20 LEU B CA 1
ATOM 4878 C C . LEU D 2 20 ? 3.252 -42.531 -22.689 1.00 53.10 20 LEU B C 1
ATOM 4879 O O . LEU D 2 20 ? 2.943 -42.265 -21.520 1.00 53.15 20 LEU B O 1
ATOM 4884 N N . THR D 2 21 ? 4.313 -43.269 -23.019 1.00 52.93 21 THR B N 1
ATOM 4885 C CA . THR D 2 21 ? 5.289 -43.728 -22.033 1.00 52.57 21 THR B CA 1
ATOM 4886 C C . THR D 2 21 ? 6.684 -43.320 -22.469 1.00 50.44 21 THR B C 1
ATOM 4887 O O . THR D 2 21 ? 7.192 -43.797 -23.485 1.00 51.16 21 THR B O 1
ATOM 4891 N N . CYS D 2 22 ? 7.290 -42.425 -21.696 1.00 48.41 22 CYS B N 1
ATOM 4892 C CA . CYS D 2 22 ? 8.672 -42.017 -21.903 1.00 46.57 22 CYS B CA 1
ATOM 4893 C C . CYS D 2 22 ? 9.553 -42.938 -21.068 1.00 47.67 22 CYS B C 1
ATOM 4894 O O . CYS D 2 22 ? 9.554 -42.861 -19.836 1.00 47.50 22 CYS B O 1
ATOM 4897 N N . THR D 2 23 ? 10.270 -43.835 -21.745 1.00 49.10 23 THR B N 1
ATOM 4898 C CA . THR D 2 23 ? 11.142 -44.793 -21.079 1.00 50.78 23 THR B CA 1
ATOM 4899 C C . THR D 2 23 ? 12.531 -44.200 -20.966 1.00 49.37 23 THR B C 1
ATOM 4900 O O . THR D 2 23 ? 13.135 -43.836 -21.967 1.00 48.79 23 THR B O 1
ATOM 4904 N N . VAL D 2 24 ? 13.032 -44.112 -19.741 1.00 49.20 24 VAL B N 1
ATOM 4905 C CA . VAL D 2 24 ? 14.334 -43.514 -19.469 1.00 48.44 24 VAL B CA 1
ATOM 4906 C C . VAL D 2 24 ? 15.382 -44.614 -19.389 1.00 51.26 24 VAL B C 1
ATOM 4907 O O . VAL D 2 24 ? 15.054 -45.753 -19.068 1.00 53.77 24 VAL B O 1
ATOM 4911 N N . SER D 2 25 ? 16.634 -44.277 -19.687 1.00 51.38 25 SER B N 1
ATOM 4912 C CA . SER D 2 25 ? 17.737 -45.228 -19.562 1.00 54.74 25 SER B CA 1
ATOM 4913 C C . SER D 2 25 ? 19.073 -44.505 -19.447 1.00 54.69 25 SER B C 1
ATOM 4914 O O . SER D 2 25 ? 19.272 -43.461 -20.064 1.00 52.82 25 SER B O 1
ATOM 4917 N N . GLY D 2 26 ? 19.990 -45.072 -18.666 1.00 57.25 26 GLY B N 1
ATOM 4918 C CA . GLY D 2 26 ? 21.278 -44.431 -18.383 1.00 57.78 26 GLY B CA 1
ATOM 4919 C C . GLY D 2 26 ? 21.287 -43.643 -17.079 1.00 56.11 26 GLY B C 1
ATOM 4920 O O . GLY D 2 26 ? 22.347 -43.213 -16.616 1.00 57.21 26 GLY B O 1
ATOM 4921 N N . ILE D 2 27 ? 20.102 -43.451 -16.494 1.00 53.80 27 ILE B N 1
ATOM 4922 C CA . ILE D 2 27 ? 19.938 -42.774 -15.205 1.00 52.44 27 ILE B CA 1
ATOM 4923 C C . ILE D 2 27 ? 18.810 -43.457 -14.428 1.00 52.38 27 ILE B C 1
ATOM 4924 O O . ILE D 2 27 ? 18.376 -44.546 -14.803 1.00 53.79 27 ILE B O 1
ATOM 4929 N N . SER D 2 28 ? 18.349 -42.831 -13.349 1.00 51.16 28 SER B N 1
ATOM 4930 C CA . SER D 2 28 ? 17.257 -43.376 -12.550 1.00 51.63 28 SER B CA 1
ATOM 4931 C C . SER D 2 28 ? 16.195 -42.321 -12.282 1.00 49.22 28 SER B C 1
ATOM 4932 O O . SER D 2 28 ? 16.508 -41.188 -11.914 1.00 48.21 28 SER B O 1
ATOM 4935 N N . LEU D 2 29 ? 14.935 -42.707 -12.447 1.00 49.08 29 LEU B N 1
ATOM 4936 C CA . LEU D 2 29 ? 13.813 -41.806 -12.200 1.00 47.61 29 LEU B CA 1
ATOM 4937 C C . LEU D 2 29 ? 13.744 -41.389 -10.735 1.00 48.40 29 LEU B C 1
ATOM 4938 O O . LEU D 2 29 ? 13.273 -40.295 -10.424 1.00 47.53 29 LEU B O 1
ATOM 4943 N N . SER D 2 30 ? 14.225 -42.253 -9.843 1.00 50.57 30 SER B N 1
ATOM 4944 C CA . SER D 2 30 ? 14.202 -41.977 -8.406 1.00 51.75 30 SER B CA 1
ATOM 4945 C C . SER D 2 30 ? 15.049 -40.766 -8.007 1.00 51.06 30 SER B C 1
ATOM 4946 O O . SER D 2 30 ? 14.853 -40.211 -6.923 1.00 51.99 30 SER B O 1
ATOM 4949 N N . ASP D 2 31 ? 15.981 -40.356 -8.868 1.00 50.01 31 ASP B N 1
ATOM 4950 C CA . ASP D 2 31 ? 16.787 -39.156 -8.613 1.00 49.65 31 ASP B CA 1
ATOM 4951 C C . ASP D 2 31 ? 16.860 -38.192 -9.812 1.00 47.57 31 ASP B C 1
ATOM 4952 O O . ASP D 2 31 ? 17.784 -37.387 -9.917 1.00 47.59 31 ASP B O 1
ATOM 4957 N N . TYR D 2 32 ? 15.864 -38.256 -10.693 1.00 46.13 32 TYR B N 1
ATOM 4958 C CA . TYR D 2 32 ? 15.720 -37.282 -11.775 1.00 44.43 32 TYR B CA 1
ATOM 4959 C C . TYR D 2 32 ? 14.256 -37.133 -12.189 1.00 43.46 32 TYR B C 1
ATOM 4960 O O . TYR D 2 32 ? 13.565 -38.128 -12.428 1.00 43.74 32 TYR B O 1
ATOM 4969 N N . GLY D 2 33 ? 13.794 -35.888 -12.274 1.00 42.77 33 GLY B N 1
ATOM 4970 C CA . GLY D 2 33 ? 12.444 -35.588 -12.742 1.00 42.31 33 GLY B CA 1
ATOM 4971 C C . GLY D 2 33 ? 12.368 -35.553 -14.257 1.00 40.93 33 GLY B C 1
ATOM 4972 O O . GLY D 2 33 ? 13.387 -35.446 -14.935 1.00 40.28 33 GLY B O 1
ATOM 4973 N N . VAL D 2 34 ? 11.151 -35.633 -14.787 1.00 40.92 34 VAL B N 1
ATOM 4974 C CA . VAL D 2 34 ? 10.932 -35.703 -16.230 1.00 40.05 34 VAL B CA 1
ATOM 4975 C C . VAL D 2 34 ? 9.827 -34.745 -16.660 1.00 40.28 34 VAL B C 1
ATOM 4976 O O . VAL D 2 34 ? 8.740 -34.751 -16.078 1.00 41.52 34 VAL B O 1
ATOM 4980 N N . HIS D 2 35 ? 10.114 -33.928 -17.676 1.00 39.54 35 HIS B N 1
ATOM 4981 C CA . HIS D 2 35 ? 9.150 -32.966 -18.209 1.00 40.00 35 HIS B CA 1
ATOM 4982 C C . HIS D 2 35 ? 8.459 -33.523 -19.443 1.00 39.96 35 HIS B C 1
ATOM 4983 O O . HIS D 2 35 ? 9.036 -34.357 -20.144 1.00 39.43 35 HIS B O 1
ATOM 4990 N N . TRP D 2 36 ? 7.234 -33.047 -19.705 1.00 40.99 36 TRP B N 1
ATOM 4991 C CA . TRP D 2 36 ? 6.525 -33.285 -20.978 1.00 41.02 36 TRP B CA 1
ATOM 4992 C C . TRP D 2 36 ? 6.235 -31.954 -21.702 1.00 41.20 36 TRP B C 1
ATOM 4993 O O . TRP D 2 36 ? 5.551 -31.079 -21.162 1.00 42.42 36 TRP B O 1
ATOM 5004 N N . VAL D 2 37 ? 6.761 -31.815 -22.920 1.00 40.14 37 VAL B N 1
ATOM 5005 C CA . VAL D 2 37 ? 6.550 -30.622 -23.748 1.00 40.65 37 VAL B CA 1
ATOM 5006 C C . VAL D 2 37 ? 5.887 -31.038 -25.056 1.00 41.07 37 VAL B C 1
ATOM 5007 O O . VAL D 2 37 ? 6.144 -32.139 -25.551 1.00 40.45 37 VAL B O 1
ATOM 5011 N N . ARG D 2 38 ? 5.040 -30.165 -25.612 1.00 42.50 38 ARG B N 1
ATOM 5012 C CA . ARG D 2 38 ? 4.421 -30.407 -26.928 1.00 43.21 38 ARG B CA 1
ATOM 5013 C C . ARG D 2 38 ? 4.517 -29.203 -27.868 1.00 43.74 38 ARG B C 1
ATOM 5014 O O . ARG D 2 38 ? 4.767 -28.083 -27.427 1.00 44.22 38 ARG B O 1
ATOM 5022 N N . GLN D 2 39 ? 4.295 -29.451 -29.158 1.00 44.09 39 GLN B N 1
ATOM 5023 C CA . GLN D 2 39 ? 4.506 -28.449 -30.201 1.00 44.69 39 GLN B CA 1
ATOM 5024 C C . GLN D 2 39 ? 3.574 -28.691 -31.389 1.00 46.44 39 GLN B C 1
ATOM 5025 O O . GLN D 2 39 ? 3.801 -29.603 -32.187 1.00 46.02 39 GLN B O 1
ATOM 5031 N N . ALA D 2 40 ? 2.531 -27.868 -31.501 1.00 48.94 40 ALA B N 1
ATOM 5032 C CA . ALA D 2 40 ? 1.531 -28.000 -32.569 1.00 51.20 40 ALA B CA 1
ATOM 5033 C C . ALA D 2 40 ? 2.126 -27.624 -33.926 1.00 51.15 40 ALA B C 1
ATOM 5034 O O . ALA D 2 40 ? 2.948 -26.714 -34.000 1.00 50.61 40 ALA B O 1
ATOM 5036 N N . PRO D 2 41 ? 1.706 -28.317 -35.004 1.00 52.24 41 PRO B N 1
ATOM 5037 C CA . PRO D 2 41 ? 2.272 -28.116 -36.337 1.00 52.50 41 PRO B CA 1
ATOM 5038 C C . PRO D 2 41 ? 2.606 -26.655 -36.656 1.00 53.37 41 PRO B C 1
ATOM 5039 O O . PRO D 2 41 ? 1.706 -25.816 -36.746 1.00 55.95 41 PRO B O 1
ATOM 5043 N N . GLY D 2 42 ? 3.898 -26.360 -36.795 1.00 51.77 42 GLY B N 1
ATOM 5044 C CA . GLY D 2 42 ? 4.361 -25.008 -37.115 1.00 52.77 42 GLY B CA 1
ATOM 5045 C C . GLY D 2 42 ? 4.151 -23.973 -36.020 1.00 53.53 42 GLY B C 1
ATOM 5046 O O . GLY D 2 42 ? 4.133 -22.776 -36.297 1.00 55.42 42 GLY B O 1
ATOM 5047 N N . LYS D 2 43 ? 3.991 -24.432 -34.780 1.00 52.50 43 LYS B N 1
ATOM 5048 C CA . LYS D 2 43 ? 3.863 -23.543 -33.625 1.00 53.45 43 LYS B CA 1
ATOM 5049 C C . LYS D 2 43 ? 4.994 -23.789 -32.621 1.00 51.09 43 LYS B C 1
ATOM 5050 O O . LYS D 2 43 ? 5.824 -24.680 -32.803 1.00 48.85 43 LYS B O 1
ATOM 5056 N N . GLY D 2 44 ? 5.031 -22.975 -31.572 1.00 52.13 44 GLY B N 1
ATOM 5057 C CA . GLY D 2 44 ? 6.091 -23.047 -30.580 1.00 50.43 44 GLY B CA 1
ATOM 5058 C C . GLY D 2 44 ? 5.910 -24.170 -29.583 1.00 48.80 44 GLY B C 1
ATOM 5059 O O . GLY D 2 44 ? 4.883 -24.853 -29.572 1.00 49.20 44 GLY B O 1
ATOM 5060 N N . LEU D 2 45 ? 6.921 -24.346 -28.736 1.00 47.38 45 LEU B N 1
ATOM 5061 C CA . LEU D 2 45 ? 6.904 -25.372 -27.702 1.00 45.95 45 LEU B CA 1
ATOM 5062 C C . LEU D 2 45 ? 6.018 -24.924 -26.541 1.00 47.78 45 LEU B C 1
ATOM 5063 O O . LEU D 2 45 ? 6.057 -23.763 -26.133 1.00 49.66 45 LEU B O 1
ATOM 5068 N N . GLU D 2 46 ? 5.207 -25.848 -26.034 1.00 47.74 46 GLU B N 1
ATOM 5069 C CA . GLU D 2 46 ? 4.344 -25.597 -24.889 1.00 49.67 46 GLU B CA 1
ATOM 5070 C C . GLU D 2 46 ? 4.637 -26.638 -23.814 1.00 48.04 46 GLU B C 1
ATOM 5071 O O . GLU D 2 46 ? 4.553 -27.836 -24.077 1.00 46.82 46 GLU B O 1
ATOM 5077 N N . TRP D 2 47 ? 4.985 -26.180 -22.613 1.00 48.45 47 TRP B N 1
ATOM 5078 C CA . TRP D 2 47 ? 5.258 -27.079 -21.485 1.00 47.43 47 TRP B CA 1
ATOM 5079 C C . TRP D 2 47 ? 3.952 -27.590 -20.891 1.00 49.23 47 TRP B C 1
ATOM 5080 O O . TRP D 2 47 ? 3.057 -26.802 -20.561 1.00 52.10 47 TRP B O 1
ATOM 5091 N N . MET D 2 48 ? 3.855 -28.909 -20.744 1.00 47.95 48 MET B N 1
ATOM 5092 C CA . MET D 2 48 ? 2.642 -29.537 -20.224 1.00 49.81 48 MET B CA 1
ATOM 5093 C C . MET D 2 48 ? 2.771 -29.747 -18.721 1.00 50.29 48 MET B C 1
ATOM 5094 O O . MET D 2 48 ? 1.963 -29.236 -17.951 1.00 53.24 48 MET B O 1
ATOM 5099 N N . GLY D 2 49 ? 3.801 -30.476 -18.306 1.00 47.97 49 GLY B N 1
ATOM 5100 C CA . GLY D 2 49 ? 4.019 -30.740 -16.888 1.00 48.54 49 GLY B CA 1
ATOM 5101 C C . GLY D 2 49 ? 5.348 -31.393 -16.554 1.00 46.20 49 GLY B C 1
ATOM 5102 O O . GLY D 2 49 ? 6.151 -31.701 -17.434 1.00 44.19 49 GLY B O 1
ATOM 5103 N N . ILE D 2 50 ? 5.576 -31.598 -15.264 1.00 46.89 50 ILE B N 1
ATOM 5104 C CA . ILE D 2 50 ? 6.759 -32.295 -14.785 1.00 45.34 50 ILE B CA 1
ATOM 5105 C C . ILE D 2 50 ? 6.334 -33.256 -13.693 1.00 46.75 50 ILE B C 1
ATOM 5106 O O . ILE D 2 50 ? 5.368 -32.986 -12.974 1.00 49.16 50 ILE B O 1
ATOM 5111 N N . ILE D 2 51 ? 7.042 -34.380 -13.588 1.00 45.68 51 ILE B N 1
ATOM 5112 C CA . ILE D 2 51 ? 6.972 -35.237 -12.402 1.00 46.88 51 ILE B CA 1
ATOM 5113 C C . ILE D 2 51 ? 8.381 -35.309 -11.809 1.00 46.06 51 ILE B C 1
ATOM 5114 O O . ILE D 2 51 ? 9.320 -35.744 -12.474 1.00 44.66 51 ILE B O 1
ATOM 5119 N N . GLY D 2 52 ? 8.525 -34.852 -10.567 1.00 47.40 52 GLY B N 1
ATOM 5120 C CA . GLY D 2 52 ? 9.842 -34.676 -9.948 1.00 47.13 52 GLY B CA 1
ATOM 5121 C C . GLY D 2 52 ? 10.517 -35.965 -9.520 1.00 47.20 52 GLY B C 1
ATOM 5122 O O . GLY D 2 52 ? 9.933 -37.046 -9.618 1.00 47.69 52 GLY B O 1
ATOM 5123 N N . HIS D 2 53 ? 11.751 -35.848 -9.037 1.00 47.20 53 HIS B N 1
ATOM 5124 C CA . HIS D 2 53 ? 12.528 -37.022 -8.629 1.00 47.82 53 HIS B CA 1
ATOM 5125 C C . HIS D 2 53 ? 11.988 -37.677 -7.359 1.00 49.92 53 HIS B C 1
ATOM 5126 O O . HIS D 2 53 ? 12.167 -38.876 -7.160 1.00 50.72 53 HIS B O 1
ATOM 5133 N N . ALA D 2 54 ? 11.332 -36.887 -6.509 1.00 51.23 54 ALA B N 1
ATOM 5134 C CA . ALA D 2 54 ? 10.681 -37.405 -5.304 1.00 53.59 54 ALA B CA 1
ATOM 5135 C C . ALA D 2 54 ? 9.201 -37.759 -5.541 1.00 54.37 54 ALA B C 1
ATOM 5136 O O . ALA D 2 54 ? 8.501 -38.149 -4.600 1.00 56.78 54 ALA B O 1
ATOM 5138 N N . GLY D 2 55 ? 8.729 -37.619 -6.785 1.00 52.68 55 GLY B N 1
ATOM 5139 C CA . GLY D 2 55 ? 7.372 -38.028 -7.164 1.00 53.61 55 GLY B CA 1
ATOM 5140 C C . GLY D 2 55 ? 6.351 -36.906 -7.293 1.00 54.43 55 GLY B C 1
ATOM 5141 O O . GLY D 2 55 ? 5.298 -37.098 -7.909 1.00 55.04 55 GLY B O 1
ATOM 5142 N N . GLY D 2 56 ? 6.645 -35.743 -6.709 1.00 54.91 56 GLY B N 1
ATOM 5143 C CA . GLY D 2 56 ? 5.743 -34.590 -6.774 1.00 56.22 56 GLY B CA 1
ATOM 5144 C C . GLY D 2 56 ? 5.664 -34.013 -8.175 1.00 54.17 56 GLY B C 1
ATOM 5145 O O . GLY D 2 56 ? 6.678 -33.908 -8.861 1.00 51.67 56 GLY B O 1
ATOM 5146 N N . THR D 2 57 ? 4.458 -33.633 -8.593 1.00 55.60 57 THR B N 1
ATOM 5147 C CA . THR D 2 57 ? 4.213 -33.150 -9.953 1.00 54.15 57 THR B CA 1
ATOM 5148 C C . THR D 2 57 ? 3.726 -31.691 -10.009 1.00 55.90 57 THR B C 1
ATOM 5149 O O . THR D 2 57 ? 3.442 -31.072 -8.982 1.00 58.55 57 THR B O 1
ATOM 5153 N N . ASP D 2 58 ? 3.650 -31.158 -11.228 1.00 54.73 58 ASP B N 1
ATOM 5154 C CA . ASP D 2 58 ? 3.221 -29.785 -11.482 1.00 56.53 58 ASP B CA 1
ATOM 5155 C C . ASP D 2 58 ? 2.777 -29.684 -12.947 1.00 55.55 58 ASP B C 1
ATOM 5156 O O . ASP D 2 58 ? 3.505 -30.127 -13.840 1.00 52.43 58 ASP B O 1
ATOM 5161 N N . TYR D 2 59 ? 1.593 -29.112 -13.192 1.00 58.48 59 TYR B N 1
ATOM 5162 C CA . TYR D 2 59 ? 1.029 -29.029 -14.553 1.00 58.10 59 TYR B CA 1
ATOM 5163 C C . TYR D 2 59 ? 0.704 -27.601 -15.006 1.00 60.28 59 TYR B C 1
ATOM 5164 O O . TYR D 2 59 ? 0.703 -26.663 -14.202 1.00 62.78 59 TYR B O 1
ATOM 5173 N N . ASN D 2 60 ? 0.407 -27.469 -16.301 1.00 59.61 60 ASN B N 1
ATOM 5174 C CA . ASN D 2 60 ? 0.110 -26.184 -16.936 1.00 61.66 60 ASN B CA 1
ATOM 5175 C C . ASN D 2 60 ? -1.348 -25.778 -16.737 1.00 66.53 60 ASN B C 1
ATOM 5176 O O . ASN D 2 60 ? -2.231 -26.631 -16.735 1.00 67.59 60 ASN B O 1
ATOM 5181 N N . SER D 2 61 ? -1.587 -24.472 -16.595 1.00 70.01 61 SER B N 1
ATOM 5182 C CA . SER D 2 61 ? -2.932 -23.927 -16.327 1.00 75.68 61 SER B CA 1
ATOM 5183 C C . SER D 2 61 ? -3.952 -24.213 -17.427 1.00 77.03 61 SER B C 1
ATOM 5184 O O . SER D 2 61 ? -5.119 -24.485 -17.134 1.00 80.75 61 SER B O 1
ATOM 5187 N N . ASN D 2 62 ? -3.522 -24.126 -18.683 1.00 74.41 62 ASN B N 1
ATOM 5188 C CA . ASN D 2 62 ? -4.418 -24.397 -19.813 1.00 75.71 62 ASN B CA 1
ATOM 5189 C C . ASN D 2 62 ? -4.683 -25.896 -20.004 1.00 73.63 62 ASN B C 1
ATOM 5190 O O . ASN D 2 62 ? -5.759 -26.290 -20.453 1.00 76.35 62 ASN B O 1
ATOM 5195 N N . LEU D 2 63 ? -3.709 -26.726 -19.646 1.00 69.44 63 LEU B N 1
ATOM 5196 C CA . LEU D 2 63 ? -3.868 -28.180 -19.731 1.00 67.93 63 LEU B CA 1
ATOM 5197 C C . LEU D 2 63 ? -4.418 -28.786 -18.439 1.00 70.23 63 LEU B C 1
ATOM 5198 O O . LEU D 2 63 ? -4.565 -30.006 -18.336 1.00 69.53 63 LEU B O 1
ATOM 5203 N N . LYS D 2 64 ? -4.730 -27.941 -17.459 1.00 73.45 64 LYS B N 1
ATOM 5204 C CA . LYS D 2 64 ? -5.247 -28.418 -16.179 1.00 76.04 64 LYS B CA 1
ATOM 5205 C C . LYS D 2 64 ? -6.620 -29.057 -16.385 1.00 79.89 64 LYS B C 1
ATOM 5206 O O . LYS D 2 64 ? -7.307 -28.766 -17.368 1.00 81.72 64 LYS B O 1
ATOM 5212 N N . SER D 2 65 ? -6.995 -29.935 -15.459 1.00 81.35 65 SER B N 1
ATOM 5213 C CA . SER D 2 65 ? -8.286 -30.638 -15.485 1.00 85.62 65 SER B CA 1
ATOM 5214 C C . SER D 2 65 ? -8.430 -31.662 -16.621 1.00 83.88 65 SER B C 1
ATOM 5215 O O . SER D 2 65 ? -9.542 -32.116 -16.901 1.00 87.80 65 SER B O 1
ATOM 5218 N N . ARG D 2 66 ? -7.319 -32.015 -17.271 1.00 78.52 66 ARG B N 1
ATOM 5219 C CA . ARG D 2 66 ? -7.293 -33.147 -18.212 1.00 76.86 66 ARG B CA 1
ATOM 5220 C C . ARG D 2 66 ? -5.884 -33.688 -18.508 1.00 71.26 66 ARG B C 1
ATOM 5221 O O . ARG D 2 66 ? -5.679 -34.339 -19.533 1.00 69.54 66 ARG B O 1
ATOM 5229 N N . VAL D 2 67 ? -4.931 -33.440 -17.607 1.00 68.92 67 VAL B N 1
ATOM 5230 C CA . VAL D 2 67 ? -3.555 -33.930 -17.753 1.00 64.29 67 VAL B CA 1
ATOM 5231 C C . VAL D 2 67 ? -3.038 -34.503 -16.437 1.00 63.79 67 VAL B C 1
ATOM 5232 O O . VAL D 2 67 ? -2.927 -33.784 -15.443 1.00 64.62 67 VAL B O 1
ATOM 5236 N N . SER D 2 68 ? -2.718 -35.793 -16.439 1.00 62.83 68 SER B N 1
ATOM 5237 C CA . SER D 2 68 ? -2.137 -36.445 -15.272 1.00 62.36 68 SER B CA 1
ATOM 5238 C C . SER D 2 68 ? -0.816 -37.106 -15.654 1.00 58.70 68 SER B C 1
ATOM 5239 O O . SER D 2 68 ? -0.694 -37.687 -16.737 1.00 57.85 68 SER B O 1
ATOM 5242 N N . ILE D 2 69 ? 0.172 -37.003 -14.766 1.00 56.97 69 ILE B N 1
ATOM 5243 C CA . ILE D 2 69 ? 1.482 -37.618 -14.978 1.00 54.07 69 ILE B CA 1
ATOM 5244 C C . ILE D 2 69 ? 1.790 -38.600 -13.848 1.00 54.90 69 ILE B C 1
ATOM 5245 O O . ILE D 2 69 ? 1.490 -38.331 -12.687 1.00 56.59 69 ILE B O 1
ATOM 5250 N N . SER D 2 70 ? 2.383 -39.739 -14.196 1.00 54.20 70 SER B N 1
ATOM 5251 C CA . SER D 2 70 ? 2.824 -40.723 -13.207 1.00 55.19 70 SER B CA 1
ATOM 5252 C C . SER D 2 70 ? 4.116 -41.391 -13.672 1.00 53.33 70 SER B C 1
ATOM 5253 O O . SER D 2 70 ? 4.687 -40.999 -14.694 1.00 51.27 70 SER B O 1
ATOM 5256 N N . ARG D 2 71 ? 4.572 -42.397 -12.926 1.00 54.49 71 ARG B N 1
ATOM 5257 C CA . ARG D 2 71 ? 5.813 -43.095 -13.254 1.00 53.45 71 ARG B CA 1
ATOM 5258 C C . ARG D 2 71 ? 5.914 -44.477 -12.610 1.00 56.11 71 ARG B C 1
ATOM 5259 O O . ARG D 2 71 ? 5.132 -44.827 -11.723 1.00 58.46 71 ARG B O 1
ATOM 5267 N N . ASP D 2 72 ? 6.893 -45.248 -13.080 1.00 56.08 72 ASP B N 1
ATOM 5268 C CA . ASP D 2 72 ? 7.247 -46.543 -12.503 1.00 58.71 72 ASP B CA 1
ATOM 5269 C C . ASP D 2 72 ? 8.770 -46.652 -12.482 1.00 57.68 72 ASP B C 1
ATOM 5270 O O . ASP D 2 72 ? 9.393 -47.025 -13.476 1.00 57.60 72 ASP B O 1
ATOM 5275 N N . THR D 2 73 ? 9.362 -46.328 -11.339 1.00 57.34 73 THR B N 1
ATOM 5276 C CA . THR D 2 73 ? 10.814 -46.230 -11.224 1.00 56.53 73 THR B CA 1
ATOM 5277 C C . THR D 2 73 ? 11.535 -47.565 -11.415 1.00 59.23 73 THR B C 1
ATOM 5278 O O . THR D 2 73 ? 12.679 -47.584 -11.858 1.00 59.03 73 THR B O 1
ATOM 5282 N N . SER D 2 74 ? 10.878 -48.675 -11.095 1.00 62.33 74 SER B N 1
ATOM 5283 C CA . SER D 2 74 ? 11.505 -49.986 -11.265 1.00 65.72 74 SER B CA 1
ATOM 5284 C C . SER D 2 74 ? 11.632 -50.348 -12.745 1.00 65.92 74 SER B C 1
ATOM 5285 O O . SER D 2 74 ? 12.581 -51.022 -13.139 1.00 67.93 74 SER B O 1
ATOM 5288 N N . LYS D 2 75 ? 10.682 -49.891 -13.557 1.00 64.34 75 LYS B N 1
ATOM 5289 C CA . LYS D 2 75 ? 10.697 -50.152 -14.999 1.00 64.66 75 LYS B CA 1
ATOM 5290 C C . LYS D 2 75 ? 11.313 -49.000 -15.805 1.00 61.02 75 LYS B C 1
ATOM 5291 O O . LYS D 2 75 ? 11.479 -49.113 -17.020 1.00 61.17 75 LYS B O 1
ATOM 5297 N N . SER D 2 76 ? 11.654 -47.906 -15.122 1.00 58.21 76 SER B N 1
ATOM 5298 C CA . SER D 2 76 ? 12.236 -46.710 -15.745 1.00 54.96 76 SER B CA 1
ATOM 5299 C C . SER D 2 76 ? 11.317 -46.108 -16.805 1.00 53.29 76 SER B C 1
ATOM 5300 O O . SER D 2 76 ? 11.750 -45.811 -17.922 1.00 52.51 76 SER B O 1
ATOM 5303 N N . GLN D 2 77 ? 10.051 -45.929 -16.435 1.00 53.14 77 GLN B N 1
ATOM 5304 C CA . GLN D 2 77 ? 9.024 -45.433 -17.344 1.00 52.21 77 GLN B CA 1
ATOM 5305 C C . GLN D 2 77 ? 8.392 -44.189 -16.756 1.00 50.20 77 GLN B C 1
ATOM 5306 O O . GLN D 2 77 ? 8.230 -44.091 -15.543 1.00 50.70 77 GLN B O 1
ATOM 5312 N N . VAL D 2 78 ? 8.033 -43.240 -17.613 1.00 48.48 78 VAL B N 1
ATOM 5313 C CA . VAL D 2 78 ? 7.257 -42.076 -17.186 1.00 47.44 78 VAL B CA 1
ATOM 5314 C C . VAL D 2 78 ? 6.015 -41.957 -18.055 1.00 48.30 78 VAL B C 1
ATOM 5315 O O . VAL D 2 78 ? 6.116 -41.890 -19.279 1.00 47.81 78 VAL B O 1
ATOM 5319 N N . PHE D 2 79 ? 4.852 -41.922 -17.410 1.00 50.04 79 PHE B N 1
ATOM 5320 C CA . PHE D 2 79 ? 3.570 -42.011 -18.100 1.00 51.91 79 PHE B CA 1
ATOM 5321 C C . PHE D 2 79 ? 2.926 -40.643 -18.231 1.00 51.11 79 PHE B C 1
ATOM 5322 O O . PHE D 2 79 ? 3.004 -39.830 -17.309 1.00 50.45 79 PHE B O 1
ATOM 5330 N N . LEU D 2 80 ? 2.284 -40.405 -19.373 1.00 51.60 80 LEU B N 1
ATOM 5331 C CA . LEU D 2 80 ? 1.497 -39.194 -19.599 1.00 51.85 80 LEU B CA 1
ATOM 5332 C C . LEU D 2 80 ? 0.091 -39.582 -20.020 1.00 55.15 80 LEU B C 1
ATOM 5333 O O . LEU D 2 80 ? -0.083 -40.469 -20.854 1.00 56.31 80 LEU B O 1
ATOM 5338 N N . LYS D 2 81 ? -0.904 -38.914 -19.436 1.00 57.19 81 LYS B N 1
ATOM 5339 C CA . LYS D 2 81 ? -2.310 -39.176 -19.740 1.00 60.90 81 LYS B CA 1
ATOM 5340 C C . LYS D 2 81 ? -3.067 -37.874 -20.009 1.00 61.91 81 LYS B C 1
ATOM 5341 O O . LYS D 2 81 ? -3.299 -37.079 -19.097 1.00 62.56 81 LYS B O 1
ATOM 5347 N N . LEU D 2 82 ? -3.430 -37.668 -21.273 1.00 62.35 82 LEU B N 1
ATOM 5348 C CA . LEU D 2 82 ? -4.268 -36.548 -21.696 1.00 64.11 82 LEU B CA 1
ATOM 5349 C C . LEU D 2 82 ? -5.580 -37.131 -22.192 1.00 68.39 82 LEU B C 1
ATOM 5350 O O . LEU D 2 82 ? -5.574 -37.948 -23.109 1.00 68.58 82 LEU B O 1
ATOM 5355 N N . ASN D 2 83 A -6.696 -36.732 -21.583 1.00 72.36 82 ASN B N 1
ATOM 5356 C CA . ASN D 2 83 A -8.017 -37.249 -21.968 1.00 77.23 82 ASN B CA 1
ATOM 5357 C C . ASN D 2 83 A -8.938 -36.176 -22.550 1.00 80.19 82 ASN B C 1
ATOM 5358 O O . ASN D 2 83 A -8.653 -34.978 -22.460 1.00 78.96 82 ASN B O 1
ATOM 5363 N N . SER D 2 84 B -10.041 -36.624 -23.149 1.00 84.55 82 SER B N 1
ATOM 5364 C CA . SER D 2 84 B -11.011 -35.734 -23.784 1.00 88.11 82 SER B CA 1
ATOM 5365 C C . SER D 2 84 B -10.318 -34.911 -24.878 1.00 84.72 82 SER B C 1
ATOM 5366 O O . SER D 2 84 B -10.464 -33.691 -24.940 1.00 85.31 82 SER B O 1
ATOM 5369 N N . LEU D 2 85 C -9.557 -35.594 -25.734 1.00 81.62 82 LEU B N 1
ATOM 5370 C CA . LEU D 2 85 C -8.768 -34.926 -26.782 1.00 78.38 82 LEU B CA 1
ATOM 5371 C C . LEU D 2 85 C -9.616 -34.424 -27.961 1.00 81.67 82 LEU B C 1
ATOM 5372 O O . LEU D 2 85 C -10.801 -34.748 -28.068 1.00 86.60 82 LEU B O 1
ATOM 5377 N N . GLN D 2 86 ? -8.992 -33.631 -28.835 1.00 79.29 83 GLN B N 1
ATOM 5378 C CA . GLN D 2 86 ? -9.677 -32.989 -29.967 1.00 82.25 83 GLN B CA 1
ATOM 5379 C C . GLN D 2 86 ? -8.698 -32.611 -31.090 1.00 78.86 83 GLN B C 1
ATOM 5380 O O . GLN D 2 86 ? -7.482 -32.724 -30.923 1.00 74.41 83 GLN B O 1
ATOM 5386 N N . GLN D 2 87 ? -9.236 -32.160 -32.225 1.00 81.44 84 GLN B N 1
ATOM 5387 C CA . GLN D 2 87 ? -8.422 -31.726 -33.376 1.00 78.95 84 GLN B CA 1
ATOM 5388 C C . GLN D 2 87 ? -7.183 -30.955 -32.942 1.00 74.43 84 GLN B C 1
ATOM 5389 O O . GLN D 2 87 ? -6.068 -31.281 -33.348 1.00 70.82 84 GLN B O 1
ATOM 5395 N N . GLU D 2 88 ? -7.392 -29.953 -32.092 1.00 75.24 85 GLU B N 1
ATOM 5396 C CA . GLU D 2 88 ? -6.343 -28.999 -31.729 1.00 72.12 85 GLU B CA 1
ATOM 5397 C C . GLU D 2 88 ? -5.253 -29.579 -30.827 1.00 67.71 85 GLU B C 1
ATOM 5398 O O . GLU D 2 88 ? -4.288 -28.888 -30.509 1.00 65.10 85 GLU B O 1
ATOM 5404 N N . ASP D 2 89 ? -5.399 -30.837 -30.420 1.00 67.35 86 ASP B N 1
ATOM 5405 C CA . ASP D 2 89 ? -4.378 -31.511 -29.617 1.00 63.63 86 ASP B CA 1
ATOM 5406 C C . ASP D 2 89 ? -3.349 -32.233 -30.483 1.00 60.62 86 ASP B C 1
ATOM 5407 O O . ASP D 2 89 ? -2.425 -32.843 -29.951 1.00 58.01 86 ASP B O 1
ATOM 5412 N N . THR D 2 90 ? -3.508 -32.166 -31.806 1.00 61.50 87 THR B N 1
ATOM 5413 C CA . THR D 2 90 ? -2.555 -32.768 -32.740 1.00 59.33 87 THR B CA 1
ATOM 5414 C C . THR D 2 90 ? -1.203 -32.082 -32.625 1.00 55.76 87 THR B C 1
ATOM 5415 O O . THR D 2 90 ? -1.111 -30.873 -32.814 1.00 55.80 87 THR B O 1
ATOM 5419 N N . ALA D 2 91 ? -0.159 -32.846 -32.317 1.00 53.18 88 ALA B N 1
ATOM 5420 C CA . ALA D 2 91 ? 1.176 -32.268 -32.172 1.00 50.34 88 ALA B CA 1
ATOM 5421 C C . ALA D 2 91 ? 2.284 -33.317 -32.058 1.00 48.44 88 ALA B C 1
ATOM 5422 O O . ALA D 2 91 ? 2.028 -34.521 -32.076 1.00 49.44 88 ALA B O 1
ATOM 5424 N N . MET D 2 92 ? 3.523 -32.841 -31.968 1.00 46.25 89 MET B N 1
ATOM 5425 C CA . MET D 2 92 ? 4.638 -33.678 -31.548 1.00 44.69 89 MET B CA 1
ATOM 5426 C C . MET D 2 92 ? 4.699 -33.593 -30.027 1.00 43.71 89 MET B C 1
ATOM 5427 O O . MET D 2 92 ? 4.505 -32.517 -29.460 1.00 43.44 89 MET B O 1
ATOM 5432 N N . TYR D 2 93 ? 4.954 -34.728 -29.380 1.00 43.47 90 TYR B N 1
ATOM 5433 C CA . TYR D 2 93 ? 5.108 -34.792 -27.933 1.00 42.71 90 TYR B CA 1
ATOM 5434 C C . TYR D 2 93 ? 6.514 -35.250 -27.592 1.00 41.26 90 TYR B C 1
ATOM 5435 O O . TYR D 2 93 ? 6.967 -36.298 -28.062 1.00 41.60 90 TYR B O 1
ATOM 5444 N N . PHE D 2 94 ? 7.202 -34.441 -26.788 1.00 40.16 91 PHE B N 1
ATOM 5445 C CA . PHE D 2 94 ? 8.555 -34.742 -26.330 1.00 39.20 91 PHE B CA 1
ATOM 5446 C C . PHE D 2 94 ? 8.554 -34.937 -24.827 1.00 39.20 91 PHE B C 1
ATOM 5447 O O . PHE D 2 94 ? 7.735 -34.347 -24.122 1.00 39.64 91 PHE B O 1
ATOM 5455 N N . CYS D 2 95 ? 9.473 -35.766 -24.341 1.00 39.26 92 CYS B N 1
ATOM 5456 C CA . CYS D 2 95 ? 9.792 -35.806 -22.918 1.00 39.22 92 CYS B CA 1
ATOM 5457 C C . CYS D 2 95 ? 11.252 -35.377 -22.774 1.00 38.47 92 CYS B C 1
ATOM 5458 O O . CYS D 2 95 ? 12.063 -35.649 -23.662 1.00 38.52 92 CYS B O 1
ATOM 5461 N N . ALA D 2 96 ? 11.569 -34.680 -21.683 1.00 38.31 93 ALA B N 1
ATOM 5462 C CA . ALA D 2 96 ? 12.916 -34.123 -21.469 1.00 38.24 93 ALA B CA 1
ATOM 5463 C C . ALA D 2 96 ? 13.311 -34.080 -19.984 1.00 38.78 93 ALA B C 1
ATOM 5464 O O . ALA D 2 96 ? 12.477 -33.769 -19.122 1.00 39.32 93 ALA B O 1
ATOM 5466 N N . ARG D 2 97 ? 14.582 -34.373 -19.697 1.00 39.14 94 ARG B N 1
ATOM 5467 C CA . ARG D 2 97 ? 15.069 -34.468 -18.314 1.00 39.83 94 ARG B CA 1
ATOM 5468 C C . ARG D 2 97 ? 15.110 -33.129 -17.579 1.00 40.07 94 ARG B C 1
ATOM 5469 O O . ARG D 2 97 ? 15.515 -32.115 -18.142 1.00 40.09 94 ARG B O 1
ATOM 5477 N N . HIS D 2 98 ? 14.696 -33.152 -16.313 1.00 40.68 95 HIS B N 1
ATOM 5478 C CA . HIS D 2 98 ? 14.816 -32.005 -15.419 1.00 41.54 95 HIS B CA 1
ATOM 5479 C C . HIS D 2 98 ? 16.249 -31.923 -14.894 1.00 42.47 95 HIS B C 1
ATOM 5480 O O . HIS D 2 98 ? 16.727 -32.852 -14.245 1.00 43.15 95 HIS B O 1
ATOM 5487 N N . PHE D 2 99 ? 16.926 -30.814 -15.174 1.00 42.92 96 PHE B N 1
ATOM 5488 C CA . PHE D 2 99 ? 18.263 -30.568 -14.643 1.00 44.34 96 PHE B CA 1
ATOM 5489 C C . PHE D 2 99 ? 18.355 -29.099 -14.223 1.00 45.74 96 PHE B C 1
ATOM 5490 O O . PHE D 2 99 ? 18.738 -28.224 -15.011 1.00 45.85 96 PHE B O 1
ATOM 5498 N N . TYR D 2 100 ? 17.992 -28.854 -12.963 1.00 46.81 97 TYR B N 1
ATOM 5499 C CA . TYR D 2 100 ? 17.711 -27.512 -12.459 1.00 48.52 97 TYR B CA 1
ATOM 5500 C C . TYR D 2 100 ? 16.590 -26.876 -13.305 1.00 47.67 97 TYR B C 1
ATOM 5501 O O . TYR D 2 100 ? 15.589 -27.536 -13.594 1.00 46.28 97 TYR B O 1
ATOM 5510 N N . THR D 2 101 ? 16.762 -25.622 -13.718 1.00 48.96 98 THR B N 1
ATOM 5511 C CA . THR D 2 101 ? 15.726 -24.882 -14.433 1.00 48.87 98 THR B CA 1
ATOM 5512 C C . THR D 2 101 ? 15.684 -25.188 -15.937 1.00 46.72 98 THR B C 1
ATOM 5513 O O . THR D 2 101 ? 14.827 -24.662 -16.654 1.00 46.74 98 THR B O 1
ATOM 5517 N N . TYR D 2 102 ? 16.601 -26.027 -16.419 1.00 45.22 99 TYR B N 1
ATOM 5518 C CA . TYR D 2 102 ? 16.688 -26.314 -17.853 1.00 43.67 99 TYR B CA 1
ATOM 5519 C C . TYR D 2 102 ? 16.414 -27.780 -18.172 1.00 41.58 99 TYR B C 1
ATOM 5520 O O . TYR D 2 102 ? 16.302 -28.617 -17.269 1.00 41.42 99 TYR B O 1
ATOM 5529 N N . PHE D 2 103 ? 16.262 -28.062 -19.466 1.00 40.36 100 PHE B N 1
ATOM 5530 C CA . PHE D 2 103 ? 15.961 -29.404 -19.954 1.00 38.90 100 PHE B CA 1
ATOM 5531 C C . PHE D 2 103 ? 17.145 -29.922 -20.777 1.00 38.88 100 PHE B C 1
ATOM 5532 O O . PHE D 2 103 ? 17.216 -29.691 -21.978 1.00 38.59 100 PHE B O 1
ATOM 5540 N N . ASP D 2 104 ? 18.065 -30.634 -20.130 1.00 39.41 101 ASP B N 1
ATOM 5541 C CA . ASP D 2 104 ? 19.369 -30.925 -20.737 1.00 40.52 101 ASP B CA 1
ATOM 5542 C C . ASP D 2 104 ? 19.372 -32.092 -21.719 1.00 40.15 101 ASP B C 1
ATOM 5543 O O . ASP D 2 104 ? 20.277 -32.194 -22.549 1.00 41.36 101 ASP B O 1
ATOM 5548 N N . VAL D 2 105 ? 18.390 -32.983 -21.606 1.00 39.06 102 VAL B N 1
ATOM 5549 C CA . VAL D 2 105 ? 18.281 -34.128 -22.512 1.00 39.09 102 VAL B CA 1
ATOM 5550 C C . VAL D 2 105 ? 16.823 -34.353 -22.896 1.00 37.78 102 VAL B C 1
ATOM 5551 O O . VAL D 2 105 ? 15.958 -34.437 -22.027 1.00 37.16 102 VAL B O 1
ATOM 5555 N N . TRP D 2 106 ? 16.567 -34.456 -24.199 1.00 37.72 103 TRP B N 1
ATOM 5556 C CA . TRP D 2 106 ? 15.217 -34.614 -24.735 1.00 36.99 103 TRP B CA 1
ATOM 5557 C C . TRP D 2 106 ? 15.050 -35.953 -25.418 1.00 37.91 103 TRP B C 1
ATOM 5558 O O . TRP D 2 106 ? 16.000 -36.480 -25.991 1.00 39.12 103 TRP B O 1
ATOM 5569 N N . GLY D 2 107 ? 13.827 -36.479 -25.390 1.00 37.95 104 GLY B N 1
ATOM 5570 C CA . GLY D 2 107 ? 13.455 -37.594 -26.255 1.00 39.33 104 GLY B CA 1
ATOM 5571 C C . GLY D 2 107 ? 13.352 -37.113 -27.695 1.00 39.64 104 GLY B C 1
ATOM 5572 O O . GLY D 2 107 ? 13.147 -35.920 -27.949 1.00 38.72 104 GLY B O 1
ATOM 5573 N N . GLN D 2 108 ? 13.494 -38.041 -28.639 1.00 41.43 105 GLN B N 1
ATOM 5574 C CA . GLN D 2 108 ? 13.479 -37.720 -30.076 1.00 42.13 105 GLN B CA 1
ATOM 5575 C C . GLN D 2 108 ? 12.141 -37.142 -30.529 1.00 41.37 105 GLN B C 1
ATOM 5576 O O . GLN D 2 108 ? 12.076 -36.447 -31.544 1.00 41.47 105 GLN B O 1
ATOM 5582 N N . GLY D 2 109 ? 11.080 -37.467 -29.791 1.00 41.10 106 GLY B N 1
ATOM 5583 C CA . GLY D 2 109 ? 9.741 -36.952 -30.061 1.00 41.06 106 GLY B CA 1
ATOM 5584 C C . GLY D 2 109 ? 8.830 -37.987 -30.692 1.00 43.06 106 GLY B C 1
ATOM 5585 O O . GLY D 2 109 ? 9.296 -38.932 -31.336 1.00 44.73 106 GLY B O 1
ATOM 5586 N N . ILE D 2 110 ? 7.526 -37.801 -30.508 1.00 43.35 107 ILE B N 1
ATOM 5587 C CA . ILE D 2 110 ? 6.525 -38.721 -31.041 1.00 45.76 107 ILE B CA 1
ATOM 5588 C C . ILE D 2 110 ? 5.364 -37.921 -31.626 1.00 46.29 107 ILE B C 1
ATOM 5589 O O . ILE D 2 110 ? 4.852 -37.011 -30.978 1.00 45.57 107 ILE B O 1
ATOM 5594 N N . GLN D 2 111 ? 4.962 -38.242 -32.855 1.00 48.09 108 GLN B N 1
ATOM 5595 C CA . GLN D 2 111 ? 3.845 -37.542 -33.494 1.00 49.12 108 GLN B CA 1
ATOM 5596 C C . GLN D 2 111 ? 2.518 -38.184 -33.092 1.00 51.36 108 GLN B C 1
ATOM 5597 O O . GLN D 2 111 ? 2.385 -39.407 -33.081 1.00 53.28 108 GLN B O 1
ATOM 5603 N N . VAL D 2 112 ? 1.547 -37.345 -32.746 1.00 51.55 109 VAL B N 1
ATOM 5604 C CA . VAL D 2 112 ? 0.217 -37.806 -32.383 1.00 54.20 109 VAL B CA 1
ATOM 5605 C C . VAL D 2 112 ? -0.827 -36.963 -33.102 1.00 56.01 109 VAL B C 1
ATOM 5606 O O . VAL D 2 112 ? -0.865 -35.743 -32.932 1.00 54.87 109 VAL B O 1
ATOM 5610 N N . THR D 2 113 ? -1.666 -37.621 -33.900 1.00 59.21 110 THR B N 1
ATOM 5611 C CA . THR D 2 113 ? -2.679 -36.940 -34.704 1.00 61.66 110 THR B CA 1
ATOM 5612 C C . THR D 2 113 ? -4.089 -37.292 -34.235 1.00 65.24 110 THR B C 1
ATOM 5613 O O . THR D 2 113 ? -4.464 -38.460 -34.193 1.00 67.51 110 THR B O 1
ATOM 5617 N N . VAL D 2 114 ? -4.857 -36.265 -33.884 1.00 66.20 111 VAL B N 1
ATOM 5618 C CA . VAL D 2 114 ? -6.242 -36.427 -33.478 1.00 70.32 111 VAL B CA 1
ATOM 5619 C C . VAL D 2 114 ? -7.148 -35.961 -34.607 1.00 73.89 111 VAL B C 1
ATOM 5620 O O . VAL D 2 114 ? -7.127 -34.786 -34.980 1.00 73.47 111 VAL B O 1
ATOM 5624 N N . SER D 2 115 ? -7.930 -36.887 -35.156 1.00 77.82 112 SER B N 1
ATOM 5625 C CA . SER D 2 115 ? -8.905 -36.564 -36.195 1.00 81.98 112 SER B CA 1
ATOM 5626 C C . SER D 2 115 ? -10.009 -37.613 -36.240 1.00 87.14 112 SER B C 1
ATOM 5627 O O . SER D 2 115 ? -9.819 -38.748 -35.801 1.00 87.17 112 SER B O 1
ATOM 5630 N N . SER D 2 116 ? -11.157 -37.221 -36.785 1.00 91.86 113 SER B N 1
ATOM 5631 C CA . SER D 2 116 ? -12.316 -38.099 -36.890 1.00 97.75 113 SER B CA 1
ATOM 5632 C C . SER D 2 116 ? -12.520 -38.572 -38.330 1.00 100.81 113 SER B C 1
ATOM 5633 O O . SER D 2 116 ? -13.655 -38.714 -38.792 1.00 106.48 113 SER B O 1
ATOM 5636 N N . ALA D 2 117 ? -11.417 -38.820 -39.032 1.00 83.51 114 ALA B N 1
ATOM 5637 C CA . ALA D 2 117 ? -11.461 -39.282 -40.415 1.00 80.88 114 ALA B CA 1
ATOM 5638 C C . ALA D 2 117 ? -11.405 -40.805 -40.465 1.00 82.57 114 ALA B C 1
ATOM 5639 O O . ALA D 2 117 ? -10.851 -41.442 -39.568 1.00 84.44 114 ALA B O 1
ATOM 5641 N N . THR D 2 118 ? -11.994 -41.382 -41.508 1.00 82.51 115 THR B N 1
ATOM 5642 C CA . THR D 2 118 ? -11.831 -42.803 -41.799 1.00 83.90 115 THR B CA 1
ATOM 5643 C C . THR D 2 118 ? -11.011 -42.954 -43.082 1.00 79.67 115 THR B C 1
ATOM 5644 O O . THR D 2 118 ? -10.766 -41.975 -43.789 1.00 76.02 115 THR B O 1
ATOM 5648 N N . THR D 2 119 ? -10.586 -44.181 -43.373 1.00 80.62 116 THR B N 1
ATOM 5649 C CA . THR D 2 119 ? -9.746 -44.452 -44.534 1.00 77.25 116 THR B CA 1
ATOM 5650 C C . THR D 2 119 ? -10.487 -44.156 -45.838 1.00 75.91 116 THR B C 1
ATOM 5651 O O . THR D 2 119 ? -11.467 -44.820 -46.159 1.00 78.90 116 THR B O 1
ATOM 5655 N N . THR D 2 120 ? -10.006 -43.156 -46.577 1.00 71.85 117 THR B N 1
ATOM 5656 C CA . THR D 2 120 ? -10.613 -42.739 -47.843 1.00 70.44 117 THR B CA 1
ATOM 5657 C C . THR D 2 120 ? -9.605 -42.858 -48.986 1.00 66.94 117 THR B C 1
ATOM 5658 O O . THR D 2 120 ? -8.465 -42.418 -48.860 1.00 64.21 117 THR B O 1
ATOM 5662 N N . ALA D 2 121 ? -10.033 -43.462 -50.092 1.00 67.54 118 ALA B N 1
ATOM 5663 C CA . ALA D 2 121 ? -9.202 -43.559 -51.287 1.00 64.71 118 ALA B CA 1
ATOM 5664 C C . ALA D 2 121 ? -9.171 -42.201 -51.989 1.00 61.59 118 ALA B C 1
ATOM 5665 O O . ALA D 2 121 ? -10.186 -41.493 -52.007 1.00 62.57 118 ALA B O 1
ATOM 5667 N N . PRO D 2 122 ? -8.007 -41.827 -52.564 1.00 58.19 119 PRO B N 1
ATOM 5668 C CA . PRO D 2 122 ? -7.889 -40.520 -53.209 1.00 55.49 119 PRO B CA 1
ATOM 5669 C C . PRO D 2 122 ? -8.673 -40.427 -54.516 1.00 55.82 119 PRO B C 1
ATOM 5670 O O . PRO D 2 122 ? -9.089 -41.446 -55.066 1.00 57.72 119 PRO B O 1
ATOM 5674 N N . SER D 2 123 ? -8.889 -39.199 -54.976 1.00 54.50 120 SER B N 1
ATOM 5675 C CA . SER D 2 123 ? -9.423 -38.936 -56.300 1.00 54.56 120 SER B CA 1
ATOM 5676 C C . SER D 2 123 ? -8.281 -38.297 -57.072 1.00 51.48 120 SER B C 1
ATOM 5677 O O . SER D 2 123 ? -7.945 -37.133 -56.842 1.00 50.34 120 SER B O 1
ATOM 5680 N N . VAL D 2 124 ? -7.664 -39.073 -57.960 1.00 50.69 121 VAL B N 1
ATOM 5681 C CA . VAL D 2 124 ? -6.470 -38.628 -58.687 1.00 48.02 121 VAL B CA 1
ATOM 5682 C C . VAL D 2 124 ? -6.862 -37.962 -60.016 1.00 47.98 121 VAL B C 1
ATOM 5683 O O . VAL D 2 124 ? -7.495 -38.585 -60.872 1.00 49.53 121 VAL B O 1
ATOM 5687 N N . TYR D 2 125 ? -6.487 -36.690 -60.170 1.00 46.65 122 TYR B N 1
ATOM 5688 C CA . TYR D 2 125 ? -6.832 -35.904 -61.358 1.00 47.01 122 TYR B CA 1
ATOM 5689 C C . TYR D 2 125 ? -5.602 -35.434 -62.146 1.00 44.92 122 TYR B C 1
ATOM 5690 O O . TYR D 2 125 ? -4.578 -35.083 -61.554 1.00 43.21 122 TYR B O 1
ATOM 5699 N N . PRO D 2 126 ? -5.705 -35.418 -63.488 1.00 45.40 123 PRO B N 1
ATOM 5700 C CA . PRO D 2 126 ? -4.608 -34.971 -64.340 1.00 44.10 123 PRO B CA 1
ATOM 5701 C C . PRO D 2 126 ? -4.502 -33.453 -64.427 1.00 44.10 123 PRO B C 1
ATOM 5702 O O . PRO D 2 126 ? -5.512 -32.754 -64.344 1.00 45.82 123 PRO B O 1
ATOM 5706 N N . LEU D 2 127 ? -3.284 -32.952 -64.603 1.00 42.70 124 LEU B N 1
ATOM 5707 C CA . LEU D 2 127 ? -3.070 -31.523 -64.793 1.00 43.28 124 LEU B CA 1
ATOM 5708 C C . LEU D 2 127 ? -2.143 -31.288 -65.969 1.00 42.98 124 LEU B C 1
ATOM 5709 O O . LEU D 2 127 ? -0.960 -31.614 -65.903 1.00 41.61 124 LEU B O 1
ATOM 5714 N N . ALA D 2 128 ? -2.701 -30.739 -67.045 1.00 44.72 125 ALA B N 1
ATOM 5715 C CA . ALA D 2 128 ? -1.938 -30.379 -68.230 1.00 45.23 125 ALA B CA 1
ATOM 5716 C C . ALA D 2 128 ? -2.008 -28.873 -68.415 1.00 47.09 125 ALA B C 1
ATOM 5717 O O . ALA D 2 128 ? -2.911 -28.223 -67.879 1.00 48.37 125 ALA B O 1
ATOM 5719 N N . PRO D 2 129 ? -1.062 -28.307 -69.186 1.00 47.72 126 PRO B N 1
ATOM 5720 C CA . PRO D 2 129 ? -1.031 -26.859 -69.351 1.00 50.08 126 PRO B CA 1
ATOM 5721 C C . PRO D 2 129 ? -2.334 -26.299 -69.909 1.00 53.19 126 PRO B C 1
ATOM 5722 O O . PRO D 2 129 ? -3.055 -26.992 -70.633 1.00 53.78 126 PRO B O 1
ATOM 5726 N N . ALA D 2 130 ? -2.626 -25.051 -69.563 1.00 55.71 127 ALA B N 1
ATOM 5727 C CA . ALA D 2 130 ? -3.810 -24.366 -70.060 1.00 59.46 127 ALA B CA 1
ATOM 5728 C C . ALA D 2 130 ? -3.547 -23.835 -71.470 1.00 62.14 127 ALA B C 1
ATOM 5729 O O . ALA D 2 130 ? -2.772 -24.420 -72.228 1.00 60.69 127 ALA B O 1
ATOM 5731 N N . CYS D 2 131 ? -4.193 -22.727 -71.816 1.00 66.57 128 CYS B N 1
ATOM 5732 C CA . CYS D 2 131 ? -4.074 -22.139 -73.143 1.00 69.92 128 CYS B CA 1
ATOM 5733 C C . CYS D 2 131 ? -4.792 -20.788 -73.202 1.00 75.21 128 CYS B C 1
ATOM 5734 O O . CYS D 2 131 ? -4.199 -19.764 -73.546 1.00 78.01 128 CYS B O 1
ATOM 5737 N N . ASN D 2 139 ? 12.127 -23.422 -72.424 1.00 63.18 136 ASN B N 1
ATOM 5738 C CA . ASN D 2 139 ? 11.633 -24.256 -73.507 1.00 62.41 136 ASN B CA 1
ATOM 5739 C C . ASN D 2 139 ? 11.436 -25.705 -73.045 1.00 58.89 136 ASN B C 1
ATOM 5740 O O . ASN D 2 139 ? 12.019 -26.637 -73.609 1.00 58.93 136 ASN B O 1
ATOM 5745 N N . THR D 2 140 ? 10.603 -25.876 -72.015 1.00 56.34 137 THR B N 1
ATOM 5746 C CA . THR D 2 140 ? 10.238 -27.197 -71.484 1.00 53.10 137 THR B CA 1
ATOM 5747 C C . THR D 2 140 ? 8.852 -27.165 -70.832 1.00 51.24 137 THR B C 1
ATOM 5748 O O . THR D 2 140 ? 8.552 -26.263 -70.049 1.00 51.50 137 THR B O 1
ATOM 5752 N N . VAL D 2 141 ? 8.025 -28.162 -71.142 1.00 49.73 138 VAL B N 1
ATOM 5753 C CA . VAL D 2 141 ? 6.662 -28.249 -70.601 1.00 48.28 138 VAL B CA 1
ATOM 5754 C C . VAL D 2 141 ? 6.644 -28.887 -69.218 1.00 46.00 138 VAL B C 1
ATOM 5755 O O . VAL D 2 141 ? 7.588 -29.581 -68.839 1.00 45.37 138 VAL B O 1
ATOM 5759 N N . THR D 2 142 ? 5.558 -28.655 -68.481 1.00 45.18 139 THR B N 1
ATOM 5760 C CA . THR D 2 142 ? 5.388 -29.206 -67.134 1.00 43.33 139 THR B CA 1
ATOM 5761 C C . THR D 2 142 ? 3.970 -29.743 -66.929 1.00 42.55 139 THR B C 1
ATOM 5762 O O . THR D 2 142 ? 2.996 -29.002 -67.042 1.00 43.49 139 THR B O 1
ATOM 5766 N N . LEU D 2 143 ? 3.869 -31.036 -66.629 1.00 41.40 140 LEU B N 1
ATOM 5767 C CA . LEU D 2 143 ? 2.584 -31.678 -66.358 1.00 41.15 140 LEU B CA 1
ATOM 5768 C C . LEU D 2 143 ? 2.453 -31.926 -64.863 1.00 40.20 140 LEU B C 1
ATOM 5769 O O . LEU D 2 143 ? 3.432 -31.812 -64.127 1.00 39.59 140 LEU B O 1
ATOM 5774 N N . GLY D 2 144 ? 1.247 -32.284 -64.426 1.00 40.39 141 GLY B N 1
ATOM 5775 C CA . GLY D 2 144 ? 0.985 -32.534 -63.014 1.00 40.02 141 GLY B CA 1
ATOM 5776 C C . GLY D 2 144 ? -0.112 -33.539 -62.703 1.00 40.39 141 GLY B C 1
ATOM 5777 O O . GLY D 2 144 ? -0.935 -33.871 -63.556 1.00 41.12 141 GLY B O 1
ATOM 5778 N N . CYS D 2 145 ? -0.097 -34.027 -61.464 1.00 40.20 142 CYS B N 1
ATOM 5779 C CA . CYS D 2 145 ? -1.171 -34.848 -60.917 1.00 41.11 142 CYS B CA 1
ATOM 5780 C C . CYS D 2 145 ? -1.689 -34.223 -59.623 1.00 41.39 142 CYS B C 1
ATOM 5781 O O . CYS D 2 145 ? -0.898 -33.837 -58.766 1.00 40.74 142 CYS B O 1
ATOM 5784 N N . LEU D 2 146 ? -3.011 -34.114 -59.504 1.00 42.48 143 LEU B N 1
ATOM 5785 C CA . LEU D 2 146 ? -3.654 -33.674 -58.271 1.00 43.43 143 LEU B CA 1
ATOM 5786 C C . LEU D 2 146 ? -4.270 -34.891 -57.596 1.00 44.33 143 LEU B C 1
ATOM 5787 O O . LEU D 2 146 ? -5.231 -35.473 -58.109 1.00 45.54 143 LEU B O 1
ATOM 5792 N N . VAL D 2 147 ? -3.722 -35.266 -56.443 1.00 44.07 144 VAL B N 1
ATOM 5793 C CA . VAL D 2 147 ? -4.301 -36.330 -55.628 1.00 45.32 144 VAL B CA 1
ATOM 5794 C C . VAL D 2 147 ? -5.193 -35.677 -54.582 1.00 46.59 144 VAL B C 1
ATOM 5795 O O . VAL D 2 147 ? -4.716 -34.890 -53.778 1.00 46.14 144 VAL B O 1
ATOM 5799 N N . LYS D 2 148 ? -6.486 -35.990 -54.607 1.00 48.62 145 LYS B N 1
ATOM 5800 C CA . LYS D 2 148 ? -7.462 -35.286 -53.764 1.00 50.83 145 LYS B CA 1
ATOM 5801 C C . LYS D 2 148 ? -8.211 -36.190 -52.785 1.00 53.07 145 LYS B C 1
ATOM 5802 O O . LYS D 2 148 ? -8.560 -37.317 -53.114 1.00 53.68 145 LYS B O 1
ATOM 5808 N N . GLY D 2 149 ? -8.434 -35.671 -51.579 1.00 54.55 146 GLY B N 1
ATOM 5809 C CA . GLY D 2 149 ? -9.282 -36.307 -50.570 1.00 57.69 146 GLY B CA 1
ATOM 5810 C C . GLY D 2 149 ? -8.903 -37.711 -50.134 1.00 58.20 146 GLY B C 1
ATOM 5811 O O . GLY D 2 149 ? -9.639 -38.665 -50.407 1.00 60.20 146 GLY B O 1
ATOM 5812 N N . TYR D 2 150 ? -7.774 -37.841 -49.438 1.00 57.01 147 TYR B N 1
ATOM 5813 C CA . TYR D 2 150 ? -7.325 -39.143 -48.933 1.00 58.09 147 TYR B CA 1
ATOM 5814 C C . TYR D 2 150 ? -6.953 -39.092 -47.455 1.00 59.57 147 TYR B C 1
ATOM 5815 O O . TYR D 2 150 ? -6.475 -38.071 -46.961 1.00 58.68 147 TYR B O 1
ATOM 5824 N N . PHE D 2 151 ? -7.190 -40.202 -46.758 1.00 62.29 148 PHE B N 1
ATOM 5825 C CA . PHE D 2 151 ? -6.783 -40.352 -45.364 1.00 64.06 148 PHE B CA 1
ATOM 5826 C C . PHE D 2 151 ? -6.533 -41.827 -45.043 1.00 66.23 148 PHE B C 1
ATOM 5827 O O . PHE D 2 151 ? -7.258 -42.688 -45.531 1.00 67.72 148 PHE B O 1
ATOM 5835 N N . PRO D 2 152 ? -5.488 -42.129 -44.248 1.00 66.68 149 PRO B N 1
ATOM 5836 C CA . PRO D 2 152 ? -4.440 -41.256 -43.717 1.00 64.92 149 PRO B CA 1
ATOM 5837 C C . PRO D 2 152 ? -3.283 -41.099 -44.707 1.00 61.46 149 PRO B C 1
ATOM 5838 O O . PRO D 2 152 ? -3.414 -41.463 -45.876 1.00 59.90 149 PRO B O 1
ATOM 5842 N N . GLU D 2 153 ? -2.167 -40.551 -44.234 1.00 60.62 150 GLU B N 1
ATOM 5843 C CA . GLU D 2 153 ? -0.937 -40.465 -45.021 1.00 58.22 150 GLU B CA 1
ATOM 5844 C C . GLU D 2 153 ? -0.282 -41.845 -45.102 1.00 59.94 150 GLU B C 1
ATOM 5845 O O . GLU D 2 153 ? -0.659 -42.750 -44.355 1.00 63.14 150 GLU B O 1
ATOM 5851 N N . PRO D 2 154 ? 0.694 -42.024 -46.014 1.00 58.31 151 PRO B N 1
ATOM 5852 C CA . PRO D 2 154 ? 1.110 -41.162 -47.113 1.00 54.89 151 PRO B CA 1
ATOM 5853 C C . PRO D 2 154 ? 0.554 -41.641 -48.454 1.00 53.82 151 PRO B C 1
ATOM 5854 O O . PRO D 2 154 ? -0.185 -42.627 -48.504 1.00 55.79 151 PRO B O 1
ATOM 5858 N N . VAL D 2 155 ? 0.927 -40.938 -49.523 1.00 51.08 152 VAL B N 1
ATOM 5859 C CA . VAL D 2 155 ? 0.548 -41.277 -50.893 1.00 49.97 152 VAL B CA 1
ATOM 5860 C C . VAL D 2 155 ? 1.790 -41.235 -51.787 1.00 48.58 152 VAL B C 1
ATOM 5861 O O . VAL D 2 155 ? 2.361 -40.168 -52.006 1.00 46.93 152 VAL B O 1
ATOM 5865 N N . THR D 2 156 ? 2.219 -42.396 -52.282 1.00 49.92 153 THR B N 1
ATOM 5866 C CA . THR D 2 156 ? 3.328 -42.463 -53.241 1.00 49.02 153 THR B CA 1
ATOM 5867 C C . THR D 2 156 ? 2.858 -41.975 -54.595 1.00 46.89 153 THR B C 1
ATOM 5868 O O . THR D 2 156 ? 1.752 -42.301 -55.018 1.00 47.30 153 THR B O 1
ATOM 5872 N N . VAL D 2 157 ? 3.698 -41.185 -55.260 1.00 45.04 154 VAL B N 1
ATOM 5873 C CA . VAL D 2 157 ? 3.482 -40.802 -56.655 1.00 43.47 154 VAL B CA 1
ATOM 5874 C C . VAL D 2 157 ? 4.792 -40.956 -57.411 1.00 43.50 154 VAL B C 1
ATOM 5875 O O . VAL D 2 157 ? 5.821 -40.446 -56.973 1.00 43.41 154 VAL B O 1
ATOM 5879 N N . SER D 2 158 ? 4.754 -41.679 -58.526 1.00 44.17 156 SER B N 1
ATOM 5880 C CA . SER D 2 158 ? 5.891 -41.760 -59.443 1.00 44.51 156 SER B CA 1
ATOM 5881 C C . SER D 2 158 ? 5.433 -41.356 -60.845 1.00 43.42 156 SER B C 1
ATOM 5882 O O . SER D 2 158 ? 4.260 -41.029 -61.042 1.00 42.60 156 SER B O 1
ATOM 5885 N N . TRP D 2 159 ? 6.360 -41.357 -61.804 1.00 43.77 157 TRP B N 1
ATOM 5886 C CA . TRP D 2 159 ? 6.042 -41.012 -63.193 1.00 43.09 157 TRP B CA 1
ATOM 5887 C C . TRP D 2 159 ? 6.652 -42.003 -64.179 1.00 45.17 157 TRP B C 1
ATOM 5888 O O . TRP D 2 159 ? 7.808 -42.403 -64.046 1.00 46.40 157 TRP B O 1
ATOM 5899 N N . ASN D 2 160 ? 5.855 -42.373 -65.178 1.00 45.71 162 ASN B N 1
ATOM 5900 C CA . ASN D 2 160 ? 6.186 -43.449 -66.105 1.00 48.32 162 ASN B CA 1
ATOM 5901 C C . ASN D 2 160 ? 6.909 -44.596 -65.392 1.00 50.86 162 ASN B C 1
ATOM 5902 O O . ASN D 2 160 ? 7.994 -45.017 -65.795 1.00 52.88 162 ASN B O 1
ATOM 5907 N N . SER D 2 161 ? 6.286 -45.065 -64.309 1.00 51.11 163 SER B N 1
ATOM 5908 C CA . SER D 2 161 ? 6.761 -46.208 -63.523 1.00 54.00 163 SER B CA 1
ATOM 5909 C C . SER D 2 161 ? 8.180 -46.038 -62.967 1.00 54.51 163 SER B C 1
ATOM 5910 O O . SER D 2 161 ? 8.912 -47.011 -62.817 1.00 57.79 163 SER B O 1
ATOM 5913 N N . GLY D 2 162 ? 8.553 -44.803 -62.649 1.00 51.75 164 GLY B N 1
ATOM 5914 C CA . GLY D 2 162 ? 9.878 -44.507 -62.109 1.00 52.52 164 GLY B CA 1
ATOM 5915 C C . GLY D 2 162 ? 10.915 -44.140 -63.156 1.00 53.14 164 GLY B C 1
ATOM 5916 O O . GLY D 2 162 ? 12.072 -43.900 -62.820 1.00 54.09 164 GLY B O 1
ATOM 5917 N N . ALA D 2 163 ? 10.509 -44.089 -64.422 1.00 53.00 165 ALA B N 1
ATOM 5918 C CA . ALA D 2 163 ? 11.425 -43.742 -65.507 1.00 54.05 165 ALA B CA 1
ATOM 5919 C C . ALA D 2 163 ? 11.864 -42.279 -65.420 1.00 51.84 165 ALA B C 1
ATOM 5920 O O . ALA D 2 163 ? 13.044 -41.972 -65.601 1.00 53.21 165 ALA B O 1
ATOM 5922 N N . LEU D 2 164 ? 10.911 -41.389 -65.144 1.00 49.09 166 LEU B N 1
ATOM 5923 C CA . LEU D 2 164 ? 11.190 -39.956 -64.988 1.00 47.30 166 LEU B CA 1
ATOM 5924 C C . LEU D 2 164 ? 11.661 -39.628 -63.568 1.00 47.20 166 LEU B C 1
ATOM 5925 O O . LEU D 2 164 ? 10.897 -39.746 -62.604 1.00 46.00 166 LEU B O 1
ATOM 5930 N N . THR D 2 165 ? 12.921 -39.208 -63.462 1.00 48.75 167 THR B N 1
ATOM 5931 C CA . THR D 2 165 ? 13.583 -39.000 -62.176 1.00 49.52 167 THR B CA 1
ATOM 5932 C C . THR D 2 165 ? 13.786 -37.518 -61.884 1.00 48.41 167 THR B C 1
ATOM 5933 O O . THR D 2 165 ? 13.282 -36.999 -60.890 1.00 47.12 167 THR B O 1
ATOM 5937 N N . SER D 2 166 ? 14.516 -36.845 -62.769 1.00 49.46 168 SER B N 1
ATOM 5938 C CA . SER D 2 166 ? 15.015 -35.494 -62.507 1.00 49.62 168 SER B CA 1
ATOM 5939 C C . SER D 2 166 ? 13.927 -34.410 -62.541 1.00 47.53 168 SER B C 1
ATOM 5940 O O . SER D 2 166 ? 13.935 -33.491 -61.718 1.00 47.49 168 SER B O 1
ATOM 5943 N N . GLY D 2 167 ? 12.995 -34.515 -63.482 1.00 46.43 169 GLY B N 1
ATOM 5944 C CA . GLY D 2 167 ? 11.932 -33.516 -63.620 1.00 44.95 169 GLY B CA 1
ATOM 5945 C C . GLY D 2 167 ? 10.865 -33.537 -62.526 1.00 43.58 169 GLY B C 1
ATOM 5946 O O . GLY D 2 167 ? 10.053 -32.603 -62.429 1.00 42.64 169 GLY B O 1
ATOM 5947 N N . VAL D 2 168 ? 10.868 -34.589 -61.702 1.00 43.64 171 VAL B N 1
ATOM 5948 C CA . VAL D 2 168 ? 9.825 -34.794 -60.695 1.00 42.58 171 VAL B CA 1
ATOM 5949 C C . VAL D 2 168 ? 9.868 -33.726 -59.598 1.00 42.61 171 VAL B C 1
ATOM 5950 O O . VAL D 2 168 ? 10.940 -33.358 -59.117 1.00 43.90 171 VAL B O 1
ATOM 5954 N N . HIS D 2 169 ? 8.688 -33.232 -59.227 1.00 41.70 172 HIS B N 1
ATOM 5955 C CA . HIS D 2 169 ? 8.526 -32.273 -58.134 1.00 42.08 172 HIS B CA 1
ATOM 5956 C C . HIS D 2 169 ? 7.273 -32.635 -57.337 1.00 41.44 172 HIS B C 1
ATOM 5957 O O . HIS D 2 169 ? 6.186 -32.103 -57.582 1.00 40.86 172 HIS B O 1
ATOM 5964 N N . THR D 2 170 ? 7.432 -33.558 -56.397 1.00 41.83 173 THR B N 1
ATOM 5965 C CA . THR D 2 170 ? 6.347 -33.938 -55.507 1.00 41.72 173 THR B CA 1
ATOM 5966 C C . THR D 2 170 ? 6.313 -32.965 -54.325 1.00 42.42 173 THR B C 1
ATOM 5967 O O . THR D 2 170 ? 7.348 -32.676 -53.724 1.00 43.47 173 THR B O 1
ATOM 5971 N N . PHE D 2 171 ? 5.122 -32.459 -54.008 1.00 42.26 174 PHE B N 1
ATOM 5972 C CA . PHE D 2 171 ? 4.956 -31.413 -52.994 1.00 43.35 174 PHE B CA 1
ATOM 5973 C C . PHE D 2 171 ? 4.398 -31.990 -51.690 1.00 44.25 174 PHE B C 1
ATOM 5974 O O . PHE D 2 171 ? 3.977 -33.153 -51.664 1.00 43.99 174 PHE B O 1
ATOM 5982 N N . PRO D 2 172 ? 4.414 -31.191 -50.599 1.00 45.62 175 PRO B N 1
ATOM 5983 C CA . PRO D 2 172 ? 3.865 -31.668 -49.330 1.00 46.88 175 PRO B CA 1
ATOM 5984 C C . PRO D 2 172 ? 2.348 -31.588 -49.291 1.00 47.11 175 PRO B C 1
ATOM 5985 O O . PRO D 2 172 ? 1.742 -30.890 -50.108 1.00 46.60 175 PRO B O 1
ATOM 5989 N N . SER D 2 173 ? 1.753 -32.292 -48.330 1.00 48.36 176 SER B N 1
ATOM 5990 C CA . SER D 2 173 ? 0.297 -32.415 -48.225 1.00 49.08 176 SER B CA 1
ATOM 5991 C C . SER D 2 173 ? -0.352 -31.139 -47.715 1.00 50.64 176 SER B C 1
ATOM 5992 O O . SER D 2 173 ? 0.332 -30.202 -47.300 1.00 51.54 176 SER B O 1
ATOM 5995 N N . VAL D 2 174 ? -1.680 -31.119 -47.772 1.00 51.49 177 VAL B N 1
ATOM 5996 C CA . VAL D 2 174 ? -2.489 -30.057 -47.178 1.00 53.84 177 VAL B CA 1
ATOM 5997 C C . VAL D 2 174 ? -3.808 -30.666 -46.696 1.00 55.55 177 VAL B C 1
ATOM 5998 O O . VAL D 2 174 ? -4.471 -31.403 -47.432 1.00 54.77 177 VAL B O 1
ATOM 6002 N N . LEU D 2 175 ? -4.177 -30.354 -45.459 1.00 58.18 178 LEU B N 1
ATOM 6003 C CA . LEU D 2 175 ? -5.310 -30.990 -44.800 1.00 60.45 178 LEU B CA 1
ATOM 6004 C C . LEU D 2 175 ? -6.339 -29.959 -44.362 1.00 63.64 178 LEU B C 1
ATOM 6005 O O . LEU D 2 175 ? -6.082 -29.170 -43.451 1.00 65.73 178 LEU B O 1
ATOM 6010 N N . HIS D 2 176 ? -7.498 -29.956 -45.016 1.00 64.50 179 HIS B N 1
ATOM 6011 C CA . HIS D 2 176 ? -8.683 -29.337 -44.426 1.00 68.48 179 HIS B CA 1
ATOM 6012 C C . HIS D 2 176 ? -9.911 -30.223 -44.610 1.00 69.90 179 HIS B C 1
ATOM 6013 O O . HIS D 2 176 ? -10.055 -30.903 -45.631 1.00 67.87 179 HIS B O 1
ATOM 6020 N N . SER D 2 177 ? -10.786 -30.196 -43.602 1.00 73.57 180 SER B N 1
ATOM 6021 C CA . SER D 2 177 ? -11.951 -31.071 -43.528 1.00 75.75 180 SER B CA 1
ATOM 6022 C C . SER D 2 177 ? -11.532 -32.521 -43.277 1.00 74.12 180 SER B C 1
ATOM 6023 O O . SER D 2 177 ? -12.236 -33.452 -43.666 1.00 74.83 180 SER B O 1
ATOM 6026 N N . GLY D 2 178 ? -10.379 -32.708 -42.634 1.00 72.38 183 GLY B N 1
ATOM 6027 C CA . GLY D 2 178 ? -9.904 -34.039 -42.250 1.00 71.74 183 GLY B CA 1
ATOM 6028 C C . GLY D 2 178 ? -9.354 -34.925 -43.358 1.00 68.29 183 GLY B C 1
ATOM 6029 O O . GLY D 2 178 ? -8.857 -36.016 -43.076 1.00 68.08 183 GLY B O 1
ATOM 6030 N N . LEU D 2 179 ? -9.447 -34.472 -44.609 1.00 66.08 184 LEU B N 1
ATOM 6031 C CA . LEU D 2 179 ? -8.925 -35.211 -45.762 1.00 62.97 184 LEU B CA 1
ATOM 6032 C C . LEU D 2 179 ? -7.712 -34.485 -46.336 1.00 59.57 184 LEU B C 1
ATOM 6033 O O . LEU D 2 179 ? -7.709 -33.255 -46.436 1.00 59.48 184 LEU B O 1
ATOM 6038 N N . TYR D 2 180 ? -6.687 -35.254 -46.705 1.00 57.24 185 TYR B N 1
ATOM 6039 C CA . TYR D 2 180 ? -5.446 -34.701 -47.249 1.00 54.32 185 TYR B CA 1
ATOM 6040 C C . TYR D 2 180 ? -5.540 -34.500 -48.760 1.00 52.29 185 TYR B C 1
ATOM 6041 O O . TYR D 2 180 ? -6.368 -35.116 -49.434 1.00 52.70 185 TYR B O 1
ATOM 6050 N N . SER D 2 181 ? -4.671 -33.633 -49.275 1.00 50.42 186 SER B N 1
ATOM 6051 C CA . SER D 2 181 ? -4.495 -33.445 -50.716 1.00 48.32 186 SER B CA 1
ATOM 6052 C C . SER D 2 181 ? -3.025 -33.175 -51.032 1.00 46.06 186 SER B C 1
ATOM 6053 O O . SER D 2 181 ? -2.280 -32.663 -50.194 1.00 46.13 186 SER B O 1
ATOM 6056 N N . LEU D 2 182 ? -2.630 -33.524 -52.252 1.00 44.25 187 LEU B N 1
ATOM 6057 C CA . LEU D 2 182 ? -1.235 -33.485 -52.685 1.00 42.57 187 LEU B CA 1
ATOM 6058 C C . LEU D 2 182 ? -1.195 -33.169 -54.168 1.00 41.35 187 LEU B C 1
ATOM 6059 O O . LEU D 2 182 ? -2.222 -33.236 -54.844 1.00 41.89 187 LEU B O 1
ATOM 6064 N N . SER D 2 183 ? -0.016 -32.829 -54.674 1.00 40.16 188 SER B N 1
ATOM 6065 C CA . SER D 2 183 ? 0.170 -32.698 -56.116 1.00 39.35 188 SER B CA 1
ATOM 6066 C C . SER D 2 183 ? 1.637 -32.811 -56.523 1.00 38.47 188 SER B C 1
ATOM 6067 O O . SER D 2 183 ? 2.491 -32.143 -55.957 1.00 38.77 188 SER B O 1
ATOM 6070 N N . SER D 2 184 ? 1.922 -33.668 -57.498 1.00 38.04 189 SER B N 1
ATOM 6071 C CA . SER D 2 184 ? 3.265 -33.769 -58.062 1.00 37.69 189 SER B CA 1
ATOM 6072 C C . SER D 2 184 ? 3.290 -33.151 -59.452 1.00 37.49 189 SER B C 1
ATOM 6073 O O . SER D 2 184 ? 2.254 -32.798 -60.005 1.00 37.66 189 SER B O 1
ATOM 6076 N N . SER D 2 185 ? 4.490 -33.018 -60.000 1.00 37.60 190 SER B N 1
ATOM 6077 C CA . SER D 2 185 ? 4.684 -32.432 -61.316 1.00 37.79 190 SER B CA 1
ATOM 6078 C C . SER D 2 185 ? 5.980 -32.938 -61.921 1.00 38.11 190 SER B C 1
ATOM 6079 O O . SER D 2 185 ? 6.920 -33.260 -61.194 1.00 38.32 190 SER B O 1
ATOM 6082 N N . VAL D 2 186 ? 6.028 -32.993 -63.248 1.00 38.54 191 VAL B N 1
ATOM 6083 C CA . VAL D 2 186 ? 7.223 -33.440 -63.953 1.00 39.27 191 VAL B CA 1
ATOM 6084 C C . VAL D 2 186 ? 7.522 -32.487 -65.098 1.00 40.14 191 VAL B C 1
ATOM 6085 O O . VAL D 2 186 ? 6.654 -32.216 -65.924 1.00 40.32 191 VAL B O 1
ATOM 6089 N N . THR D 2 187 ? 8.740 -31.953 -65.117 1.00 41.25 192 THR B N 1
ATOM 6090 C CA . THR D 2 187 ? 9.198 -31.123 -66.226 1.00 42.77 192 THR B CA 1
ATOM 6091 C C . THR D 2 187 ? 9.881 -32.023 -67.247 1.00 43.84 192 THR B C 1
ATOM 6092 O O . THR D 2 187 ? 10.627 -32.939 -66.883 1.00 44.21 192 THR B O 1
ATOM 6096 N N . VAL D 2 188 ? 9.620 -31.761 -68.524 1.00 44.88 193 VAL B N 1
ATOM 6097 C CA . VAL D 2 188 ? 10.169 -32.567 -69.610 1.00 46.26 193 VAL B CA 1
ATOM 6098 C C . VAL D 2 188 ? 10.508 -31.684 -70.813 1.00 48.30 193 VAL B C 1
ATOM 6099 O O . VAL D 2 188 ? 9.881 -30.635 -71.003 1.00 48.48 193 VAL B O 1
ATOM 6103 N N . PRO D 2 189 ? 11.515 -32.090 -71.617 1.00 50.27 194 PRO B N 1
ATOM 6104 C CA . PRO D 2 189 ? 11.773 -31.404 -72.885 1.00 52.50 194 PRO B CA 1
ATOM 6105 C C . PRO D 2 189 ? 10.504 -31.291 -73.735 1.00 52.50 194 PRO B C 1
ATOM 6106 O O . PRO D 2 189 ? 9.767 -32.271 -73.889 1.00 51.56 194 PRO B O 1
ATOM 6110 N N . SER D 2 190 ? 10.257 -30.097 -74.271 1.00 53.96 195 SER B N 1
ATOM 6111 C CA . SER D 2 190 ? 9.047 -29.817 -75.050 1.00 54.44 195 SER B CA 1
ATOM 6112 C C . SER D 2 190 ? 8.832 -30.786 -76.225 1.00 55.55 195 SER B C 1
ATOM 6113 O O . SER D 2 190 ? 7.698 -31.021 -76.637 1.00 55.41 195 SER B O 1
ATOM 6116 N N . SER D 2 191 ? 9.920 -31.340 -76.757 1.00 57.05 196 SER B N 1
ATOM 6117 C CA . SER D 2 191 ? 9.842 -32.332 -77.828 1.00 58.61 196 SER B CA 1
ATOM 6118 C C . SER D 2 191 ? 9.167 -33.636 -77.388 1.00 57.02 196 SER B C 1
ATOM 6119 O O . SER D 2 191 ? 8.441 -34.259 -78.169 1.00 58.03 196 SER B O 1
ATOM 6122 N N . THR D 2 192 ? 9.408 -34.044 -76.142 1.00 54.98 197 THR B N 1
ATOM 6123 C CA . THR D 2 192 ? 8.952 -35.349 -75.658 1.00 53.94 197 THR B CA 1
ATOM 6124 C C . THR D 2 192 ? 7.427 -35.442 -75.546 1.00 52.71 197 THR B C 1
ATOM 6125 O O . THR D 2 192 ? 6.828 -36.354 -76.108 1.00 53.77 197 THR B O 1
ATOM 6129 N N . TRP D 2 193 ? 6.809 -34.501 -74.838 1.00 50.92 198 TRP B N 1
ATOM 6130 C CA . TRP D 2 193 ? 5.353 -34.478 -74.670 1.00 50.17 198 TRP B CA 1
ATOM 6131 C C . TRP D 2 193 ? 4.756 -33.476 -75.650 1.00 51.67 198 TRP B C 1
ATOM 6132 O O . TRP D 2 193 ? 5.320 -32.401 -75.825 1.00 52.41 198 TRP B O 1
ATOM 6143 N N . PRO D 2 194 ? 3.606 -33.800 -76.281 1.00 52.70 200 PRO B N 1
ATOM 6144 C CA . PRO D 2 194 ? 2.722 -34.956 -76.116 1.00 52.49 200 PRO B CA 1
ATOM 6145 C C . PRO D 2 194 ? 2.992 -36.147 -77.047 1.00 54.32 200 PRO B C 1
ATOM 6146 O O . PRO D 2 194 ? 2.246 -37.123 -77.007 1.00 54.84 200 PRO B O 1
ATOM 6150 N N . SER D 2 195 ? 4.036 -36.076 -77.870 1.00 55.81 202 SER B N 1
ATOM 6151 C CA . SER D 2 195 ? 4.415 -37.204 -78.735 1.00 58.09 202 SER B CA 1
ATOM 6152 C C . SER D 2 195 ? 4.699 -38.489 -77.935 1.00 57.47 202 SER B C 1
ATOM 6153 O O . SER D 2 195 ? 4.325 -39.583 -78.363 1.00 59.36 202 SER B O 1
ATOM 6156 N N . GLN D 2 196 ? 5.354 -38.346 -76.782 1.00 55.21 203 GLN B N 1
ATOM 6157 C CA . GLN D 2 196 ? 5.639 -39.472 -75.898 1.00 54.77 203 GLN B CA 1
ATOM 6158 C C . GLN D 2 196 ? 4.712 -39.441 -74.696 1.00 52.48 203 GLN B C 1
ATOM 6159 O O . GLN D 2 196 ? 4.464 -38.381 -74.120 1.00 50.48 203 GLN B O 1
ATOM 6165 N N . THR D 2 197 ? 4.227 -40.621 -74.318 1.00 53.22 205 THR B N 1
ATOM 6166 C CA . THR D 2 197 ? 3.304 -40.788 -73.200 1.00 51.66 205 THR B CA 1
ATOM 6167 C C . THR D 2 197 ? 3.894 -40.312 -71.871 1.00 49.17 205 THR B C 1
ATOM 6168 O O . THR D 2 197 ? 5.053 -40.578 -71.561 1.00 49.08 205 THR B O 1
ATOM 6172 N N . VAL D 2 198 ? 3.083 -39.594 -71.100 1.00 47.45 206 VAL B N 1
ATOM 6173 C CA . VAL D 2 198 ? 3.402 -39.286 -69.709 1.00 45.67 206 VAL B CA 1
ATOM 6174 C C . VAL D 2 198 ? 2.245 -39.758 -68.838 1.00 45.51 206 VAL B C 1
ATOM 6175 O O . VAL D 2 198 ? 1.085 -39.466 -69.127 1.00 45.77 206 VAL B O 1
ATOM 6179 N N . THR D 2 199 ? 2.572 -40.496 -67.782 1.00 45.65 207 THR B N 1
ATOM 6180 C CA . THR D 2 199 ? 1.571 -41.076 -66.891 1.00 46.21 207 THR B CA 1
ATOM 6181 C C . THR D 2 199 ? 2.094 -41.135 -65.463 1.00 45.42 207 THR B C 1
ATOM 6182 O O . THR D 2 199 ? 3.114 -41.771 -65.207 1.00 46.16 207 THR B O 1
ATOM 6186 N N . CYS D 2 200 ? 1.394 -40.488 -64.533 1.00 44.43 208 CYS B N 1
ATOM 6187 C CA . CYS D 2 200 ? 1.795 -40.530 -63.129 1.00 44.11 208 CYS B CA 1
ATOM 6188 C C . CYS D 2 200 ? 1.173 -41.740 -62.440 1.00 45.85 208 CYS B C 1
ATOM 6189 O O . CYS D 2 200 ? 0.028 -42.106 -62.710 1.00 46.95 208 CYS B O 1
ATOM 6192 N N . ASN D 2 201 ? 1.943 -42.366 -61.558 1.00 46.58 209 ASN B N 1
ATOM 6193 C CA . ASN D 2 201 ? 1.508 -43.578 -60.885 1.00 48.99 209 ASN B CA 1
ATOM 6194 C C . ASN D 2 201 ? 1.376 -43.323 -59.390 1.00 48.62 209 ASN B C 1
ATOM 6195 O O . ASN D 2 201 ? 2.357 -43.394 -58.644 1.00 48.81 209 ASN B O 1
ATOM 6200 N N . VAL D 2 202 ? 0.157 -43.007 -58.963 1.00 48.47 210 VAL B N 1
ATOM 6201 C CA . VAL D 2 202 ? -0.129 -42.781 -57.551 1.00 48.60 210 VAL B CA 1
ATOM 6202 C C . VAL D 2 202 ? -0.471 -44.102 -56.855 1.00 51.55 210 VAL B C 1
ATOM 6203 O O . VAL D 2 202 ? -1.148 -44.955 -57.427 1.00 53.43 210 VAL B O 1
ATOM 6207 N N . ALA D 2 203 ? 0.023 -44.269 -55.631 1.00 52.30 211 ALA B N 1
ATOM 6208 C CA . ALA D 2 203 ? -0.290 -45.438 -54.807 1.00 55.73 211 ALA B CA 1
ATOM 6209 C C . ALA D 2 203 ? -0.738 -44.985 -53.421 1.00 55.96 211 ALA B C 1
ATOM 6210 O O . ALA D 2 203 ? -0.201 -44.018 -52.876 1.00 54.15 211 ALA B O 1
ATOM 6212 N N . HIS D 2 204 ? -1.729 -45.677 -52.862 1.00 58.72 212 HIS B N 1
ATOM 6213 C CA . HIS D 2 204 ? -2.221 -45.393 -51.511 1.00 59.80 212 HIS B CA 1
ATOM 6214 C C . HIS D 2 204 ? -2.476 -46.707 -50.759 1.00 64.26 212 HIS B C 1
ATOM 6215 O O . HIS D 2 204 ? -3.572 -47.269 -50.844 1.00 66.75 212 HIS B O 1
ATOM 6222 N N . PRO D 2 205 ? -1.457 -47.208 -50.031 1.00 65.86 213 PRO B N 1
ATOM 6223 C CA . PRO D 2 205 ? -1.529 -48.502 -49.343 1.00 70.71 213 PRO B CA 1
ATOM 6224 C C . PRO D 2 205 ? -2.730 -48.675 -48.409 1.00 73.46 213 PRO B C 1
ATOM 6225 O O . PRO D 2 205 ? -3.305 -49.762 -48.349 1.00 77.58 213 PRO B O 1
ATOM 6229 N N . ALA D 2 206 ? -3.102 -47.614 -47.694 1.00 71.69 214 ALA B N 1
ATOM 6230 C CA . ALA D 2 206 ? -4.176 -47.681 -46.697 1.00 74.43 214 ALA B CA 1
ATOM 6231 C C . ALA D 2 206 ? -5.551 -47.968 -47.299 1.00 75.82 214 ALA B C 1
ATOM 6232 O O . ALA D 2 206 ? -6.407 -48.536 -46.629 1.00 79.71 214 ALA B O 1
ATOM 6234 N N . SER D 2 207 ? -5.763 -47.569 -48.550 1.00 73.12 215 SER B N 1
ATOM 6235 C CA . SER D 2 207 ? -7.023 -47.839 -49.246 1.00 74.79 215 SER B CA 1
ATOM 6236 C C . SER D 2 207 ? -6.876 -48.931 -50.312 1.00 76.58 215 SER B C 1
ATOM 6237 O O . SER D 2 207 ? -7.845 -49.250 -51.010 1.00 78.22 215 SER B O 1
ATOM 6240 N N . SER D 2 208 ? -5.673 -49.502 -50.417 1.00 76.74 216 SER B N 1
ATOM 6241 C CA . SER D 2 208 ? -5.340 -50.499 -51.441 1.00 78.55 216 SER B CA 1
ATOM 6242 C C . SER D 2 208 ? -5.579 -49.940 -52.844 1.00 75.57 216 SER B C 1
ATOM 6243 O O . SER D 2 208 ? -6.109 -50.630 -53.721 1.00 77.75 216 SER B O 1
ATOM 6246 N N . THR D 2 209 ? -5.168 -48.689 -53.045 1.00 70.96 217 THR B N 1
ATOM 6247 C CA . THR D 2 209 ? -5.480 -47.954 -54.265 1.00 68.20 217 THR B CA 1
ATOM 6248 C C . THR D 2 209 ? -4.217 -47.569 -55.024 1.00 65.12 217 THR B C 1
ATOM 6249 O O . THR D 2 209 ? -3.515 -46.632 -54.643 1.00 62.19 217 THR B O 1
ATOM 6253 N N . LYS D 2 210 ? -3.932 -48.317 -56.088 1.00 66.37 218 LYS B N 1
ATOM 6254 C CA . LYS D 2 210 ? -2.943 -47.926 -57.089 1.00 63.80 218 LYS B CA 1
ATOM 6255 C C . LYS D 2 210 ? -3.712 -47.495 -58.337 1.00 62.81 218 LYS B C 1
ATOM 6256 O O . LYS D 2 210 ? -4.623 -48.200 -58.782 1.00 65.74 218 LYS B O 1
ATOM 6262 N N . VAL D 2 211 ? -3.353 -46.336 -58.885 1.00 59.17 219 VAL B N 1
ATOM 6263 C CA . VAL D 2 211 ? -4.065 -45.742 -60.021 1.00 58.20 219 VAL B CA 1
ATOM 6264 C C . VAL D 2 211 ? -3.078 -45.096 -60.991 1.00 55.59 219 VAL B C 1
ATOM 6265 O O . VAL D 2 211 ? -2.083 -44.509 -60.565 1.00 53.57 219 VAL B O 1
ATOM 6269 N N . ASP D 2 212 ? -3.353 -45.207 -62.290 1.00 56.20 220 ASP B N 1
ATOM 6270 C CA . ASP D 2 212 ? -2.555 -44.530 -63.319 1.00 54.17 220 ASP B CA 1
ATOM 6271 C C . ASP D 2 212 ? -3.421 -43.544 -64.108 1.00 53.27 220 ASP B C 1
ATOM 6272 O O . ASP D 2 212 ? -4.551 -43.869 -64.483 1.00 55.41 220 ASP B O 1
ATOM 6277 N N . LYS D 2 213 ? -2.892 -42.341 -64.338 1.00 50.61 221 LYS B N 1
ATOM 6278 C CA . LYS D 2 213 ? -3.555 -41.327 -65.166 1.00 50.13 221 LYS B CA 1
ATOM 6279 C C . LYS D 2 213 ? -2.604 -40.828 -66.252 1.00 49.03 221 LYS B C 1
ATOM 6280 O O . LYS D 2 213 ? -1.490 -40.395 -65.959 1.00 47.19 221 LYS B O 1
ATOM 6286 N N . LYS D 2 214 ? -3.053 -40.894 -67.501 1.00 50.48 222 LYS B N 1
ATOM 6287 C CA . LYS D 2 214 ? -2.267 -40.435 -68.635 1.00 50.04 222 LYS B CA 1
ATOM 6288 C C . LYS D 2 214 ? -2.570 -38.958 -68.852 1.00 49.01 222 LYS B C 1
ATOM 6289 O O . LYS D 2 214 ? -3.727 -38.571 -69.011 1.00 50.05 222 LYS B O 1
ATOM 6295 N N . ILE D 2 215 ? -1.524 -38.139 -68.846 1.00 47.41 223 ILE B N 1
ATOM 6296 C CA . ILE D 2 215 ? -1.666 -36.697 -68.989 1.00 46.79 223 ILE B CA 1
ATOM 6297 C C . ILE D 2 215 ? -1.904 -36.382 -70.455 1.00 48.43 223 ILE B C 1
ATOM 6298 O O . ILE D 2 215 ? -1.158 -36.843 -71.317 1.00 48.92 223 ILE B O 1
ATOM 6303 N N . VAL D 2 216 ? -2.939 -35.596 -70.736 1.00 49.65 226 VAL B N 1
ATOM 6304 C CA . VAL D 2 216 ? -3.329 -35.314 -72.117 1.00 51.85 226 VAL B CA 1
ATOM 6305 C C . VAL D 2 216 ? -3.902 -33.893 -72.299 1.00 52.97 226 VAL B C 1
ATOM 6306 O O . VAL D 2 216 ? -4.612 -33.392 -71.421 1.00 52.84 226 VAL B O 1
ATOM 6310 N N . PRO D 2 217 ? -3.583 -33.243 -73.444 1.00 54.42 227 PRO B N 1
ATOM 6311 C CA . PRO D 2 217 ? -4.057 -31.892 -73.785 1.00 56.27 227 PRO B CA 1
ATOM 6312 C C . PRO D 2 217 ? -5.566 -31.678 -73.654 1.00 58.60 227 PRO B C 1
ATOM 6313 O O . PRO D 2 217 ? -6.340 -32.635 -73.750 1.00 59.58 227 PRO B O 1
ATOM 6317 N N . GLY D 2 218 ? -5.963 -30.419 -73.456 1.00 60.04 228 GLY B N 1
ATOM 6318 C CA . GLY D 2 218 ? -7.372 -30.018 -73.455 1.00 63.01 228 GLY B CA 1
ATOM 6319 C C . GLY D 2 218 ? -7.589 -28.762 -74.279 1.00 66.29 228 GLY B C 1
ATOM 6320 O O . GLY D 2 218 ? -7.606 -27.650 -73.748 1.00 67.04 228 GLY B O 1
#

Sequence (840 aa):
SYTLTQPPLVSVALGQKATITCSGDKLSDVYVHWYQQKAGQAPVLVIYEDNRRPSGIPDHFSGSNSGNMATLTISKAQAGDEADYYCQSWDGTNSAWVFGSGTKVTVLGQPNAAPSVTLFPPSSEELKTNQATLVCMINGFYPADVAVTWEADGTPITQGVKTTQPSKSDSKYMATSYLTMTADAWKSRNTFICKVTHGGNTVEKSLSPQVQLKESGPGLLQPSQTLSLTCTVSGISLSDYGVHWVRQAPGKGLEWMGIIGHAGGTDYNSNLKSRVSISRDTSKSQVFLKLNSLQQEDTAMYFCARHFYTYFDVWGQGIQVTVSSATTTAPSVYPLAPACNTVTLGCLVKGYFPEPVTVSWNSGALTSGVHTFPSVLHSGLYSLSSSVTVPSSTWPSQTVTCNVAHPASSTKVDKKIVPGSYTLTQPPLVSVALGQKATITCSGDKLSDVYVHWYQQKAGQAPVLVIYEDNRRPSGIPDHFSGSNSGNMATLTISKAQAGDEADYYCQSWDGTNSAWVFGSGTKVTVLGQPNAAPSVTLFPPSSEELKTNQATLVCMINGFYPADVAVTWEADGTPITQGVKTTQPSKSDSKYMATSYLTMTADAWKSRNTFICKVTHGGNTVEKSLSPQVQLKESGPGLLQPSQTLSLTCTVSGISLSDYGVHWVRQAPGKGLEWMGIIGHAGGTDYNSNLKSRVSISRDTSKSQVFLKLNSLQQEDTAMYFCARHFYTYFDVWGQGIQVTVSSATTTAPSVYPLAPACNTVTLGCLVKGYFPEPVTVSWNSGALTSGVHTFPSVLHSGLYSLSSSVTVPSSTWPSQTVTCNVAHPASSTKVDKKIVPG

CATH classification: 2.60.40.10 (+1 more: 2.60.40.10)

Foldseek 3Di:
DWAKEWDAEWEEEAQAKTKIKIFTDQQLVWFKWKWWAAPPDDTDGQGTRFFHGDPPHDPQWGWHAPDGIIMIMRGRDDPVRFTKMKMKTADDVPGDIYIHPIYRYGHDHDDFDAKDWDKDWADPVVVVVQKTKIKIKIDDGPDQDKDKWKAFPHDTDDPQKDKDGWDDDPHYIIIMIMHMDGSVVQVPTAKMKMWIDDDNDIDIDIDGD/DWAKAKDFDAEAAQADKGKIKIATDPDFLLAWKKWKWWAFVPGDIGTAWIQGSPRDIDGDDVQPPFKDWGADRVRRIIMIIGGRDDQRVFTKMKMFIDDPPDTDYIYPTDGHGYAPDDADFWDKDWAADDPCKDKIKIKGDFGDDDDKDKAKPNPPQDPQKDWDDWDDDPRGIITMMMGIGRNVCPPVPWMKMWMGDVSVRDIDIDIHDDD/DWAWEWDAEAEDAAQAKTKTKIFTDPQQVWWKWKWWAAPPDDIDTQGTRFFHGDPPHDPQWTWHDDDRITMIIRGSDDQVRFTKMKMKTADDVPGDIYIHPIYGYHHDHDDFDAKDWDKDWADPVVVVVQKTKIKIKIDDGPDQDKDKWKAFPNRTDDPQKDKDRWDDDVPYTIIMMMHMDGSVVQVVTAKMWMWMDDDPDIDIDIDGD/DWAWAKDFDAEAAQFFKGKMKIATPPDFLLAWKKWKWWAAVVGDIDTAWIQGNPGDIDGDPVQPPFWDKGDDRVRRIIMIIGGSHHQRVFTWMKMFIDDPPDGDGIHPTDGHGYHDDDFDAWDKDWAADDPQKGKIKIKTHFGDDDDKDKDKPVNPQDPQKDWDDWDDDPRGIITMMMGIGRNVCPPVPWMKMWMADVSVRDIDIDIHDDD

Solvent-accessible surface area: 39472 Å² total; per-residue (Å²): 140,55,100,1,92,8,55,92,101,27,69,11,47,87,47,100,152,1,75,0,39,0,33,19,109,146,1,50,112,50,119,0,0,0,0,21,12,91,103,75,98,19,4,75,10,0,2,34,40,26,100,130,95,33,112,31,28,54,44,20,5,48,13,55,23,85,63,63,103,0,30,0,33,0,36,136,2,103,76,47,9,64,10,42,0,11,0,0,0,77,12,51,140,64,60,13,23,23,21,3,70,10,0,109,1,20,5,33,46,66,115,93,17,62,9,73,9,46,16,1,29,14,15,84,74,1,40,181,80,94,61,0,6,0,0,0,2,0,29,27,0,12,14,22,68,37,58,36,66,4,38,4,72,55,86,97,38,98,155,43,52,40,61,8,114,51,29,132,16,158,61,64,27,17,3,0,0,1,3,45,38,64,8,92,38,20,138,82,104,113,46,2,37,0,66,0,54,10,72,85,89,75,36,93,91,76,13,76,78,193,44,118,11,132,12,55,43,54,37,93,15,76,58,96,83,71,4,49,1,39,0,54,5,60,62,32,52,2,61,85,66,2,3,0,0,0,31,25,32,83,69,140,33,7,49,4,0,0,13,10,17,107,88,36,48,63,40,42,24,89,112,2,104,123,63,18,61,8,53,63,53,60,100,136,22,47,0,43,1,101,1,62,68,4,105,113,115,6,26,1,44,1,1,0,1,19,54,61,156,31,20,0,36,40,24,1,109,17,27,87,1,22,6,17,95,29,104,77,43,42,15,51,8,24,18,4,23,53,48,176,178,79,34,37,0,0,0,3,0,48,15,0,4,35,79,93,14,78,25,32,3,42,97,52,79,48,118,89,27,45,46,66,1,40,31,17,66,127,108,29,57,33,6,14,0,0,2,1,52,4,83,46,94,46,25,81,96,114,65,10,23,0,28,3,28,1,94,48,29,105,31,190,45,98,56,126,2,86,71,122,103,46,94,0,86,9,39,94,108,31,71,17,47,90,48,96,146,1,71,0,37,0,28,13,66,130,0,40,123,46,110,0,0,1,0,25,11,81,104,74,107,17,4,75,8,1,1,31,32,25,98,127,101,28,120,84,39,61,118,41,5,47,14,54,28,87,57,77,108,0,28,0,33,0,31,158,2,98,72,42,8,53,9,49,0,9,0,0,1,81,16,52,66,53,52,15,24,21,19,4,73,8,1,88,0,13,7,39,47,54,115,88,20,54,10,66,9,37,16,2,28,13,13,90,68,1,30,183,78,94,63,0,5,0,0,0,2,0,27,31,0,16,18,12,77,38,62,34,62,5,36,1,70,57,76,90,34,108,143,40,47,58,56,8,146,45,36,126,26,144,54,70,32,17,4,0,0,4,2,49,30,78,8,95,25,20,138,87,90,108,48,1,34,0,60,0,56,11,63,88,80,79,38,84,90,75,11,83,77,195,43,101,7,123,14,49,38,66,36,92,11,91,60,84,78,71,0,42,0,38,0,54,2,55,49,42,44,2,63,84,64,2,2,0,0,0,26,24,36,92,86,139,24,9,52,4,0,0,12,8,18,104,92,30,56,54,40,49,23,88,102,2,105,125,53,13,65,10,56,68,44,55,104,134,32,47,0,50,0,84,0,67,75,4,82,128,139,4,24,2,48,0,1,0,0,21,53,58,154,31,17,0,43,40,29,0,111,14,26,80,0,29,4,20,91,30,110,79,48,47,17,47,11,26,20,3,17,57,47,172,176,81,35,27,0,0,0,3,0,44,16,0,5,37,67,99,15,81,23,35,0,38,100,48,75,50,113,113,13,42,52,66,7,41,33,18,70,126,94,22,63,30,9,14,0,0,2,0,53,8,77,50,94,32,20,91,94,103,82,6,19,0,29,3,20,1,101,51,28,107,25,185,46,93,58,133,3,95,77,117